Protein AF-A0A8A7K6I1-F1 (afdb_monomer_lite)

Sequence (1123 aa):
MEEKQKKLLEKAFEIDFQKTPLEIIEELAGEIDAESKVTVEEEIIEDSKKIVNYHIDDNLNRVMILSIAAGLPTKEFLKAENIYKDREKKTEEKGDSADKTEYKYYLEGSLLCGSLAQYAAIIAEGFVEHCQAETYNSIGLKKFLRFQGNEFLGLKIGLLYYLNDLYYEQRSMMKEILYSCEDCGLIKYGNISEEYRTYRGDKLNEGKIKKVLADIFKNCLEIEEKEAADLVEEQFDPGIVERKMRFIDRYELYEKKNREKNDKIVNYIFSENIPAQLFKQIGASYLVDEGLKKYNGDLRRKSLNQLEEIEEDKLKNFKEHDFEVFEPYVLLKEDANGSEAKNRLREKPKLNQLTDKMSYDYLSSLIKDIVMEINNKDHSLIKGLFQKSYSSRKDELIYLVKDRLVYSMYHKGLLKESAIEYSSDFLRNNPDLFQNTNKIYPLDRAVIKQFEKMRTVEITALWEWKLSADGIFLILGSQIDSEEVIKYHSSTGVFNNQREEIKLELDQPSQNKIYGSHGKPANYQKIYDHDYHYKEEGAYNFSSQQGAGFIILSTHKNPEQGIKIDGRDISGQYEEKDREEANIGGRTKTLRDTYFGENIILRDKKTTYGQLSGDLVYIYGPQKEDELIIEGFQNGDYGITLREKVRQPEDDKQPVTYTAYHKVRFDCVEFVDLKEMVIEKSIYEHSRVKIAGVIKDENAEKYRDYLEKEADPRIIITYDDDDSKILFKGIINDYNIDYKYFNYYLELWAVSYTILLDRERHTRVYQNQGTSYNQVCQKLSTANEKFNINFARSSAGEVPLVSEQYPLVLQHKETDWEFINRIASYLDQVLIVDDTKDDNETINIQLGFHSAQAVELNNDNWAKCKDTGPKNIIYQYYKVYQHEHFRSDHVFEVGKKVELLIDHKNNTTVEMGIIKNKIYLQKGILYSELTLAREENIKILNKQRKFLMEGRSYRAEVREVNQKHQAQVSFIDIEDDYQTDKAHWFPIDKPYTAAYSSPDIGDIVDIYFRNKNEKYATLKSSTTDEAREIEQNPADKTIRTPGGYIIKLNNGSIYIASPEEEAVLEITAEEIKMTSSDNQVVIKKGEIELKNEKGYGKLSKTGSEIGFGKKKVEINNGKVKFI

Foldseek 3Di:
DDPLVQVLVCLQQVFRSVDALVVRLVVCVVLVPDDKDKDWDWDDPDPAEIEIFIDIDPSNRNLLSLCLLLLFDDCNLVVLQVVVVVVVVVVVVVPPPPDPRQHAYEYEYEACSLVSSQSNQLLCQPVHPHYFYEYELYFARVSLQAQQQLLLQARSVSSSLLSCVLPDVDDRLSNQNVVLCVVVQCDDPRAGDPVQADPVRQFGVLVVVLVSQLVSCCVSVVDDSVVSSVSSVVGGDRVRNSSSRSSNVSVVSQVVVCVVHAKRYEYEREPPSSNSQQHHHDIAYEYHHCVLVDLDDDDDPPPVVSVVPQDPVNVVSSVVSPGNPDDADDDDDDPPCPVQDATSPGDDDDPRGYDQADDLLVLLLLLVVQVVLLCVLPVCVVVVLVVVCVVPCVCLSVLSSLLLLVVLCVLVVSDDPVPRDRPHPVCVVVVVSNVPSPDHDSCSVSSNVNVVVDDPVRVCVQWDWDDDPVAIKIKGADDDPDPDFDFDDDPPDGGGRDIDIDGDDDPDDDDDDDDDDDDDDDDDPDDDDDDDDDDDDDDDDDDDDDDDPPDPDDPDDDDALFDADPNDTPQDEWEWDDQVPEAQAPDDGDPQWTGTHHFWTFGNWDADPNWTWHWIWGFDDPRSPDIDTDGTDTACHSNYHYHYDDDDDDDDDDDDDDLPQAQKDKDLFDAVFWDKWKWKFFWLDWIKIKTKGFHAPVCLVVSVCQLPVDPFRKIWMAGDPDPLRTPFIFTWPDKDWDCDPNTIMIITMTTHLVVVLQPFFAKAKDQFEQCFQLNVQVVVCVVPVLEEEEELDPVLRSDRLCHPQANMDIRHRHGSSRRCSQSLLVSQWTKGFDRNPDHDSHGYIYTHAHPDDAAEQPAPDKDWDWDQDPPRDIAIKMKGWFRFCVVDPDDDGQRGWHWDQPDPVVSDTDIWGFRMWMWIDDPSTIGIITITDHSVRRRRDRDADPDAQAFHWFKWFFADADPVQWTFTHTDPHHYPDDPVGGDTAHEDAPDPPHRDHDDGGFIWIFHDNDSRNVNTHTYDTDPPDPPPPPDDPQWDWDADPQQWIFIDHPAWTWTAHHPRQWIWIDGPAWTWTDHHQWIWIDGDQWIWTGGPFWIWMGGPQWTKIDGHPWIWIAGPNDIDTD

Secondary structure (DSSP, 8-state):
--HHHHHHHHHHHSS-TTS-HHHHHHHHHHHHTPPP-EEEEEEEEETTEEEEEEEE-GGGHHHHHHHHHTT---HHHHHHHHHHHHHHHHHHTT--TT-----EEEEEEEHHHHHHHHHHHHHTBTTBSSEEEEEESPPP-GGGGS--SGGGGHHHHHHHHHHHHHHS-S--HHHHHHHHHHHTTSEETTEE-GGGB-TTSSSB-HHHHHHHHHHHHHHHHT--HHHHHHHHHHH--HHHHHHHHHHHHHHHHHHHHHTTSS-SEEEEEETT-HHHHHS--SSEEEEE-GGGT--S----THHHHHHHTS-TTHHHHHHHTT----------SSS---TT---TT-PPP-SS---S---HHHHHHHHHHHHHHHHHH-THHHHHHHHHHTTT-TTHHHHHHHHHHHHHHHHTTSS-GGG---SSHHHHH-GGGG--TT---TTHHHHHHHHHHS-HHHHTTSEEEEEETTEEEEEES-----S-----EETTEE-----EEEEE--S--------------S--------------SS-----S----S---------S----EETTEE--EEEEEE-TTT---TTS---SS-EEETTTEEEEEEEEETTEEEEEEEEEESTTS-EEEEEEEEETTGGGEEEE---------------BTTB-EEESS---SEEEEEEEEEETTS--EEEEEEEE-HHHHHHHHHHHHH-SS-EEEEEETTEEEEEEEEEEEEEEEEEEETTEEEEEEEEEEGGGGGGS-EEEEEE-STT-BHHHHHHHHHHH-TTEEEEESSHHHHTSBSSSSSSS-EEEEEEEHHHHHHHHHHHTT--EEE--SS-SSS-EEEEESS--SPPEEE--SSEEEEEEEEGGGEEEEEEEEEEEEGGG-SS---TT-EEEEEEETTTTEEEEEEEEEEEEEEETTEEEEEEEEE-GGG-----PPPSS--TT-EEEEEEEEE-TTSEEEEEESSSEE---TTT--EEEBPPSBTTB--PPPTT-EEEEEE-SSSGGGEEEEEE---S-----S-TTSEEEE-TTS-EEEE-SSEEEEE-GGGSEEEEEESSEEEEEETTEEEEEETTEEEEE-SSEEEEEETTEEEEEETTEEEEEETTEEEE-

Structure (mmCIF, N/CA/C/O backbone):
data_AF-A0A8A7K6I1-F1
#
_entry.id   AF-A0A8A7K6I1-F1
#
loop_
_atom_site.group_PDB
_atom_site.id
_atom_site.type_symbol
_atom_site.label_atom_id
_atom_site.label_alt_id
_atom_site.label_comp_id
_atom_site.label_asym_id
_atom_site.label_entity_id
_atom_site.label_seq_id
_atom_site.pdbx_PDB_ins_code
_atom_site.Cartn_x
_atom_site.Cartn_y
_atom_site.Cartn_z
_atom_site.occupancy
_atom_site.B_iso_or_equiv
_atom_site.auth_seq_id
_atom_site.auth_comp_id
_atom_site.auth_asym_id
_atom_site.auth_atom_id
_atom_site.pdbx_PDB_model_num
ATOM 1 N N . MET A 1 1 ? -14.492 -24.616 24.974 1.00 69.94 1 MET A N 1
ATOM 2 C CA . MET A 1 1 ? -13.695 -25.031 23.795 1.00 69.94 1 MET A CA 1
ATOM 3 C C . MET A 1 1 ? -14.477 -25.984 22.888 1.00 69.94 1 MET A C 1
ATOM 5 O O . MET A 1 1 ? -15.049 -26.950 23.389 1.00 69.94 1 MET A O 1
ATOM 9 N N . GLU A 1 2 ? -14.505 -25.732 21.576 1.00 72.38 2 GLU A N 1
ATOM 10 C CA . GLU A 1 2 ? -15.186 -26.588 20.587 1.00 72.38 2 GLU A CA 1
ATOM 11 C C . GLU A 1 2 ? -14.364 -27.823 20.167 1.00 72.38 2 GLU A C 1
ATOM 13 O O . GLU A 1 2 ? -13.135 -27.813 20.176 1.00 72.38 2 GLU A O 1
ATOM 18 N N . GLU A 1 3 ? -15.039 -28.868 19.681 1.00 73.56 3 GLU A N 1
ATOM 19 C CA . GLU A 1 3 ? -14.441 -30.148 19.259 1.00 73.56 3 GLU A CA 1
ATOM 20 C C . GLU A 1 3 ? -13.342 -30.016 18.184 1.00 73.56 3 GLU A C 1
ATOM 22 O O . GLU A 1 3 ? -12.345 -30.739 18.200 1.00 73.56 3 GLU A O 1
ATOM 27 N N . LYS A 1 4 ? -13.491 -29.077 17.239 1.00 68.44 4 LYS A N 1
ATOM 28 C CA . LYS A 1 4 ? -12.470 -28.813 16.207 1.00 68.44 4 LYS A CA 1
ATOM 29 C C . LYS A 1 4 ? -11.214 -28.161 16.796 1.00 68.44 4 LYS A C 1
ATOM 31 O O . LYS A 1 4 ? -10.110 -28.474 16.355 1.00 68.44 4 LYS A O 1
ATOM 36 N N . GLN A 1 5 ? -11.376 -27.292 17.797 1.00 71.25 5 GLN A N 1
ATOM 37 C CA . GLN A 1 5 ? -10.260 -26.622 18.468 1.00 71.25 5 GLN A CA 1
ATOM 38 C C . GLN A 1 5 ? -9.459 -27.614 19.313 1.00 71.25 5 GLN A C 1
ATOM 40 O O . GLN A 1 5 ? -8.234 -27.648 19.217 1.00 71.25 5 GLN A O 1
ATOM 45 N N . LYS A 1 6 ? -10.160 -28.487 20.048 1.00 77.56 6 LYS A N 1
ATOM 46 C CA . LYS A 1 6 ? -9.557 -29.582 20.817 1.00 77.56 6 LYS A CA 1
ATOM 47 C C . LYS A 1 6 ? -8.660 -30.462 19.951 1.00 77.56 6 LYS A C 1
ATOM 49 O O . LYS A 1 6 ? -7.495 -30.633 20.272 1.00 77.56 6 LYS A O 1
ATOM 54 N N . LYS A 1 7 ? -9.139 -30.896 18.779 1.00 74.69 7 LYS A N 1
ATOM 55 C CA . LYS A 1 7 ? -8.351 -31.709 17.828 1.00 74.69 7 LYS A CA 1
ATOM 56 C C . LYS A 1 7 ? -7.100 -31.016 17.289 1.00 74.69 7 LYS A C 1
ATOM 58 O O . LYS A 1 7 ? -6.130 -31.686 16.938 1.00 74.69 7 LYS A O 1
ATOM 63 N N . LEU A 1 8 ? -7.122 -29.690 17.155 1.00 71.62 8 LEU A N 1
ATOM 64 C CA . LEU A 1 8 ? -5.949 -28.927 16.726 1.00 71.62 8 LEU A CA 1
ATOM 65 C C . LEU A 1 8 ? -4.913 -28.842 17.852 1.00 71.62 8 LEU A C 1
ATOM 67 O O . LEU A 1 8 ? -3.730 -29.071 17.610 1.00 71.62 8 LEU A O 1
ATOM 71 N N . LEU A 1 9 ? -5.367 -28.560 19.073 1.00 78.50 9 LEU A N 1
ATOM 72 C CA . LEU A 1 9 ? -4.523 -28.487 20.265 1.00 78.50 9 LEU A CA 1
ATOM 73 C C . LEU A 1 9 ? -3.958 -29.864 20.643 1.00 78.50 9 LEU A C 1
ATOM 75 O O . LEU A 1 9 ? -2.784 -29.959 20.987 1.00 78.50 9 LEU A O 1
ATOM 79 N N . GLU A 1 10 ? -4.728 -30.937 20.455 1.00 82.44 10 GLU A N 1
ATOM 80 C CA . GLU A 1 10 ? -4.269 -32.326 20.583 1.00 82.44 10 GLU A CA 1
ATOM 81 C C . GLU A 1 10 ? -3.070 -32.612 19.679 1.00 82.44 10 GLU A C 1
ATOM 83 O O . GLU A 1 10 ? -2.086 -33.197 20.119 1.00 82.44 10 GLU A O 1
ATOM 88 N N . LYS A 1 11 ? -3.106 -32.145 18.424 1.00 74.31 11 LYS A N 1
ATOM 89 C CA . LYS A 1 11 ? -1.967 -32.274 17.501 1.00 74.31 11 LYS A CA 1
ATOM 90 C C . LYS A 1 11 ? -0.793 -31.369 17.872 1.00 74.31 11 LYS A C 1
ATOM 92 O O . LYS A 1 11 ? 0.338 -31.713 17.558 1.00 74.31 11 LYS A O 1
ATOM 97 N N . ALA A 1 12 ? -1.059 -30.205 18.462 1.00 76.56 12 ALA A N 1
ATOM 98 C CA . ALA A 1 12 ? -0.034 -29.223 18.806 1.00 76.56 12 ALA A CA 1
ATOM 99 C C . ALA A 1 12 ? 0.773 -29.625 20.043 1.00 76.56 12 ALA A C 1
ATOM 101 O O . ALA A 1 12 ? 1.984 -29.438 20.067 1.00 76.56 12 ALA A O 1
ATOM 102 N N . PHE A 1 13 ? 0.092 -30.160 21.055 1.00 82.19 13 PHE A N 1
ATOM 103 C CA . PHE A 1 13 ? 0.673 -30.469 22.358 1.00 82.19 13 PHE A CA 1
ATOM 104 C C . PHE A 1 13 ? 0.859 -31.963 22.618 1.00 82.19 13 PHE A C 1
ATOM 106 O O . PHE A 1 13 ? 1.492 -32.317 23.608 1.00 82.19 13 PHE A O 1
ATOM 113 N N . GLU A 1 14 ? 0.289 -32.828 21.773 1.00 84.75 14 GLU A N 1
ATOM 114 C CA . GLU A 1 14 ? 0.230 -34.282 21.989 1.00 84.75 14 GLU A CA 1
ATOM 115 C C . GLU A 1 14 ? -0.486 -34.656 23.308 1.00 84.75 14 GLU A C 1
ATOM 117 O O . GLU A 1 14 ? -0.177 -35.651 23.964 1.00 84.75 14 GLU A O 1
ATOM 122 N N . ILE A 1 15 ? -1.467 -33.838 23.703 1.00 87.75 15 ILE A N 1
ATOM 123 C CA . ILE A 1 15 ? -2.285 -33.980 24.918 1.00 87.75 15 ILE A CA 1
ATOM 124 C C . ILE A 1 15 ? -3.739 -34.205 24.511 1.00 87.75 15 ILE A C 1
ATOM 126 O O . ILE A 1 15 ? -4.209 -33.560 23.586 1.00 87.75 15 ILE A O 1
ATOM 130 N N . ASP A 1 16 ? -4.472 -35.064 25.216 1.00 87.88 16 ASP A N 1
ATOM 131 C CA . ASP A 1 16 ? -5.909 -35.262 25.000 1.00 87.88 16 ASP A CA 1
ATOM 132 C C . ASP A 1 16 ? -6.730 -34.077 25.547 1.00 87.88 16 ASP A C 1
ATOM 134 O O . ASP A 1 16 ? -6.910 -33.950 26.761 1.00 87.88 16 ASP A O 1
ATOM 138 N N . PHE A 1 17 ? -7.252 -33.217 24.660 1.00 87.25 17 PHE A N 1
ATOM 139 C CA . PHE A 1 17 ? -8.074 -32.059 25.041 1.00 87.25 17 PHE A CA 1
ATOM 140 C C . PHE A 1 17 ? -9.563 -32.404 25.263 1.00 87.25 17 PHE A C 1
ATOM 142 O O . PHE A 1 17 ? -10.418 -31.521 25.425 1.00 87.25 17 PHE A O 1
ATOM 149 N N . GLN A 1 18 ? -9.920 -33.691 25.288 1.00 86.75 18 GLN A N 1
ATOM 150 C CA . GLN A 1 18 ? -11.231 -34.124 25.774 1.00 86.75 18 GLN A CA 1
ATOM 151 C C . GLN A 1 18 ? -11.311 -34.176 27.296 1.00 86.75 18 GLN A C 1
ATOM 153 O O . GLN A 1 18 ? -12.407 -34.047 27.845 1.00 86.75 18 GLN A O 1
ATOM 158 N N . LYS A 1 19 ? -10.164 -34.299 27.962 1.00 89.56 19 LYS A N 1
ATOM 159 C CA . LYS A 1 19 ? -10.037 -34.246 29.417 1.00 89.56 19 LYS A CA 1
ATOM 160 C C . LYS A 1 19 ? -10.191 -32.820 29.937 1.00 89.56 19 LYS A C 1
ATOM 162 O O . LYS A 1 19 ? -9.955 -31.843 29.229 1.00 89.56 19 LYS A O 1
ATOM 167 N N . THR A 1 20 ? -10.590 -32.686 31.193 1.00 92.06 20 THR A N 1
ATOM 168 C CA . THR A 1 20 ? -10.573 -31.396 31.886 1.00 92.06 20 THR A CA 1
ATOM 169 C C . THR A 1 20 ? -9.129 -30.928 32.119 1.00 92.06 20 THR A C 1
ATOM 171 O O . THR A 1 20 ? -8.220 -31.757 32.212 1.00 92.06 20 THR A O 1
ATOM 174 N N . PRO A 1 21 ? -8.882 -29.613 32.276 1.00 92.88 21 PRO A N 1
ATOM 175 C CA . PRO A 1 21 ? -7.555 -29.094 32.613 1.00 92.88 21 PRO A CA 1
ATOM 176 C C . PRO A 1 21 ? -6.887 -29.792 33.805 1.00 92.88 21 PRO A C 1
ATOM 178 O O . PRO A 1 21 ? -5.686 -30.046 33.769 1.00 92.88 21 PRO A O 1
ATOM 181 N N . LEU A 1 22 ? -7.658 -30.147 34.838 1.00 93.12 22 LEU A N 1
ATOM 182 C CA . LEU A 1 22 ? -7.136 -30.847 36.011 1.00 93.12 22 LEU A CA 1
ATOM 183 C C . LEU A 1 22 ? -6.673 -32.269 35.669 1.00 93.12 22 LEU A C 1
ATOM 185 O O . LEU A 1 22 ? -5.550 -32.635 36.003 1.00 93.12 22 LEU A O 1
ATOM 189 N N . GLU A 1 23 ? -7.491 -33.036 34.947 1.00 94.69 23 GLU A N 1
ATOM 190 C CA . GLU A 1 23 ? -7.150 -34.398 34.509 1.00 94.69 23 GLU A CA 1
ATOM 191 C C . GLU A 1 23 ? -5.909 -34.420 33.600 1.00 94.69 23 GLU A C 1
ATOM 193 O O . GLU A 1 23 ? -5.097 -35.340 33.688 1.00 94.69 23 GLU A O 1
ATOM 198 N N . ILE A 1 24 ? -5.723 -33.395 32.758 1.00 94.06 24 ILE A N 1
ATOM 199 C CA . ILE A 1 24 ? -4.515 -33.232 31.931 1.00 94.06 24 ILE A CA 1
ATOM 200 C C . ILE A 1 24 ? -3.275 -33.035 32.810 1.00 94.06 24 ILE A C 1
ATOM 202 O O . ILE A 1 24 ? -2.245 -33.668 32.588 1.00 94.06 24 ILE A O 1
ATOM 206 N N . ILE A 1 25 ? -3.354 -32.166 33.818 1.00 94.81 25 ILE A N 1
ATOM 207 C CA . ILE A 1 25 ? -2.226 -31.901 34.721 1.00 94.81 25 ILE A CA 1
ATOM 208 C C . ILE A 1 25 ? -1.910 -33.116 35.598 1.00 94.81 25 ILE A C 1
ATOM 210 O O . ILE A 1 25 ? -0.741 -33.372 35.886 1.00 94.81 25 ILE A O 1
ATOM 214 N N . GLU A 1 26 ? -2.920 -33.880 36.008 1.00 93.25 26 GLU A N 1
ATOM 215 C CA . GLU A 1 26 ? -2.729 -35.140 36.730 1.00 93.25 26 GLU A CA 1
ATOM 216 C C . GLU A 1 26 ? -2.056 -36.206 35.859 1.00 93.25 26 GLU A C 1
ATOM 218 O O . GLU A 1 26 ? -1.145 -36.884 36.333 1.00 93.25 26 GLU A O 1
ATOM 223 N N . GLU A 1 27 ? -2.432 -36.311 34.580 1.00 93.12 27 GLU A N 1
ATOM 224 C CA . GLU A 1 27 ? -1.759 -37.195 33.621 1.00 93.12 27 GLU A CA 1
ATOM 225 C C . GLU A 1 27 ? -0.284 -36.815 33.439 1.00 93.12 27 GLU A C 1
ATOM 227 O O . GLU A 1 27 ? 0.588 -37.685 33.431 1.00 93.12 27 GLU A O 1
ATOM 232 N N . LEU A 1 28 ? 0.003 -35.518 33.316 1.00 90.69 28 LEU A N 1
ATOM 233 C CA . LEU A 1 28 ? 1.353 -35.010 33.076 1.00 90.69 28 LEU A CA 1
ATOM 234 C C . LEU A 1 28 ? 2.204 -34.895 34.344 1.00 90.69 28 LEU A C 1
ATOM 236 O O . LEU A 1 28 ? 3.383 -34.572 34.239 1.00 90.69 28 LEU A O 1
ATOM 240 N N . ALA A 1 29 ? 1.664 -35.166 35.536 1.00 88.56 29 ALA A N 1
ATOM 241 C CA . ALA A 1 29 ? 2.378 -34.964 36.799 1.00 88.56 29 ALA A CA 1
ATOM 242 C C . ALA A 1 29 ? 3.731 -35.699 36.841 1.00 88.56 29 ALA A C 1
ATOM 244 O O . ALA A 1 29 ? 4.734 -35.119 37.246 1.00 88.56 29 ALA A O 1
ATOM 245 N N . GLY A 1 30 ? 3.780 -36.941 36.344 1.00 84.81 30 GLY A N 1
ATOM 246 C CA . GLY A 1 30 ? 5.023 -37.716 36.273 1.00 84.81 30 GLY A CA 1
ATOM 247 C C . GLY A 1 30 ? 6.065 -37.145 35.303 1.00 84.81 30 GLY A C 1
ATOM 248 O O . GLY A 1 30 ? 7.258 -37.293 35.546 1.00 84.81 30 GLY A O 1
ATOM 249 N N . GLU A 1 31 ? 5.632 -36.475 34.231 1.00 87.25 31 GLU A N 1
ATOM 250 C CA . GLU A 1 31 ? 6.522 -35.783 33.287 1.00 87.25 31 GLU A CA 1
ATOM 251 C C . GLU A 1 31 ? 6.973 -34.424 33.835 1.00 87.25 31 GLU A C 1
ATOM 253 O O . GLU A 1 31 ? 8.128 -34.052 33.680 1.00 87.25 31 GLU A O 1
ATOM 258 N N . ILE A 1 32 ? 6.095 -33.692 34.526 1.00 86.50 32 ILE A N 1
ATOM 259 C CA . ILE A 1 32 ? 6.427 -32.406 35.162 1.00 86.50 32 ILE A CA 1
ATOM 260 C C . ILE A 1 32 ? 7.569 -32.573 36.174 1.00 86.50 32 ILE A C 1
ATOM 262 O O . ILE A 1 32 ? 8.448 -31.713 36.260 1.00 86.50 32 ILE A O 1
ATOM 266 N N . ASP A 1 33 ? 7.570 -33.688 36.904 1.00 81.19 33 ASP A N 1
ATOM 267 C CA . ASP A 1 33 ? 8.567 -33.988 37.932 1.00 81.19 33 ASP A CA 1
ATOM 268 C C . ASP A 1 33 ? 9.817 -34.713 37.385 1.00 81.19 33 ASP A C 1
ATOM 270 O O . ASP A 1 33 ? 10.789 -34.913 38.120 1.00 81.19 33 ASP A O 1
ATOM 274 N N . ALA A 1 34 ? 9.826 -35.113 36.107 1.00 80.25 34 ALA A N 1
ATOM 275 C CA . ALA A 1 34 ? 10.929 -35.860 35.510 1.00 80.25 34 ALA A CA 1
ATOM 276 C C . ALA A 1 34 ? 12.085 -34.950 35.052 1.00 80.25 34 ALA A C 1
ATOM 278 O O . ALA A 1 34 ? 11.901 -33.848 34.538 1.00 80.25 34 ALA A O 1
ATOM 279 N N . GLU A 1 35 ? 13.323 -35.428 35.213 1.00 69.88 35 GLU A N 1
ATOM 280 C CA . GLU A 1 35 ? 14.511 -34.701 34.760 1.00 69.88 35 GLU A CA 1
ATOM 281 C C . GLU A 1 35 ? 14.896 -35.066 33.322 1.00 69.88 35 GLU A C 1
ATOM 283 O O . GLU A 1 35 ? 15.209 -36.215 33.016 1.00 69.88 35 GLU A O 1
ATOM 288 N N . SER A 1 36 ? 14.981 -34.059 32.449 1.00 72.19 36 SER A N 1
ATOM 289 C CA . SER A 1 36 ? 15.537 -34.217 31.100 1.00 72.19 36 SER A CA 1
ATOM 290 C C . SER A 1 36 ? 17.063 -34.340 31.095 1.00 72.19 36 SER A C 1
ATOM 292 O O . SER A 1 36 ? 17.774 -33.737 31.915 1.00 72.19 36 SER A O 1
ATOM 294 N N . LYS A 1 37 ? 17.598 -34.989 30.059 1.00 78.00 37 LYS A N 1
ATOM 295 C CA . LYS A 1 37 ? 19.007 -34.858 29.683 1.00 78.00 37 LYS A CA 1
ATOM 296 C C . LYS A 1 37 ? 19.127 -34.012 28.414 1.00 78.00 37 LYS A C 1
ATOM 298 O O . LYS A 1 37 ? 18.778 -34.467 27.332 1.00 78.00 37 LYS A O 1
ATOM 303 N N . VAL A 1 38 ? 19.646 -32.790 28.554 1.00 83.00 38 VAL A N 1
ATOM 304 C CA . VAL A 1 38 ? 20.030 -31.939 27.415 1.00 83.00 38 VAL A CA 1
ATOM 305 C C . VAL A 1 38 ? 21.501 -32.197 27.102 1.00 83.00 38 VAL A C 1
ATOM 307 O O . VAL A 1 38 ? 22.357 -32.089 27.982 1.00 83.00 38 VAL A O 1
ATOM 310 N N . THR A 1 39 ? 21.793 -32.563 25.861 1.00 82.75 39 THR A N 1
ATOM 311 C CA . THR A 1 39 ? 23.146 -32.816 25.348 1.00 82.75 39 THR A CA 1
ATOM 312 C C . THR A 1 39 ? 23.363 -32.064 24.039 1.00 82.75 39 THR A C 1
ATOM 314 O O . THR A 1 39 ? 22.451 -31.417 23.528 1.00 82.75 39 THR A O 1
ATOM 317 N N . VAL A 1 40 ? 24.591 -32.087 23.531 1.00 81.00 40 VAL A N 1
ATOM 318 C CA . VAL A 1 40 ? 24.998 -31.318 22.354 1.00 81.00 40 VAL A CA 1
ATOM 319 C C . VAL A 1 40 ? 26.081 -32.056 21.579 1.00 81.00 40 VAL A C 1
ATOM 321 O O . VAL A 1 40 ? 27.038 -32.543 22.182 1.00 81.00 40 VAL A O 1
ATOM 324 N N . GLU A 1 41 ? 25.974 -32.056 20.257 1.00 78.94 41 GLU A N 1
ATOM 325 C CA . GLU A 1 41 ? 27.018 -32.511 19.335 1.00 78.94 41 GLU A CA 1
ATOM 326 C C . GLU A 1 41 ? 27.734 -31.289 18.738 1.00 78.94 41 GLU A C 1
ATOM 328 O O . GLU A 1 41 ? 27.111 -30.251 18.510 1.00 78.94 41 GLU A O 1
ATOM 333 N N . GLU A 1 42 ? 29.057 -31.364 18.569 1.00 71.56 42 GLU A N 1
ATOM 334 C CA . GLU A 1 42 ? 29.866 -30.263 18.027 1.00 71.56 42 GLU A CA 1
ATOM 335 C C . GLU A 1 42 ? 30.602 -30.726 16.774 1.00 71.56 42 GLU A C 1
ATOM 337 O O . GLU A 1 42 ? 31.304 -31.737 16.802 1.00 71.56 42 GLU A O 1
ATOM 342 N N . GLU A 1 43 ? 30.468 -29.952 15.701 1.00 70.62 43 GLU A N 1
ATOM 343 C CA . GLU A 1 43 ? 31.203 -30.151 14.457 1.00 70.62 43 GLU A CA 1
ATOM 344 C C . GLU A 1 43 ? 32.071 -28.918 14.179 1.00 70.62 43 GLU A C 1
ATOM 346 O O . GLU A 1 43 ? 31.591 -27.779 14.169 1.00 70.62 43 GLU A O 1
ATOM 351 N N . ILE A 1 44 ? 33.374 -29.139 13.986 1.00 64.06 44 ILE A N 1
ATOM 352 C CA . ILE A 1 44 ? 34.331 -28.093 13.610 1.00 64.06 44 ILE A CA 1
ATOM 353 C C . ILE A 1 44 ? 34.499 -28.170 12.097 1.00 64.06 44 ILE A C 1
ATOM 355 O O . ILE A 1 44 ? 35.032 -29.154 11.589 1.00 64.06 44 ILE A O 1
ATOM 359 N N . ILE A 1 45 ? 34.032 -27.142 11.389 1.00 58.75 45 ILE A N 1
ATOM 360 C CA . ILE A 1 45 ? 34.044 -27.119 9.918 1.00 58.75 45 ILE A CA 1
ATOM 361 C C . ILE A 1 45 ? 35.296 -26.404 9.389 1.00 58.75 45 ILE A C 1
ATOM 363 O O . ILE A 1 45 ? 35.866 -26.823 8.386 1.00 58.75 45 ILE A O 1
ATOM 367 N N . GLU A 1 46 ? 35.748 -25.350 10.076 1.00 56.75 46 GLU A N 1
ATOM 368 C CA . GLU A 1 46 ? 36.922 -24.532 9.728 1.00 56.75 46 GLU A CA 1
ATOM 369 C C . GLU A 1 46 ? 37.608 -24.031 11.012 1.00 56.75 46 GLU A C 1
ATOM 371 O O . GLU A 1 46 ? 36.974 -24.005 12.070 1.00 56.75 46 GLU A O 1
ATOM 376 N N . ASP A 1 47 ? 38.853 -23.540 10.920 1.00 52.66 47 ASP A N 1
ATOM 377 C CA . ASP A 1 47 ? 39.656 -23.045 12.062 1.00 52.66 47 ASP A CA 1
ATOM 378 C C . ASP A 1 47 ? 38.970 -21.927 12.889 1.00 52.66 47 ASP A C 1
ATOM 380 O O . ASP A 1 47 ? 39.414 -21.610 13.988 1.00 52.66 47 ASP A O 1
ATOM 384 N N . SER A 1 48 ? 37.860 -21.347 12.405 1.00 56.97 48 SER A N 1
ATOM 385 C CA . SER A 1 48 ? 37.090 -20.287 13.079 1.00 56.97 48 SER A CA 1
ATOM 386 C C . SER A 1 48 ? 35.565 -20.514 13.158 1.00 56.97 48 SER A C 1
ATOM 388 O O . SER A 1 48 ? 34.849 -19.617 13.611 1.00 56.97 48 SER A O 1
ATOM 390 N N . LYS A 1 49 ? 35.028 -21.688 12.770 1.00 65.75 49 LYS A N 1
ATOM 391 C CA . LYS A 1 49 ? 33.571 -21.968 12.776 1.00 65.75 49 LYS A CA 1
ATOM 392 C C . LYS A 1 49 ? 33.224 -23.271 13.503 1.00 65.75 49 LYS A C 1
ATOM 394 O O . LYS A 1 49 ? 33.702 -24.342 13.130 1.00 65.75 49 LYS A O 1
ATOM 399 N N . LYS A 1 50 ? 32.329 -23.176 14.495 1.00 68.19 50 LYS A N 1
ATOM 400 C CA . LYS A 1 50 ? 31.837 -24.310 15.297 1.00 68.19 50 LYS A CA 1
ATOM 401 C C . LYS A 1 50 ? 30.320 -24.418 15.219 1.00 68.19 50 LYS A C 1
ATOM 403 O O . LYS A 1 50 ? 29.632 -23.460 15.578 1.00 68.19 50 LYS A O 1
ATOM 408 N N . ILE A 1 51 ? 29.811 -25.572 14.796 1.00 73.38 51 ILE A N 1
ATOM 409 C CA . ILE A 1 51 ? 28.381 -25.889 14.857 1.00 73.38 51 ILE A CA 1
ATOM 410 C C . ILE A 1 51 ? 28.087 -26.620 16.162 1.00 73.38 51 ILE A C 1
ATOM 412 O O . ILE A 1 51 ? 28.798 -27.551 16.530 1.00 73.38 51 ILE A O 1
ATOM 416 N N . VAL A 1 52 ? 27.039 -26.193 16.860 1.00 77.94 52 VAL A N 1
ATOM 417 C CA . VAL A 1 52 ? 26.524 -26.810 18.081 1.00 77.94 52 VAL A CA 1
ATOM 418 C C . VAL A 1 52 ? 25.093 -27.268 17.836 1.00 77.94 52 VAL A C 1
ATOM 420 O O . VAL A 1 52 ? 24.183 -26.443 17.775 1.00 77.94 52 VAL A O 1
ATOM 423 N N . ASN A 1 53 ? 24.897 -28.580 17.767 1.00 78.62 53 ASN A N 1
ATOM 424 C CA . ASN A 1 53 ? 23.592 -29.213 17.606 1.00 78.62 53 ASN A CA 1
ATOM 425 C C . ASN A 1 53 ? 23.034 -29.625 18.968 1.00 78.62 53 ASN A C 1
ATOM 427 O O . ASN A 1 53 ? 23.667 -30.413 19.668 1.00 78.62 53 ASN A O 1
ATOM 431 N N . TYR A 1 54 ? 21.878 -29.094 19.370 1.00 80.75 54 TYR A N 1
ATOM 432 C CA . TYR A 1 54 ? 21.227 -29.474 20.633 1.00 80.75 54 TYR A CA 1
ATOM 433 C C . TYR A 1 54 ? 20.414 -30.765 20.491 1.00 80.75 54 TYR A C 1
ATOM 435 O O . TYR A 1 54 ? 19.719 -30.959 19.499 1.00 80.75 54 TYR A O 1
ATOM 443 N N . HIS A 1 55 ? 20.430 -31.594 21.536 1.00 81.50 55 HIS A N 1
ATOM 444 C CA . HIS A 1 55 ? 19.637 -32.819 21.654 1.00 81.50 55 HIS A CA 1
ATOM 445 C C . HIS A 1 55 ? 18.980 -32.904 23.036 1.00 81.50 55 HIS A C 1
ATOM 447 O O . HIS A 1 55 ? 19.623 -32.626 24.053 1.00 81.50 55 HIS A O 1
ATOM 453 N N . ILE A 1 56 ? 17.711 -33.306 23.086 1.00 80.06 56 ILE A N 1
ATOM 454 C CA . ILE A 1 56 ? 16.952 -33.540 24.322 1.00 80.06 56 ILE A CA 1
ATOM 455 C C . ILE A 1 56 ? 16.317 -34.934 24.274 1.00 80.06 56 ILE A C 1
ATOM 457 O O . ILE A 1 56 ? 15.979 -35.411 23.196 1.00 80.06 56 ILE A O 1
ATOM 461 N N . ASP A 1 57 ? 16.215 -35.596 25.426 1.00 69.94 57 ASP A N 1
ATOM 462 C CA . ASP A 1 57 ? 15.519 -36.883 25.561 1.00 69.94 57 ASP A CA 1
ATOM 463 C C . ASP A 1 57 ? 13.997 -36.716 25.352 1.00 69.94 57 ASP A C 1
ATOM 465 O O . ASP A 1 57 ? 13.399 -35.789 25.903 1.00 69.94 57 ASP A O 1
ATOM 469 N N . ASP A 1 58 ? 13.382 -37.615 24.576 1.00 62.84 58 ASP A N 1
ATOM 470 C CA . ASP A 1 58 ? 12.012 -37.506 24.035 1.00 62.84 58 ASP A CA 1
ATOM 471 C C . ASP A 1 58 ? 10.899 -37.601 25.099 1.00 62.84 58 ASP A C 1
ATOM 473 O O . ASP A 1 58 ? 9.748 -37.244 24.844 1.00 62.84 58 ASP A O 1
ATOM 477 N N . ASN A 1 59 ? 11.218 -38.056 26.315 1.00 64.25 59 ASN A N 1
ATOM 478 C CA . ASN A 1 59 ? 10.233 -38.356 27.366 1.00 64.25 59 ASN A CA 1
ATOM 479 C C . ASN A 1 59 ? 9.495 -37.129 27.946 1.00 64.25 59 ASN A C 1
ATOM 481 O O . ASN A 1 59 ? 8.606 -37.299 28.774 1.00 64.25 59 ASN A O 1
ATOM 485 N N . LEU A 1 60 ? 9.866 -35.904 27.558 1.00 66.31 60 LEU A N 1
ATOM 486 C CA . LEU A 1 60 ? 9.355 -34.649 28.136 1.00 66.31 60 LEU A CA 1
ATOM 487 C C . LEU A 1 60 ? 8.740 -33.700 27.101 1.00 66.31 60 LEU A C 1
ATOM 489 O O . LEU A 1 60 ? 8.505 -32.521 27.387 1.00 66.31 60 LEU A O 1
ATOM 493 N N . ASN A 1 61 ? 8.482 -34.199 25.892 1.00 78.50 61 ASN A N 1
ATOM 494 C CA . ASN A 1 61 ? 8.055 -33.371 24.769 1.00 78.50 61 ASN A CA 1
ATOM 495 C C . ASN A 1 61 ? 6.730 -32.636 25.056 1.00 78.50 61 ASN A C 1
ATOM 497 O O . ASN A 1 61 ? 6.644 -31.429 24.824 1.00 78.50 61 ASN A O 1
ATOM 501 N N . ARG A 1 62 ? 5.738 -33.308 25.660 1.00 88.06 62 ARG A N 1
ATOM 502 C CA . ARG A 1 62 ? 4.407 -32.735 25.946 1.00 88.06 62 ARG A CA 1
ATOM 503 C C . ARG A 1 62 ? 4.478 -31.569 26.930 1.00 88.06 62 ARG A C 1
ATOM 505 O O . ARG A 1 62 ? 3.991 -30.473 26.645 1.00 88.06 62 ARG A O 1
ATOM 512 N N . VAL A 1 63 ? 5.152 -31.780 28.064 1.00 89.12 63 VAL A N 1
ATOM 513 C CA . VAL A 1 63 ? 5.335 -30.751 29.100 1.00 89.12 63 VAL A CA 1
ATOM 514 C C . VAL A 1 63 ? 6.155 -29.576 28.576 1.00 89.12 63 VAL A C 1
ATOM 516 O O . VAL A 1 63 ? 5.794 -28.429 28.835 1.00 89.12 63 VAL A O 1
ATOM 519 N N . MET A 1 64 ? 7.217 -29.822 27.804 1.00 88.31 64 MET A N 1
ATOM 520 C CA . MET A 1 64 ? 8.046 -28.758 27.230 1.00 88.31 64 MET A CA 1
ATOM 521 C C . MET A 1 64 ? 7.271 -27.875 26.248 1.00 88.31 64 MET A C 1
ATOM 523 O O . MET A 1 64 ? 7.324 -26.650 26.368 1.00 88.31 64 MET A O 1
ATOM 527 N N . ILE A 1 65 ? 6.522 -28.466 25.309 1.00 88.81 65 ILE A N 1
ATOM 528 C CA . ILE A 1 65 ? 5.715 -27.702 24.344 1.00 88.81 65 ILE A CA 1
ATOM 529 C C . ILE A 1 65 ? 4.655 -26.874 25.082 1.00 88.81 65 ILE A C 1
ATOM 531 O O . ILE A 1 65 ? 4.519 -25.674 24.825 1.00 88.81 65 ILE A O 1
ATOM 535 N N . LEU A 1 66 ? 3.948 -27.482 26.044 1.00 90.62 66 LEU A N 1
ATOM 536 C CA . LEU A 1 66 ? 2.932 -26.789 26.839 1.00 90.62 66 LEU A CA 1
ATOM 537 C C . LEU A 1 66 ? 3.534 -25.653 27.680 1.00 90.62 66 LEU A C 1
ATOM 539 O O . LEU A 1 66 ? 2.968 -24.564 27.747 1.00 90.62 66 LEU A O 1
ATOM 543 N N . SER A 1 67 ? 4.719 -25.865 28.251 1.00 92.00 67 SER A N 1
ATOM 544 C CA . SER A 1 67 ? 5.440 -24.849 29.024 1.00 92.00 67 SER A CA 1
ATOM 545 C C . SER A 1 67 ? 5.884 -23.676 28.152 1.00 92.00 67 SER A C 1
ATOM 547 O O . SER A 1 67 ? 5.707 -22.524 28.545 1.00 92.00 67 SER A O 1
ATOM 549 N N . ILE A 1 68 ? 6.392 -23.930 26.940 1.00 91.69 68 ILE A N 1
ATOM 550 C CA . ILE A 1 68 ? 6.739 -22.866 25.984 1.00 91.69 68 ILE A CA 1
ATOM 551 C C . ILE A 1 68 ? 5.497 -22.035 25.633 1.00 91.69 68 ILE A C 1
ATOM 553 O O . ILE A 1 68 ? 5.549 -20.803 25.676 1.00 91.69 68 ILE A O 1
ATOM 557 N N . ALA A 1 69 ? 4.368 -22.693 25.357 1.00 89.25 69 ALA A N 1
ATOM 558 C CA . ALA A 1 69 ? 3.102 -22.037 25.035 1.00 89.25 69 ALA A CA 1
ATOM 559 C C . ALA A 1 69 ? 2.567 -21.165 26.180 1.00 89.25 69 ALA A C 1
ATOM 561 O O . ALA A 1 69 ? 2.167 -20.017 25.959 1.00 89.25 69 ALA A O 1
ATOM 562 N N . ALA A 1 70 ? 2.642 -21.686 27.407 1.00 91.00 70 ALA A N 1
ATOM 563 C CA . ALA A 1 70 ? 2.296 -20.984 28.638 1.00 91.00 70 ALA A CA 1
ATOM 564 C C . ALA A 1 70 ? 3.314 -19.893 29.021 1.00 91.00 70 ALA A C 1
ATOM 566 O O . ALA A 1 70 ? 3.091 -19.139 29.965 1.00 91.00 70 ALA A O 1
ATOM 567 N N . GLY A 1 71 ? 4.439 -19.789 28.303 1.00 92.31 71 GLY A N 1
ATOM 568 C CA . GLY A 1 71 ? 5.497 -18.824 28.577 1.00 92.31 71 GLY A CA 1
ATOM 569 C C . GLY A 1 71 ? 6.329 -19.143 29.824 1.00 92.31 71 GLY A C 1
ATOM 570 O O . GLY A 1 71 ? 6.889 -18.217 30.411 1.00 92.31 71 GLY A O 1
ATOM 571 N N . LEU A 1 72 ? 6.405 -20.413 30.224 1.00 94.00 72 LEU A N 1
ATOM 572 C CA . LEU A 1 72 ? 7.098 -20.918 31.409 1.00 94.00 72 LEU A CA 1
ATOM 573 C C . LEU A 1 72 ? 8.441 -21.562 31.010 1.00 94.00 72 LEU A C 1
ATOM 575 O O . LEU A 1 72 ? 8.471 -22.725 30.608 1.00 94.00 72 LEU A O 1
ATOM 579 N N . PRO A 1 73 ? 9.581 -20.852 31.103 1.00 92.88 73 PRO A N 1
ATOM 580 C CA . PRO A 1 73 ? 10.882 -21.458 30.835 1.00 92.88 73 PRO A CA 1
ATOM 581 C C . PRO A 1 73 ? 11.231 -22.477 31.926 1.00 92.88 73 PRO A C 1
ATOM 583 O O . PRO A 1 73 ? 11.459 -22.120 33.086 1.00 92.88 73 PRO A O 1
ATOM 586 N N . THR A 1 74 ? 11.320 -23.749 31.560 1.00 90.44 74 THR A N 1
ATOM 587 C CA . THR A 1 74 ? 11.698 -24.857 32.447 1.00 90.44 74 THR A CA 1
ATOM 588 C C . THR A 1 74 ? 13.220 -24.919 32.687 1.00 90.44 74 THR A C 1
ATOM 590 O O . THR A 1 74 ? 13.988 -24.077 32.205 1.00 90.44 74 THR A O 1
ATOM 593 N N . LYS A 1 75 ? 13.695 -25.903 33.463 1.00 89.06 75 LYS A N 1
ATOM 594 C CA . LYS A 1 75 ? 15.123 -26.056 33.811 1.00 89.06 75 LYS A CA 1
ATOM 595 C C . LYS A 1 75 ? 15.990 -26.444 32.600 1.00 89.06 75 LYS A C 1
ATOM 597 O O . LYS A 1 75 ? 17.193 -26.188 32.601 1.00 89.06 75 LYS A O 1
ATOM 602 N N . GLU A 1 76 ? 15.390 -27.002 31.556 1.00 88.62 76 GLU A N 1
ATOM 603 C CA . GLU A 1 76 ? 16.000 -27.396 30.279 1.00 88.62 76 GLU A CA 1
ATOM 604 C C . GLU A 1 76 ? 16.681 -26.215 29.585 1.00 88.62 76 GLU A C 1
ATOM 606 O O . GLU A 1 76 ? 17.817 -26.327 29.124 1.00 88.62 76 GLU A O 1
ATOM 611 N N . PHE A 1 77 ? 16.026 -25.053 29.577 1.00 90.69 77 PHE A N 1
ATOM 612 C CA . PHE A 1 77 ? 16.566 -23.831 28.981 1.00 90.69 77 PHE A CA 1
ATOM 613 C C . PHE A 1 77 ? 17.816 -23.330 29.714 1.00 90.69 77 PHE A C 1
ATOM 615 O O . PHE A 1 77 ? 18.765 -22.870 29.080 1.00 90.69 77 PHE A O 1
ATOM 622 N N . LEU A 1 78 ? 17.868 -23.492 31.042 1.00 87.94 78 LEU A N 1
ATOM 623 C CA . LEU A 1 78 ? 19.073 -23.199 31.825 1.00 87.94 78 LEU A CA 1
ATOM 624 C C . LEU A 1 78 ? 20.204 -24.191 31.522 1.00 87.94 78 LEU A C 1
ATOM 626 O O . LEU A 1 78 ? 21.366 -23.795 31.463 1.00 87.94 78 LEU A O 1
ATOM 630 N N . LYS A 1 79 ? 19.887 -25.475 31.309 1.00 87.25 79 LYS A N 1
ATOM 631 C CA . LYS A 1 79 ? 20.883 -26.471 30.884 1.00 87.25 79 LYS A CA 1
ATOM 632 C C . LYS A 1 79 ? 21.470 -26.097 29.516 1.00 87.25 79 LYS A C 1
ATOM 634 O O . LYS A 1 79 ? 22.689 -26.110 29.376 1.00 87.25 79 LYS A O 1
ATOM 639 N N . ALA A 1 80 ? 20.636 -25.698 28.552 1.00 85.88 80 ALA A N 1
ATOM 640 C CA . ALA A 1 80 ? 21.089 -25.231 27.239 1.00 85.88 80 ALA A CA 1
ATOM 641 C C . ALA A 1 80 ? 21.983 -23.978 27.336 1.00 85.88 80 ALA A C 1
ATOM 643 O O . ALA A 1 80 ? 23.056 -23.940 26.736 1.00 85.88 80 ALA A O 1
ATOM 644 N N . GLU A 1 81 ? 21.596 -23.000 28.162 1.00 86.00 81 GLU A N 1
ATOM 645 C CA . GLU A 1 81 ? 22.412 -21.819 28.482 1.00 86.00 81 GLU A CA 1
ATOM 646 C C . GLU A 1 81 ? 23.795 -22.201 29.046 1.00 86.00 81 GLU A C 1
ATOM 648 O O . GLU A 1 81 ? 24.822 -21.703 28.579 1.00 86.00 81 GLU A O 1
ATOM 653 N N . ASN A 1 82 ? 23.841 -23.093 30.039 1.00 84.31 82 ASN A N 1
ATOM 654 C CA . ASN A 1 82 ? 25.087 -23.480 30.706 1.00 84.31 82 ASN A CA 1
ATOM 655 C C . ASN A 1 82 ? 26.031 -24.262 29.789 1.00 84.31 82 ASN A C 1
ATOM 657 O O . ASN A 1 82 ? 27.238 -24.040 29.825 1.00 84.31 82 ASN A O 1
ATOM 661 N N . ILE A 1 83 ? 25.486 -25.132 28.937 1.00 78.56 83 ILE A N 1
ATOM 662 C CA . ILE A 1 83 ? 26.262 -25.908 27.965 1.00 78.56 83 ILE A CA 1
ATOM 663 C C . ILE A 1 83 ? 27.105 -24.993 27.073 1.00 78.56 83 ILE A C 1
ATOM 665 O O . ILE A 1 83 ? 28.281 -25.269 26.834 1.00 78.56 83 ILE A O 1
ATOM 669 N N . TYR A 1 84 ? 26.520 -23.899 26.591 1.00 72.31 84 TYR A N 1
ATOM 670 C CA . TYR A 1 84 ? 27.236 -22.919 25.788 1.00 72.31 84 TYR A CA 1
ATOM 671 C C . TYR A 1 84 ? 28.280 -22.143 26.610 1.00 72.31 84 TYR A C 1
ATOM 673 O O . TYR A 1 84 ? 29.440 -22.054 26.206 1.00 72.31 84 TYR A O 1
ATOM 681 N N . LYS A 1 85 ? 27.910 -21.657 27.803 1.00 75.81 85 LYS A N 1
ATOM 682 C CA . LYS A 1 85 ? 28.812 -20.897 28.692 1.00 75.81 85 LYS A CA 1
ATOM 683 C C . LYS A 1 85 ? 30.039 -21.695 29.142 1.00 75.81 85 LYS A C 1
ATOM 685 O O . LYS A 1 85 ? 31.144 -21.160 29.203 1.00 75.81 85 LYS A O 1
ATOM 690 N N . ASP A 1 86 ? 29.877 -22.981 29.442 1.00 72.81 86 ASP A N 1
ATOM 691 C CA . ASP A 1 86 ? 30.990 -23.845 29.849 1.00 72.81 86 ASP A CA 1
ATOM 692 C C . ASP A 1 86 ? 31.986 -24.089 28.702 1.00 72.81 86 ASP A C 1
ATOM 694 O O . ASP A 1 86 ? 33.163 -24.365 28.941 1.00 72.81 86 ASP A O 1
ATOM 698 N N . ARG A 1 87 ? 31.543 -23.972 27.445 1.00 66.94 87 ARG A N 1
ATOM 699 C CA . ARG A 1 87 ? 32.399 -24.113 26.256 1.00 66.94 87 ARG A CA 1
ATOM 700 C C . ARG A 1 87 ? 33.217 -22.859 25.976 1.00 66.94 87 ARG A C 1
ATOM 702 O O . ARG A 1 87 ? 34.389 -22.975 25.619 1.00 66.94 87 ARG A O 1
ATOM 709 N N . GLU A 1 88 ? 32.638 -21.687 26.206 1.00 65.12 88 GLU A N 1
ATOM 710 C CA . GLU A 1 88 ? 33.362 -20.415 26.172 1.00 65.12 88 GLU A CA 1
ATOM 711 C C . GLU A 1 88 ? 34.511 -20.423 27.194 1.00 65.12 88 GLU A C 1
ATOM 713 O O . GLU A 1 88 ? 35.673 -20.268 26.819 1.00 65.12 88 GLU A O 1
ATOM 718 N N . LYS A 1 89 ? 34.218 -20.774 28.454 1.00 65.25 89 LYS A N 1
ATOM 719 C CA . LYS A 1 89 ? 35.230 -20.867 29.524 1.00 65.25 89 LYS A CA 1
ATOM 720 C C . LYS A 1 89 ? 36.360 -21.850 29.215 1.00 65.25 89 LYS A C 1
ATOM 722 O O . LYS A 1 89 ? 37.526 -21.535 29.426 1.00 65.25 89 LYS A O 1
ATOM 727 N N . LYS A 1 90 ? 36.048 -23.027 28.656 1.00 61.06 90 LYS A N 1
ATOM 728 C CA . LYS A 1 90 ? 37.071 -24.007 28.231 1.00 61.06 90 LYS A CA 1
ATOM 729 C C . LYS A 1 90 ? 37.972 -23.496 27.102 1.00 61.06 90 LYS A C 1
ATOM 731 O O . LYS A 1 90 ? 39.077 -24.010 26.936 1.00 61.06 90 LYS A O 1
ATOM 736 N N . THR A 1 91 ? 37.502 -22.532 26.312 1.00 56.06 91 THR A N 1
ATOM 737 C CA . THR A 1 91 ? 38.294 -21.880 25.260 1.00 56.06 91 THR A CA 1
ATOM 738 C C . THR A 1 91 ? 39.235 -20.838 25.878 1.00 56.06 91 THR A C 1
ATOM 740 O O . THR A 1 91 ? 40.395 -20.767 25.484 1.00 56.06 91 THR A O 1
ATOM 743 N N . GLU A 1 92 ? 38.789 -20.112 26.909 1.00 54.81 92 GLU A N 1
ATOM 744 C CA . GLU A 1 92 ? 39.623 -19.167 27.672 1.00 54.81 92 GLU A CA 1
ATOM 745 C C . GLU A 1 92 ? 40.715 -19.857 28.516 1.00 54.81 92 GLU A C 1
ATOM 747 O O . GLU A 1 92 ? 41.842 -19.370 28.601 1.00 54.81 92 GLU A O 1
ATOM 752 N N . GLU A 1 93 ? 40.422 -21.020 29.110 1.00 52.34 93 GLU A N 1
ATOM 753 C CA . GLU A 1 93 ? 41.354 -21.758 29.981 1.00 52.34 93 GLU A CA 1
ATOM 754 C C . GLU A 1 93 ? 42.529 -22.425 29.235 1.00 52.34 93 GLU A C 1
ATOM 756 O O . GLU A 1 93 ? 43.524 -22.790 29.864 1.00 52.34 93 GLU A O 1
ATOM 761 N N . LYS A 1 94 ? 42.467 -22.568 27.900 1.00 50.81 94 LYS A N 1
ATOM 762 C CA . LYS A 1 94 ? 43.539 -23.191 27.094 1.00 50.81 94 LYS A CA 1
ATOM 763 C C . LYS A 1 94 ? 44.774 -22.311 26.854 1.00 50.81 94 LYS A C 1
ATOM 765 O O . LYS A 1 94 ? 45.737 -22.801 26.280 1.00 50.81 94 LYS A O 1
ATOM 770 N N . GLY A 1 95 ? 44.802 -21.073 27.346 1.00 44.19 95 GLY A N 1
ATOM 771 C CA . GLY A 1 95 ? 46.051 -20.358 27.640 1.00 44.19 95 GLY A CA 1
ATOM 772 C C . GLY A 1 95 ? 46.961 -19.944 26.472 1.00 44.19 95 GLY A C 1
ATOM 773 O O . GLY A 1 95 ? 48.024 -19.390 26.748 1.00 44.19 95 GLY A O 1
ATOM 774 N N . ASP A 1 96 ? 46.588 -20.128 25.203 1.00 43.47 96 ASP A N 1
ATOM 775 C CA . ASP A 1 96 ? 47.381 -19.612 24.079 1.00 43.47 96 ASP A CA 1
ATOM 776 C C . ASP A 1 96 ? 47.045 -18.139 23.817 1.00 43.47 96 ASP A C 1
ATOM 778 O O . ASP A 1 96 ? 46.195 -17.771 23.009 1.00 43.47 96 ASP A O 1
ATOM 782 N N . SER A 1 97 ? 47.757 -17.261 24.523 1.00 43.62 97 SER A N 1
ATOM 783 C CA . SER A 1 97 ? 47.664 -15.800 24.413 1.00 43.62 97 SER A CA 1
ATOM 784 C C . SER A 1 97 ? 48.152 -15.221 23.072 1.00 43.62 97 SER A C 1
ATOM 786 O O . SER A 1 97 ? 48.231 -13.999 22.938 1.00 43.62 97 SER A O 1
ATOM 788 N N . ALA A 1 98 ? 48.458 -16.070 22.084 1.00 40.75 98 ALA A N 1
ATOM 789 C CA . ALA A 1 98 ? 48.931 -15.686 20.755 1.00 40.75 98 ALA A CA 1
ATOM 790 C C . ALA A 1 98 ? 47.909 -15.917 19.622 1.00 40.75 98 ALA A C 1
ATOM 792 O O . ALA A 1 98 ? 48.060 -15.294 18.579 1.00 40.75 98 ALA A O 1
ATOM 793 N N . ASP A 1 99 ? 46.851 -16.709 19.841 1.00 42.78 99 ASP A N 1
ATOM 794 C CA . ASP A 1 99 ? 45.779 -16.954 18.862 1.00 42.78 99 ASP A CA 1
ATOM 795 C C . ASP A 1 99 ? 44.408 -16.842 19.547 1.00 42.78 99 ASP A C 1
ATOM 797 O O . ASP A 1 99 ? 43.716 -17.827 19.819 1.00 42.78 99 ASP A O 1
ATOM 801 N N . LYS A 1 100 ? 43.971 -15.604 19.817 1.00 43.75 100 LYS A N 1
ATOM 802 C CA . LYS A 1 100 ? 42.546 -15.315 20.050 1.00 43.75 100 LYS A CA 1
ATOM 803 C C . LYS A 1 100 ? 41.797 -15.474 18.726 1.00 43.75 100 LYS A C 1
ATOM 805 O O . LYS A 1 100 ? 41.401 -14.495 18.100 1.00 43.75 100 LYS A O 1
ATOM 810 N N . THR A 1 101 ? 41.633 -16.710 18.277 1.00 45.34 101 THR A N 1
ATOM 811 C CA . THR A 1 101 ? 40.757 -17.005 17.147 1.00 45.34 101 THR A CA 1
ATOM 812 C C . THR A 1 101 ? 39.329 -16.902 17.675 1.00 45.34 101 THR A C 1
ATOM 814 O O . THR A 1 101 ? 38.846 -17.794 18.370 1.00 45.34 101 THR A O 1
ATOM 817 N N . GLU A 1 102 ? 38.677 -15.763 17.446 1.00 51.47 102 GLU A N 1
ATOM 818 C CA . GLU A 1 102 ? 37.258 -15.574 17.755 1.00 51.47 102 GLU A CA 1
ATOM 819 C C . GLU A 1 102 ? 36.429 -16.551 16.914 1.00 51.47 102 GLU A C 1
ATOM 821 O O . GLU A 1 102 ? 36.225 -16.358 15.715 1.00 51.47 102 GLU A O 1
ATOM 826 N N . TYR A 1 103 ? 35.968 -17.637 17.535 1.00 52.84 103 TYR A N 1
ATOM 827 C CA . TYR A 1 103 ? 35.099 -18.599 16.867 1.00 52.84 103 TYR A CA 1
ATOM 828 C C . TYR A 1 103 ? 33.710 -17.997 16.637 1.00 52.84 103 TYR A C 1
ATOM 830 O O . TYR A 1 103 ? 33.095 -17.443 17.550 1.00 52.84 103 TYR A O 1
ATOM 838 N N . LYS A 1 104 ? 33.172 -18.186 15.430 1.00 63.84 104 LYS A N 1
ATOM 839 C CA . LYS A 1 104 ? 31.752 -17.979 15.139 1.00 63.84 104 LYS A CA 1
ATOM 840 C C . LYS A 1 104 ? 30.983 -19.235 15.546 1.00 63.84 104 LYS A C 1
ATOM 842 O O . LYS A 1 104 ? 31.164 -20.295 14.940 1.00 63.84 104 LYS A O 1
ATOM 847 N N . TYR A 1 105 ? 30.142 -19.118 16.571 1.00 68.56 105 TYR A N 1
ATOM 848 C CA . TYR A 1 105 ? 29.268 -20.203 17.020 1.00 68.56 105 TYR A CA 1
ATOM 849 C C . TYR A 1 105 ? 27.973 -20.212 16.207 1.00 68.56 105 TYR A C 1
ATOM 851 O O . TYR A 1 105 ? 27.281 -19.198 16.135 1.00 68.56 105 TYR A O 1
ATOM 859 N N . TYR A 1 106 ? 27.647 -21.367 15.631 1.00 74.94 106 TYR A N 1
ATOM 860 C CA . TYR A 1 106 ? 26.403 -21.626 14.912 1.00 74.94 106 TYR A CA 1
ATOM 861 C C . TYR A 1 106 ? 25.588 -22.642 15.709 1.00 74.94 106 TYR A C 1
ATOM 863 O O . TYR A 1 106 ? 25.990 -23.793 15.851 1.00 74.94 106 TYR A O 1
ATOM 871 N N . LEU A 1 107 ? 24.486 -22.196 16.305 1.00 81.12 107 LEU A N 1
ATOM 872 C CA . LEU A 1 107 ? 23.593 -23.031 17.098 1.00 81.12 107 LEU A CA 1
ATOM 873 C C . LEU A 1 107 ? 22.498 -23.589 16.191 1.00 81.12 107 LEU A C 1
ATOM 875 O O . LEU A 1 107 ? 21.709 -22.827 15.635 1.00 81.12 107 LEU A O 1
ATOM 879 N N . GLU A 1 108 ? 22.431 -24.906 16.072 1.00 77.94 108 GLU A N 1
ATOM 880 C CA . GLU A 1 108 ? 21.478 -25.586 15.203 1.00 77.94 108 GLU A CA 1
ATOM 881 C C . GLU A 1 108 ? 20.561 -26.516 16.003 1.00 77.94 108 GLU A C 1
ATOM 883 O O . GLU A 1 108 ? 20.928 -27.092 17.035 1.00 77.94 108 GLU A O 1
ATOM 888 N N . GLY A 1 109 ? 19.309 -26.626 15.560 1.00 70.94 109 GLY A N 1
ATOM 889 C CA . GLY A 1 109 ? 18.336 -27.487 16.220 1.00 70.94 109 GLY A CA 1
ATOM 890 C C . GLY A 1 109 ? 16.994 -27.547 15.506 1.00 70.94 109 GLY A C 1
ATOM 891 O O . GLY A 1 109 ? 16.556 -26.581 14.881 1.00 70.94 109 GLY A O 1
ATOM 892 N N . SER A 1 110 ? 16.313 -28.688 15.626 1.00 75.62 110 SER A N 1
ATOM 893 C CA . SER A 1 110 ? 14.950 -28.862 15.116 1.00 75.62 110 SER A CA 1
ATOM 894 C C . SER A 1 110 ? 13.932 -29.080 16.234 1.00 75.62 110 SER A C 1
ATOM 896 O O . SER A 1 110 ? 14.309 -29.534 17.313 1.00 75.62 110 SER A O 1
ATOM 898 N N . LEU A 1 111 ? 12.658 -28.737 16.011 1.00 82.00 111 LEU A N 1
ATOM 899 C CA . LEU A 1 111 ? 11.589 -28.878 17.012 1.00 82.00 111 LEU A CA 1
ATOM 900 C C . LEU A 1 111 ? 11.989 -28.220 18.350 1.00 82.00 111 LEU A C 1
ATOM 902 O O . LEU A 1 111 ? 12.441 -27.073 18.372 1.00 82.00 111 LEU A O 1
ATOM 906 N N . LEU A 1 112 ? 11.876 -28.938 19.468 1.00 85.56 112 LEU A N 1
ATOM 907 C CA . LEU A 1 112 ? 12.264 -28.445 20.792 1.00 85.56 112 LEU A CA 1
ATOM 908 C C . LEU A 1 112 ? 13.754 -28.093 20.891 1.00 85.56 112 LEU A C 1
ATOM 910 O O . LEU A 1 112 ? 14.110 -27.130 21.568 1.00 85.56 112 LEU A O 1
ATOM 914 N N . CYS A 1 113 ? 14.632 -28.798 20.176 1.00 85.25 113 CYS A N 1
ATOM 915 C CA . CYS A 1 113 ? 16.054 -28.458 20.122 1.00 85.25 113 CYS A CA 1
ATOM 916 C C . CYS A 1 113 ? 16.287 -27.115 19.417 1.00 85.25 113 CYS A C 1
ATOM 918 O O . CYS A 1 113 ? 17.181 -26.365 19.804 1.00 85.25 113 CYS A O 1
ATOM 920 N N . GLY A 1 114 ? 15.445 -26.774 18.436 1.00 86.56 114 GLY A N 1
ATOM 921 C CA . GLY A 1 114 ? 15.423 -25.446 17.826 1.00 86.56 114 GLY A CA 1
ATOM 922 C C . GLY A 1 114 ? 15.031 -24.363 18.833 1.00 86.56 114 GLY A C 1
ATOM 923 O O . GLY A 1 114 ? 15.673 -23.319 18.898 1.00 86.56 114 GLY A O 1
ATOM 924 N N . SER A 1 115 ? 14.051 -24.631 19.699 1.00 91.25 115 SER A N 1
ATOM 925 C CA . SER A 1 115 ? 13.697 -23.725 20.800 1.00 91.25 115 SER A CA 1
ATOM 926 C C . SER A 1 115 ? 14.867 -23.529 21.775 1.00 91.25 115 SER A C 1
ATOM 928 O O . SER A 1 115 ? 15.170 -22.400 22.154 1.00 91.25 115 SER A O 1
ATOM 930 N N . LEU A 1 116 ? 15.589 -24.594 22.144 1.00 91.50 116 LEU A N 1
ATOM 931 C CA . LEU A 1 116 ? 16.791 -24.484 22.985 1.00 91.50 116 LEU A CA 1
ATOM 932 C C . LEU A 1 116 ? 17.893 -23.645 22.313 1.00 91.50 116 LEU A C 1
ATOM 934 O O . LEU A 1 116 ? 18.505 -22.805 22.975 1.00 91.50 116 LEU A O 1
ATOM 938 N N . ALA A 1 117 ? 18.105 -23.823 21.004 1.00 88.31 117 ALA A N 1
ATOM 939 C CA . ALA A 1 117 ? 19.069 -23.051 20.220 1.00 88.31 117 ALA A CA 1
ATOM 940 C C . ALA A 1 117 ? 18.703 -21.557 20.151 1.00 88.31 117 ALA A C 1
ATOM 942 O O . ALA A 1 117 ? 19.567 -20.711 20.390 1.00 88.31 117 ALA A O 1
ATOM 943 N N . GLN A 1 118 ? 17.424 -21.221 19.915 1.00 90.75 118 GLN A N 1
ATOM 944 C CA . GLN A 1 118 ? 16.935 -19.833 19.973 1.00 90.75 118 GLN A CA 1
ATOM 945 C C . GLN A 1 118 ? 17.194 -19.209 21.346 1.00 90.75 118 GLN A C 1
ATOM 947 O O . GLN A 1 118 ? 17.697 -18.087 21.436 1.00 90.75 118 GLN A O 1
ATOM 952 N N . TYR A 1 119 ? 16.869 -19.937 22.421 1.00 92.81 119 TYR A N 1
ATOM 953 C CA . TYR A 1 119 ? 17.057 -19.443 23.781 1.00 92.81 119 TYR A CA 1
ATOM 954 C C . TYR A 1 119 ? 18.531 -19.155 24.076 1.00 92.81 119 TYR A C 1
ATOM 956 O O . TYR A 1 119 ? 18.874 -18.063 24.526 1.00 92.81 119 TYR A O 1
ATOM 964 N N . ALA A 1 120 ? 19.410 -20.113 23.775 1.00 89.75 120 ALA A N 1
ATOM 965 C CA . ALA A 1 120 ? 20.843 -19.971 23.991 1.00 89.75 120 ALA A CA 1
ATOM 966 C C . ALA A 1 120 ? 21.445 -18.811 23.177 1.00 89.75 120 ALA A C 1
ATOM 968 O O . ALA A 1 120 ? 22.261 -18.064 23.716 1.00 89.75 120 ALA A O 1
ATOM 969 N N . ALA A 1 121 ? 21.008 -18.607 21.928 1.00 87.25 121 ALA A N 1
ATOM 970 C CA . ALA A 1 121 ? 21.472 -17.498 21.091 1.00 87.25 121 ALA A CA 1
ATOM 971 C C . ALA A 1 121 ? 21.098 -16.125 21.664 1.00 87.25 121 ALA A C 1
ATOM 973 O O . ALA A 1 121 ? 21.947 -15.237 21.715 1.00 87.25 121 ALA A O 1
ATOM 974 N N . ILE A 1 122 ? 19.859 -15.954 22.143 1.00 89.69 122 ILE A N 1
ATOM 975 C CA . ILE A 1 122 ? 19.440 -14.706 22.798 1.00 89.69 122 ILE A CA 1
ATOM 976 C C . ILE A 1 122 ? 20.230 -14.481 24.084 1.00 89.69 122 ILE A C 1
ATOM 978 O O . ILE A 1 122 ? 20.747 -13.389 24.301 1.00 89.69 122 ILE A O 1
ATOM 982 N N . ILE A 1 123 ? 20.370 -15.501 24.934 1.00 89.06 123 ILE A N 1
ATOM 983 C CA . ILE A 1 123 ? 21.096 -15.352 26.201 1.00 89.06 123 ILE A CA 1
ATOM 984 C C . ILE A 1 123 ? 22.584 -15.047 25.984 1.00 89.06 123 ILE A C 1
ATOM 986 O O . ILE A 1 123 ? 23.165 -14.316 26.786 1.00 89.06 123 ILE A O 1
ATOM 990 N N . ALA A 1 124 ? 23.191 -15.547 24.904 1.00 82.56 124 ALA A N 1
ATOM 991 C CA . ALA A 1 124 ? 24.570 -15.238 24.528 1.00 82.56 124 ALA A CA 1
ATOM 992 C C . ALA A 1 124 ? 24.789 -13.755 24.166 1.00 82.56 124 ALA A C 1
ATOM 994 O O . ALA A 1 124 ? 25.933 -13.288 24.136 1.00 82.56 124 ALA A O 1
ATOM 995 N N . GLU A 1 125 ? 23.721 -12.990 23.917 1.00 80.94 125 GLU A N 1
ATOM 996 C CA . GLU A 1 125 ? 23.832 -11.599 23.501 1.00 80.94 125 GLU A CA 1
ATOM 997 C C . GLU A 1 125 ? 24.469 -10.729 24.600 1.00 80.94 125 GLU A C 1
ATOM 999 O O . GLU A 1 125 ? 23.973 -10.587 25.724 1.00 80.94 125 GLU A O 1
ATOM 1004 N N . GLY A 1 126 ? 25.616 -10.135 24.259 1.00 66.38 126 GLY A N 1
ATOM 1005 C CA . GLY A 1 126 ? 26.432 -9.352 25.189 1.00 66.38 126 GLY A CA 1
ATOM 1006 C C . GLY A 1 126 ? 27.441 -10.162 26.009 1.00 66.38 126 GLY A C 1
ATOM 1007 O O . GLY A 1 126 ? 28.142 -9.556 26.812 1.00 66.38 126 GLY A O 1
ATOM 1008 N N . PHE A 1 127 ? 27.534 -11.478 25.801 1.00 68.75 127 PHE A N 1
ATOM 1009 C CA . PHE A 1 127 ? 28.639 -12.308 26.295 1.00 68.75 127 PHE A CA 1
ATOM 1010 C C . PHE A 1 127 ? 29.580 -12.716 25.161 1.00 68.75 127 PHE A C 1
ATOM 1012 O O . PHE A 1 127 ? 30.788 -12.625 25.328 1.00 68.75 127 PHE A O 1
ATOM 1019 N N . VAL A 1 128 ? 29.035 -13.048 23.984 1.00 66.50 128 VAL A N 1
ATOM 1020 C CA . VAL A 1 128 ? 29.833 -13.477 22.826 1.00 66.50 128 VAL A CA 1
ATOM 1021 C C . VAL A 1 128 ? 29.572 -12.597 21.608 1.00 66.50 128 VAL A C 1
ATOM 1023 O O . VAL A 1 128 ? 28.428 -12.282 21.274 1.00 66.50 128 VAL A O 1
ATOM 1026 N N . GLU A 1 129 ? 30.647 -12.184 20.931 1.00 61.75 129 GLU A N 1
ATOM 1027 C CA . GLU A 1 129 ? 30.569 -11.254 19.796 1.00 61.75 129 GLU A CA 1
ATOM 1028 C C . GLU A 1 129 ? 29.960 -11.891 18.534 1.00 61.75 129 GLU A C 1
ATOM 1030 O O . GLU A 1 129 ? 29.289 -11.206 17.750 1.00 61.75 129 GLU A O 1
ATOM 1035 N N . HIS A 1 130 ? 30.141 -13.204 18.344 1.00 67.06 130 HIS A N 1
ATOM 1036 C CA . HIS A 1 130 ? 29.765 -13.930 17.128 1.00 67.06 130 HIS A CA 1
ATOM 1037 C C . HIS A 1 130 ? 29.006 -15.238 17.423 1.00 67.06 130 HIS A C 1
ATOM 1039 O O . HIS A 1 130 ? 29.575 -16.330 17.412 1.00 67.06 130 HIS A O 1
ATOM 1045 N N . CYS A 1 131 ? 27.698 -15.122 17.662 1.00 73.12 131 CYS A N 1
ATOM 1046 C CA . CYS A 1 131 ? 26.773 -16.246 17.827 1.00 73.12 131 CYS A CA 1
ATOM 1047 C C . CYS A 1 131 ? 25.581 -16.082 16.867 1.00 73.12 131 CYS A C 1
ATOM 1049 O O . CYS A 1 131 ? 24.978 -15.007 16.829 1.00 73.12 131 CYS A O 1
ATOM 1051 N N . GLN A 1 132 ? 25.270 -17.121 16.090 1.00 77.06 132 GLN A N 1
ATOM 1052 C CA . GLN A 1 132 ? 24.112 -17.202 15.194 1.00 77.06 132 GLN A CA 1
ATOM 1053 C C . GLN A 1 132 ? 23.323 -18.479 15.511 1.00 77.06 132 GLN A C 1
ATOM 1055 O O . GLN A 1 132 ? 23.928 -19.490 15.860 1.00 77.06 132 GLN A O 1
ATOM 1060 N N . ALA A 1 133 ? 21.996 -18.456 15.377 1.00 78.00 133 ALA A N 1
ATOM 1061 C CA . ALA A 1 133 ? 21.168 -19.659 15.425 1.00 78.00 133 ALA A CA 1
ATOM 1062 C C . ALA A 1 133 ? 20.424 -19.893 14.109 1.00 78.00 133 ALA A C 1
ATOM 1064 O O . ALA A 1 133 ? 19.848 -18.960 13.548 1.00 78.00 133 ALA A O 1
ATOM 1065 N N . GLU A 1 134 ? 20.399 -21.148 13.666 1.00 74.38 134 GLU A N 1
ATOM 1066 C CA . GLU A 1 134 ? 19.595 -21.630 12.543 1.00 74.38 134 GLU A CA 1
ATOM 1067 C C . GLU A 1 134 ? 18.725 -22.798 13.016 1.00 74.38 134 GLU A C 1
ATOM 1069 O O . GLU A 1 134 ? 19.227 -23.813 13.496 1.00 74.38 134 GLU A O 1
ATOM 1074 N N . THR A 1 135 ? 17.402 -22.661 12.942 1.00 74.25 135 THR A N 1
ATOM 1075 C CA . THR A 1 135 ? 16.482 -23.643 13.536 1.00 74.25 135 THR A CA 1
ATOM 1076 C C . THR A 1 135 ? 15.459 -24.166 12.545 1.00 74.25 135 THR A C 1
ATOM 1078 O O . THR A 1 135 ? 15.162 -23.507 11.556 1.00 74.25 135 THR A O 1
ATOM 1081 N N . TYR A 1 136 ? 14.916 -25.359 12.795 1.00 68.94 136 TYR A N 1
ATOM 1082 C CA . TYR A 1 136 ? 14.004 -26.043 11.872 1.00 68.94 136 TYR A CA 1
ATOM 1083 C C . TYR A 1 136 ? 12.749 -26.557 12.593 1.00 68.94 136 TYR A C 1
ATOM 1085 O O . TYR A 1 136 ? 12.857 -27.362 13.510 1.00 68.94 136 TYR A O 1
ATOM 1093 N N . ASN A 1 137 ? 11.539 -26.169 12.181 1.00 69.31 137 ASN A N 1
ATOM 1094 C CA . ASN A 1 137 ? 10.284 -26.521 12.870 1.00 69.31 137 ASN A CA 1
ATOM 1095 C C . ASN A 1 137 ? 10.297 -26.218 14.376 1.00 69.31 137 ASN A C 1
ATOM 1097 O O . ASN A 1 137 ? 9.692 -26.941 15.160 1.00 69.31 137 ASN A O 1
ATOM 1101 N N . SER A 1 138 ? 11.024 -25.196 14.809 1.00 83.44 138 SER A N 1
ATOM 1102 C CA . SER A 1 138 ? 11.124 -24.860 16.225 1.00 83.44 138 SER A CA 1
ATOM 1103 C C . SER A 1 138 ? 9.776 -24.464 16.823 1.00 83.44 138 SER A C 1
ATOM 1105 O O . SER A 1 138 ? 8.945 -23.850 16.155 1.00 83.44 138 SER A O 1
ATOM 1107 N N . ILE A 1 139 ? 9.576 -24.737 18.113 1.00 86.50 139 ILE A N 1
ATOM 1108 C CA . ILE A 1 139 ? 8.462 -24.154 18.870 1.00 86.50 139 ILE A CA 1
ATOM 1109 C C . ILE A 1 139 ? 8.867 -22.732 19.279 1.00 86.50 139 ILE A C 1
ATOM 1111 O O . ILE A 1 139 ? 9.883 -22.537 19.951 1.00 86.50 139 ILE A O 1
ATOM 1115 N N . GLY A 1 140 ? 8.112 -21.730 18.833 1.00 85.81 140 GLY A N 1
ATOM 1116 C CA . GLY A 1 140 ? 8.485 -20.323 18.966 1.00 85.81 140 GLY A CA 1
ATOM 1117 C C . GLY A 1 140 ? 8.476 -19.786 20.399 1.00 85.81 140 GLY A C 1
ATOM 1118 O O . GLY A 1 140 ? 7.552 -20.032 21.172 1.00 85.81 140 GLY A O 1
ATOM 1119 N N . LEU A 1 141 ? 9.504 -19.002 20.744 1.00 91.50 141 LEU A N 1
ATOM 1120 C CA . LEU A 1 141 ? 9.752 -18.524 22.110 1.00 91.50 141 LEU A CA 1
ATOM 1121 C C . LEU A 1 141 ? 9.204 -17.127 22.435 1.00 91.50 141 LEU A C 1
ATOM 1123 O O . LEU A 1 141 ? 9.464 -16.601 23.517 1.00 91.50 141 LEU A O 1
ATOM 1127 N N . LYS A 1 142 ? 8.426 -16.488 21.553 1.00 87.31 142 LYS A N 1
ATOM 1128 C CA . LYS A 1 142 ? 7.968 -15.098 21.764 1.00 87.31 142 LYS A CA 1
ATOM 1129 C C . LYS A 1 142 ? 7.190 -14.899 23.074 1.00 87.31 142 LYS A C 1
ATOM 1131 O O . LYS A 1 142 ? 7.251 -13.823 23.665 1.00 87.31 142 LYS A O 1
ATOM 1136 N N . LYS A 1 143 ? 6.4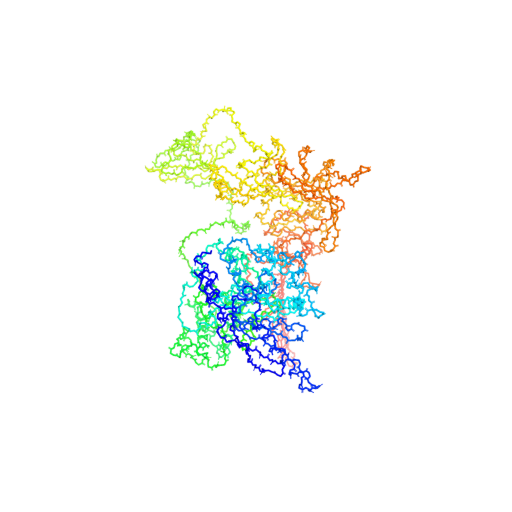94 -15.930 23.566 1.00 88.62 143 LYS A N 1
ATOM 1137 C CA . LYS A 1 143 ? 5.774 -15.912 24.855 1.00 88.62 143 LYS A CA 1
ATOM 1138 C C . LYS A 1 143 ? 6.694 -15.695 26.068 1.00 88.62 143 LYS A C 1
ATOM 1140 O O . LYS A 1 143 ? 6.210 -15.293 27.126 1.00 88.62 143 LYS A O 1
ATOM 1145 N N . PHE A 1 144 ? 8.006 -15.896 25.926 1.00 93.62 144 PHE A N 1
ATOM 1146 C CA . PHE A 1 144 ? 8.985 -15.598 26.975 1.00 93.62 144 PHE A CA 1
ATOM 1147 C C . PHE A 1 144 ? 9.259 -14.092 27.124 1.00 93.62 144 PHE A C 1
ATOM 1149 O O . PHE A 1 144 ? 9.791 -13.684 28.148 1.00 93.62 144 PHE A O 1
ATOM 1156 N N . LEU A 1 145 ? 8.850 -13.253 26.164 1.00 92.38 145 LEU A N 1
ATOM 1157 C CA . LEU A 1 145 ? 9.131 -11.810 26.169 1.00 92.38 145 LEU A CA 1
ATOM 1158 C C . LEU A 1 145 ? 8.168 -10.964 27.020 1.00 92.38 145 LEU A C 1
ATOM 1160 O O . LEU A 1 145 ? 8.305 -9.746 27.062 1.00 92.38 145 LEU A O 1
ATOM 1164 N N . ARG A 1 146 ? 7.171 -11.578 27.665 1.00 91.00 146 ARG A N 1
ATOM 1165 C CA . ARG A 1 146 ? 6.211 -10.878 28.533 1.00 91.00 146 ARG A CA 1
ATOM 1166 C C . ARG A 1 146 ? 5.684 -11.781 29.635 1.00 91.00 146 ARG A C 1
ATOM 1168 O O . ARG A 1 146 ? 5.410 -12.953 29.372 1.00 91.00 146 ARG A O 1
ATOM 1175 N N . PHE A 1 147 ? 5.507 -11.230 30.828 1.00 94.25 147 PHE A N 1
ATOM 1176 C CA . PHE A 1 147 ? 4.827 -11.911 31.930 1.00 94.25 147 PHE A CA 1
ATOM 1177 C C . PHE A 1 147 ? 3.317 -12.011 31.678 1.00 94.25 147 PHE A C 1
ATOM 1179 O O . PHE A 1 147 ? 2.734 -11.129 31.050 1.00 94.25 147 PHE A O 1
ATOM 1186 N N . GLN A 1 148 ? 2.705 -13.104 32.133 1.00 90.12 148 GLN A N 1
ATOM 1187 C CA . GLN A 1 148 ? 1.276 -13.400 31.977 1.00 90.12 148 GLN A CA 1
ATOM 1188 C C . GLN A 1 148 ? 0.567 -13.651 33.315 1.00 90.12 148 GLN A C 1
ATOM 1190 O O . GLN A 1 148 ? -0.652 -13.750 33.329 1.00 90.12 148 GLN A O 1
ATOM 1195 N N . GLY A 1 149 ? 1.301 -13.728 34.427 1.00 91.56 149 GLY A N 1
ATOM 1196 C CA . GLY A 1 149 ? 0.779 -13.920 35.782 1.00 91.56 149 GLY A CA 1
ATOM 1197 C C . GLY A 1 149 ? 0.860 -15.370 36.264 1.00 91.56 149 GLY A C 1
ATOM 1198 O O . GLY A 1 149 ? 1.056 -15.613 37.453 1.00 91.56 149 GLY A O 1
ATOM 1199 N N . ASN A 1 150 ? 0.807 -16.348 35.356 1.00 93.44 150 ASN A N 1
ATOM 1200 C CA . ASN A 1 150 ? 0.959 -17.770 35.685 1.00 93.44 150 ASN A CA 1
ATOM 1201 C C . ASN A 1 150 ? 2.376 -18.155 36.125 1.00 93.44 150 ASN A C 1
ATOM 1203 O O . ASN A 1 150 ? 2.545 -19.157 36.814 1.00 93.44 150 ASN A O 1
ATOM 1207 N N . GLU A 1 151 ? 3.396 -17.374 35.768 1.00 94.44 151 GLU A N 1
ATOM 1208 C CA . GLU A 1 151 ? 4.784 -17.656 36.146 1.00 94.44 151 GLU A CA 1
ATOM 1209 C C . GLU A 1 151 ? 4.999 -17.609 37.664 1.00 94.44 151 GLU A C 1
ATOM 1211 O O . GLU A 1 151 ? 5.898 -18.266 38.185 1.00 94.44 151 GLU A O 1
ATOM 1216 N N . PHE A 1 152 ? 4.154 -16.857 38.375 1.00 94.56 152 PHE A N 1
ATOM 1217 C CA . PHE A 1 152 ? 4.210 -16.699 39.827 1.00 94.56 152 PHE A CA 1
ATOM 1218 C C . PHE A 1 152 ? 3.544 -17.852 40.594 1.00 94.56 152 PHE A C 1
ATOM 1220 O O . PHE A 1 152 ? 3.710 -17.945 41.806 1.00 94.56 152 PHE A O 1
ATOM 1227 N N . LEU A 1 153 ? 2.827 -18.742 39.902 1.00 91.88 153 LEU A N 1
ATOM 1228 C CA . LEU A 1 153 ? 2.148 -19.905 40.484 1.00 91.88 153 LEU A CA 1
ATOM 1229 C C . LEU A 1 153 ? 2.993 -21.192 40.411 1.00 91.88 153 LEU A C 1
ATOM 1231 O O . LEU A 1 153 ? 2.532 -22.253 40.821 1.00 91.88 153 LEU A O 1
ATOM 1235 N N . GLY A 1 154 ? 4.209 -21.124 39.862 1.00 91.06 154 GLY A N 1
ATOM 1236 C CA . GLY A 1 154 ? 5.030 -22.308 39.594 1.00 91.06 154 GLY A CA 1
ATOM 1237 C C . GLY A 1 154 ? 4.579 -23.097 38.368 1.00 91.06 154 GLY A C 1
ATOM 1238 O O . GLY A 1 154 ? 3.606 -22.753 37.700 1.00 91.06 154 GLY A O 1
ATOM 1239 N N . LEU A 1 155 ? 5.303 -24.173 38.045 1.00 91.81 155 LEU A N 1
ATOM 1240 C CA . LEU A 1 155 ? 5.091 -24.903 36.792 1.00 91.81 155 LEU A CA 1
ATOM 1241 C C . LEU A 1 155 ? 3.726 -25.605 36.748 1.00 91.81 155 LEU A C 1
ATOM 1243 O O . LEU A 1 155 ? 2.941 -25.367 35.837 1.00 91.81 155 LEU A O 1
ATOM 1247 N N . LYS A 1 156 ? 3.422 -26.447 37.743 1.00 92.62 156 LYS A N 1
ATOM 1248 C CA . LYS A 1 156 ? 2.213 -27.286 37.742 1.00 92.62 156 LYS A CA 1
ATOM 1249 C C . LYS A 1 156 ? 0.929 -26.455 37.781 1.00 92.62 156 LYS A C 1
ATOM 1251 O O . LYS A 1 156 ? 0.050 -26.639 36.941 1.00 92.62 156 LYS A O 1
ATOM 1256 N N . ILE A 1 157 ? 0.827 -25.525 38.732 1.00 91.81 157 ILE A N 1
ATOM 1257 C CA . ILE A 1 157 ? -0.354 -24.665 38.866 1.00 91.81 157 ILE A CA 1
ATOM 1258 C C . ILE A 1 157 ? -0.392 -23.624 37.743 1.00 91.81 157 ILE A C 1
ATOM 1260 O O . ILE A 1 157 ? -1.456 -23.382 37.182 1.00 91.81 157 ILE A O 1
ATOM 1264 N N . GLY A 1 158 ? 0.749 -23.067 37.333 1.00 93.06 158 GLY A N 1
ATOM 1265 C CA . GLY A 1 158 ? 0.805 -22.142 36.201 1.00 93.06 158 GLY A CA 1
ATOM 1266 C C . GLY A 1 158 ? 0.299 -22.761 34.892 1.00 93.06 158 GLY A C 1
ATOM 1267 O O . GLY A 1 158 ? -0.426 -22.102 34.146 1.00 93.06 158 GLY A O 1
ATOM 1268 N N . LEU A 1 159 ? 0.614 -24.036 34.632 1.00 94.12 159 LEU A N 1
ATOM 1269 C CA . LEU A 1 159 ? 0.066 -24.791 33.501 1.00 94.12 159 LEU A CA 1
ATOM 1270 C C . LEU A 1 159 ? -1.435 -25.066 33.650 1.00 94.12 159 LEU A C 1
ATOM 1272 O O . LEU A 1 159 ? -2.170 -24.943 32.671 1.00 94.12 159 LEU A O 1
ATOM 1276 N N . LEU A 1 160 ? -1.908 -25.386 34.859 1.00 93.06 160 LEU A N 1
ATOM 1277 C CA . LEU A 1 160 ? -3.336 -25.575 35.131 1.00 93.06 160 LEU A CA 1
ATOM 1278 C C . LEU A 1 160 ? -4.140 -24.305 34.828 1.00 93.06 160 LEU A C 1
ATOM 1280 O O . LEU A 1 160 ? -5.164 -24.370 34.154 1.00 93.06 160 LEU A O 1
ATOM 1284 N N . TYR A 1 161 ? -3.671 -23.148 35.298 1.00 90.56 161 TYR A N 1
ATOM 1285 C CA . TYR A 1 161 ? -4.330 -21.869 35.041 1.00 90.56 161 TYR A CA 1
ATOM 1286 C C . TYR A 1 161 ? -4.284 -21.486 33.563 1.00 90.56 161 TYR A C 1
ATOM 1288 O O . TYR A 1 161 ? -5.288 -21.016 33.038 1.00 90.56 161 TYR A O 1
ATOM 1296 N N . TYR A 1 162 ? -3.172 -21.767 32.880 1.00 91.00 162 TYR A N 1
ATOM 1297 C CA . TYR A 1 162 ? -3.072 -21.584 31.434 1.00 91.00 162 TYR A CA 1
ATOM 1298 C C . TYR A 1 162 ? -4.086 -22.445 30.666 1.00 91.00 162 TYR A C 1
ATOM 1300 O O . TYR A 1 162 ? -4.773 -21.948 29.776 1.00 91.00 162 TYR A O 1
ATOM 1308 N N . LEU A 1 163 ? -4.229 -23.722 31.033 1.00 90.62 163 LEU A N 1
ATOM 1309 C CA . LEU A 1 163 ? -5.236 -24.604 30.444 1.00 90.62 163 LEU A CA 1
ATOM 1310 C C . LEU A 1 163 ? -6.659 -24.148 30.793 1.00 90.62 163 LEU A C 1
ATOM 1312 O O . LEU A 1 163 ? -7.527 -24.185 29.932 1.00 90.62 163 LEU A O 1
ATOM 1316 N N . ASN A 1 164 ? -6.920 -23.687 32.016 1.00 89.25 164 ASN A N 1
ATOM 1317 C CA . ASN A 1 164 ? -8.236 -23.156 32.377 1.00 89.25 164 ASN A CA 1
ATOM 1318 C C . ASN A 1 164 ? -8.613 -21.936 31.530 1.00 89.25 164 ASN A C 1
ATOM 1320 O O . ASN A 1 164 ? -9.736 -21.896 31.031 1.00 89.25 164 ASN A O 1
ATOM 1324 N N . ASP A 1 165 ? -7.678 -21.004 31.324 1.00 85.88 165 ASP A N 1
ATOM 1325 C CA . ASP A 1 165 ? -7.872 -19.839 30.451 1.00 85.88 165 ASP A CA 1
ATOM 1326 C C . ASP A 1 165 ? -8.220 -20.297 29.025 1.00 85.88 165 ASP A C 1
ATOM 1328 O O . ASP A 1 165 ? -9.223 -19.876 28.460 1.00 85.88 165 ASP A O 1
ATOM 1332 N N . LEU A 1 166 ? -7.469 -21.278 28.506 1.00 83.94 166 LEU A N 1
ATOM 1333 C CA . LEU A 1 166 ? -7.685 -21.871 27.184 1.00 83.94 166 LEU A CA 1
ATOM 1334 C C . LEU A 1 166 ? -9.063 -22.541 27.020 1.00 83.94 166 LEU A C 1
ATOM 1336 O O . LEU A 1 166 ? -9.648 -22.521 25.936 1.00 83.94 166 LEU A O 1
ATOM 1340 N N . TYR A 1 167 ? -9.566 -23.209 28.062 1.00 83.12 167 TYR A N 1
ATOM 1341 C CA . TYR A 1 167 ? -10.809 -23.988 28.005 1.00 83.12 167 TYR A CA 1
ATOM 1342 C C . TYR A 1 167 ? -12.066 -23.150 28.195 1.00 83.12 167 TYR A C 1
ATOM 1344 O O . TYR A 1 167 ? -13.090 -23.416 27.542 1.00 83.12 167 TYR A O 1
ATOM 1352 N N . TYR A 1 168 ? -11.989 -22.201 29.122 1.00 80.56 168 TYR A N 1
ATOM 1353 C CA . TYR A 1 168 ? -13.115 -21.478 29.677 1.00 80.56 168 TYR A CA 1
ATOM 1354 C C . TYR A 1 168 ? -12.876 -19.987 29.429 1.00 80.56 168 TYR A C 1
ATOM 1356 O O . TYR A 1 168 ? -12.123 -19.361 30.163 1.00 80.56 168 TYR A O 1
ATOM 1364 N N . GLU A 1 169 ? -13.523 -19.428 28.399 1.00 61.22 169 GLU A N 1
ATOM 1365 C CA . GLU A 1 169 ? -13.507 -18.000 28.016 1.00 61.22 169 GLU A CA 1
ATOM 1366 C C . GLU A 1 169 ? -14.126 -17.107 29.115 1.00 61.22 169 GLU A C 1
ATOM 1368 O O . GLU A 1 169 ? -15.188 -16.507 28.958 1.00 61.22 169 GLU A O 1
ATOM 1373 N N . GLN A 1 170 ? -13.506 -17.080 30.290 1.00 58.66 170 GLN A N 1
ATOM 1374 C CA . GLN A 1 170 ? -13.969 -16.400 31.492 1.00 58.66 170 GLN A CA 1
ATOM 1375 C C . GLN A 1 170 ? -12.907 -15.417 31.994 1.00 58.66 170 GLN A C 1
ATOM 1377 O O . GLN A 1 170 ? -11.856 -15.214 31.389 1.00 58.66 170 GLN A O 1
ATOM 1382 N N . ARG A 1 171 ? -13.213 -14.739 33.103 1.00 60.97 171 ARG A N 1
ATOM 1383 C CA . ARG A 1 171 ? -12.327 -13.767 33.744 1.00 60.97 171 ARG A CA 1
ATOM 1384 C C . ARG A 1 171 ? -10.994 -14.440 34.112 1.00 60.97 171 ARG A C 1
ATOM 1386 O O . ARG A 1 171 ? -10.931 -15.245 35.034 1.00 60.97 171 ARG A O 1
ATOM 1393 N N . SER A 1 172 ? -9.950 -14.120 33.351 1.00 76.31 172 SER A N 1
ATOM 1394 C CA . SER A 1 172 ? -8.630 -14.746 33.449 1.00 76.31 172 SER A CA 1
ATOM 1395 C C . SER A 1 172 ? -7.932 -14.391 34.762 1.00 76.31 172 SER A C 1
ATOM 1397 O O . SER A 1 172 ? -7.438 -13.273 34.921 1.00 76.31 172 SER A O 1
ATOM 1399 N N . MET A 1 173 ? -7.839 -15.345 35.690 1.00 84.00 173 MET A N 1
ATOM 1400 C CA . MET A 1 173 ? -7.112 -15.151 36.953 1.00 84.00 173 MET A CA 1
ATOM 1401 C C . MET A 1 173 ? -5.640 -14.792 36.729 1.00 84.00 173 MET A C 1
ATOM 1403 O O . MET A 1 173 ? -5.066 -13.994 37.465 1.00 84.00 173 MET A O 1
ATOM 1407 N N . MET A 1 174 ? -5.037 -15.336 35.670 1.00 89.00 174 MET A N 1
ATOM 1408 C CA . MET A 1 174 ? -3.674 -15.003 35.264 1.00 89.00 174 MET A CA 1
ATOM 1409 C C . MET A 1 174 ? -3.515 -13.495 35.029 1.00 89.00 174 MET A C 1
ATOM 1411 O O . MET A 1 174 ? -2.582 -12.885 35.550 1.00 89.00 174 MET A O 1
ATOM 1415 N N . LYS A 1 175 ? -4.473 -12.869 34.329 1.00 89.00 175 LYS A N 1
ATOM 1416 C CA . LYS A 1 175 ? -4.474 -11.417 34.096 1.00 89.00 175 LYS A CA 1
ATOM 1417 C C . LYS A 1 175 ? -4.660 -10.621 35.384 1.00 89.00 175 LYS A C 1
ATOM 1419 O O . LYS A 1 175 ? -4.032 -9.582 35.527 1.00 89.00 175 LYS A O 1
ATOM 1424 N N . GLU A 1 176 ? -5.471 -11.093 36.328 1.00 89.94 176 GLU A N 1
ATOM 1425 C CA . GLU A 1 176 ? -5.655 -10.396 37.611 1.00 89.94 176 GLU A CA 1
ATOM 1426 C C . GLU A 1 176 ? -4.392 -10.410 38.470 1.00 89.94 176 GLU A C 1
ATOM 1428 O O . GLU A 1 176 ? -4.022 -9.385 39.048 1.00 89.94 176 GLU A O 1
ATOM 1433 N N . ILE A 1 177 ? -3.690 -11.547 38.493 1.00 92.06 177 ILE A N 1
ATOM 1434 C CA . ILE A 1 177 ? -2.381 -11.662 39.138 1.00 92.06 177 ILE A CA 1
ATOM 1435 C C . ILE A 1 177 ? -1.386 -10.724 38.447 1.00 92.06 177 ILE A C 1
ATOM 1437 O O . ILE A 1 177 ? -0.680 -9.981 39.125 1.00 92.06 177 ILE A O 1
ATOM 1441 N N . LEU A 1 178 ? -1.355 -10.703 37.109 1.00 94.12 178 LEU A N 1
ATOM 1442 C CA . LEU A 1 178 ? -0.485 -9.809 36.343 1.00 94.12 178 LEU A CA 1
ATOM 1443 C C . LEU A 1 178 ? -0.754 -8.329 36.655 1.00 94.12 178 LEU A C 1
ATOM 1445 O O . LEU A 1 178 ? 0.191 -7.609 36.969 1.00 94.12 178 LEU A O 1
ATOM 1449 N N . TYR A 1 179 ? -2.013 -7.885 36.615 1.00 93.88 179 TYR A N 1
ATOM 1450 C CA . TYR A 1 179 ? -2.381 -6.501 36.933 1.00 93.88 179 TYR A CA 1
ATOM 1451 C C . TYR A 1 179 ? -2.007 -6.135 38.364 1.00 93.88 179 TYR A C 1
ATOM 1453 O O . TYR A 1 179 ? -1.437 -5.076 38.597 1.00 93.88 179 TYR A O 1
ATOM 1461 N N . SER A 1 180 ? -2.214 -7.044 39.314 1.00 94.44 180 SER A N 1
ATOM 1462 C CA . SER A 1 180 ? -1.801 -6.818 40.699 1.00 94.44 180 SER A CA 1
ATOM 1463 C C . SER A 1 180 ? -0.276 -6.706 40.837 1.00 94.44 180 SER A C 1
ATOM 1465 O O . SER A 1 180 ? 0.213 -5.888 41.618 1.00 94.44 180 SER A O 1
ATO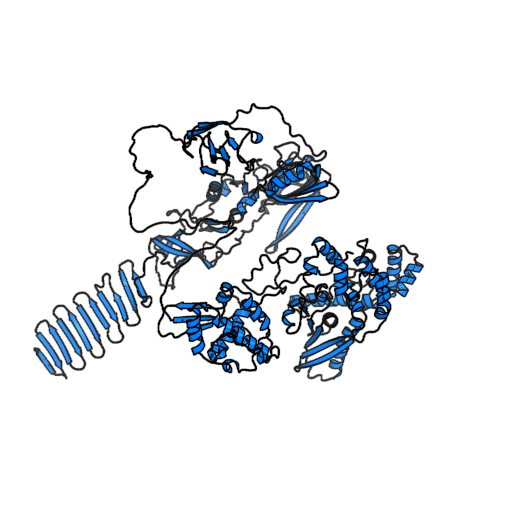M 1467 N N . CYS A 1 181 ? 0.492 -7.476 40.055 1.00 95.06 181 CYS A N 1
ATOM 1468 C CA . CYS A 1 181 ? 1.950 -7.355 39.970 1.00 95.06 181 CYS A CA 1
ATOM 1469 C C . CYS A 1 181 ? 2.401 -6.019 39.345 1.00 95.06 181 CYS A C 1
ATOM 1471 O O . CYS A 1 181 ? 3.440 -5.480 39.735 1.00 95.06 181 CYS A O 1
ATOM 1473 N N . GLU A 1 182 ? 1.663 -5.482 38.373 1.00 95.25 182 GLU A N 1
ATOM 1474 C CA . GLU A 1 182 ? 1.927 -4.165 37.776 1.00 95.25 182 GLU A CA 1
ATOM 1475 C C . GLU A 1 182 ? 1.580 -3.030 38.752 1.00 95.25 182 GLU A C 1
ATOM 1477 O O . GLU A 1 182 ? 2.400 -2.135 38.978 1.00 95.25 182 GLU A O 1
ATOM 1482 N N . ASP A 1 183 ? 0.420 -3.111 39.406 1.00 93.50 183 ASP A N 1
ATOM 1483 C CA . ASP A 1 183 ? -0.087 -2.113 40.353 1.00 93.50 183 ASP A CA 1
ATOM 1484 C C . ASP A 1 183 ? 0.808 -1.976 41.589 1.00 93.50 183 ASP A C 1
ATOM 1486 O O . ASP A 1 183 ? 1.089 -0.866 42.052 1.00 93.50 183 ASP A O 1
ATOM 1490 N N . CYS A 1 184 ? 1.323 -3.092 42.113 1.00 91.06 184 CYS A N 1
ATOM 1491 C CA . CYS A 1 184 ? 2.269 -3.074 43.230 1.00 91.06 184 CYS A CA 1
ATOM 1492 C C . CYS A 1 184 ? 3.711 -2.740 42.798 1.00 91.06 184 CYS A C 1
ATOM 1494 O O . CYS A 1 184 ? 4.614 -2.622 43.633 1.00 91.06 184 CYS A O 1
ATOM 1496 N N . GLY A 1 185 ? 3.949 -2.578 41.492 1.00 92.31 185 GLY A N 1
ATOM 1497 C CA . GLY A 1 185 ? 5.246 -2.236 40.921 1.00 92.31 185 GLY A CA 1
ATOM 1498 C C . GLY A 1 185 ? 6.270 -3.374 40.918 1.00 92.31 185 GLY A C 1
ATOM 1499 O O . GLY A 1 185 ? 7.457 -3.100 40.696 1.00 92.31 185 GLY A O 1
ATOM 1500 N N . LEU A 1 186 ? 5.845 -4.623 41.152 1.00 94.62 186 LEU A N 1
ATOM 1501 C CA . LEU A 1 186 ? 6.674 -5.816 40.952 1.00 94.62 186 LEU A CA 1
ATOM 1502 C C . LEU A 1 186 ? 7.110 -5.924 39.488 1.00 94.62 186 LEU A C 1
ATOM 1504 O O . LEU A 1 186 ? 8.289 -6.154 39.216 1.00 94.62 186 LEU A O 1
ATOM 1508 N N . ILE A 1 187 ? 6.192 -5.664 38.556 1.00 95.88 187 ILE A N 1
ATOM 1509 C CA . ILE A 1 187 ? 6.484 -5.511 37.128 1.00 95.88 187 ILE A CA 1
ATOM 1510 C C . ILE A 1 187 ? 6.469 -4.021 36.770 1.00 95.88 187 ILE A C 1
ATOM 1512 O O . ILE A 1 187 ? 5.511 -3.309 37.057 1.00 95.88 187 ILE A O 1
ATOM 1516 N N . LYS A 1 188 ? 7.535 -3.533 36.126 1.00 92.25 188 LYS A N 1
ATOM 1517 C CA . LYS A 1 188 ? 7.611 -2.182 35.544 1.00 92.25 188 LYS A CA 1
ATOM 1518 C C . LYS A 1 188 ? 8.210 -2.265 34.151 1.00 92.25 188 LYS A C 1
ATOM 1520 O O . LYS A 1 188 ? 9.196 -2.963 33.942 1.00 92.25 188 LYS A O 1
ATOM 1525 N N . TYR A 1 189 ? 7.620 -1.538 33.203 1.00 89.12 189 TYR A N 1
ATOM 1526 C CA . TYR A 1 189 ? 8.041 -1.550 31.795 1.00 89.12 189 TYR A CA 1
ATOM 1527 C C . TYR A 1 189 ? 8.082 -2.964 31.179 1.00 89.12 189 TYR A C 1
ATOM 1529 O O . TYR A 1 189 ? 8.903 -3.244 30.315 1.00 89.12 189 TYR A O 1
ATOM 1537 N N . GLY A 1 190 ? 7.200 -3.864 31.630 1.00 89.94 190 GLY A N 1
ATOM 1538 C CA . GLY A 1 190 ? 7.076 -5.224 31.095 1.00 89.94 190 GLY A CA 1
ATOM 1539 C C . GLY A 1 190 ? 8.070 -6.257 31.642 1.00 89.94 190 GLY A C 1
ATOM 1540 O O . GLY A 1 190 ? 7.994 -7.416 31.237 1.00 89.94 190 GLY A O 1
ATOM 1541 N N . ASN A 1 191 ? 8.958 -5.890 32.575 1.00 95.81 191 ASN A N 1
ATOM 1542 C CA . ASN A 1 191 ? 9.870 -6.825 33.245 1.00 95.81 191 ASN A CA 1
ATOM 1543 C C . ASN A 1 191 ? 9.860 -6.630 34.778 1.00 95.81 191 ASN A C 1
ATOM 1545 O O . ASN A 1 191 ? 9.292 -5.662 35.286 1.00 95.81 191 ASN A O 1
ATOM 1549 N N . ILE A 1 192 ? 10.485 -7.541 35.533 1.00 96.06 192 ILE A N 1
ATOM 1550 C CA . ILE A 1 192 ? 10.626 -7.425 36.995 1.00 96.06 192 ILE A CA 1
ATOM 1551 C C . ILE A 1 192 ? 11.398 -6.150 37.332 1.00 96.06 192 ILE A C 1
ATOM 1553 O O . ILE A 1 192 ? 12.469 -5.911 36.771 1.00 96.06 192 ILE A O 1
ATOM 1557 N N . SER A 1 193 ? 10.884 -5.328 38.242 1.00 93.75 193 SER A N 1
ATOM 1558 C CA . SER A 1 193 ? 11.534 -4.065 38.587 1.00 93.75 193 SER A CA 1
ATOM 1559 C C . SER A 1 193 ? 12.791 -4.272 39.441 1.00 93.75 193 SER A C 1
ATOM 1561 O O . SER A 1 193 ? 12.888 -5.220 40.222 1.00 93.75 193 SER A O 1
ATOM 1563 N N . GLU A 1 194 ? 13.766 -3.369 39.300 1.00 91.38 194 GLU A N 1
ATOM 1564 C CA . GLU A 1 194 ? 15.082 -3.446 39.962 1.00 91.38 194 GLU A CA 1
ATOM 1565 C C . GLU A 1 194 ? 15.003 -3.646 41.486 1.00 91.38 194 GLU A C 1
ATOM 1567 O O . GLU A 1 194 ? 15.856 -4.297 42.082 1.00 91.38 194 GLU A O 1
ATOM 1572 N N . GLU A 1 195 ? 13.951 -3.139 42.135 1.00 90.94 195 GLU A N 1
ATOM 1573 C CA . GLU A 1 195 ? 13.741 -3.272 43.582 1.00 90.94 195 GLU A CA 1
ATOM 1574 C C . GLU A 1 195 ? 13.589 -4.729 44.060 1.00 90.94 195 GLU A C 1
ATOM 1576 O O . GLU A 1 195 ? 13.928 -5.054 45.212 1.00 90.94 195 GLU A O 1
ATOM 1581 N N . TYR A 1 196 ? 13.080 -5.590 43.178 1.00 93.50 196 TYR A N 1
ATOM 1582 C CA . TYR A 1 196 ? 12.835 -7.011 43.421 1.00 93.50 196 TYR A CA 1
ATOM 1583 C C . TYR A 1 196 ? 13.938 -7.899 42.843 1.00 93.50 196 TYR A C 1
ATOM 1585 O O . TYR A 1 196 ? 13.835 -9.124 42.890 1.00 93.50 196 TYR A O 1
ATOM 1593 N N . ARG A 1 197 ? 15.019 -7.296 42.341 1.00 94.56 197 ARG A N 1
ATOM 1594 C CA . ARG A 1 197 ? 16.224 -7.988 41.887 1.00 94.56 197 ARG A CA 1
ATOM 1595 C C . ARG A 1 197 ? 17.329 -7.883 42.940 1.00 94.56 197 ARG A C 1
ATOM 1597 O O . ARG A 1 197 ? 17.304 -7.058 43.854 1.00 94.56 197 ARG A O 1
ATOM 1604 N N . THR A 1 198 ? 18.311 -8.769 42.849 1.00 89.56 198 THR A N 1
ATOM 1605 C CA . THR A 1 198 ? 19.558 -8.674 43.623 1.00 89.56 198 THR A CA 1
ATOM 1606 C C . THR A 1 198 ? 20.472 -7.590 43.042 1.00 89.56 198 THR A C 1
ATOM 1608 O O . THR A 1 198 ? 20.293 -7.167 41.907 1.00 89.56 198 THR A O 1
ATOM 1611 N N . TYR A 1 199 ? 21.509 -7.177 43.781 1.00 71.06 199 TYR A N 1
ATOM 1612 C CA . TYR A 1 199 ? 22.427 -6.087 43.397 1.00 71.06 199 TYR A CA 1
ATOM 1613 C C . TYR A 1 199 ? 23.065 -6.213 41.995 1.00 71.06 199 TYR A C 1
ATOM 1615 O O . TYR A 1 199 ? 23.494 -5.213 41.430 1.00 71.06 199 TYR A O 1
ATOM 1623 N N . ARG A 1 200 ? 23.149 -7.425 41.427 1.00 68.19 200 ARG A N 1
ATOM 1624 C CA . ARG A 1 200 ? 23.695 -7.667 40.078 1.00 68.19 200 ARG A CA 1
ATOM 1625 C C . ARG A 1 200 ? 22.635 -7.724 38.968 1.00 68.19 200 ARG A C 1
ATOM 1627 O O . ARG A 1 200 ? 23.009 -7.918 37.822 1.00 68.19 200 ARG A O 1
ATOM 1634 N N . GLY A 1 201 ? 21.345 -7.619 39.286 1.00 76.12 201 GLY A N 1
ATOM 1635 C CA . GLY A 1 201 ? 20.242 -7.641 38.314 1.00 76.12 201 GLY A CA 1
ATOM 1636 C C . GLY A 1 201 ? 19.866 -9.023 37.751 1.00 76.12 201 GLY A C 1
ATOM 1637 O O . GLY A 1 201 ? 18.743 -9.192 37.292 1.00 76.12 201 GLY A O 1
ATOM 1638 N N . ASP A 1 202 ? 20.745 -10.031 37.837 1.00 77.38 202 ASP A N 1
ATOM 1639 C CA . ASP A 1 202 ? 20.552 -11.352 37.197 1.00 77.38 202 ASP A CA 1
ATOM 1640 C C . ASP A 1 202 ? 19.723 -12.377 38.005 1.00 77.38 202 ASP A C 1
ATOM 1642 O O . ASP A 1 202 ? 19.389 -13.452 37.490 1.00 77.38 202 ASP A O 1
ATOM 1646 N N . LYS A 1 203 ? 19.431 -12.077 39.278 1.00 89.50 203 LYS A N 1
ATOM 1647 C CA . LYS A 1 203 ? 18.691 -12.942 40.220 1.00 89.50 203 LYS A CA 1
ATOM 1648 C C . LYS A 1 203 ? 17.608 -12.178 40.967 1.00 89.50 203 LYS A C 1
ATOM 1650 O O . LYS A 1 203 ? 17.769 -10.974 41.188 1.00 89.50 203 LYS A O 1
ATOM 1655 N N . LEU A 1 204 ? 16.580 -12.882 41.432 1.00 92.25 204 LEU A N 1
ATOM 1656 C CA . LEU A 1 204 ? 15.462 -12.306 42.181 1.00 92.25 204 LEU A CA 1
ATOM 1657 C C . LEU A 1 204 ? 15.759 -12.161 43.675 1.00 92.25 204 LEU A C 1
ATOM 1659 O O . LEU A 1 204 ? 16.515 -12.922 44.277 1.00 92.25 204 LEU A O 1
ATOM 1663 N N . ASN A 1 205 ? 15.103 -11.188 44.298 1.00 92.38 205 ASN A N 1
ATOM 1664 C CA . ASN A 1 205 ? 14.980 -11.104 45.744 1.00 92.38 205 ASN A CA 1
ATOM 1665 C C . ASN A 1 205 ? 13.761 -11.923 46.196 1.00 92.38 205 ASN A C 1
ATOM 1667 O O . ASN A 1 205 ? 12.671 -11.381 46.385 1.00 92.38 205 ASN A O 1
ATOM 1671 N N . GLU A 1 206 ? 13.957 -13.234 46.351 1.00 91.38 206 GLU A N 1
ATOM 1672 C CA . GLU A 1 206 ? 12.883 -14.196 46.635 1.00 91.38 206 GLU A CA 1
ATOM 1673 C C . GLU A 1 206 ? 12.021 -13.795 47.836 1.00 91.38 206 GLU A C 1
ATOM 1675 O O . GLU A 1 206 ? 10.799 -13.794 47.736 1.00 91.38 206 GLU A O 1
ATOM 1680 N N . GLY A 1 207 ? 12.634 -13.382 48.950 1.00 90.38 207 GLY A N 1
ATOM 1681 C CA . GLY A 1 207 ? 11.895 -13.020 50.163 1.00 90.38 207 GLY A CA 1
ATOM 1682 C C . GLY A 1 207 ? 10.969 -11.814 49.975 1.00 90.38 207 GLY A C 1
ATOM 1683 O O . GLY A 1 207 ? 9.854 -11.805 50.494 1.00 90.38 207 GLY A O 1
ATOM 1684 N N . LYS A 1 208 ? 11.396 -10.805 49.201 1.00 91.88 208 LYS A N 1
ATOM 1685 C CA . LYS A 1 208 ? 10.531 -9.663 48.864 1.00 91.88 208 LYS A CA 1
ATOM 1686 C C . LYS A 1 208 ? 9.380 -10.082 47.956 1.00 91.88 208 LYS A C 1
ATOM 1688 O O . LYS A 1 208 ? 8.251 -9.662 48.188 1.00 91.88 208 LYS A O 1
ATOM 1693 N N . ILE A 1 209 ? 9.670 -10.892 46.939 1.00 94.31 209 ILE A N 1
ATOM 1694 C CA . ILE A 1 209 ? 8.666 -11.325 45.965 1.00 94.31 209 ILE A CA 1
ATOM 1695 C C . ILE A 1 209 ? 7.625 -12.216 46.631 1.00 94.31 209 ILE A C 1
ATOM 1697 O O . ILE A 1 209 ? 6.442 -11.943 46.484 1.00 94.31 209 ILE A O 1
ATOM 1701 N N . LYS A 1 210 ? 8.037 -13.208 47.429 1.00 94.88 210 LYS A N 1
ATOM 1702 C CA . LYS A 1 210 ? 7.109 -14.098 48.140 1.00 94.88 210 LYS A CA 1
ATOM 1703 C C . LYS A 1 210 ? 6.126 -13.327 49.018 1.00 94.88 210 LYS A C 1
ATOM 1705 O O . LYS A 1 210 ? 4.934 -13.611 49.001 1.00 94.88 210 LYS A O 1
ATOM 1710 N N . LYS A 1 211 ? 6.604 -12.296 49.722 1.00 92.44 211 LYS A N 1
ATOM 1711 C CA . LYS A 1 211 ? 5.741 -11.435 50.538 1.00 92.44 211 LYS A CA 1
ATOM 1712 C C . LYS A 1 211 ? 4.686 -10.711 49.695 1.00 92.44 211 LYS A C 1
ATOM 1714 O O . LYS A 1 211 ? 3.516 -10.725 50.050 1.00 92.44 211 LYS A O 1
ATOM 1719 N N . VAL A 1 212 ? 5.099 -10.107 48.580 1.00 94.94 212 VAL A N 1
ATOM 1720 C CA . VAL A 1 212 ? 4.180 -9.402 47.674 1.00 94.94 212 VAL A CA 1
ATOM 1721 C C . VAL A 1 212 ? 3.200 -10.370 47.009 1.00 94.94 212 VAL A C 1
ATOM 1723 O O . VAL A 1 212 ? 2.018 -10.063 46.909 1.00 94.94 212 VAL A O 1
ATOM 1726 N N . LEU A 1 213 ? 3.656 -11.555 46.600 1.00 95.12 213 LEU A N 1
ATOM 1727 C CA . LEU A 1 213 ? 2.793 -12.575 46.009 1.00 95.12 213 LEU A CA 1
ATOM 1728 C C . LEU A 1 213 ? 1.756 -13.109 46.999 1.00 95.12 213 LEU A C 1
ATOM 1730 O O . LEU A 1 213 ? 0.630 -13.353 46.585 1.00 95.12 213 LEU A O 1
ATOM 1734 N N . ALA A 1 214 ? 2.089 -13.245 48.288 1.00 94.75 214 ALA A N 1
ATOM 1735 C CA . ALA A 1 214 ? 1.122 -13.674 49.299 1.00 94.75 214 ALA A CA 1
ATOM 1736 C C . ALA A 1 214 ? -0.031 -12.663 49.429 1.00 94.75 214 ALA A C 1
ATOM 1738 O O . ALA A 1 214 ? -1.196 -13.057 49.450 1.00 94.75 214 ALA A O 1
ATOM 1739 N N . ASP A 1 215 ? 0.281 -11.361 49.419 1.00 93.12 215 ASP A N 1
ATOM 1740 C CA . ASP A 1 215 ? -0.729 -10.297 49.414 1.00 93.12 215 ASP A CA 1
ATOM 1741 C C . ASP A 1 215 ? -1.574 -10.321 48.127 1.00 93.12 215 ASP A C 1
ATOM 1743 O O . ASP A 1 215 ? -2.795 -10.162 48.178 1.00 93.12 215 ASP A O 1
ATOM 1747 N N . ILE A 1 216 ? -0.945 -10.553 46.970 1.00 94.44 216 ILE A N 1
ATOM 1748 C CA . ILE A 1 216 ? -1.647 -10.658 45.683 1.00 94.44 216 ILE A CA 1
ATOM 1749 C C . ILE A 1 216 ? -2.580 -11.872 45.673 1.00 94.44 216 ILE A C 1
ATOM 1751 O O . ILE A 1 216 ? -3.753 -11.727 45.351 1.00 94.44 216 ILE A O 1
ATOM 1755 N N . PHE A 1 217 ? -2.102 -13.056 46.056 1.00 93.44 217 PHE A N 1
ATOM 1756 C CA . PHE A 1 217 ? -2.894 -14.289 46.022 1.00 93.44 217 PHE A CA 1
ATOM 1757 C C . PHE A 1 217 ? -4.046 -14.260 47.018 1.00 93.44 217 PHE A C 1
ATOM 1759 O O . PHE A 1 217 ? -5.140 -14.686 46.666 1.00 93.44 217 PHE A O 1
ATOM 1766 N N . LYS A 1 218 ? -3.851 -13.679 48.207 1.00 93.12 218 LYS A N 1
ATOM 1767 C CA . LYS A 1 218 ? -4.936 -13.421 49.163 1.00 93.12 218 LYS A CA 1
ATOM 1768 C C . LYS A 1 218 ? -6.082 -12.637 48.515 1.00 93.12 218 LYS A C 1
ATOM 1770 O O . LYS A 1 218 ? -7.244 -12.994 48.679 1.00 93.12 218 LYS A O 1
ATOM 1775 N N . ASN A 1 219 ? -5.752 -11.585 47.765 1.00 89.81 219 ASN A N 1
ATOM 1776 C CA . ASN A 1 219 ? -6.747 -10.711 47.146 1.00 89.81 219 ASN A CA 1
ATOM 1777 C C . ASN A 1 219 ? -7.356 -11.310 45.871 1.00 89.81 219 ASN A C 1
ATOM 1779 O O . ASN A 1 219 ? -8.562 -11.212 45.681 1.00 89.81 219 ASN A O 1
ATOM 1783 N N . CYS A 1 220 ? -6.545 -11.921 45.003 1.00 88.31 220 CYS A N 1
ATOM 1784 C CA . CYS A 1 220 ? -7.009 -12.480 43.732 1.00 88.31 220 CYS A CA 1
ATOM 1785 C C . CYS A 1 220 ? -7.783 -13.792 43.909 1.00 88.31 220 CYS A C 1
ATOM 1787 O O . CYS A 1 220 ? -8.744 -14.024 43.186 1.00 88.31 220 CYS A O 1
ATOM 1789 N N . LEU A 1 221 ? -7.365 -14.653 44.843 1.00 85.38 221 LEU A N 1
ATOM 1790 C CA . LEU A 1 221 ? -7.990 -15.962 45.078 1.00 85.38 221 LEU A CA 1
ATOM 1791 C C . LEU A 1 221 ? -9.057 -15.927 46.180 1.00 85.38 221 LEU A C 1
ATOM 1793 O O . LEU A 1 221 ? -9.708 -16.941 46.410 1.00 85.38 221 LEU A O 1
ATOM 1797 N N . GLU A 1 222 ? -9.220 -14.791 46.866 1.00 87.81 222 GLU A N 1
ATOM 1798 C CA . GLU A 1 222 ? -10.144 -14.618 47.997 1.00 87.81 222 GLU A CA 1
ATOM 1799 C C . GLU A 1 222 ? -9.942 -15.663 49.120 1.00 87.81 222 GLU A C 1
ATOM 1801 O O . GLU A 1 222 ? -10.896 -16.127 49.744 1.00 87.81 222 GLU A O 1
ATOM 1806 N N . ILE A 1 223 ? -8.683 -16.028 49.390 1.00 91.56 223 ILE A N 1
ATOM 1807 C CA . ILE A 1 223 ? -8.285 -17.000 50.427 1.00 91.56 223 ILE A CA 1
ATOM 1808 C C . ILE A 1 223 ? -7.693 -16.316 51.664 1.00 91.56 223 ILE A C 1
ATOM 1810 O O . ILE A 1 223 ? -7.296 -15.149 51.634 1.00 91.56 223 ILE A O 1
ATOM 1814 N N . GLU A 1 224 ? -7.602 -17.053 52.771 1.00 92.31 224 GLU A N 1
ATOM 1815 C CA . GLU A 1 224 ? -7.013 -16.544 54.010 1.00 92.31 224 GLU A CA 1
ATOM 1816 C C . GLU A 1 224 ? -5.515 -16.241 53.849 1.00 92.31 224 GLU A C 1
ATOM 1818 O O . GLU A 1 224 ? -4.789 -16.915 53.123 1.00 92.31 224 GLU A O 1
ATOM 1823 N N . GLU A 1 225 ? -5.008 -15.252 54.587 1.00 89.81 225 GLU A N 1
ATOM 1824 C CA . GLU A 1 225 ? -3.614 -14.785 54.463 1.00 89.81 225 GLU A CA 1
ATOM 1825 C C . GLU A 1 225 ? -2.583 -15.895 54.695 1.00 89.81 225 GLU A C 1
ATOM 1827 O O . GLU A 1 225 ? -1.567 -15.971 54.007 1.00 89.81 225 GLU A O 1
ATOM 1832 N N . LYS A 1 226 ? -2.871 -16.785 55.649 1.00 90.56 226 LYS A N 1
ATOM 1833 C CA . LYS A 1 226 ? -2.027 -17.947 55.917 1.00 90.56 226 LYS A CA 1
ATOM 1834 C C . LYS A 1 226 ? -2.040 -18.933 54.746 1.00 90.56 226 LYS A C 1
ATOM 1836 O O . LYS A 1 226 ? -0.990 -19.434 54.377 1.00 90.56 226 LYS A O 1
ATOM 1841 N N . GLU A 1 227 ? -3.206 -19.169 54.154 1.00 91.94 227 GLU A N 1
ATOM 1842 C CA . GLU A 1 227 ? -3.371 -20.072 53.012 1.00 91.94 227 GLU A CA 1
ATOM 1843 C C . GLU A 1 227 ? -2.670 -19.523 51.761 1.00 91.94 227 GLU A C 1
ATOM 1845 O O . GLU A 1 227 ? -1.992 -20.266 51.060 1.00 91.94 227 GLU A O 1
ATOM 1850 N N . ALA A 1 228 ? -2.733 -18.207 51.531 1.00 91.38 228 ALA A N 1
ATOM 1851 C CA . ALA A 1 228 ? -1.985 -17.545 50.464 1.00 91.38 228 ALA A CA 1
ATOM 1852 C C . ALA A 1 228 ? -0.465 -17.636 50.665 1.00 91.38 228 ALA A C 1
ATOM 1854 O O . ALA A 1 228 ? 0.268 -17.901 49.712 1.00 91.38 228 ALA A O 1
ATOM 1855 N N . ALA A 1 229 ? 0.017 -17.434 51.894 1.00 91.81 229 ALA A N 1
ATOM 1856 C CA . ALA A 1 229 ? 1.436 -17.561 52.214 1.00 91.81 229 ALA A CA 1
ATOM 1857 C C . ALA A 1 229 ? 1.936 -19.005 52.041 1.00 91.81 229 ALA A C 1
ATOM 1859 O O . ALA A 1 229 ? 2.985 -19.210 51.429 1.00 91.81 229 ALA A O 1
ATOM 1860 N N . ASP A 1 230 ? 1.171 -19.990 52.522 1.00 92.94 230 ASP A N 1
ATOM 1861 C CA . ASP A 1 230 ? 1.481 -21.414 52.365 1.00 92.94 230 ASP A CA 1
ATOM 1862 C C . ASP A 1 230 ? 1.504 -21.794 50.867 1.00 92.94 230 ASP A C 1
ATOM 1864 O O . ASP A 1 230 ? 2.458 -22.415 50.401 1.00 92.94 230 ASP A O 1
ATOM 1868 N N . LEU A 1 231 ? 0.535 -21.314 50.073 1.00 90.94 231 LEU A N 1
ATOM 1869 C CA . LEU A 1 231 ? 0.487 -21.531 48.622 1.00 90.94 231 LEU A CA 1
ATOM 1870 C C . LEU A 1 231 ? 1.717 -20.958 47.899 1.00 90.94 231 LEU A C 1
ATOM 1872 O O . LEU A 1 231 ? 2.288 -21.617 47.030 1.00 90.94 231 LEU A O 1
ATOM 1876 N N . VAL A 1 232 ? 2.141 -19.738 48.245 1.00 93.81 232 VAL A N 1
ATOM 1877 C CA . VAL A 1 232 ? 3.347 -19.125 47.666 1.00 93.81 232 VAL A CA 1
ATOM 1878 C C . VAL A 1 232 ? 4.594 -19.917 48.040 1.00 93.81 232 VAL A C 1
ATOM 1880 O O . VAL A 1 232 ? 5.435 -20.156 47.178 1.00 93.81 232 VAL A O 1
ATOM 1883 N N . GLU A 1 233 ? 4.735 -20.331 49.298 1.00 93.38 233 GLU A N 1
ATOM 1884 C CA . GLU A 1 233 ? 5.902 -21.099 49.737 1.00 93.38 233 GLU A CA 1
ATOM 1885 C C . GLU A 1 233 ? 5.995 -22.470 49.061 1.00 93.38 233 GLU A C 1
ATOM 1887 O O . GLU A 1 233 ? 7.095 -22.906 48.717 1.00 93.38 233 GLU A O 1
ATOM 1892 N N . GLU A 1 234 ? 4.861 -23.130 48.834 1.00 91.00 234 GLU A N 1
ATOM 1893 C CA . GLU A 1 234 ? 4.820 -24.452 48.211 1.00 91.00 234 GLU A CA 1
ATOM 1894 C C . GLU A 1 234 ? 5.004 -24.418 46.691 1.00 91.00 234 GLU A C 1
ATOM 1896 O O . GLU A 1 234 ? 5.597 -25.340 46.129 1.00 91.00 234 GLU A O 1
ATOM 1901 N N . GLN A 1 235 ? 4.481 -23.392 46.013 1.00 91.12 235 GLN A N 1
ATOM 1902 C CA . GLN A 1 235 ? 4.292 -23.440 44.558 1.00 91.12 235 GLN A CA 1
ATOM 1903 C C . GLN A 1 235 ? 5.195 -22.477 43.785 1.00 91.12 235 GLN A C 1
ATOM 1905 O O . GLN A 1 235 ? 5.553 -22.767 42.645 1.00 91.12 235 GLN A O 1
ATOM 1910 N N . PHE A 1 236 ? 5.601 -21.345 44.364 1.00 93.56 236 PHE A N 1
ATOM 1911 C CA . PHE A 1 236 ? 6.404 -20.354 43.646 1.00 93.56 236 PHE A CA 1
ATOM 1912 C C . PHE A 1 236 ? 7.804 -20.891 43.292 1.00 93.56 236 PHE A C 1
ATOM 1914 O O . PHE A 1 236 ? 8.633 -21.126 44.172 1.00 93.56 236 PHE A O 1
ATOM 1921 N N . ASP A 1 237 ? 8.102 -21.013 41.991 1.00 92.56 237 ASP A N 1
ATOM 1922 C CA . ASP A 1 237 ? 9.445 -21.334 41.483 1.00 92.56 237 ASP A CA 1
ATOM 1923 C C . ASP A 1 237 ? 10.156 -20.051 41.000 1.00 92.56 237 ASP A C 1
ATOM 1925 O O . ASP A 1 237 ? 9.897 -19.580 39.882 1.00 92.56 237 ASP A O 1
ATOM 1929 N N . PRO A 1 238 ? 11.100 -19.489 41.785 1.00 92.44 238 PRO A N 1
ATOM 1930 C CA . PRO A 1 238 ? 11.824 -18.283 41.391 1.00 92.44 238 PRO A CA 1
ATOM 1931 C C . PRO A 1 238 ? 12.655 -18.486 40.120 1.00 92.44 238 PRO A C 1
ATOM 1933 O O . PRO A 1 238 ? 12.890 -17.533 39.377 1.00 92.44 238 PRO A O 1
ATOM 1936 N N . GLY A 1 239 ? 13.066 -19.719 39.813 1.00 92.56 239 GLY A N 1
ATOM 1937 C CA . GLY A 1 239 ? 13.853 -20.028 38.629 1.00 92.56 239 GLY A CA 1
ATOM 1938 C C . GLY A 1 239 ? 13.104 -19.753 37.325 1.00 92.56 239 GLY A C 1
ATOM 1939 O O . GLY A 1 239 ? 13.732 -19.332 36.351 1.00 92.56 239 GLY A O 1
ATOM 1940 N N . ILE A 1 240 ? 11.783 -19.966 37.288 1.00 94.25 240 ILE A N 1
ATOM 1941 C CA . ILE A 1 240 ? 10.951 -19.674 36.105 1.00 94.25 240 ILE A CA 1
ATOM 1942 C C . ILE A 1 240 ? 10.964 -18.169 35.832 1.00 94.25 240 ILE A C 1
ATOM 1944 O O . ILE A 1 240 ? 11.260 -17.735 34.715 1.00 94.25 240 ILE A O 1
ATOM 1948 N N . VAL A 1 241 ? 10.713 -17.374 36.873 1.00 95.25 241 VAL A N 1
ATOM 1949 C CA . VAL A 1 241 ? 10.678 -15.911 36.784 1.00 95.25 241 VAL A CA 1
ATOM 1950 C C . VAL A 1 241 ? 12.064 -15.347 36.450 1.00 95.25 241 VAL A C 1
ATOM 1952 O O . VAL A 1 241 ? 12.172 -14.485 35.580 1.00 95.25 241 VAL A O 1
ATOM 1955 N N . GLU A 1 242 ? 13.139 -15.874 37.047 1.00 94.19 242 GLU A N 1
ATOM 1956 C CA . GLU A 1 242 ? 14.521 -15.466 36.751 1.00 94.19 242 GLU A CA 1
ATOM 1957 C C . GLU A 1 242 ? 14.909 -15.688 35.289 1.00 94.19 242 GLU A C 1
ATOM 1959 O O . GLU A 1 242 ? 15.462 -14.791 34.649 1.00 94.19 242 GLU A O 1
ATOM 1964 N N . ARG A 1 243 ? 14.639 -16.884 34.747 1.00 94.06 243 ARG A N 1
ATOM 1965 C CA . ARG A 1 243 ? 14.960 -17.208 33.348 1.00 94.06 243 ARG A CA 1
ATOM 1966 C C . ARG A 1 243 ? 14.239 -16.265 32.395 1.00 94.06 243 ARG A C 1
ATOM 1968 O O . ARG A 1 243 ? 14.856 -15.733 31.476 1.00 94.06 243 ARG A O 1
ATOM 1975 N N . LYS A 1 244 ? 12.955 -16.013 32.650 1.00 94.44 244 LYS A N 1
ATOM 1976 C CA . LYS A 1 244 ? 12.130 -15.125 31.831 1.00 94.44 244 LYS A CA 1
ATOM 1977 C C . LYS A 1 244 ? 12.594 -13.669 31.899 1.00 94.44 244 LYS A C 1
ATOM 1979 O O . LYS A 1 244 ? 12.777 -13.035 30.865 1.00 94.44 244 LYS A O 1
ATOM 1984 N N . MET A 1 245 ? 12.876 -13.181 33.106 1.00 94.81 245 MET A N 1
ATOM 1985 C CA . MET A 1 245 ? 13.419 -11.845 33.351 1.00 94.81 245 MET A CA 1
ATOM 1986 C C . MET A 1 245 ? 14.718 -11.607 32.568 1.00 94.81 245 MET A C 1
ATOM 1988 O O . MET A 1 245 ? 14.816 -10.621 31.838 1.00 94.81 245 MET A O 1
ATOM 1992 N N . ARG A 1 246 ? 15.685 -12.536 32.663 1.00 92.31 246 ARG A N 1
ATOM 1993 C CA . ARG A 1 246 ? 16.959 -12.443 31.927 1.00 92.31 246 ARG A CA 1
ATOM 1994 C C . ARG A 1 246 ? 16.759 -12.511 30.417 1.00 92.31 246 ARG A C 1
ATOM 1996 O O . ARG A 1 246 ? 17.455 -11.822 29.677 1.00 92.31 246 ARG A O 1
ATOM 2003 N N . PHE A 1 247 ? 15.833 -13.346 29.957 1.00 93.81 247 PHE A N 1
ATOM 2004 C CA . PHE A 1 247 ? 15.534 -13.485 28.538 1.00 93.81 247 PHE A CA 1
ATOM 2005 C C . PHE A 1 247 ? 15.022 -12.172 27.928 1.00 93.81 247 PHE A C 1
ATOM 2007 O O . PHE A 1 247 ? 15.494 -11.776 26.863 1.00 93.81 247 PHE A O 1
ATOM 2014 N N . ILE A 1 248 ? 14.131 -11.461 28.631 1.00 94.75 248 ILE A N 1
ATOM 2015 C CA . ILE A 1 248 ? 13.629 -10.138 28.224 1.00 94.75 248 ILE A CA 1
ATOM 2016 C C . ILE A 1 248 ? 14.779 -9.124 28.121 1.00 94.75 248 ILE A C 1
ATOM 2018 O O . ILE A 1 248 ? 14.939 -8.493 27.076 1.00 94.75 248 ILE A O 1
ATOM 2022 N N . ASP A 1 249 ? 15.630 -9.024 29.149 1.00 91.81 249 ASP A N 1
ATOM 2023 C CA . ASP A 1 249 ? 16.754 -8.072 29.159 1.00 91.81 249 ASP A CA 1
ATOM 2024 C C . ASP A 1 249 ? 17.729 -8.315 27.991 1.00 91.81 249 ASP A C 1
ATOM 2026 O O . ASP A 1 249 ? 18.210 -7.381 27.344 1.00 91.81 249 ASP A O 1
ATOM 2030 N N . ARG A 1 250 ? 18.020 -9.587 27.692 1.00 90.56 250 ARG A N 1
ATOM 2031 C CA . ARG A 1 250 ? 18.937 -9.971 26.606 1.00 90.56 250 ARG A CA 1
ATOM 2032 C C . ARG A 1 250 ? 18.330 -9.739 25.229 1.00 90.56 250 ARG A C 1
ATOM 2034 O O . ARG A 1 250 ? 19.031 -9.296 24.319 1.00 90.56 250 ARG A O 1
ATOM 2041 N N . TYR A 1 251 ? 17.028 -9.966 25.085 1.00 91.69 251 TYR A N 1
ATOM 2042 C CA . TYR A 1 251 ? 16.318 -9.687 23.845 1.00 91.69 251 TYR A CA 1
ATOM 2043 C C . TYR A 1 251 ? 16.330 -8.191 23.487 1.00 91.69 251 TYR A C 1
ATOM 2045 O O . TYR A 1 251 ? 16.513 -7.841 22.322 1.00 91.69 251 TYR A O 1
ATOM 2053 N N . GLU A 1 252 ? 16.236 -7.284 24.466 1.00 89.44 252 GLU A N 1
ATOM 2054 C CA . GLU A 1 252 ? 16.368 -5.844 24.196 1.00 89.44 252 GLU A CA 1
ATOM 2055 C C . GLU A 1 252 ? 17.746 -5.460 23.632 1.00 89.44 252 GLU A C 1
ATOM 2057 O O . GLU A 1 252 ? 17.853 -4.563 22.789 1.00 89.44 252 GLU A O 1
ATOM 2062 N N . LEU A 1 253 ? 18.815 -6.123 24.086 1.00 86.06 253 LEU A N 1
ATOM 2063 C CA . LEU A 1 253 ? 20.167 -5.922 23.555 1.00 86.06 253 LEU A CA 1
ATOM 2064 C C . LEU A 1 253 ? 20.292 -6.453 22.123 1.00 86.06 253 LEU A C 1
ATOM 2066 O O . LEU A 1 253 ? 20.906 -5.795 21.279 1.00 86.06 253 LEU A O 1
ATOM 2070 N N . TYR A 1 254 ? 19.688 -7.611 21.856 1.00 85.19 254 TYR A N 1
ATOM 2071 C CA . TYR A 1 254 ? 19.606 -8.214 20.527 1.00 85.19 254 TYR A CA 1
ATOM 2072 C C . TYR A 1 254 ? 18.917 -7.268 19.530 1.00 85.19 254 TYR A C 1
ATOM 2074 O O . TYR A 1 254 ? 19.495 -6.930 18.495 1.00 85.19 254 TYR A O 1
ATOM 2082 N N . GLU A 1 255 ? 17.740 -6.741 19.882 1.00 84.12 255 GLU A N 1
ATOM 2083 C CA . GLU A 1 255 ? 16.972 -5.810 19.041 1.00 84.12 255 GLU A CA 1
ATOM 2084 C C . GLU A 1 255 ? 17.735 -4.512 18.740 1.00 84.12 255 GLU A C 1
ATOM 2086 O O . GLU A 1 255 ? 17.684 -3.996 17.622 1.00 84.12 255 GLU A O 1
ATOM 2091 N N . LYS A 1 256 ? 18.476 -3.971 19.718 1.00 81.12 256 LYS A N 1
ATOM 2092 C CA . LYS A 1 256 ? 19.278 -2.751 19.519 1.00 81.12 256 LYS A CA 1
ATOM 2093 C C . LYS A 1 256 ? 20.416 -2.961 18.516 1.00 81.12 256 LYS A C 1
ATOM 2095 O O . LYS A 1 256 ? 20.679 -2.057 17.730 1.00 81.12 256 LYS A O 1
ATOM 2100 N N . LYS A 1 257 ? 21.073 -4.127 18.523 1.00 69.12 257 LYS A N 1
ATOM 2101 C CA . LYS A 1 257 ? 22.222 -4.427 17.649 1.00 69.12 257 LYS A CA 1
ATOM 2102 C C . LYS A 1 257 ? 21.830 -4.874 16.234 1.00 69.12 257 LYS A C 1
ATOM 2104 O O . LYS A 1 257 ? 22.556 -4.561 15.294 1.00 69.12 257 LYS A O 1
ATOM 2109 N N . ASN A 1 258 ? 20.706 -5.574 16.055 1.00 62.91 258 ASN A N 1
ATOM 2110 C CA . ASN A 1 258 ? 20.272 -6.043 14.727 1.00 62.91 258 ASN A CA 1
ATOM 2111 C C . ASN A 1 258 ? 19.732 -4.933 13.813 1.00 62.91 258 ASN A C 1
ATOM 2113 O O . ASN A 1 258 ? 19.685 -5.127 12.605 1.00 62.91 258 ASN A O 1
ATOM 2117 N N . ARG A 1 259 ? 19.392 -3.741 14.324 1.00 52.91 259 ARG A N 1
ATOM 2118 C CA . ARG A 1 259 ? 18.991 -2.599 13.472 1.00 52.91 259 ARG A CA 1
ATOM 2119 C C . ARG A 1 259 ? 20.084 -2.131 12.494 1.00 52.91 259 ARG A C 1
ATOM 2121 O O . ARG A 1 259 ? 19.789 -1.331 11.613 1.00 52.91 259 ARG A O 1
ATOM 2128 N N . GLU A 1 260 ? 21.315 -2.632 12.632 1.00 41.12 260 GLU A N 1
ATOM 2129 C CA . GLU A 1 260 ? 22.485 -2.251 11.830 1.00 41.12 260 GLU A CA 1
ATOM 2130 C C . GLU A 1 260 ? 23.111 -3.419 11.014 1.00 41.12 260 GLU A C 1
ATOM 2132 O O . GLU A 1 260 ? 24.082 -3.182 10.294 1.00 41.12 260 GLU A O 1
ATOM 2137 N N . LYS A 1 261 ? 22.607 -4.672 11.094 1.00 48.94 261 LYS A N 1
ATOM 2138 C CA . LYS A 1 261 ? 23.175 -5.882 10.429 1.00 48.94 261 LYS A CA 1
ATOM 2139 C C . LYS A 1 261 ? 22.105 -6.947 10.079 1.00 48.94 261 LYS A C 1
ATOM 2141 O O . LYS A 1 261 ? 20.963 -6.830 10.494 1.00 48.94 261 LYS A O 1
ATOM 2146 N N . ASN A 1 262 ? 22.490 -8.000 9.340 1.00 54.06 262 ASN A N 1
ATOM 2147 C CA . ASN A 1 262 ? 21.655 -9.185 9.049 1.00 54.06 262 ASN A CA 1
ATOM 2148 C C . ASN A 1 262 ? 21.233 -9.936 10.333 1.00 54.06 262 ASN A C 1
ATOM 2150 O O . ASN A 1 262 ? 22.015 -10.001 11.284 1.00 54.06 262 ASN A O 1
ATOM 2154 N N . ASP A 1 263 ? 20.039 -10.544 10.338 1.00 58.78 263 ASP A N 1
ATOM 2155 C CA . ASP A 1 263 ? 19.482 -11.251 11.502 1.00 58.78 263 ASP A CA 1
ATOM 2156 C C . ASP A 1 263 ? 20.350 -12.431 11.982 1.00 58.78 263 ASP A C 1
ATOM 2158 O O . ASP A 1 263 ? 20.666 -13.342 11.218 1.00 58.78 263 ASP A O 1
ATOM 2162 N N . LYS A 1 264 ? 20.694 -12.444 13.280 1.00 70.88 264 LYS A N 1
ATOM 2163 C CA . LYS A 1 264 ? 21.471 -13.526 13.926 1.00 70.88 264 LYS A CA 1
ATOM 2164 C C . LYS A 1 264 ? 20.665 -14.789 14.257 1.00 70.88 264 LYS A C 1
ATOM 2166 O O . LYS A 1 264 ? 21.259 -15.803 14.608 1.00 70.88 264 LYS A O 1
ATOM 2171 N N . ILE A 1 265 ? 19.338 -14.739 14.227 1.00 77.31 265 ILE A N 1
ATOM 2172 C CA . ILE A 1 265 ? 18.485 -15.904 14.494 1.00 77.31 265 ILE A CA 1
ATOM 2173 C C . ILE A 1 265 ? 17.596 -16.112 13.279 1.00 77.31 265 ILE A C 1
ATOM 2175 O O . ILE A 1 265 ? 16.851 -15.210 12.900 1.00 77.31 265 ILE A O 1
ATOM 2179 N N . VAL A 1 266 ? 17.698 -17.295 12.683 1.00 66.69 266 VAL A N 1
ATOM 2180 C CA . VAL A 1 266 ? 16.992 -17.705 11.472 1.00 66.69 266 VAL A CA 1
ATOM 2181 C C . VAL A 1 266 ? 16.227 -18.997 11.760 1.00 66.69 266 VAL A C 1
ATOM 2183 O O . VAL A 1 266 ? 16.800 -19.974 12.227 1.00 66.69 266 VAL A O 1
ATOM 2186 N N . ASN A 1 267 ? 14.927 -19.021 11.481 1.00 66.88 267 ASN A N 1
ATOM 2187 C CA . ASN A 1 267 ? 14.051 -20.162 11.738 1.00 66.88 267 ASN A CA 1
ATOM 2188 C C . ASN A 1 267 ? 13.408 -20.628 10.432 1.00 66.88 267 ASN A C 1
ATOM 2190 O O . ASN A 1 267 ? 12.821 -19.825 9.720 1.00 66.88 267 ASN A O 1
ATOM 2194 N N . TYR A 1 268 ? 13.461 -21.918 10.138 1.00 61.25 268 TYR A N 1
ATOM 2195 C CA . TYR A 1 268 ? 12.853 -22.554 8.975 1.00 61.25 268 TYR A CA 1
ATOM 2196 C C . TYR A 1 268 ? 11.676 -23.419 9.429 1.00 61.25 268 TYR A C 1
ATOM 2198 O O . TYR A 1 268 ? 11.861 -24.474 10.028 1.00 61.25 268 TYR A O 1
ATOM 2206 N N . ILE A 1 269 ? 10.449 -22.995 9.167 1.00 62.12 269 ILE A N 1
ATOM 2207 C CA . ILE A 1 269 ? 9.229 -23.666 9.613 1.00 62.12 269 ILE A CA 1
ATOM 2208 C C . ILE A 1 269 ? 8.615 -24.401 8.427 1.00 62.12 269 ILE A C 1
ATOM 2210 O O . ILE A 1 269 ? 8.285 -23.786 7.429 1.00 62.12 269 ILE A O 1
ATOM 2214 N N . PHE A 1 270 ? 8.442 -25.712 8.499 1.00 58.41 270 PHE A N 1
ATOM 2215 C CA . PHE A 1 270 ? 7.904 -26.489 7.391 1.00 58.41 270 PHE A CA 1
ATOM 2216 C C . PHE A 1 270 ? 6.371 -26.420 7.329 1.00 58.41 270 PHE A C 1
ATOM 2218 O O . PHE A 1 270 ? 5.712 -26.513 8.364 1.00 58.41 270 PHE A O 1
ATOM 2225 N N . SER A 1 271 ? 5.806 -26.318 6.120 1.00 53.69 271 SER A N 1
ATOM 2226 C CA . SER A 1 271 ? 4.377 -26.044 5.870 1.00 53.69 271 SER A CA 1
ATOM 2227 C C . SER A 1 271 ? 3.407 -27.058 6.478 1.00 53.69 271 SER A C 1
ATOM 2229 O O . SER A 1 271 ? 2.276 -26.718 6.818 1.00 53.69 271 SER A O 1
ATOM 2231 N N . GLU A 1 272 ? 3.829 -28.301 6.691 1.00 53.91 272 GLU A N 1
ATOM 2232 C CA . GLU A 1 272 ? 2.986 -29.297 7.355 1.00 53.91 272 GLU A CA 1
ATOM 2233 C C . GLU A 1 272 ? 3.188 -29.408 8.868 1.00 53.91 272 GLU A C 1
ATOM 2235 O O . GLU A 1 272 ? 2.424 -30.110 9.534 1.00 53.91 272 GLU A O 1
ATOM 2240 N N . ASN A 1 273 ? 4.210 -28.755 9.431 1.00 60.50 273 ASN A N 1
ATOM 2241 C CA . ASN A 1 273 ? 4.476 -28.819 10.860 1.00 60.50 273 ASN A CA 1
ATOM 2242 C C . ASN A 1 273 ? 3.547 -27.846 11.584 1.00 60.50 273 ASN A C 1
ATOM 2244 O O . ASN A 1 273 ? 3.931 -26.743 11.969 1.00 60.50 273 ASN A O 1
ATOM 2248 N N . ILE A 1 274 ? 2.268 -28.216 11.649 1.00 63.41 274 ILE A N 1
ATOM 2249 C CA . ILE A 1 274 ? 1.201 -27.412 12.255 1.00 63.41 274 ILE A CA 1
ATOM 2250 C C . ILE A 1 274 ? 1.612 -26.907 13.652 1.00 63.41 274 ILE A C 1
ATOM 2252 O O . ILE A 1 274 ? 1.424 -25.718 13.895 1.00 63.41 274 ILE A O 1
ATOM 2256 N N . PRO A 1 275 ? 2.233 -27.722 14.536 1.00 68.75 275 PRO A N 1
ATOM 2257 C CA . PRO A 1 275 ? 2.685 -27.248 15.842 1.00 68.75 275 PRO A CA 1
ATOM 2258 C C . PRO A 1 275 ? 3.668 -26.073 15.755 1.00 68.75 275 PRO A C 1
ATOM 2260 O O . PRO A 1 275 ? 3.380 -25.018 16.304 1.00 68.75 275 PRO A O 1
ATOM 2263 N N . ALA A 1 276 ? 4.780 -26.190 15.020 1.00 70.38 276 ALA A N 1
ATOM 2264 C CA . ALA A 1 276 ? 5.805 -25.139 14.919 1.00 70.38 276 ALA A CA 1
ATOM 2265 C C . ALA A 1 276 ? 5.267 -23.806 14.387 1.00 70.38 276 ALA A C 1
ATOM 2267 O O . ALA A 1 276 ? 5.784 -22.733 14.693 1.00 70.38 276 ALA A O 1
ATOM 2268 N N . GLN A 1 277 ? 4.213 -23.890 13.589 1.00 69.94 277 GLN A N 1
ATOM 2269 C CA . GLN A 1 277 ? 3.578 -22.743 12.988 1.00 69.94 277 GLN A CA 1
ATOM 2270 C C . GLN A 1 277 ? 2.503 -22.088 13.885 1.00 69.94 277 GLN A C 1
ATOM 2272 O O . GLN A 1 277 ? 2.152 -20.935 13.653 1.00 69.94 277 GLN A O 1
ATOM 2277 N N . LEU A 1 278 ? 2.003 -22.788 14.915 1.00 71.12 278 LEU A N 1
ATOM 2278 C CA . LEU A 1 278 ? 1.083 -22.233 15.920 1.00 71.12 278 LEU A CA 1
ATOM 2279 C C . LEU A 1 278 ? 1.780 -21.304 16.929 1.00 71.12 278 LEU A C 1
ATOM 2281 O O . LEU A 1 278 ? 1.114 -20.547 17.644 1.00 71.12 278 LEU A O 1
ATOM 2285 N N . PHE A 1 279 ? 3.112 -21.362 17.008 1.00 75.69 279 PHE A N 1
ATOM 2286 C CA . PHE A 1 279 ? 3.908 -20.664 18.014 1.00 75.69 279 PHE A CA 1
ATOM 2287 C C . PHE A 1 279 ? 4.797 -19.591 17.399 1.00 75.69 279 PHE A C 1
ATOM 2289 O O . PHE A 1 279 ? 5.630 -19.847 16.530 1.00 75.69 279 PHE A O 1
ATOM 2296 N N . LYS A 1 280 ? 4.676 -18.379 17.937 1.00 78.31 280 LYS A N 1
ATOM 2297 C CA . LYS A 1 280 ? 5.373 -17.209 17.418 1.00 78.31 280 LYS A CA 1
ATOM 2298 C C . LYS A 1 280 ? 6.872 -17.242 17.725 1.00 78.31 280 LYS A C 1
ATOM 2300 O O . LYS A 1 280 ? 7.280 -17.334 18.885 1.00 78.31 280 LYS A O 1
ATOM 2305 N N . GLN A 1 281 ? 7.688 -17.129 16.681 1.00 79.56 281 GLN A N 1
ATOM 2306 C CA . GLN A 1 281 ? 9.149 -17.234 16.752 1.00 79.56 281 GLN A CA 1
ATOM 2307 C C . GLN A 1 281 ? 9.838 -15.920 17.169 1.00 79.56 281 GLN A C 1
ATOM 2309 O O . GLN A 1 281 ? 9.228 -14.844 17.190 1.00 79.56 281 GLN A O 1
ATOM 2314 N N . ILE A 1 282 ? 11.134 -16.021 17.479 1.00 78.75 282 ILE A N 1
ATOM 2315 C CA . ILE A 1 282 ? 12.057 -14.897 17.686 1.00 78.75 282 ILE A CA 1
ATOM 2316 C C . ILE A 1 282 ? 13.119 -14.932 16.578 1.00 78.75 282 ILE A C 1
ATOM 2318 O O . ILE A 1 282 ? 13.618 -16.004 16.253 1.00 78.75 282 ILE A O 1
ATOM 2322 N N . GLY A 1 283 ? 13.465 -13.778 16.001 1.00 72.25 283 GLY A N 1
ATOM 2323 C CA . GLY A 1 283 ? 14.350 -13.694 14.830 1.00 72.25 283 GLY A CA 1
ATOM 2324 C C . GLY A 1 283 ? 13.626 -13.861 13.487 1.00 72.25 283 GLY A C 1
ATOM 2325 O O . GLY A 1 283 ? 12.394 -13.934 13.432 1.00 72.25 283 GLY A O 1
ATOM 2326 N N . ALA A 1 284 ? 14.394 -13.908 12.398 1.00 62.72 284 ALA A N 1
ATOM 2327 C CA . ALA A 1 284 ? 13.876 -14.096 11.046 1.00 62.72 284 ALA A CA 1
ATOM 2328 C C . ALA A 1 284 ? 13.260 -15.490 10.908 1.00 62.72 284 ALA A C 1
ATOM 2330 O O . ALA A 1 284 ? 13.868 -16.480 11.300 1.00 62.72 284 ALA A O 1
ATOM 2331 N N . SER A 1 285 ? 12.052 -15.585 10.356 1.00 59.94 285 SER A N 1
ATOM 2332 C CA . SER A 1 285 ? 11.346 -16.860 10.205 1.00 59.94 285 SER A CA 1
ATOM 2333 C C . SER A 1 285 ? 10.900 -17.059 8.763 1.00 59.94 285 SER A C 1
ATOM 2335 O O . SER A 1 285 ? 10.275 -16.186 8.169 1.00 59.94 285 SER A O 1
ATOM 2337 N N . TYR A 1 286 ? 11.223 -18.219 8.215 1.00 53.22 286 TYR A N 1
ATOM 2338 C CA . TYR A 1 286 ? 11.007 -18.619 6.837 1.00 53.22 286 TYR A CA 1
ATOM 2339 C C . TYR A 1 286 ? 10.113 -19.847 6.842 1.00 53.22 286 TYR A C 1
ATOM 2341 O O . TYR A 1 286 ? 10.462 -20.856 7.446 1.00 53.22 286 TYR A O 1
ATOM 2349 N N . LEU A 1 287 ? 8.964 -19.779 6.178 1.00 49.66 287 LEU A N 1
ATOM 2350 C CA . LEU A 1 287 ? 8.124 -20.953 5.980 1.00 49.66 287 LEU A CA 1
ATOM 2351 C C . LEU A 1 287 ? 8.612 -21.732 4.742 1.00 49.66 287 LEU A C 1
ATOM 2353 O O . LEU A 1 287 ? 8.978 -21.146 3.727 1.00 49.66 287 LEU A O 1
ATOM 2357 N N . VAL A 1 288 ? 8.703 -23.053 4.856 1.00 47.09 288 VAL A N 1
ATOM 2358 C CA . VAL A 1 288 ? 9.363 -23.956 3.909 1.00 47.09 288 VAL A CA 1
ATOM 2359 C C . VAL A 1 288 ? 8.380 -25.051 3.513 1.00 47.09 288 VAL A C 1
ATOM 2361 O O . VAL A 1 288 ? 7.937 -25.824 4.354 1.00 47.09 288 VAL A O 1
ATOM 2364 N N . ASP A 1 289 ? 8.014 -25.162 2.238 1.00 42.47 289 ASP A N 1
ATOM 2365 C CA . ASP A 1 289 ? 7.090 -26.220 1.820 1.00 42.47 289 ASP A CA 1
ATOM 2366 C C . ASP A 1 289 ? 7.693 -27.619 2.051 1.00 42.47 289 ASP A C 1
ATOM 2368 O O . ASP A 1 289 ? 8.802 -27.916 1.611 1.00 42.47 289 ASP A O 1
ATOM 2372 N N . GLU A 1 290 ? 6.983 -28.505 2.747 1.00 39.25 290 GLU A N 1
ATOM 2373 C CA . GLU A 1 290 ? 7.509 -29.826 3.114 1.00 39.25 290 GLU A CA 1
ATOM 2374 C C . GLU A 1 290 ? 7.575 -30.826 1.937 1.00 39.25 290 GLU A C 1
ATOM 2376 O O . GLU A 1 290 ? 8.255 -31.854 2.006 1.00 39.25 290 GLU A O 1
ATOM 2381 N N . GLY A 1 291 ? 7.035 -30.459 0.769 1.00 38.94 291 GLY A N 1
ATOM 2382 C CA . GLY A 1 291 ? 7.365 -31.056 -0.526 1.00 38.94 291 GLY A CA 1
ATOM 2383 C C . GLY A 1 291 ? 8.851 -30.950 -0.899 1.00 38.94 291 GLY A C 1
ATOM 2384 O O . GLY A 1 291 ? 9.304 -31.680 -1.785 1.00 38.94 291 GLY A O 1
ATOM 2385 N N . LEU A 1 292 ? 9.616 -30.114 -0.185 1.00 36.59 292 LEU A N 1
ATOM 2386 C CA . LEU A 1 292 ? 11.081 -30.058 -0.198 1.00 36.59 292 LEU A CA 1
ATOM 2387 C C . LEU A 1 292 ? 11.748 -31.173 0.632 1.00 36.59 292 LEU A C 1
ATOM 2389 O O . LEU A 1 292 ? 12.942 -31.409 0.470 1.00 36.59 292 LEU A O 1
ATOM 2393 N N . LYS A 1 293 ? 10.991 -31.896 1.473 1.00 35.53 293 LYS A N 1
ATOM 2394 C CA . LYS A 1 293 ? 11.450 -33.035 2.292 1.00 35.53 293 LYS A CA 1
ATOM 2395 C C . LYS A 1 293 ? 10.858 -34.393 1.859 1.00 35.53 293 LYS A C 1
ATOM 2397 O O . LYS A 1 293 ? 11.521 -35.415 2.013 1.00 35.53 293 LYS A O 1
ATOM 2402 N N . LYS A 1 294 ? 9.671 -34.449 1.233 1.00 34.62 294 LYS A N 1
ATOM 2403 C CA . LYS A 1 294 ? 8.983 -35.706 0.833 1.00 34.62 294 LYS A CA 1
ATOM 2404 C C . LYS A 1 294 ? 9.203 -36.179 -0.616 1.00 34.62 294 LYS A C 1
ATOM 2406 O O . LYS A 1 294 ? 8.270 -36.340 -1.408 1.00 34.62 294 LYS A O 1
ATOM 2411 N N . TYR A 1 295 ? 10.441 -36.530 -0.957 1.00 30.27 295 TYR A N 1
ATOM 2412 C CA . TYR A 1 295 ? 10.707 -37.816 -1.630 1.00 30.27 295 TYR A CA 1
ATOM 2413 C C . TYR A 1 295 ? 11.003 -38.827 -0.506 1.00 30.27 295 TYR A C 1
ATOM 2415 O O . TYR A 1 295 ? 12.148 -39.033 -0.136 1.00 30.27 295 TYR A O 1
ATOM 2423 N N . ASN A 1 296 ? 9.993 -39.330 0.205 1.00 28.44 296 ASN A N 1
ATOM 2424 C CA . ASN A 1 296 ? 9.491 -40.687 -0.022 1.00 28.44 296 ASN A CA 1
ATOM 2425 C C . ASN A 1 296 ? 8.220 -40.946 0.816 1.00 28.44 296 ASN A C 1
ATOM 2427 O O . ASN A 1 296 ? 8.246 -40.752 2.023 1.00 28.44 296 ASN A O 1
ATOM 2431 N N . GLY A 1 297 ? 7.169 -41.485 0.182 1.00 29.94 297 GLY A N 1
ATOM 2432 C CA . GLY A 1 297 ? 6.243 -42.431 0.828 1.00 29.94 297 GLY A CA 1
ATOM 2433 C C . GLY A 1 297 ? 4.957 -41.922 1.499 1.00 29.94 297 GLY A C 1
ATOM 2434 O O . GLY A 1 297 ? 4.907 -41.791 2.709 1.00 29.94 297 GLY A O 1
ATOM 2435 N N . ASP A 1 298 ? 3.902 -41.831 0.685 1.00 29.94 298 ASP A N 1
ATOM 2436 C CA . ASP A 1 298 ? 2.478 -42.105 0.972 1.00 29.94 298 ASP A CA 1
ATOM 2437 C C . ASP A 1 298 ? 1.602 -41.185 1.865 1.00 29.94 298 ASP A C 1
ATOM 2439 O O . ASP A 1 298 ? 1.712 -41.135 3.081 1.00 29.94 298 ASP A O 1
ATOM 2443 N N . LEU A 1 299 ? 0.642 -40.537 1.175 1.00 31.00 299 LEU A N 1
ATOM 2444 C CA . LEU A 1 299 ? -0.699 -40.032 1.549 1.00 31.00 299 LEU A CA 1
ATOM 2445 C C . LEU A 1 299 ? -0.957 -39.628 3.027 1.00 31.00 299 LEU A C 1
ATOM 2447 O O . LEU A 1 299 ? -0.873 -40.427 3.948 1.00 31.00 299 LEU A O 1
ATOM 2451 N N . ARG A 1 300 ? -1.562 -38.462 3.301 1.00 32.50 300 ARG A N 1
ATOM 2452 C CA . ARG A 1 300 ? -3.005 -38.234 3.067 1.00 32.50 300 ARG A CA 1
ATOM 2453 C C . ARG A 1 300 ? -3.381 -36.747 3.115 1.00 32.50 300 ARG A C 1
ATOM 2455 O O . ARG A 1 300 ? -3.202 -36.073 4.122 1.00 32.50 300 ARG A O 1
ATOM 2462 N N . ARG A 1 301 ? -4.116 -36.336 2.080 1.00 34.09 301 ARG A N 1
ATOM 2463 C CA . ARG A 1 301 ? -4.948 -35.124 1.900 1.00 34.09 301 ARG A CA 1
ATOM 2464 C C . ARG A 1 301 ? -5.946 -34.776 3.034 1.00 34.09 301 ARG A C 1
ATOM 2466 O O . ARG A 1 301 ? -6.783 -33.910 2.842 1.00 34.09 301 ARG A O 1
ATOM 2473 N N . LYS A 1 302 ? -5.926 -35.451 4.191 1.00 32.31 302 LYS A N 1
ATOM 2474 C CA . LYS A 1 302 ? -6.958 -35.315 5.241 1.00 32.31 302 LYS A CA 1
ATOM 2475 C C . LYS A 1 302 ? -6.673 -34.234 6.292 1.00 32.31 302 LYS A C 1
ATOM 2477 O O . LYS A 1 302 ? -7.612 -33.816 6.958 1.00 32.31 302 LYS A O 1
ATOM 2482 N N . SER A 1 303 ? -5.428 -33.783 6.450 1.00 34.38 303 SER A N 1
ATOM 2483 C CA . SER A 1 303 ? -5.063 -32.815 7.502 1.00 34.38 303 SER A CA 1
ATOM 2484 C C . SER A 1 303 ? -5.314 -31.354 7.108 1.00 34.38 303 SER A C 1
ATOM 2486 O O . SER A 1 303 ? -5.612 -30.549 7.982 1.00 34.38 303 SER A O 1
ATOM 2488 N N . LEU A 1 304 ? -5.244 -31.031 5.809 1.00 36.31 304 LEU A N 1
ATOM 2489 C CA . LEU A 1 304 ? -5.503 -29.689 5.264 1.00 36.31 304 LEU A CA 1
ATOM 2490 C C . LEU A 1 304 ? -7.005 -29.365 5.209 1.00 36.31 304 LEU A C 1
ATOM 2492 O O . LEU A 1 304 ? -7.408 -28.295 5.653 1.00 36.31 304 LEU A O 1
ATOM 2496 N N . ASN A 1 305 ? -7.842 -30.331 4.813 1.00 37.00 305 ASN A N 1
ATOM 2497 C CA . ASN A 1 305 ? -9.299 -30.153 4.782 1.00 37.00 305 ASN A CA 1
ATOM 2498 C C . ASN A 1 305 ? -9.895 -29.833 6.169 1.00 37.00 305 ASN A C 1
ATOM 2500 O O . ASN A 1 305 ? -10.912 -29.164 6.260 1.00 37.00 305 ASN A O 1
ATOM 2504 N N . GLN A 1 306 ? -9.261 -30.263 7.269 1.00 38.00 306 GLN A N 1
ATOM 2505 C CA . GLN A 1 306 ? -9.753 -29.966 8.623 1.00 38.00 306 GLN A CA 1
ATOM 2506 C C . GLN A 1 306 ? -9.530 -28.506 9.049 1.00 38.00 306 GLN A C 1
ATOM 2508 O O . GLN A 1 306 ? -10.251 -28.037 9.924 1.00 38.00 306 GLN A O 1
ATOM 2513 N N . LEU A 1 307 ? -8.552 -27.807 8.455 1.00 38.78 307 LEU A N 1
ATOM 2514 C CA . LEU A 1 307 ? -8.273 -26.385 8.699 1.00 38.78 307 LEU A CA 1
ATOM 2515 C C . LEU A 1 307 ? -9.083 -25.478 7.761 1.00 38.78 307 LEU A C 1
ATOM 2517 O O . LEU A 1 307 ? -9.515 -24.414 8.193 1.00 38.78 307 LEU A O 1
ATOM 2521 N N . GLU A 1 308 ? -9.352 -25.924 6.527 1.00 42.47 308 GLU A N 1
ATOM 2522 C CA . GLU A 1 308 ? -10.301 -25.274 5.601 1.00 42.47 308 GLU A CA 1
ATOM 2523 C C . GLU A 1 308 ? -11.742 -25.262 6.149 1.00 42.47 308 GLU A C 1
ATOM 2525 O O . GLU A 1 308 ? -12.548 -24.416 5.777 1.00 42.47 308 GLU A O 1
ATOM 2530 N N . GLU A 1 309 ? -12.057 -26.181 7.065 1.00 41.81 309 GLU A N 1
ATOM 2531 C CA . GLU A 1 309 ? -13.363 -26.318 7.713 1.00 41.81 309 GLU A CA 1
ATOM 2532 C C . GLU A 1 309 ? -13.505 -25.539 9.042 1.00 41.81 309 GLU A C 1
ATOM 2534 O O . GLU A 1 309 ? -14.549 -25.663 9.694 1.00 41.81 309 GLU A O 1
ATOM 2539 N N . ILE A 1 310 ? -12.488 -24.799 9.513 1.00 45.84 310 ILE A N 1
ATOM 2540 C CA . ILE A 1 310 ? -12.610 -23.973 10.731 1.00 45.84 310 ILE A CA 1
ATOM 2541 C C . ILE A 1 310 ? -13.092 -22.574 10.333 1.00 45.84 310 ILE A C 1
ATOM 2543 O O . ILE A 1 310 ? -12.362 -21.815 9.703 1.00 45.84 310 ILE A O 1
ATOM 2547 N N . GLU A 1 311 ? -14.333 -22.258 10.702 1.00 50.47 311 GLU A N 1
ATOM 2548 C CA . GLU A 1 311 ? -14.995 -20.980 10.418 1.00 50.47 311 GLU A CA 1
ATOM 2549 C C . GLU A 1 311 ? -14.229 -19.781 11.030 1.00 50.47 311 GLU A C 1
ATOM 2551 O O . GLU A 1 311 ? -13.507 -19.905 12.024 1.00 50.47 311 GLU A O 1
ATOM 2556 N N . GLU A 1 312 ? -14.343 -18.611 10.394 1.00 48.78 312 GLU A N 1
ATOM 2557 C CA . GLU A 1 312 ? -13.565 -17.389 10.677 1.00 48.78 312 GLU A CA 1
ATOM 2558 C C . GLU A 1 312 ? -13.733 -16.852 12.115 1.00 48.78 312 GLU A C 1
ATOM 2560 O O . GLU A 1 312 ? -12.820 -16.254 12.688 1.00 48.78 312 GLU A O 1
ATOM 2565 N N . ASP A 1 313 ? -14.880 -17.116 12.729 1.00 51.28 313 ASP A N 1
ATOM 2566 C CA . ASP A 1 313 ? -15.216 -16.817 14.121 1.00 51.28 313 ASP A CA 1
ATOM 2567 C C . ASP A 1 313 ? -14.431 -17.689 15.118 1.00 51.28 313 ASP A C 1
ATOM 2569 O O . ASP A 1 313 ? -13.878 -17.174 16.088 1.00 51.28 313 ASP A O 1
ATOM 2573 N N . LYS A 1 314 ? -14.255 -18.980 14.827 1.00 54.19 314 LYS A N 1
ATOM 2574 C CA . LYS A 1 314 ? -13.557 -19.961 15.690 1.00 54.19 314 LYS A CA 1
ATOM 2575 C C . LYS A 1 314 ? -12.046 -19.767 15.742 1.00 54.19 314 LYS A C 1
ATOM 2577 O O . LYS A 1 314 ? -11.357 -20.324 16.601 1.00 54.19 314 LYS A O 1
ATOM 2582 N N . LEU A 1 315 ? -11.532 -18.977 14.806 1.00 55.47 315 LEU A N 1
ATOM 2583 C CA . LEU A 1 315 ? -10.133 -18.605 14.652 1.00 55.47 315 LEU A CA 1
ATOM 2584 C C . LEU A 1 315 ? -9.728 -17.398 15.513 1.00 55.47 315 LEU A C 1
ATOM 2586 O O . LEU A 1 315 ? -8.529 -17.211 15.750 1.00 55.47 315 LEU A O 1
ATOM 2590 N N . LYS A 1 316 ? -10.695 -16.596 15.981 1.00 58.94 316 LYS A N 1
ATOM 2591 C CA . LYS A 1 316 ? -10.461 -15.467 16.895 1.00 58.94 316 LYS A CA 1
ATOM 2592 C C . LYS A 1 316 ? -10.064 -15.950 18.289 1.00 58.94 316 LYS A C 1
ATOM 2594 O O . LYS A 1 316 ? -9.080 -15.446 18.820 1.00 58.94 316 LYS A O 1
ATOM 2599 N N . ASN A 1 317 ? -10.699 -17.004 18.799 1.00 59.56 317 ASN A N 1
ATOM 2600 C CA . ASN A 1 317 ? -10.421 -17.538 20.138 1.00 59.56 317 ASN A CA 1
ATOM 2601 C C . ASN A 1 317 ? -8.957 -17.987 20.271 1.00 59.56 317 ASN A C 1
ATOM 2603 O O . ASN A 1 317 ? -8.305 -17.738 21.276 1.00 59.56 317 ASN A O 1
ATOM 2607 N N . PHE A 1 318 ? -8.366 -18.581 19.231 1.00 64.19 318 PHE A N 1
ATOM 2608 C CA . PHE A 1 318 ? -6.942 -18.917 19.270 1.00 64.19 318 PHE A CA 1
ATOM 2609 C C . PHE A 1 318 ? -6.019 -17.685 19.292 1.00 64.19 318 PHE A C 1
ATOM 2611 O O . PHE A 1 318 ? -4.986 -17.709 19.963 1.00 64.19 318 PHE A O 1
ATOM 2618 N N . LYS A 1 319 ? -6.383 -16.603 18.587 1.00 65.00 319 LYS A N 1
ATOM 2619 C CA . LYS A 1 319 ? -5.645 -15.330 18.636 1.00 65.00 319 LYS A CA 1
ATOM 2620 C C . LYS A 1 319 ? -5.749 -14.663 20.009 1.00 65.00 319 LYS A C 1
ATOM 2622 O O . LYS A 1 319 ? -4.778 -14.049 20.437 1.00 65.00 319 LYS A O 1
ATOM 2627 N N . GLU A 1 320 ? -6.883 -14.791 20.697 1.00 65.12 320 GLU A N 1
ATOM 2628 C CA . GLU A 1 320 ? -7.074 -14.278 22.065 1.00 65.12 320 GLU A CA 1
ATOM 2629 C C . GLU A 1 320 ? -6.116 -14.929 23.071 1.00 65.12 320 GLU A C 1
ATOM 2631 O O . GLU A 1 320 ? -5.641 -14.263 23.987 1.00 65.12 320 GLU A O 1
ATOM 2636 N N . HIS A 1 321 ? -5.744 -16.189 22.837 1.00 64.12 321 HIS A N 1
ATOM 2637 C CA . HIS A 1 321 ? -4.736 -16.920 23.614 1.00 64.12 321 HIS A CA 1
ATOM 2638 C C . HIS A 1 321 ? -3.300 -16.730 23.071 1.00 64.12 321 HIS A C 1
ATOM 2640 O O . HIS A 1 321 ? -2.358 -17.423 23.466 1.00 64.12 321 HIS A O 1
ATOM 2646 N N . ASP A 1 322 ? -3.118 -15.773 22.153 1.00 61.22 322 ASP A N 1
ATOM 2647 C CA . ASP A 1 322 ? -1.927 -15.483 21.346 1.00 61.22 322 ASP A CA 1
ATOM 2648 C C . ASP A 1 322 ? -1.248 -16.696 20.689 1.00 61.22 322 ASP A C 1
ATOM 2650 O O . ASP A 1 322 ? -0.022 -16.707 20.514 1.00 61.22 322 ASP A O 1
ATOM 2654 N N . PHE A 1 323 ? -2.025 -17.706 20.300 1.00 64.38 323 PHE A N 1
ATOM 2655 C CA . PHE A 1 323 ? -1.545 -18.648 19.300 1.00 64.38 323 PHE A CA 1
ATOM 2656 C C . PHE A 1 323 ? -1.491 -17.939 17.959 1.00 64.38 323 PHE A C 1
ATOM 2658 O O . PHE A 1 323 ? -2.426 -17.250 17.536 1.00 64.38 323 PHE A O 1
ATOM 2665 N N . GLU A 1 324 ? -0.384 -18.135 17.262 1.00 57.78 324 GLU A N 1
ATOM 2666 C CA . GLU A 1 324 ? -0.277 -17.743 15.877 1.00 57.78 324 GLU A CA 1
ATOM 2667 C C . GLU A 1 324 ? -1.046 -18.763 15.056 1.00 57.78 324 GLU A C 1
ATOM 2669 O O . GLU A 1 324 ? -0.502 -19.721 14.530 1.00 57.78 324 GLU A O 1
ATOM 2674 N N . VAL A 1 325 ? -2.356 -18.580 14.926 1.00 53.66 325 VAL A N 1
ATOM 2675 C CA . VAL A 1 325 ? -3.062 -19.300 13.873 1.00 53.66 325 VAL A CA 1
ATOM 2676 C C . VAL A 1 325 ? -2.682 -18.574 12.585 1.00 53.66 325 VAL A C 1
ATOM 2678 O O . VAL A 1 325 ? -3.222 -17.538 12.231 1.00 53.66 325 VAL A O 1
ATOM 2681 N N . PHE A 1 326 ? -1.579 -19.015 12.012 1.00 49.31 326 PHE A N 1
ATOM 2682 C CA . PHE A 1 326 ? -1.033 -18.757 10.691 1.00 49.31 326 PHE A CA 1
ATOM 2683 C C . PHE A 1 326 ? -1.150 -17.408 9.983 1.00 49.31 326 PHE A C 1
ATOM 2685 O O . PHE A 1 326 ? -2.206 -17.091 9.428 1.00 49.31 326 PHE A O 1
ATOM 2692 N N . GLU A 1 327 ? 0.033 -16.793 9.804 1.00 42.78 327 GLU A N 1
ATOM 2693 C CA . GLU A 1 327 ? 0.501 -16.150 8.563 1.00 42.78 327 GLU A CA 1
ATOM 2694 C C . GLU A 1 327 ? 2.006 -16.364 8.301 1.00 42.78 327 GLU A C 1
ATOM 2696 O O . GLU A 1 327 ? 2.851 -15.705 8.911 1.00 42.78 327 GLU A O 1
ATOM 2701 N N . PRO A 1 328 ? 2.361 -17.237 7.341 1.00 38.16 328 PRO A N 1
ATOM 2702 C CA . PRO A 1 328 ? 3.388 -16.851 6.357 1.00 38.16 328 PRO A CA 1
ATOM 2703 C C . PRO A 1 328 ? 2.977 -17.122 4.880 1.00 38.16 328 PRO A C 1
ATOM 2705 O O . PRO A 1 328 ? 2.647 -18.251 4.529 1.00 38.16 328 PRO A O 1
ATOM 2708 N N . TYR A 1 329 ? 3.016 -16.091 4.009 1.00 37.44 329 TYR A N 1
ATOM 2709 C CA . TYR A 1 329 ? 2.999 -16.155 2.500 1.00 37.44 329 TYR A CA 1
ATOM 2710 C C . TYR A 1 329 ? 4.311 -16.638 1.895 1.00 37.44 329 TYR A C 1
ATOM 2712 O O . TYR A 1 329 ? 4.982 -17.026 2.787 1.00 37.44 329 TYR A O 1
ATOM 2720 N N . VAL A 1 330 ? 4.641 -16.654 0.554 1.00 34.25 330 VAL A N 1
ATOM 2721 C CA . VAL A 1 330 ? 5.946 -16.588 -0.271 1.00 34.25 330 VAL A CA 1
ATOM 2722 C C . VAL A 1 330 ? 5.536 -15.587 -1.289 1.00 34.25 330 VAL A C 1
ATOM 2724 O O . VAL A 1 330 ? 4.578 -15.845 -2.015 1.00 34.25 330 VAL A O 1
ATOM 2727 N N . LEU A 1 331 ? 6.324 -14.526 -1.403 1.00 33.09 331 LEU A N 1
ATOM 2728 C CA . LEU A 1 331 ? 6.594 -13.941 -2.698 1.00 33.09 331 LEU A CA 1
ATOM 2729 C C . LEU A 1 331 ? 8.064 -14.166 -3.053 1.00 33.09 331 LEU A C 1
ATOM 2731 O O . LEU A 1 331 ? 8.951 -13.872 -2.253 1.00 33.09 331 LEU A O 1
ATOM 2735 N N . LEU A 1 332 ? 8.311 -14.659 -4.260 1.00 28.89 332 LEU A N 1
ATOM 2736 C CA . LEU A 1 332 ? 9.598 -14.508 -4.919 1.00 28.89 332 LEU A CA 1
ATOM 2737 C C . LEU A 1 332 ? 9.438 -13.397 -5.979 1.00 28.89 332 LEU A C 1
ATOM 2739 O O . LEU A 1 332 ? 8.378 -13.314 -6.601 1.00 28.89 332 LEU A O 1
ATOM 2743 N N . LYS A 1 333 ? 10.441 -12.518 -6.118 1.00 25.83 333 LYS A N 1
ATOM 2744 C CA . LYS A 1 333 ? 10.459 -11.307 -6.979 1.00 25.83 333 LYS A CA 1
ATOM 2745 C C . LYS A 1 333 ? 10.200 -11.603 -8.469 1.00 25.83 333 LYS A C 1
ATOM 2747 O O . LYS A 1 333 ? 10.342 -12.747 -8.885 1.00 25.83 333 LYS A O 1
ATOM 2752 N N . GLU A 1 334 ? 9.874 -10.648 -9.340 1.00 26.84 334 GLU A N 1
ATOM 2753 C CA . GLU A 1 334 ? 9.288 -9.294 -9.277 1.00 26.84 334 GLU A CA 1
ATOM 2754 C C . GLU A 1 334 ? 8.320 -9.354 -10.470 1.00 26.84 334 GLU A C 1
ATOM 2756 O O . GLU A 1 334 ? 8.797 -9.214 -11.577 1.00 26.84 334 GLU A O 1
ATOM 2761 N N . ASP A 1 335 ? 7.084 -9.845 -10.257 1.00 30.72 335 ASP A N 1
ATOM 2762 C CA . ASP A 1 335 ? 5.965 -9.995 -11.236 1.00 30.72 335 ASP A CA 1
ATOM 2763 C C . ASP A 1 335 ? 4.932 -11.048 -10.781 1.00 30.72 335 ASP A C 1
ATOM 2765 O O . ASP A 1 335 ? 3.816 -11.129 -11.301 1.00 30.72 335 ASP A O 1
ATOM 2769 N N . ALA A 1 336 ? 5.254 -11.862 -9.771 1.00 28.92 336 ALA A N 1
ATOM 2770 C CA . ALA A 1 336 ? 4.258 -12.678 -9.090 1.00 28.92 336 ALA A CA 1
ATOM 2771 C C . ALA A 1 336 ? 3.340 -11.772 -8.252 1.00 28.92 336 ALA A C 1
ATOM 2773 O O . ALA A 1 336 ? 3.482 -11.670 -7.036 1.00 28.92 336 ALA A O 1
ATOM 2774 N N . ASN A 1 337 ? 2.379 -11.098 -8.882 1.00 35.00 337 ASN A N 1
ATOM 2775 C CA . ASN A 1 337 ? 1.379 -10.332 -8.153 1.00 35.00 337 ASN A CA 1
ATOM 2776 C C . ASN A 1 337 ? 0.352 -11.324 -7.614 1.00 35.00 337 ASN A C 1
ATOM 2778 O O . ASN A 1 337 ? -0.700 -11.541 -8.209 1.00 35.00 337 ASN A O 1
ATOM 2782 N N . GLY A 1 338 ? 0.635 -11.906 -6.450 1.00 39.09 338 GLY A N 1
ATOM 2783 C CA . GLY A 1 338 ? -0.381 -12.436 -5.542 1.00 39.09 338 GLY A CA 1
ATOM 2784 C C . GLY A 1 338 ? -1.338 -11.333 -5.068 1.00 39.09 338 GLY A C 1
ATOM 2785 O O . GLY A 1 338 ? -1.580 -11.196 -3.876 1.00 39.09 338 GLY A O 1
ATOM 2786 N N . SER A 1 339 ? -1.875 -10.517 -5.981 1.00 39.31 339 SER A N 1
ATOM 2787 C CA . SER A 1 339 ? -2.710 -9.345 -5.714 1.00 39.31 339 SER A CA 1
ATOM 2788 C C . SER A 1 339 ? -4.056 -9.700 -5.090 1.00 39.31 339 SER A C 1
ATOM 2790 O O . SER A 1 339 ? -4.718 -8.820 -4.537 1.00 39.31 339 SER A O 1
ATOM 2792 N N . GLU A 1 340 ? -4.425 -10.980 -5.143 1.00 33.88 340 GLU A N 1
ATOM 2793 C CA . GLU A 1 340 ? -5.609 -11.556 -4.504 1.00 33.88 340 GLU A CA 1
ATOM 2794 C C . GLU A 1 340 ? -5.271 -12.572 -3.409 1.00 33.88 340 GLU A C 1
ATOM 2796 O O . GLU A 1 340 ? -6.177 -13.088 -2.756 1.00 33.88 340 GLU A O 1
ATOM 2801 N N . ALA A 1 341 ? -3.983 -12.852 -3.176 1.00 35.62 341 ALA A N 1
ATOM 2802 C CA . ALA A 1 341 ? -3.577 -13.743 -2.104 1.00 35.62 341 ALA A CA 1
ATOM 2803 C C . ALA A 1 341 ? -3.878 -13.051 -0.778 1.00 35.62 341 ALA A C 1
ATOM 2805 O O . ALA A 1 341 ? -3.319 -12.014 -0.429 1.00 35.62 341 ALA A O 1
ATOM 2806 N N . LYS A 1 342 ? -4.845 -13.639 -0.102 1.00 40.06 342 LYS A N 1
ATOM 2807 C CA . LYS A 1 342 ? -5.438 -13.224 1.145 1.00 40.06 342 LYS A CA 1
ATOM 2808 C C . LYS A 1 342 ? -5.103 -14.341 2.113 1.00 40.06 342 LYS A C 1
ATOM 2810 O O . LYS A 1 342 ? -5.346 -15.507 1.809 1.00 40.06 342 LYS A O 1
ATOM 2815 N N . ASN A 1 343 ? -4.525 -14.015 3.254 1.00 41.25 343 ASN A N 1
ATOM 2816 C CA . ASN A 1 343 ? -4.343 -14.978 4.330 1.00 41.25 343 ASN A CA 1
ATOM 2817 C C . ASN A 1 343 ? -5.751 -15.405 4.746 1.00 41.25 343 ASN A C 1
ATOM 2819 O O . ASN A 1 343 ? -6.763 -14.860 4.292 1.00 41.25 343 ASN A O 1
ATOM 2823 N N . ARG A 1 344 ? -5.856 -16.350 5.667 1.00 36.53 344 ARG A N 1
ATOM 2824 C CA . ARG A 1 344 ? -7.163 -16.746 6.206 1.00 36.53 344 ARG A CA 1
ATOM 2825 C C . ARG A 1 344 ? -7.972 -15.584 6.840 1.00 36.53 344 ARG A C 1
ATOM 2827 O O . ARG A 1 344 ? -9.108 -15.808 7.223 1.00 36.53 344 ARG A O 1
ATOM 2834 N N . LEU A 1 345 ? -7.399 -14.376 6.956 1.00 39.41 345 LEU A N 1
ATOM 2835 C CA . LEU A 1 345 ? -8.004 -13.130 7.455 1.00 39.41 345 LEU A CA 1
ATOM 2836 C C . LEU A 1 345 ? -8.191 -12.060 6.364 1.00 39.41 345 LEU A C 1
ATOM 2838 O O . LEU A 1 345 ? -8.546 -10.923 6.656 1.00 39.41 345 LEU A O 1
ATOM 2842 N N . ARG A 1 346 ? -7.943 -12.398 5.097 1.00 42.62 346 ARG A N 1
ATOM 2843 C CA . ARG A 1 346 ? -8.135 -11.521 3.937 1.00 42.62 346 ARG A CA 1
ATOM 2844 C C . ARG A 1 346 ? -7.243 -10.277 3.854 1.00 42.62 346 ARG A C 1
ATOM 2846 O O . ARG A 1 346 ? -7.537 -9.388 3.048 1.00 42.62 346 ARG A O 1
ATOM 2853 N N . GLU A 1 347 ? -6.127 -10.245 4.579 1.00 44.66 347 GLU A N 1
ATOM 2854 C CA . GLU A 1 347 ? -5.125 -9.173 4.475 1.00 44.66 347 GLU A CA 1
ATOM 2855 C C . GLU A 1 347 ? -4.097 -9.466 3.368 1.00 44.66 347 GLU A C 1
ATOM 2857 O O . GLU A 1 347 ? -3.926 -10.614 2.965 1.00 44.66 347 GLU A O 1
ATOM 2862 N N . LYS A 1 348 ? -3.423 -8.432 2.842 1.00 45.81 348 LYS A N 1
ATOM 2863 C CA . LYS A 1 348 ? -2.420 -8.579 1.771 1.00 45.81 348 LYS A CA 1
ATOM 2864 C C . LYS A 1 348 ? -1.024 -8.898 2.345 1.00 45.81 348 LYS A C 1
ATOM 2866 O O . LYS A 1 348 ? -0.636 -8.256 3.324 1.00 45.81 348 LYS A O 1
ATOM 2871 N N . PRO A 1 349 ? -0.246 -9.803 1.718 1.00 40.97 349 PRO A N 1
ATOM 2872 C CA . PRO A 1 349 ? 1.113 -10.146 2.133 1.00 40.97 349 PRO A CA 1
ATOM 2873 C C . PRO A 1 349 ? 2.035 -8.926 2.222 1.00 40.97 349 PRO A C 1
ATOM 2875 O O . PRO A 1 349 ? 1.935 -8.005 1.407 1.00 40.97 349 PRO A O 1
ATOM 2878 N N . LYS A 1 350 ? 2.997 -8.956 3.151 1.00 40.41 350 LYS A N 1
ATOM 2879 C CA . LYS A 1 350 ? 4.122 -8.006 3.210 1.00 40.41 350 LYS A CA 1
ATOM 2880 C C . LYS A 1 350 ? 5.426 -8.726 2.847 1.00 40.41 350 LYS A C 1
ATOM 2882 O O . LYS A 1 350 ? 5.526 -9.942 2.982 1.00 40.41 350 LYS A O 1
ATOM 2887 N N . LEU A 1 351 ? 6.415 -7.978 2.357 1.00 32.09 351 LEU A N 1
ATOM 2888 C CA . LEU A 1 351 ? 7.741 -8.499 2.000 1.00 32.09 351 LEU A CA 1
ATOM 2889 C C . LEU A 1 351 ? 8.339 -9.283 3.200 1.00 32.09 351 LEU A C 1
ATOM 2891 O O . LEU A 1 351 ? 8.339 -8.741 4.304 1.00 32.09 351 LEU A O 1
ATOM 2895 N N . ASN A 1 352 ? 8.834 -10.515 2.972 1.00 33.75 352 ASN A N 1
ATOM 2896 C CA . ASN A 1 352 ? 9.471 -11.457 3.936 1.00 33.75 352 ASN A CA 1
ATOM 2897 C C . ASN A 1 352 ? 8.603 -12.547 4.614 1.00 33.75 352 ASN A C 1
ATOM 2899 O O . ASN A 1 352 ? 8.846 -12.909 5.763 1.00 33.75 352 ASN A O 1
ATOM 2903 N N . GLN A 1 353 ? 7.641 -13.143 3.913 1.00 37.56 353 GLN A N 1
ATOM 2904 C CA . GLN A 1 353 ? 6.937 -14.363 4.354 1.00 37.56 353 GLN A CA 1
ATOM 2905 C C . GLN A 1 353 ? 7.003 -15.385 3.169 1.00 37.56 353 GLN A C 1
ATOM 2907 O O . GLN A 1 353 ? 6.702 -14.894 2.080 1.00 37.56 353 GLN A O 1
ATOM 2912 N N . LEU A 1 354 ? 7.390 -16.708 3.316 1.00 39.00 354 LEU A N 1
ATOM 2913 C CA . LEU A 1 354 ? 7.448 -17.840 2.258 1.00 39.00 354 LEU A CA 1
ATOM 2914 C C . LEU A 1 354 ? 6.326 -19.075 2.058 1.00 39.00 354 LEU A C 1
ATOM 2916 O O . LEU A 1 354 ? 6.244 -19.928 2.915 1.00 39.00 354 LEU A O 1
ATOM 2920 N N . THR A 1 355 ? 5.493 -19.215 0.939 1.00 36.94 355 THR A N 1
ATOM 2921 C CA . THR A 1 355 ? 4.590 -20.237 0.198 1.00 36.94 355 THR A CA 1
ATOM 2922 C C . THR A 1 355 ? 5.165 -21.068 -1.038 1.00 36.94 355 THR A C 1
ATOM 2924 O O . THR A 1 355 ? 6.354 -21.077 -1.308 1.00 36.94 355 THR A O 1
ATOM 2927 N N . ASP A 1 356 ? 4.349 -21.798 -1.836 1.00 36.09 356 ASP A N 1
ATOM 2928 C CA . ASP A 1 356 ? 4.655 -23.015 -2.645 1.00 36.09 356 ASP A CA 1
ATOM 2929 C C . ASP A 1 356 ? 4.954 -22.892 -4.177 1.00 36.09 356 ASP A C 1
ATOM 2931 O O . ASP A 1 356 ? 4.967 -23.908 -4.884 1.00 36.09 356 ASP A O 1
ATOM 2935 N N . LYS A 1 357 ? 5.228 -21.703 -4.740 1.00 39.66 357 LYS A N 1
ATOM 2936 C CA . LYS A 1 357 ? 5.659 -21.534 -6.156 1.00 39.66 357 LYS A CA 1
ATOM 2937 C C . LYS A 1 357 ? 7.140 -21.166 -6.252 1.00 39.66 357 LYS A C 1
ATOM 2939 O O . LYS A 1 357 ? 7.572 -20.238 -5.579 1.00 39.66 357 LYS A O 1
ATOM 2944 N N . MET A 1 358 ? 7.902 -21.830 -7.129 1.00 49.91 358 MET A N 1
ATOM 2945 C CA . MET A 1 358 ? 9.287 -21.444 -7.431 1.00 49.91 358 MET A CA 1
ATOM 2946 C C . MET A 1 358 ? 9.311 -20.131 -8.207 1.00 49.91 358 MET A C 1
ATOM 2948 O O . MET A 1 358 ? 8.433 -19.880 -9.039 1.00 49.91 358 MET A O 1
ATOM 2952 N N . SER A 1 359 ? 10.338 -19.319 -7.964 1.00 51.53 359 SER A N 1
ATOM 2953 C CA . SER A 1 359 ? 10.465 -18.009 -8.589 1.00 51.53 359 SER A CA 1
ATOM 2954 C C . SER A 1 359 ? 10.723 -18.152 -10.072 1.00 51.53 359 SER A C 1
ATOM 2956 O O . SER A 1 359 ? 11.427 -19.063 -10.514 1.00 51.53 359 SER A O 1
ATOM 2958 N N . TYR A 1 360 ? 10.165 -17.228 -10.840 1.00 56.31 360 TYR A N 1
ATOM 2959 C CA . TYR A 1 360 ? 10.442 -17.142 -12.262 1.00 56.31 360 TYR A CA 1
ATOM 2960 C C . TYR A 1 360 ? 11.939 -16.934 -12.524 1.00 56.31 360 TYR A C 1
ATOM 2962 O O . TYR A 1 360 ? 12.509 -17.562 -13.412 1.00 56.31 360 TYR A O 1
ATOM 2970 N N . ASP A 1 361 ? 12.583 -16.145 -11.667 1.00 54.25 361 ASP A N 1
ATOM 2971 C CA . ASP A 1 361 ? 14.030 -15.954 -11.606 1.00 54.25 361 ASP A CA 1
ATOM 2972 C C . ASP A 1 361 ? 14.798 -17.269 -11.439 1.00 54.25 361 ASP A C 1
ATOM 2974 O O . ASP A 1 361 ? 15.733 -17.548 -12.184 1.00 54.25 361 ASP A O 1
ATOM 2978 N N . TYR A 1 362 ? 14.394 -18.110 -10.485 1.00 63.72 362 TYR A N 1
ATOM 2979 C CA . TYR A 1 362 ? 15.026 -19.401 -10.232 1.00 63.72 362 TYR A CA 1
ATOM 2980 C C . TYR A 1 362 ? 14.822 -20.344 -11.415 1.00 63.72 362 TYR A C 1
ATOM 2982 O O . TYR A 1 362 ? 15.768 -21.001 -11.841 1.00 63.72 362 TYR A O 1
ATOM 2990 N N . LEU A 1 363 ? 13.606 -20.400 -11.967 1.00 67.62 363 LEU A N 1
ATOM 2991 C CA . LEU A 1 363 ? 13.305 -21.223 -13.138 1.00 67.62 363 LEU A CA 1
ATOM 2992 C C . LEU A 1 363 ? 14.105 -20.775 -14.365 1.00 67.62 363 LEU A C 1
ATOM 2994 O O . LEU A 1 363 ? 14.688 -21.617 -15.043 1.00 67.62 363 LEU A O 1
ATOM 2998 N N . SER A 1 364 ? 14.183 -19.470 -14.615 1.00 69.69 364 SER A N 1
ATOM 2999 C CA . SER A 1 364 ? 14.928 -18.885 -15.735 1.00 69.69 364 SER A CA 1
ATOM 3000 C C . SER A 1 364 ? 16.429 -19.129 -15.597 1.00 69.69 364 SER A C 1
ATOM 3002 O O . SER A 1 364 ? 17.078 -19.564 -16.547 1.00 69.69 364 SER A O 1
ATOM 3004 N N . SER A 1 365 ? 16.977 -18.938 -14.396 1.00 68.25 365 SER A N 1
ATOM 3005 C CA . SER A 1 365 ? 18.393 -19.178 -14.105 1.00 68.25 365 SER A CA 1
ATOM 3006 C C . SER A 1 365 ? 18.764 -20.659 -14.140 1.00 68.25 365 SER A C 1
ATOM 3008 O O . SER A 1 365 ? 19.846 -21.011 -14.606 1.00 68.25 365 SER A O 1
ATOM 3010 N N . LEU A 1 366 ? 17.862 -21.545 -13.715 1.00 72.69 366 LEU A N 1
ATOM 3011 C CA . LEU A 1 366 ? 18.031 -22.993 -13.830 1.00 72.69 366 LEU A CA 1
ATOM 3012 C C . LEU A 1 366 ? 17.990 -23.461 -15.291 1.00 72.69 366 LEU A C 1
ATOM 3014 O O . LEU A 1 366 ? 18.842 -24.250 -15.699 1.00 72.69 366 LEU A O 1
ATOM 3018 N N . ILE A 1 367 ? 17.025 -22.976 -16.082 1.00 79.06 367 ILE A N 1
ATOM 3019 C CA . ILE A 1 367 ? 16.939 -23.278 -17.518 1.00 79.06 367 ILE A CA 1
ATOM 3020 C C . ILE A 1 367 ? 18.200 -22.782 -18.219 1.00 79.06 367 ILE A C 1
ATOM 3022 O O . ILE A 1 367 ? 18.815 -23.552 -18.950 1.00 79.06 367 ILE A O 1
ATOM 3026 N N . LYS A 1 368 ? 18.628 -21.542 -17.952 1.00 79.94 368 LYS A N 1
ATOM 3027 C CA . LYS A 1 368 ? 19.884 -20.987 -18.469 1.00 79.94 368 LYS A CA 1
ATOM 3028 C C . LYS A 1 368 ? 21.060 -21.916 -18.168 1.00 79.94 368 LYS A C 1
ATOM 3030 O O . LYS A 1 368 ? 21.780 -22.298 -19.085 1.00 79.94 368 LYS A O 1
ATOM 3035 N N . ASP A 1 369 ? 21.244 -22.303 -16.908 1.00 77.19 369 ASP A N 1
ATOM 3036 C CA . ASP A 1 369 ? 22.370 -23.138 -16.486 1.00 77.19 369 ASP A CA 1
ATOM 3037 C C . ASP A 1 369 ? 22.373 -24.524 -17.162 1.00 77.19 369 ASP A C 1
ATOM 3039 O O . ASP A 1 369 ? 23.414 -24.971 -17.645 1.00 77.19 369 ASP A O 1
ATOM 3043 N N . ILE A 1 370 ? 21.209 -25.175 -17.272 1.00 80.75 370 ILE A N 1
ATOM 3044 C CA . ILE A 1 370 ? 21.072 -26.477 -17.944 1.00 80.75 370 ILE A CA 1
ATOM 3045 C C . ILE A 1 370 ? 21.286 -26.348 -19.458 1.00 80.75 370 ILE A C 1
ATOM 3047 O O . ILE A 1 370 ? 21.994 -27.160 -20.052 1.00 80.75 370 ILE A O 1
ATOM 3051 N N . VAL A 1 371 ? 20.710 -25.330 -20.101 1.00 81.50 371 VAL A N 1
ATOM 3052 C CA . VAL A 1 371 ? 20.839 -25.123 -21.552 1.00 81.50 371 VAL A CA 1
ATOM 3053 C C . VAL A 1 371 ? 22.270 -24.754 -21.927 1.00 81.50 371 VAL A C 1
ATOM 3055 O O . VAL A 1 371 ? 22.778 -25.279 -22.913 1.00 81.50 371 VAL A O 1
ATOM 3058 N N . MET A 1 372 ? 22.955 -23.932 -21.130 1.00 79.12 372 MET A N 1
ATOM 3059 C CA . MET A 1 372 ? 24.371 -23.620 -21.340 1.00 79.12 372 MET A CA 1
ATOM 3060 C C . MET A 1 372 ? 25.266 -24.842 -21.111 1.00 79.12 372 MET A C 1
ATOM 3062 O O . MET A 1 372 ? 26.204 -25.054 -21.876 1.00 79.12 372 MET A O 1
ATOM 3066 N N . GLU A 1 373 ? 24.964 -25.687 -20.115 1.00 79.94 373 GLU A N 1
ATOM 3067 C CA . GLU A 1 373 ? 25.667 -26.963 -19.920 1.00 79.94 373 GLU A CA 1
ATOM 3068 C C . GLU A 1 373 ? 25.550 -27.855 -21.162 1.00 79.94 373 GLU A C 1
ATOM 3070 O O . GLU A 1 373 ? 26.547 -28.397 -21.640 1.00 79.94 373 GLU A O 1
ATOM 3075 N N . ILE A 1 374 ? 24.333 -27.998 -21.685 1.00 78.31 374 ILE A N 1
ATOM 3076 C CA . ILE A 1 374 ? 24.048 -28.842 -22.843 1.00 78.31 374 ILE A CA 1
ATOM 3077 C C . ILE A 1 374 ? 24.675 -28.254 -24.111 1.00 78.31 374 ILE A C 1
ATOM 3079 O O . ILE A 1 374 ? 25.342 -28.978 -24.846 1.00 78.31 374 ILE A O 1
ATOM 3083 N N . ASN A 1 375 ? 24.529 -26.946 -24.331 1.00 79.25 375 ASN A N 1
ATOM 3084 C CA . ASN A 1 375 ? 25.115 -26.248 -25.470 1.00 79.25 375 ASN A CA 1
ATOM 3085 C C . ASN A 1 375 ? 26.641 -26.407 -25.488 1.00 79.25 375 ASN A C 1
ATOM 3087 O O . ASN A 1 375 ? 27.196 -26.722 -26.529 1.00 79.25 375 ASN A O 1
ATOM 3091 N N . ASN A 1 376 ? 27.318 -26.276 -24.343 1.00 78.12 376 ASN A N 1
ATOM 3092 C CA . ASN A 1 376 ? 28.771 -26.459 -24.257 1.00 78.12 376 ASN A CA 1
ATOM 3093 C C . ASN A 1 376 ? 29.238 -27.887 -24.589 1.00 78.12 376 ASN A C 1
ATOM 3095 O O . ASN A 1 376 ? 30.407 -28.081 -24.917 1.00 78.12 376 ASN A O 1
ATOM 3099 N N . LYS A 1 377 ? 28.357 -28.887 -24.478 1.00 78.19 377 LYS A N 1
ATOM 3100 C CA . LYS A 1 377 ? 28.659 -30.285 -24.814 1.00 78.19 377 LYS A CA 1
ATOM 3101 C C . LYS A 1 377 ? 28.338 -30.613 -26.270 1.00 78.19 377 LYS A C 1
ATOM 3103 O O . LYS A 1 377 ? 29.107 -31.329 -26.902 1.00 78.19 377 LYS A O 1
ATOM 3108 N N . ASP A 1 378 ? 27.226 -30.098 -26.793 1.00 77.81 378 ASP A N 1
ATOM 3109 C CA . ASP A 1 378 ? 26.808 -30.292 -28.181 1.00 77.81 378 ASP A CA 1
ATOM 3110 C C . ASP A 1 378 ? 26.052 -29.064 -28.719 1.00 77.81 378 ASP A C 1
ATOM 3112 O O . ASP A 1 378 ? 24.849 -28.890 -28.508 1.00 77.81 378 ASP A O 1
ATOM 3116 N N . HIS A 1 379 ? 26.762 -28.224 -29.477 1.00 72.75 379 HIS A N 1
ATOM 3117 C CA . HIS A 1 379 ? 26.200 -27.023 -30.103 1.00 72.75 379 HIS A CA 1
ATOM 3118 C C . HIS A 1 379 ? 25.117 -27.324 -31.154 1.00 72.75 379 HIS A C 1
ATOM 3120 O O . HIS A 1 379 ? 24.261 -26.478 -31.424 1.00 72.75 379 HIS A O 1
ATOM 3126 N N . SER A 1 380 ? 25.113 -28.520 -31.756 1.00 70.75 380 SER A N 1
ATOM 3127 C CA . SER A 1 380 ? 24.158 -28.881 -32.815 1.00 70.75 380 SER A CA 1
ATOM 3128 C C . SER A 1 380 ? 22.736 -29.125 -32.285 1.00 70.75 380 SER A C 1
ATOM 3130 O O . SER A 1 380 ? 21.751 -29.044 -33.024 1.00 70.75 380 SER A O 1
ATOM 3132 N N . LEU A 1 381 ? 22.613 -29.336 -30.976 1.00 73.31 381 LEU A N 1
ATOM 3133 C CA . LEU A 1 381 ? 21.375 -29.650 -30.270 1.00 73.31 381 LEU A CA 1
ATOM 3134 C C . LEU A 1 381 ? 20.401 -28.465 -30.243 1.00 73.31 381 LEU A C 1
ATOM 3136 O O . LEU A 1 381 ? 19.196 -28.633 -30.443 1.00 73.31 381 LEU A O 1
ATOM 3140 N N . ILE A 1 382 ? 20.927 -27.245 -30.102 1.00 75.44 382 ILE A N 1
ATOM 3141 C CA . ILE A 1 382 ? 20.133 -26.009 -30.143 1.00 75.44 382 ILE A CA 1
ATOM 3142 C C . ILE A 1 382 ? 19.494 -25.810 -31.532 1.00 75.44 382 ILE A C 1
ATOM 3144 O O . ILE A 1 382 ? 18.336 -25.393 -31.627 1.00 75.44 382 ILE A O 1
ATOM 3148 N N . LYS A 1 383 ? 20.186 -26.210 -32.614 1.00 73.06 383 LYS A N 1
ATOM 3149 C CA . LYS A 1 383 ? 19.653 -26.200 -33.993 1.00 73.06 383 LYS A CA 1
ATOM 3150 C C . LYS A 1 383 ? 18.469 -27.164 -34.150 1.00 73.06 383 LYS A C 1
ATOM 3152 O O . LYS A 1 383 ? 17.455 -26.795 -34.743 1.00 73.06 383 LYS A O 1
ATOM 3157 N N . GLY A 1 384 ? 18.558 -28.365 -33.574 1.00 70.81 384 GLY A N 1
ATOM 3158 C CA . GLY A 1 384 ? 17.459 -29.341 -33.564 1.00 70.81 384 GLY A CA 1
ATOM 3159 C C . GLY A 1 384 ? 16.242 -28.889 -32.744 1.00 70.81 384 GLY A C 1
ATOM 3160 O O . GLY A 1 384 ? 15.101 -29.100 -33.160 1.00 70.81 384 GLY A O 1
ATOM 3161 N N . LEU A 1 385 ? 16.470 -28.208 -31.615 1.00 72.81 385 LEU A N 1
ATOM 3162 C CA . LEU A 1 385 ? 15.408 -27.635 -30.777 1.00 72.81 385 LEU A CA 1
ATOM 3163 C C . LEU A 1 385 ? 14.620 -26.536 -31.500 1.00 72.81 385 LEU A C 1
ATOM 3165 O O . LEU A 1 385 ? 13.391 -26.517 -31.418 1.00 72.81 385 LEU A O 1
ATOM 3169 N N . PHE A 1 386 ? 15.304 -25.664 -32.248 1.00 73.50 386 PHE A N 1
ATOM 3170 C CA . PHE A 1 386 ? 14.648 -24.639 -33.063 1.00 73.50 386 PHE A CA 1
ATOM 3171 C C . PHE A 1 386 ? 13.742 -25.246 -34.147 1.00 73.50 386 PHE A C 1
ATOM 3173 O O . PHE A 1 386 ? 12.604 -24.820 -34.324 1.00 73.50 386 PHE A O 1
ATOM 3180 N N . GLN A 1 387 ? 14.207 -26.285 -34.848 1.00 68.50 387 GLN A N 1
ATOM 3181 C CA . GLN A 1 387 ? 13.401 -26.953 -35.878 1.00 68.50 387 GLN A CA 1
ATOM 3182 C C . GLN A 1 387 ? 12.148 -27.619 -35.287 1.00 68.50 387 GLN A C 1
ATOM 3184 O O . GLN A 1 387 ? 11.066 -27.554 -35.874 1.00 68.50 387 GLN A O 1
ATOM 3189 N N . LYS A 1 388 ? 12.268 -28.231 -34.101 1.00 66.62 388 LYS A N 1
ATOM 3190 C CA . LYS A 1 388 ? 11.141 -28.892 -33.430 1.00 66.62 388 LYS A CA 1
ATOM 3191 C C . LYS A 1 388 ? 10.125 -27.908 -32.843 1.00 66.62 388 LYS A C 1
ATOM 3193 O O . LYS A 1 388 ? 8.926 -28.191 -32.925 1.00 66.62 388 LYS A O 1
ATOM 3198 N N . SER A 1 389 ? 10.557 -26.750 -32.335 1.00 64.50 389 SER A N 1
ATOM 3199 C CA . SER A 1 389 ? 9.658 -25.746 -31.739 1.00 64.50 389 SER A CA 1
ATOM 3200 C C . SER A 1 389 ? 8.641 -25.171 -32.742 1.00 64.50 389 SER A C 1
ATOM 3202 O O . SER A 1 389 ? 7.520 -24.836 -32.353 1.00 64.50 389 SER A O 1
ATOM 3204 N N . TYR A 1 390 ? 8.979 -25.155 -34.039 1.00 57.66 390 TYR A N 1
ATOM 3205 C CA . TYR A 1 390 ? 8.089 -24.762 -35.143 1.00 57.66 390 TYR A CA 1
ATOM 3206 C C . TYR A 1 390 ? 7.152 -25.879 -35.641 1.00 57.66 390 TYR A C 1
ATOM 3208 O O . TYR A 1 390 ? 6.170 -25.604 -36.326 1.00 57.66 390 TYR A O 1
ATOM 3216 N N . SER A 1 391 ? 7.396 -27.139 -35.270 1.00 51.69 391 SER A N 1
ATOM 3217 C CA . SER A 1 391 ? 6.646 -28.317 -35.745 1.00 51.69 391 SER A CA 1
ATOM 3218 C C . SER A 1 391 ? 5.480 -28.743 -34.836 1.00 51.69 391 SER A C 1
ATOM 3220 O O . SER A 1 391 ? 5.082 -29.903 -34.830 1.00 51.69 391 SER A O 1
ATOM 3222 N N . SER A 1 392 ? 4.881 -27.804 -34.091 1.00 51.66 392 SER A N 1
ATOM 3223 C CA . SER A 1 392 ? 3.807 -28.031 -33.089 1.00 51.66 392 SER A CA 1
ATOM 3224 C C . SER A 1 392 ? 4.250 -28.628 -31.742 1.00 51.66 392 SER A C 1
ATOM 3226 O O . SER A 1 392 ? 3.412 -28.818 -30.867 1.00 51.66 392 SER A O 1
ATOM 3228 N N . ARG A 1 393 ? 5.549 -28.890 -31.533 1.00 54.41 393 ARG A N 1
ATOM 3229 C CA . ARG A 1 393 ? 6.107 -29.399 -30.264 1.00 54.41 393 ARG A CA 1
ATOM 3230 C C . ARG A 1 393 ? 6.989 -28.348 -29.584 1.00 54.41 393 ARG A C 1
ATOM 3232 O O . ARG A 1 393 ? 8.212 -28.467 -29.556 1.00 54.41 393 ARG A O 1
ATOM 3239 N N . LYS A 1 394 ? 6.362 -27.300 -29.039 1.00 58.44 394 LYS A N 1
ATOM 3240 C CA . LYS A 1 394 ? 7.059 -26.215 -28.315 1.00 58.44 394 LYS A CA 1
ATOM 3241 C C . LYS A 1 394 ? 7.723 -26.675 -27.006 1.00 58.44 394 LYS A C 1
ATOM 3243 O O . LYS A 1 394 ? 8.597 -25.980 -26.499 1.00 58.44 394 LYS A O 1
ATOM 3248 N N . ASP A 1 395 ? 7.366 -27.860 -26.515 1.00 67.12 395 ASP A N 1
ATOM 3249 C CA . ASP A 1 395 ? 7.768 -28.367 -25.199 1.00 67.12 395 ASP A CA 1
ATOM 3250 C C . ASP A 1 395 ? 9.100 -29.145 -25.201 1.00 67.12 395 ASP A C 1
ATOM 3252 O O . ASP A 1 395 ? 9.549 -29.584 -24.146 1.00 67.12 395 ASP A O 1
ATOM 3256 N N . GLU A 1 396 ? 9.769 -29.314 -26.351 1.00 75.38 396 GLU A N 1
ATOM 3257 C CA . GLU A 1 396 ? 10.996 -30.132 -26.454 1.00 75.38 396 GLU A CA 1
ATOM 3258 C C . GLU A 1 396 ? 12.125 -29.640 -25.529 1.00 75.38 396 GLU A C 1
ATOM 3260 O O . GLU A 1 396 ? 12.795 -30.452 -24.890 1.00 75.38 396 GLU A O 1
ATOM 3265 N N . LEU A 1 397 ? 12.303 -28.320 -25.397 1.00 78.81 397 LEU A N 1
ATOM 3266 C CA . LEU A 1 397 ? 13.282 -27.737 -24.471 1.00 78.81 397 LEU A CA 1
ATOM 3267 C C . LEU A 1 397 ? 12.943 -28.070 -23.010 1.00 78.81 397 LEU A C 1
ATOM 3269 O O . LEU A 1 397 ? 13.829 -28.333 -22.203 1.00 78.81 397 LEU A O 1
ATOM 3273 N N . ILE A 1 398 ? 11.654 -28.114 -22.674 1.00 78.38 398 ILE A N 1
ATOM 3274 C CA . ILE A 1 398 ? 11.191 -28.478 -21.335 1.00 78.38 398 ILE A CA 1
ATOM 3275 C C . ILE A 1 398 ? 11.367 -29.960 -21.077 1.00 78.38 398 ILE A C 1
ATOM 3277 O O . ILE A 1 398 ? 11.770 -30.316 -19.976 1.00 78.38 398 ILE A O 1
ATOM 3281 N N . TYR A 1 399 ? 11.118 -30.826 -22.059 1.00 82.38 399 TYR A N 1
ATOM 3282 C CA . TYR A 1 399 ? 11.427 -32.247 -21.915 1.00 82.38 399 TYR A CA 1
ATOM 3283 C C . TYR A 1 399 ? 12.918 -32.461 -21.664 1.00 82.38 399 TYR A C 1
ATOM 3285 O O . TYR A 1 399 ? 13.269 -33.199 -20.752 1.00 82.38 399 TYR A O 1
ATOM 3293 N N . LEU A 1 400 ? 13.786 -31.737 -22.373 1.00 81.31 400 LEU A N 1
ATOM 3294 C CA . LEU A 1 400 ? 15.232 -31.774 -22.157 1.00 81.31 400 LEU A CA 1
ATOM 3295 C C . LEU A 1 400 ? 15.626 -31.350 -20.727 1.00 81.31 400 LEU A C 1
ATOM 3297 O O . LEU A 1 400 ? 16.414 -32.027 -20.065 1.00 81.31 400 LEU A O 1
ATOM 3301 N N . VAL A 1 401 ? 15.049 -30.252 -20.228 1.00 82.75 401 VAL A N 1
ATOM 3302 C CA . VAL A 1 401 ? 15.281 -29.760 -18.860 1.00 82.75 401 VAL A CA 1
ATOM 3303 C C . VAL A 1 401 ? 14.717 -30.735 -17.819 1.00 82.75 401 VAL A C 1
ATOM 3305 O O . VAL A 1 401 ? 15.412 -31.075 -16.863 1.00 82.75 401 VAL A O 1
ATOM 3308 N N . LYS A 1 402 ? 13.488 -31.237 -18.004 1.00 83.25 402 LYS A N 1
ATOM 3309 C CA . LYS A 1 402 ? 12.856 -32.232 -17.121 1.00 83.25 402 LYS A CA 1
ATOM 3310 C C . LYS A 1 402 ? 13.687 -33.506 -17.048 1.00 83.25 402 LYS A C 1
ATOM 3312 O O . LYS A 1 402 ? 13.964 -33.971 -15.949 1.00 83.25 402 LYS A O 1
ATOM 3317 N N . ASP A 1 403 ? 14.146 -34.019 -18.181 1.00 84.12 403 ASP A N 1
ATOM 3318 C CA . ASP A 1 403 ? 14.981 -35.214 -18.255 1.00 84.12 403 ASP A CA 1
ATOM 3319 C C . ASP A 1 403 ? 16.330 -35.020 -17.534 1.00 84.12 403 ASP A C 1
ATOM 3321 O O . ASP A 1 403 ? 16.774 -35.908 -16.801 1.00 84.12 403 ASP A O 1
ATOM 3325 N N . ARG A 1 404 ? 16.961 -33.837 -17.643 1.00 83.75 404 ARG A N 1
ATOM 3326 C CA . ARG A 1 404 ? 18.175 -33.504 -16.868 1.00 83.75 404 ARG A CA 1
ATOM 3327 C C . ARG A 1 404 ? 17.913 -33.490 -15.361 1.00 83.75 404 ARG A C 1
ATOM 3329 O O . ARG A 1 404 ? 18.763 -33.948 -14.589 1.00 83.75 404 ARG A O 1
ATOM 3336 N N . LEU A 1 405 ? 16.767 -32.953 -14.940 1.00 80.12 405 LEU A N 1
ATOM 3337 C CA . LEU A 1 405 ? 16.338 -32.909 -13.539 1.00 80.12 405 LEU A CA 1
ATOM 3338 C C . LEU A 1 405 ? 15.973 -34.310 -13.016 1.00 80.12 405 LEU A C 1
ATOM 3340 O O . LEU A 1 405 ? 16.340 -34.649 -11.894 1.00 80.12 405 LEU A O 1
ATOM 3344 N N . VAL A 1 406 ? 15.354 -35.165 -13.837 1.00 80.31 406 VAL A N 1
ATOM 3345 C CA . VAL A 1 406 ? 15.144 -36.599 -13.550 1.00 80.31 406 VAL A CA 1
ATOM 3346 C C . VAL A 1 406 ? 16.473 -37.307 -13.325 1.00 80.31 406 VAL A C 1
ATOM 3348 O O . VAL A 1 406 ? 16.630 -38.034 -12.344 1.00 80.31 406 VAL A O 1
ATOM 3351 N N . TYR A 1 407 ? 17.465 -37.019 -14.161 1.00 80.75 407 TYR A N 1
ATOM 3352 C CA . TYR A 1 407 ? 18.807 -37.556 -13.991 1.00 80.75 407 TYR A CA 1
ATOM 3353 C C . TYR A 1 407 ? 19.511 -37.025 -12.719 1.00 80.75 407 TYR A C 1
ATOM 3355 O O . TYR A 1 407 ? 20.177 -37.791 -12.026 1.00 80.75 407 TYR A O 1
ATOM 3363 N N . SER A 1 408 ? 19.309 -35.752 -12.338 1.00 76.88 408 SER A N 1
ATOM 3364 C CA . SER A 1 408 ? 19.744 -35.202 -11.032 1.00 76.88 408 SER A CA 1
ATOM 3365 C C . SER A 1 408 ? 19.129 -35.975 -9.857 1.00 76.88 408 SER A C 1
ATOM 3367 O O . SER A 1 408 ? 19.839 -36.338 -8.921 1.00 76.88 408 SER A O 1
ATOM 3369 N N . MET A 1 409 ? 17.833 -36.300 -9.926 1.00 72.38 409 MET A N 1
ATOM 3370 C CA . MET A 1 409 ? 17.142 -37.090 -8.899 1.00 72.38 409 MET A CA 1
ATOM 3371 C C . MET A 1 409 ? 17.667 -38.531 -8.807 1.00 72.38 409 MET A C 1
ATOM 3373 O O . MET A 1 409 ? 17.783 -39.058 -7.701 1.00 72.38 409 MET A O 1
ATOM 3377 N N . TYR A 1 410 ? 18.021 -39.160 -9.933 1.00 78.62 410 TYR A N 1
ATOM 3378 C CA . TYR A 1 410 ? 18.686 -40.469 -9.945 1.00 78.62 410 TYR A CA 1
ATOM 3379 C C . TYR A 1 410 ? 20.047 -40.428 -9.233 1.00 78.62 410 TYR A C 1
ATOM 3381 O O . TYR A 1 410 ? 20.283 -41.238 -8.340 1.00 78.62 410 TYR A O 1
ATOM 3389 N N . HIS A 1 411 ? 20.901 -39.442 -9.538 1.00 73.25 411 HIS A N 1
ATOM 3390 C CA . HIS A 1 411 ? 22.212 -39.284 -8.878 1.00 73.25 411 HIS A CA 1
ATOM 3391 C C . HIS A 1 411 ? 22.111 -38.990 -7.376 1.00 73.25 411 HIS A C 1
ATOM 3393 O O . HIS A 1 411 ? 22.970 -39.414 -6.609 1.00 73.25 411 HIS A O 1
ATOM 3399 N N . LYS A 1 412 ? 21.034 -38.334 -6.927 1.00 68.75 412 LYS A N 1
ATOM 3400 C CA . LYS A 1 412 ? 20.715 -38.162 -5.497 1.00 68.75 412 LYS A CA 1
ATOM 3401 C C . LYS A 1 412 ? 20.185 -39.433 -4.812 1.00 68.75 412 LYS A C 1
ATOM 3403 O O . LYS A 1 412 ? 19.902 -39.400 -3.618 1.00 68.75 412 LYS A O 1
ATOM 3408 N N . GLY A 1 413 ? 19.967 -40.523 -5.550 1.00 73.12 413 GLY A N 1
ATOM 3409 C CA . GLY A 1 413 ? 19.354 -41.752 -5.037 1.00 73.12 413 GLY A CA 1
ATOM 3410 C C . GLY A 1 413 ? 17.837 -41.668 -4.814 1.00 73.12 413 GLY A C 1
ATOM 3411 O O . GLY A 1 413 ? 17.271 -42.531 -4.145 1.00 73.12 413 GLY A O 1
ATOM 3412 N N . LEU A 1 414 ? 17.160 -40.650 -5.362 1.00 62.75 414 LEU A N 1
ATOM 3413 C CA . LEU A 1 414 ? 15.708 -40.447 -5.214 1.00 62.75 414 LEU A CA 1
ATOM 3414 C C . LEU A 1 414 ? 14.879 -41.260 -6.225 1.00 62.75 414 LEU A C 1
ATOM 3416 O O . LEU A 1 414 ? 13.671 -41.416 -6.047 1.00 62.75 414 LEU A O 1
ATOM 3420 N N . LEU A 1 415 ? 15.510 -41.777 -7.285 1.00 71.12 415 LEU A N 1
ATOM 3421 C CA . LEU A 1 415 ? 14.899 -42.617 -8.321 1.00 71.12 415 LEU A CA 1
ATOM 3422 C C . LEU A 1 415 ? 15.781 -43.840 -8.610 1.00 71.12 415 LEU A C 1
ATOM 3424 O O . LEU A 1 415 ? 17.000 -43.775 -8.484 1.00 71.12 415 LEU A O 1
ATOM 3428 N N . LYS A 1 416 ? 15.167 -44.958 -9.019 1.00 74.38 416 LYS A N 1
ATOM 3429 C CA . LYS A 1 416 ? 15.885 -46.151 -9.507 1.00 74.38 416 LYS A CA 1
ATOM 3430 C C . LYS A 1 416 ? 16.197 -46.001 -10.998 1.00 74.38 416 LYS A C 1
ATOM 3432 O O . LYS A 1 416 ? 15.423 -45.377 -11.713 1.00 74.38 416 LYS A O 1
ATOM 3437 N N . GLU A 1 417 ? 17.265 -46.634 -11.478 1.00 70.62 417 GLU A N 1
ATOM 3438 C CA . GLU A 1 417 ? 17.690 -46.563 -12.890 1.00 70.62 417 GLU A CA 1
ATOM 3439 C C . GLU A 1 417 ? 16.589 -47.006 -13.864 1.00 70.62 417 GLU A C 1
ATOM 3441 O O . GLU A 1 417 ? 16.347 -46.366 -14.880 1.00 70.62 417 GLU A O 1
ATOM 3446 N N . SER A 1 418 ? 15.820 -48.032 -13.489 1.00 67.19 418 SER A N 1
ATOM 3447 C CA . SER A 1 418 ? 14.674 -48.525 -14.262 1.00 67.19 418 SER A CA 1
ATOM 3448 C C . SER A 1 418 ? 13.498 -47.540 -14.366 1.00 67.19 418 SER A C 1
ATOM 3450 O O . SER A 1 418 ? 12.538 -47.836 -15.067 1.00 67.19 418 SER A O 1
ATOM 3452 N N . ALA A 1 419 ? 13.520 -46.430 -13.619 1.00 61.59 419 ALA A N 1
ATOM 3453 C CA . ALA A 1 419 ? 12.498 -45.381 -13.632 1.00 61.59 419 ALA A CA 1
ATOM 3454 C C . ALA A 1 419 ? 12.915 -44.150 -14.462 1.00 61.59 419 ALA A C 1
ATOM 3456 O O . ALA A 1 419 ? 12.171 -43.171 -14.510 1.00 61.59 419 ALA A O 1
ATOM 3457 N N . ILE A 1 420 ? 14.094 -44.180 -15.094 1.00 70.19 420 ILE A N 1
ATOM 3458 C CA . ILE A 1 420 ? 14.545 -43.133 -16.012 1.00 70.19 420 ILE A CA 1
ATOM 3459 C C . ILE A 1 420 ? 13.944 -43.425 -17.386 1.00 70.19 420 ILE A C 1
ATOM 3461 O O . ILE A 1 420 ? 14.466 -44.230 -18.155 1.00 70.19 420 ILE A O 1
ATOM 3465 N N . GLU A 1 421 ? 12.836 -42.763 -17.694 1.00 70.44 421 GLU A N 1
ATOM 3466 C CA . GLU A 1 421 ? 12.252 -42.769 -19.031 1.00 70.44 421 GLU A CA 1
ATOM 3467 C C . GLU A 1 421 ? 12.381 -41.360 -19.617 1.00 70.44 421 GLU A C 1
ATOM 3469 O O . GLU A 1 421 ? 11.680 -40.435 -19.208 1.00 70.44 421 GLU A O 1
ATOM 3474 N N . TYR A 1 422 ? 13.338 -41.175 -20.531 1.00 76.00 422 TYR A N 1
ATOM 3475 C CA . TYR A 1 422 ? 13.580 -39.871 -21.147 1.00 76.00 422 TYR A CA 1
ATOM 3476 C C . TYR A 1 422 ? 12.415 -39.492 -22.062 1.00 76.00 422 TYR A C 1
ATOM 3478 O O . TYR A 1 422 ? 12.073 -40.219 -23.003 1.00 76.00 422 TYR A O 1
ATOM 3486 N N . SER A 1 423 ? 11.812 -38.341 -21.781 1.00 73.69 423 SER A N 1
ATOM 3487 C CA . SER A 1 423 ? 10.701 -37.795 -22.560 1.00 73.69 423 SER A CA 1
ATOM 3488 C C . SER A 1 423 ? 11.185 -37.139 -23.853 1.00 73.69 423 SER A C 1
ATOM 3490 O O . SER A 1 423 ? 10.471 -37.145 -24.855 1.00 73.69 423 SER A O 1
ATOM 3492 N N . SER A 1 424 ? 12.408 -36.606 -23.862 1.00 72.69 424 SER A N 1
ATOM 3493 C CA . SER A 1 424 ? 13.050 -36.082 -25.060 1.00 72.69 424 SER A CA 1
ATOM 3494 C C . SER A 1 424 ? 13.565 -37.222 -25.936 1.00 72.69 424 SER A C 1
ATOM 3496 O O . SER A 1 424 ? 14.418 -38.020 -25.540 1.00 72.69 424 SER A O 1
ATOM 3498 N N . ASP A 1 425 ? 13.111 -37.246 -27.191 1.00 69.75 425 ASP A N 1
ATOM 3499 C CA . ASP A 1 425 ? 13.644 -38.150 -28.217 1.00 69.75 425 ASP A CA 1
ATOM 3500 C C . ASP A 1 425 ? 15.157 -37.972 -28.397 1.00 69.75 425 ASP A C 1
ATOM 3502 O O . ASP A 1 425 ? 15.866 -38.916 -28.736 1.00 69.75 425 ASP A O 1
ATOM 3506 N N . PHE A 1 426 ? 15.662 -36.759 -28.165 1.00 68.75 426 PHE A N 1
ATOM 3507 C CA . PHE A 1 426 ? 17.076 -36.454 -28.311 1.00 68.75 426 PHE A CA 1
ATOM 3508 C C . PHE A 1 426 ? 17.926 -37.155 -27.243 1.00 68.75 426 PHE A C 1
ATOM 3510 O O . PHE A 1 426 ? 18.945 -37.763 -27.571 1.00 68.75 426 PHE A O 1
ATOM 3517 N N . LEU A 1 427 ? 17.488 -37.119 -25.981 1.00 67.69 427 LEU A N 1
ATOM 3518 C CA . LEU A 1 427 ? 18.208 -37.739 -24.865 1.00 67.69 427 LEU A CA 1
ATOM 3519 C C . LEU A 1 427 ? 18.086 -39.258 -24.857 1.00 67.69 427 LEU A C 1
ATOM 3521 O O . LEU A 1 427 ? 19.049 -39.931 -24.507 1.00 67.69 427 LEU A O 1
ATOM 3525 N N . ARG A 1 428 ? 16.965 -39.809 -25.342 1.00 73.25 428 ARG A N 1
ATOM 3526 C CA . ARG A 1 428 ? 16.853 -41.254 -25.607 1.00 73.25 428 ARG A CA 1
ATOM 3527 C C . ARG A 1 428 ? 17.940 -41.763 -26.553 1.00 73.25 428 ARG A C 1
ATOM 3529 O O . ARG A 1 428 ? 18.434 -42.868 -26.367 1.00 73.25 428 ARG A O 1
ATOM 3536 N N . ASN A 1 429 ? 18.311 -40.956 -27.546 1.00 71.88 429 ASN A N 1
ATOM 3537 C CA . ASN A 1 429 ? 19.326 -41.309 -28.538 1.00 71.88 429 ASN A CA 1
ATOM 3538 C C . ASN A 1 429 ? 20.757 -40.948 -28.104 1.00 71.88 429 ASN A C 1
ATOM 3540 O O . ASN A 1 429 ? 21.705 -41.449 -28.700 1.00 71.88 429 ASN A O 1
ATOM 3544 N N . ASN A 1 430 ? 20.918 -40.101 -27.080 1.00 71.62 430 ASN A N 1
ATOM 3545 C CA . ASN A 1 430 ? 22.213 -39.628 -26.582 1.00 71.62 430 ASN A CA 1
ATOM 3546 C C . ASN A 1 430 ? 22.246 -39.596 -25.035 1.00 71.62 430 ASN A C 1
ATOM 3548 O O . ASN A 1 430 ? 22.425 -38.524 -24.448 1.00 71.62 430 ASN A O 1
ATOM 3552 N N . PRO A 1 431 ? 22.068 -40.741 -24.348 1.00 68.19 431 PRO A N 1
ATOM 3553 C CA . PRO A 1 431 ? 21.971 -40.788 -22.882 1.00 68.19 431 PRO A CA 1
ATOM 3554 C C . PRO A 1 431 ? 23.257 -40.317 -22.180 1.00 68.19 431 PRO A C 1
ATOM 3556 O O . PRO A 1 431 ? 23.224 -39.826 -21.051 1.00 68.19 431 PRO A O 1
ATOM 3559 N N . ASP A 1 432 ? 24.390 -40.390 -22.881 1.00 71.00 432 ASP A N 1
ATOM 3560 C CA . ASP A 1 432 ? 25.712 -40.039 -22.368 1.00 71.00 432 ASP A CA 1
ATOM 3561 C C . ASP A 1 432 ? 25.932 -38.525 -22.176 1.00 71.00 432 ASP A C 1
ATOM 3563 O O . ASP A 1 432 ? 26.870 -38.118 -21.485 1.00 71.00 432 ASP A O 1
ATOM 3567 N N . LEU A 1 433 ? 25.048 -37.664 -22.705 1.00 70.69 433 LEU A N 1
ATOM 3568 C CA . LEU A 1 433 ? 25.164 -36.203 -22.563 1.00 70.69 433 LEU A CA 1
ATOM 3569 C C . LEU A 1 433 ? 25.159 -35.734 -21.093 1.00 70.69 433 LEU A C 1
ATOM 3571 O O . LEU A 1 433 ? 25.690 -34.664 -20.772 1.00 70.69 433 LEU A O 1
ATOM 3575 N N . PHE A 1 434 ? 24.589 -36.526 -20.180 1.00 67.81 434 PHE A N 1
ATOM 3576 C CA . PHE A 1 434 ? 24.460 -36.186 -18.760 1.00 67.81 434 PHE A CA 1
ATOM 3577 C C . PHE A 1 434 ? 25.503 -36.826 -17.836 1.00 67.81 434 PHE A C 1
ATOM 3579 O O . PHE A 1 434 ? 25.401 -36.670 -16.625 1.00 67.81 434 PHE A O 1
ATOM 3586 N N . GLN A 1 435 ? 26.561 -37.458 -18.350 1.00 60.62 435 GLN A N 1
ATOM 3587 C CA . GLN A 1 435 ? 27.557 -38.187 -17.539 1.00 60.62 435 GLN A CA 1
ATOM 3588 C C . GLN A 1 435 ? 28.376 -37.355 -16.519 1.00 60.62 435 GLN A C 1
ATOM 3590 O O . GLN A 1 435 ? 29.229 -37.907 -15.829 1.00 60.62 435 GLN A O 1
ATOM 3595 N N . ASN A 1 436 ? 28.133 -36.049 -16.362 1.00 55.91 436 ASN A N 1
ATOM 3596 C CA . ASN A 1 436 ? 28.819 -35.248 -15.347 1.00 55.91 436 ASN A CA 1
ATOM 3597 C C . ASN A 1 436 ? 28.144 -35.430 -13.971 1.00 55.91 436 ASN A C 1
ATOM 3599 O O . ASN A 1 436 ? 27.269 -34.655 -13.581 1.00 55.91 436 ASN A O 1
ATOM 3603 N N . THR A 1 437 ? 28.546 -36.481 -13.254 1.00 54.44 437 THR A N 1
ATOM 3604 C CA . THR A 1 437 ? 27.950 -36.995 -12.002 1.00 54.44 437 THR A CA 1
ATOM 3605 C C . THR A 1 437 ? 27.903 -36.004 -10.833 1.00 54.44 437 THR A C 1
ATOM 3607 O O . THR A 1 437 ? 27.245 -36.269 -9.834 1.00 54.44 437 THR A O 1
ATOM 3610 N N . ASN A 1 438 ? 28.580 -34.856 -10.933 1.00 55.69 438 ASN A N 1
ATOM 3611 C CA . ASN A 1 438 ? 28.820 -33.970 -9.790 1.00 55.69 438 ASN A CA 1
ATOM 3612 C C . ASN A 1 438 ? 27.868 -32.765 -9.701 1.00 55.69 438 ASN A C 1
ATOM 3614 O O . ASN A 1 438 ? 27.924 -32.032 -8.715 1.00 55.69 438 ASN A O 1
ATOM 3618 N N . LYS A 1 439 ? 27.006 -32.521 -10.702 1.00 64.19 439 LYS A N 1
ATOM 3619 C CA . LYS A 1 439 ? 26.110 -31.349 -10.706 1.00 64.19 439 LYS A CA 1
ATOM 3620 C C . LYS A 1 439 ? 24.682 -31.742 -10.326 1.00 64.19 439 LYS A C 1
ATOM 3622 O O . LYS A 1 439 ? 23.970 -32.376 -11.113 1.00 64.19 439 LYS A O 1
ATOM 3627 N N . ILE A 1 440 ? 24.298 -31.356 -9.110 1.00 65.62 440 ILE A N 1
ATOM 3628 C CA . ILE A 1 440 ? 23.056 -31.733 -8.431 1.00 65.62 440 ILE A CA 1
ATOM 3629 C C . ILE A 1 440 ? 22.174 -30.491 -8.244 1.00 65.62 440 ILE A C 1
ATOM 3631 O O . ILE A 1 440 ? 22.635 -29.475 -7.731 1.00 65.62 440 ILE A O 1
ATOM 3635 N N . TYR A 1 441 ? 20.892 -30.580 -8.608 1.00 65.38 441 TYR A N 1
ATOM 3636 C CA . TYR A 1 441 ? 19.951 -29.459 -8.502 1.00 65.38 441 TYR A CA 1
ATOM 3637 C C . TYR A 1 441 ? 18.994 -29.642 -7.322 1.00 65.38 441 TYR A C 1
ATOM 3639 O O . TYR A 1 441 ? 18.137 -30.519 -7.388 1.00 65.38 441 TYR A O 1
ATOM 3647 N N . PRO A 1 442 ? 19.079 -28.852 -6.238 1.00 50.72 442 PRO A N 1
ATOM 3648 C CA . PRO A 1 442 ? 18.374 -29.137 -4.983 1.00 50.72 442 PRO A CA 1
ATOM 3649 C C . PRO A 1 442 ? 16.837 -29.145 -5.081 1.00 50.72 442 PRO A C 1
ATOM 3651 O O . PRO A 1 442 ? 16.212 -29.878 -4.324 1.00 50.72 442 PRO A O 1
ATOM 3654 N N . LEU A 1 443 ? 16.235 -28.427 -6.038 1.00 50.62 443 LEU A N 1
ATOM 3655 C CA . LEU A 1 443 ? 14.776 -28.244 -6.157 1.00 50.62 443 LEU A CA 1
ATOM 3656 C C . LEU A 1 443 ? 14.161 -28.941 -7.392 1.00 50.62 443 LEU A C 1
ATOM 3658 O O . LEU A 1 443 ? 13.065 -28.602 -7.838 1.00 50.62 443 LEU A O 1
ATOM 3662 N N . ASP A 1 444 ? 14.860 -29.933 -7.943 1.00 58.47 444 ASP A N 1
ATOM 3663 C CA . ASP A 1 444 ? 14.508 -30.686 -9.156 1.00 58.47 444 ASP A CA 1
ATOM 3664 C C . ASP A 1 444 ? 13.060 -31.210 -9.206 1.00 58.47 444 ASP A C 1
ATOM 3666 O O . ASP A 1 444 ? 12.372 -31.006 -10.210 1.00 58.47 444 ASP A O 1
ATOM 3670 N N . ARG A 1 445 ? 12.539 -31.811 -8.125 1.00 57.50 445 ARG A N 1
ATOM 3671 C CA . ARG A 1 445 ? 11.136 -32.282 -8.099 1.00 57.50 445 ARG A CA 1
ATOM 3672 C C . ARG A 1 445 ? 10.117 -31.153 -8.198 1.00 57.50 445 ARG A C 1
ATOM 3674 O O . ARG A 1 445 ? 9.089 -31.306 -8.858 1.00 57.50 445 ARG A O 1
ATOM 3681 N N . ALA A 1 446 ? 10.366 -30.066 -7.471 1.00 49.81 446 ALA A N 1
ATOM 3682 C CA . ALA A 1 446 ? 9.454 -28.934 -7.390 1.00 49.81 446 ALA A CA 1
ATOM 3683 C C . ALA A 1 446 ? 9.352 -28.243 -8.754 1.00 49.81 446 ALA A C 1
ATOM 3685 O O . ALA A 1 446 ? 8.252 -27.941 -9.208 1.00 49.81 446 ALA A O 1
ATOM 3686 N N . VAL A 1 447 ? 10.482 -28.120 -9.454 1.00 57.91 447 VAL A N 1
ATOM 3687 C CA . VAL A 1 447 ? 10.559 -27.563 -10.809 1.00 57.91 447 VAL A CA 1
ATOM 3688 C C . VAL A 1 447 ? 9.794 -28.415 -11.823 1.00 57.91 447 VAL A C 1
ATOM 3690 O O . VAL A 1 447 ? 8.989 -27.874 -12.577 1.00 57.91 447 VAL A O 1
ATOM 3693 N N . ILE A 1 448 ? 9.971 -29.745 -11.826 1.00 65.19 448 ILE A N 1
ATOM 3694 C CA . ILE A 1 448 ? 9.232 -30.629 -12.750 1.00 65.19 448 ILE A CA 1
ATOM 3695 C C . ILE A 1 448 ? 7.720 -30.525 -12.504 1.00 65.19 448 ILE A C 1
ATOM 3697 O O . ILE A 1 448 ? 6.961 -30.330 -13.455 1.00 65.19 448 ILE A O 1
ATOM 3701 N N . LYS A 1 449 ? 7.289 -30.575 -11.235 1.00 55.41 449 LYS A N 1
ATOM 3702 C CA . LYS A 1 449 ? 5.875 -30.420 -10.853 1.00 55.41 449 LYS A CA 1
ATOM 3703 C C . LYS A 1 449 ? 5.321 -29.040 -11.204 1.00 55.41 449 LYS A C 1
ATOM 3705 O O . LYS A 1 449 ? 4.139 -28.927 -11.517 1.00 55.41 449 LYS A O 1
ATOM 3710 N N . GLN A 1 450 ? 6.142 -27.993 -11.150 1.00 58.22 450 GLN A N 1
ATOM 3711 C CA . GLN A 1 450 ? 5.747 -26.659 -11.590 1.00 58.22 450 GLN A CA 1
ATOM 3712 C C . GLN A 1 450 ? 5.581 -26.617 -13.110 1.00 58.22 450 GLN A C 1
ATOM 3714 O O . GLN A 1 450 ? 4.522 -26.203 -13.566 1.00 58.22 450 GLN A O 1
ATOM 3719 N N . PHE A 1 451 ? 6.518 -27.157 -13.896 1.00 64.69 451 PHE A N 1
ATOM 3720 C CA . PHE A 1 451 ? 6.362 -27.268 -15.354 1.00 64.69 451 PHE A CA 1
ATOM 3721 C C . PHE A 1 451 ? 5.169 -28.130 -15.792 1.00 64.69 451 PHE A C 1
ATOM 3723 O O . PHE A 1 451 ? 4.671 -27.953 -16.894 1.00 64.69 451 PHE A O 1
ATOM 3730 N N . GLU A 1 452 ? 4.711 -29.088 -14.983 1.00 65.06 452 GLU A N 1
ATOM 3731 C CA . GLU A 1 452 ? 3.484 -29.863 -15.254 1.00 65.06 452 GLU A CA 1
ATOM 3732 C C . GLU A 1 452 ? 2.195 -29.086 -14.965 1.00 65.06 452 GLU A C 1
ATOM 3734 O O . GLU A 1 452 ? 1.157 -29.374 -15.557 1.00 65.06 452 GLU A O 1
ATOM 3739 N N . LYS A 1 453 ? 2.253 -28.114 -14.049 1.00 53.16 453 LYS A N 1
ATOM 3740 C CA . LYS A 1 453 ? 1.120 -27.262 -13.662 1.00 53.16 453 LYS A CA 1
ATOM 3741 C C . LYS A 1 453 ? 1.065 -25.946 -14.443 1.00 53.16 453 LYS A C 1
ATOM 3743 O O . LYS A 1 453 ? 0.029 -25.287 -14.426 1.00 53.16 453 LYS A O 1
ATOM 3748 N N . MET A 1 454 ? 2.169 -25.549 -15.075 1.00 56.47 454 MET A N 1
ATOM 3749 C CA . MET A 1 454 ? 2.258 -24.327 -15.871 1.00 56.47 454 MET A CA 1
ATOM 3750 C C . MET A 1 454 ? 1.554 -24.496 -17.216 1.00 56.47 454 MET A C 1
ATOM 3752 O O . MET A 1 454 ? 1.677 -25.517 -17.892 1.00 56.47 454 MET A O 1
ATOM 3756 N N . ARG A 1 455 ? 0.832 -23.455 -17.629 1.00 56.38 455 ARG A N 1
ATOM 3757 C CA . ARG A 1 455 ? 0.228 -23.368 -18.963 1.00 56.38 455 ARG A CA 1
ATOM 3758 C C . ARG A 1 455 ? 1.319 -23.115 -20.000 1.00 56.38 455 ARG A C 1
ATOM 3760 O O . ARG A 1 455 ? 2.322 -22.473 -19.702 1.00 56.38 455 ARG A O 1
ATOM 3767 N N . THR A 1 456 ? 1.087 -23.514 -21.251 1.00 58.81 456 THR A N 1
ATOM 3768 C CA . THR A 1 456 ? 2.039 -23.299 -22.358 1.00 58.81 456 THR A CA 1
ATOM 3769 C C . THR A 1 456 ? 2.509 -21.844 -22.461 1.00 58.81 456 THR A C 1
ATOM 3771 O O . THR A 1 456 ? 3.686 -21.621 -22.691 1.00 58.81 456 THR A O 1
ATOM 3774 N N . VAL A 1 457 ? 1.629 -20.864 -22.216 1.00 56.31 457 VAL A N 1
ATOM 3775 C CA . VAL A 1 457 ? 1.967 -19.424 -22.231 1.00 56.31 457 VAL A CA 1
ATOM 3776 C C . VAL A 1 457 ? 2.995 -19.053 -21.152 1.00 56.31 457 VAL A C 1
ATOM 3778 O O . VAL A 1 457 ? 3.912 -18.281 -21.411 1.00 56.31 457 VAL A O 1
ATOM 3781 N N . GLU A 1 458 ? 2.869 -19.630 -19.956 1.00 57.38 458 GLU A N 1
ATOM 3782 C CA . GLU A 1 458 ? 3.766 -19.388 -18.815 1.00 57.38 458 GLU A CA 1
ATOM 3783 C C . GLU A 1 458 ? 5.122 -20.066 -19.033 1.00 57.38 458 GLU A C 1
ATOM 3785 O O . GLU A 1 458 ? 6.161 -19.539 -18.650 1.00 57.38 458 GLU A O 1
ATOM 3790 N N . ILE A 1 459 ? 5.109 -21.230 -19.683 1.00 66.44 459 ILE A N 1
ATOM 3791 C CA . ILE A 1 459 ? 6.307 -21.960 -20.089 1.00 66.44 459 ILE A CA 1
ATOM 3792 C C . ILE A 1 459 ? 7.059 -21.191 -21.184 1.00 66.44 459 ILE A C 1
ATOM 3794 O O . ILE A 1 459 ? 8.262 -20.995 -21.064 1.00 66.44 459 ILE A O 1
ATOM 3798 N N . THR A 1 460 ? 6.360 -20.699 -22.214 1.00 64.44 460 THR A N 1
ATOM 3799 C CA . THR A 1 460 ? 6.968 -19.925 -23.313 1.00 64.44 460 THR A CA 1
ATOM 3800 C C . THR A 1 460 ? 7.496 -18.561 -22.893 1.00 64.44 460 THR A C 1
ATOM 3802 O O . THR A 1 460 ? 8.176 -17.926 -23.684 1.00 64.44 460 THR A O 1
ATOM 3805 N N . ALA A 1 461 ? 7.178 -18.089 -21.687 1.00 68.12 461 ALA A N 1
ATOM 3806 C CA . ALA A 1 461 ? 7.779 -16.873 -21.167 1.00 68.12 461 ALA A CA 1
ATOM 3807 C C . ALA A 1 461 ? 9.244 -17.119 -20.747 1.00 68.12 461 ALA A C 1
ATOM 3809 O O . ALA A 1 461 ? 10.083 -16.235 -20.910 1.00 68.12 461 ALA A O 1
ATOM 3810 N N . LEU A 1 462 ? 9.569 -18.319 -20.234 1.00 69.94 462 LEU A N 1
ATOM 3811 C CA . LEU A 1 462 ? 10.862 -18.634 -19.597 1.00 69.94 462 LEU A CA 1
ATOM 3812 C C . LEU A 1 462 ? 12.068 -18.579 -20.554 1.00 69.94 462 LEU A C 1
ATOM 3814 O O . LEU A 1 462 ? 13.213 -18.542 -20.103 1.00 69.94 462 LEU A O 1
ATOM 3818 N N . TRP A 1 463 ? 11.819 -18.605 -21.862 1.00 77.06 463 TRP A N 1
ATOM 3819 C CA . TRP A 1 463 ? 12.807 -18.397 -22.917 1.00 77.06 463 TRP A CA 1
ATOM 3820 C C . TRP A 1 463 ? 12.111 -17.850 -24.162 1.00 77.06 463 TRP A C 1
ATOM 3822 O O . TRP A 1 463 ? 10.947 -18.157 -24.412 1.00 77.06 463 TRP A O 1
ATOM 3832 N N . GLU A 1 464 ? 12.837 -17.118 -25.001 1.00 77.88 464 GLU A N 1
ATOM 3833 C CA . GLU A 1 464 ? 12.274 -16.555 -26.230 1.00 77.88 464 GLU A CA 1
ATOM 3834 C C . GLU A 1 464 ? 13.123 -16.918 -27.451 1.00 77.88 464 GLU A C 1
ATOM 3836 O O . GLU A 1 464 ? 14.351 -16.819 -27.430 1.00 77.88 464 GLU A O 1
ATOM 3841 N N . TRP A 1 465 ? 12.457 -17.319 -28.538 1.00 74.50 465 TRP A N 1
ATOM 3842 C CA . TRP A 1 465 ? 13.073 -17.397 -29.861 1.00 74.50 465 TRP A CA 1
ATOM 3843 C C . TRP A 1 465 ? 12.889 -16.065 -30.579 1.00 74.50 465 TRP A C 1
ATOM 3845 O O . TRP A 1 465 ? 11.786 -15.752 -31.024 1.00 74.50 465 TRP A O 1
ATOM 3855 N N . LYS A 1 466 ? 13.974 -15.311 -30.748 1.00 74.12 466 LYS A N 1
ATOM 3856 C CA . LYS A 1 466 ? 13.961 -14.064 -31.509 1.00 74.12 466 LYS A CA 1
ATOM 3857 C C . LYS A 1 466 ? 14.460 -14.306 -32.927 1.00 74.12 466 LYS A C 1
ATOM 3859 O O . LYS A 1 466 ? 15.587 -14.750 -33.142 1.00 74.12 466 LYS A O 1
ATOM 3864 N N . LEU A 1 467 ? 13.607 -13.983 -33.893 1.00 63.12 467 LEU A N 1
ATOM 3865 C CA . LEU A 1 467 ? 13.952 -13.917 -35.308 1.00 63.12 467 LEU A CA 1
ATOM 3866 C C . LEU A 1 467 ? 14.264 -12.463 -35.655 1.00 63.12 467 LEU A C 1
ATOM 3868 O O . LEU A 1 467 ? 13.412 -11.593 -35.485 1.00 63.12 467 LEU A O 1
ATOM 3872 N N . SER A 1 468 ? 15.472 -12.192 -36.135 1.00 58.81 468 SER A N 1
ATOM 3873 C CA . SER A 1 468 ? 15.829 -10.886 -36.689 1.00 58.81 468 SER A CA 1
ATOM 3874 C C . SER A 1 468 ? 16.511 -11.048 -38.045 1.00 58.81 468 SER A C 1
ATOM 3876 O O . SER A 1 468 ? 16.837 -12.158 -38.469 1.00 58.81 468 SER A O 1
ATOM 3878 N N . ALA A 1 469 ? 16.743 -9.928 -38.731 1.00 48.47 469 ALA A N 1
ATOM 3879 C CA . ALA A 1 469 ? 17.509 -9.915 -39.975 1.00 48.47 469 ALA A CA 1
ATOM 3880 C C . ALA A 1 469 ? 18.944 -10.465 -39.801 1.00 48.47 469 ALA A C 1
ATOM 3882 O O . ALA A 1 469 ? 19.514 -10.990 -40.754 1.00 48.47 469 ALA A O 1
ATOM 3883 N N . ASP A 1 470 ? 19.499 -10.402 -38.584 1.00 52.72 470 ASP A N 1
ATOM 3884 C CA . ASP A 1 470 ? 20.885 -10.782 -38.264 1.00 52.72 470 ASP A CA 1
ATOM 3885 C C . ASP A 1 470 ? 21.059 -12.258 -37.855 1.00 52.72 470 ASP A C 1
ATOM 3887 O O . ASP A 1 470 ? 22.183 -12.714 -37.590 1.00 52.72 470 ASP A O 1
ATOM 3891 N N . GLY A 1 471 ? 19.957 -13.010 -37.782 1.00 64.69 471 GLY A N 1
ATOM 3892 C CA . GLY A 1 471 ? 19.942 -14.431 -37.459 1.00 64.69 471 GLY A CA 1
ATOM 3893 C C . GLY A 1 471 ? 18.833 -14.823 -36.488 1.00 64.69 471 GLY A C 1
ATOM 3894 O O . GLY A 1 471 ? 17.867 -14.096 -36.255 1.00 64.69 471 GLY A O 1
ATOM 3895 N N . ILE A 1 472 ? 18.978 -16.018 -35.928 1.00 71.94 472 ILE A N 1
ATOM 3896 C CA . ILE A 1 472 ? 18.011 -16.609 -35.006 1.00 71.94 472 ILE A CA 1
ATOM 3897 C C . ILE A 1 472 ? 18.664 -16.708 -33.638 1.00 71.94 472 ILE A C 1
ATOM 3899 O O . ILE A 1 472 ? 19.787 -17.192 -33.537 1.00 71.94 472 ILE A O 1
ATOM 3903 N N . PHE A 1 473 ? 17.976 -16.261 -32.594 1.00 77.75 473 PHE A N 1
ATOM 3904 C CA . PHE A 1 473 ? 18.526 -16.195 -31.245 1.00 77.75 473 PHE A CA 1
ATOM 3905 C C . PHE A 1 473 ? 17.620 -16.926 -30.259 1.00 77.75 473 PHE A C 1
ATOM 3907 O O . PHE A 1 473 ? 16.403 -16.736 -30.280 1.00 77.75 473 PHE A O 1
ATOM 3914 N N . LEU A 1 474 ? 18.218 -17.737 -29.385 1.00 79.56 474 LEU A N 1
ATOM 3915 C CA . LEU A 1 474 ? 17.577 -18.215 -28.163 1.00 79.56 474 LEU A CA 1
ATOM 3916 C C . LEU A 1 474 ? 17.990 -17.293 -27.016 1.00 79.56 474 LEU A C 1
ATOM 3918 O O . LEU A 1 474 ? 19.170 -17.236 -26.666 1.00 79.56 474 LEU A O 1
ATOM 3922 N N . ILE A 1 475 ? 17.027 -16.577 -26.449 1.00 80.56 475 ILE A N 1
ATOM 3923 C CA . ILE A 1 475 ? 17.237 -15.663 -25.327 1.00 80.56 475 ILE A CA 1
ATOM 3924 C C . ILE A 1 475 ? 16.884 -16.404 -24.036 1.00 80.56 475 ILE A C 1
ATOM 3926 O O . ILE A 1 475 ? 15.771 -16.918 -23.894 1.00 80.56 475 ILE A O 1
ATOM 3930 N N . LEU A 1 476 ? 17.844 -16.473 -23.111 1.00 75.19 476 LEU A N 1
ATOM 3931 C CA . LEU A 1 476 ? 17.719 -17.142 -21.816 1.00 75.19 476 LEU A CA 1
ATOM 3932 C C . LEU A 1 476 ? 17.772 -16.098 -20.689 1.00 75.19 476 LEU A C 1
ATOM 3934 O O . LEU A 1 476 ? 18.743 -15.344 -20.586 1.00 75.19 476 LEU A O 1
ATOM 3938 N N . GLY A 1 477 ? 16.752 -16.086 -19.825 1.00 64.50 477 GLY A N 1
ATOM 3939 C CA . GLY A 1 477 ? 16.595 -15.096 -18.750 1.00 64.50 477 GLY A CA 1
ATOM 3940 C C . GLY A 1 477 ? 15.930 -13.782 -19.193 1.00 64.50 477 GLY A C 1
ATOM 3941 O O . GLY A 1 477 ? 15.807 -13.506 -20.384 1.00 64.50 477 GLY A O 1
ATOM 3942 N N . SER A 1 478 ? 15.488 -12.967 -18.228 1.00 54.88 478 SER A N 1
ATOM 3943 C CA . SER A 1 478 ? 14.906 -11.632 -18.444 1.00 54.88 478 SER A CA 1
ATOM 3944 C C . SER A 1 478 ? 15.945 -10.517 -18.235 1.00 54.88 478 SER A C 1
ATOM 3946 O O . SER A 1 478 ? 16.948 -10.694 -17.546 1.00 54.88 478 SER A O 1
ATOM 3948 N N . GLN A 1 479 ? 15.738 -9.350 -18.854 1.00 48.19 479 GLN A N 1
ATOM 3949 C CA . GLN A 1 479 ? 16.579 -8.168 -18.635 1.00 48.19 479 GLN A CA 1
ATOM 3950 C C . GLN A 1 479 ? 16.093 -7.441 -17.372 1.00 48.19 479 GLN A C 1
ATOM 3952 O O . GLN A 1 479 ? 15.027 -6.835 -17.392 1.00 48.19 479 GLN A O 1
ATOM 3957 N N . ILE A 1 480 ? 16.843 -7.544 -16.272 1.00 46.12 480 ILE A N 1
ATOM 3958 C CA . ILE A 1 480 ? 16.496 -6.936 -14.976 1.00 46.12 480 ILE A CA 1
ATOM 3959 C C . ILE A 1 480 ? 17.336 -5.661 -14.779 1.00 46.12 480 ILE A C 1
ATOM 3961 O O . ILE A 1 480 ? 18.558 -5.748 -14.681 1.00 46.12 480 ILE A O 1
ATOM 3965 N N . ASP A 1 481 ? 16.689 -4.493 -14.694 1.00 40.50 481 ASP A N 1
ATOM 3966 C CA . ASP A 1 481 ? 17.304 -3.178 -14.408 1.00 40.50 481 ASP A CA 1
ATOM 3967 C C . ASP A 1 481 ? 17.315 -2.866 -12.889 1.00 40.50 481 ASP A C 1
ATOM 3969 O O . ASP A 1 481 ? 16.828 -1.827 -12.439 1.00 40.50 481 ASP A O 1
ATOM 3973 N N . SER A 1 482 ? 17.852 -3.762 -12.048 1.00 38.84 482 SER A N 1
ATOM 3974 C CA . SER A 1 482 ? 17.997 -3.484 -10.607 1.00 38.84 482 SER A CA 1
ATOM 3975 C C . SER A 1 482 ? 19.286 -4.046 -9.991 1.00 38.84 482 SER A C 1
ATOM 3977 O O . SER A 1 482 ? 19.724 -5.153 -10.300 1.00 38.84 482 SER A O 1
ATOM 3979 N N . GLU A 1 483 ? 19.910 -3.268 -9.095 1.00 38.38 483 GLU A N 1
ATOM 3980 C CA . GLU A 1 483 ? 21.151 -3.611 -8.372 1.00 38.38 483 GLU A CA 1
ATOM 3981 C C . GLU A 1 483 ? 20.962 -4.653 -7.242 1.00 38.38 483 GLU A C 1
ATOM 3983 O O . GLU A 1 483 ? 21.904 -4.945 -6.505 1.00 38.38 483 GLU A O 1
ATOM 3988 N N . GLU A 1 484 ? 19.789 -5.275 -7.091 1.00 37.59 484 GLU A N 1
ATOM 3989 C CA . GLU A 1 484 ? 19.568 -6.303 -6.063 1.00 37.59 484 GLU A CA 1
ATOM 3990 C C . GLU A 1 484 ? 19.673 -7.721 -6.632 1.00 37.59 484 GLU A C 1
ATOM 3992 O O . GLU A 1 484 ? 18.683 -8.376 -6.963 1.00 37.59 484 GLU A O 1
ATOM 3997 N N . VAL A 1 485 ? 20.903 -8.237 -6.670 1.00 36.91 485 VAL A N 1
ATOM 3998 C CA . VAL A 1 485 ? 21.169 -9.662 -6.903 1.00 36.91 485 VAL A CA 1
ATOM 3999 C C . VAL A 1 485 ? 20.653 -10.472 -5.709 1.00 36.91 485 VAL A C 1
ATOM 4001 O O . VAL A 1 485 ? 21.312 -10.552 -4.670 1.00 36.91 485 VAL A O 1
ATOM 4004 N N . ILE A 1 486 ? 19.495 -11.124 -5.851 1.00 39.53 486 ILE A N 1
ATOM 4005 C CA . ILE A 1 486 ? 19.054 -12.144 -4.892 1.00 39.53 486 ILE A CA 1
ATOM 4006 C C . ILE A 1 486 ? 19.930 -13.384 -5.079 1.00 39.53 486 ILE A C 1
ATOM 4008 O O . ILE A 1 486 ? 19.829 -14.100 -6.076 1.00 39.53 486 ILE A O 1
ATOM 4012 N N . LYS A 1 487 ? 20.800 -13.652 -4.102 1.00 40.09 487 LYS A N 1
ATOM 4013 C CA . LYS A 1 487 ? 21.572 -14.895 -4.036 1.00 40.09 487 LYS A CA 1
ATOM 4014 C C . LYS A 1 487 ? 20.689 -16.003 -3.475 1.00 40.09 487 LYS A C 1
ATOM 4016 O O . LYS A 1 487 ? 20.519 -16.124 -2.266 1.00 40.09 487 LYS A O 1
ATOM 4021 N N . TYR A 1 488 ? 20.158 -16.838 -4.357 1.00 39.91 488 TYR A N 1
ATOM 4022 C CA . TYR A 1 488 ? 19.582 -18.115 -3.955 1.00 39.91 488 TYR A CA 1
ATOM 4023 C C . TYR A 1 488 ? 20.734 -19.070 -3.624 1.00 39.91 488 TYR A C 1
ATOM 4025 O O . TYR A 1 488 ? 21.478 -19.492 -4.511 1.00 39.91 488 TYR A O 1
ATOM 4033 N N . HIS A 1 489 ? 20.931 -19.368 -2.339 1.00 35.88 489 HIS A N 1
ATOM 4034 C CA . HIS A 1 489 ? 21.929 -20.342 -1.908 1.00 35.88 489 HIS A CA 1
ATOM 4035 C C . HIS A 1 489 ? 21.531 -21.730 -2.420 1.00 35.88 489 HIS A C 1
ATOM 4037 O O . HIS A 1 489 ? 20.578 -22.338 -1.941 1.00 35.88 489 HIS A O 1
ATOM 4043 N N . SER A 1 490 ? 22.267 -22.234 -3.408 1.00 38.41 490 SER A N 1
ATOM 4044 C CA . SER A 1 490 ? 22.313 -23.664 -3.693 1.00 38.41 490 SER A CA 1
ATOM 4045 C C . SER A 1 490 ? 23.528 -24.262 -3.001 1.00 38.41 490 SER A C 1
ATOM 4047 O O . SER A 1 490 ? 24.556 -23.596 -2.859 1.00 38.41 490 SER A O 1
ATOM 4049 N N . SER A 1 491 ? 23.438 -25.531 -2.624 1.00 39.78 491 SER A N 1
ATOM 4050 C CA . SER A 1 491 ? 24.514 -26.281 -1.979 1.00 39.78 491 SER A CA 1
ATOM 4051 C C . SER A 1 491 ? 25.783 -26.462 -2.835 1.00 39.78 491 SER A C 1
ATOM 4053 O O . SER A 1 491 ? 26.717 -27.104 -2.365 1.00 39.78 491 SER A O 1
ATOM 4055 N N . THR A 1 492 ? 25.868 -25.904 -4.056 1.00 40.66 492 THR A N 1
ATOM 4056 C CA . THR A 1 492 ? 27.052 -26.049 -4.928 1.00 40.66 492 THR A CA 1
ATOM 4057 C C . THR A 1 492 ? 27.445 -24.826 -5.783 1.00 40.66 492 THR A C 1
ATOM 4059 O O . THR A 1 492 ? 28.356 -24.959 -6.597 1.00 40.66 492 THR A O 1
ATOM 4062 N N . GLY A 1 493 ? 26.838 -23.633 -5.660 1.00 46.06 493 GLY A N 1
ATOM 4063 C CA . GLY A 1 493 ? 27.315 -22.457 -6.422 1.00 46.06 493 GLY A CA 1
ATOM 4064 C C . GLY A 1 493 ? 26.359 -21.267 -6.581 1.00 46.06 493 GLY A C 1
ATOM 4065 O O . GLY A 1 493 ? 25.186 -21.334 -6.206 1.00 46.06 493 GLY A O 1
ATOM 4066 N N . VAL A 1 494 ? 26.901 -20.172 -7.143 1.00 47.00 494 VAL A N 1
ATOM 4067 C CA . VAL A 1 494 ? 26.246 -18.865 -7.359 1.00 47.00 494 VAL A CA 1
ATOM 4068 C C . VAL A 1 494 ? 25.362 -18.901 -8.609 1.00 47.00 494 VAL A C 1
ATOM 4070 O O . VAL A 1 494 ? 25.869 -18.951 -9.727 1.00 47.00 494 VAL A O 1
ATOM 4073 N N . PHE A 1 495 ? 24.045 -18.826 -8.422 1.00 50.84 495 PHE A N 1
ATOM 4074 C CA . PHE A 1 495 ? 23.087 -18.578 -9.501 1.00 50.84 495 PHE A CA 1
ATOM 4075 C C . PHE A 1 495 ? 23.037 -17.077 -9.821 1.00 50.84 495 PHE A C 1
ATOM 4077 O O . PHE A 1 495 ? 23.018 -16.256 -8.902 1.00 50.84 495 PHE A O 1
ATOM 4084 N N . ASN A 1 496 ? 23.015 -16.711 -11.107 1.00 53.91 496 ASN A N 1
ATOM 4085 C CA . ASN A 1 496 ? 22.776 -15.333 -11.537 1.00 53.91 496 ASN A CA 1
ATOM 4086 C C . ASN A 1 496 ? 21.678 -15.269 -12.602 1.00 53.91 496 ASN A C 1
ATOM 4088 O O . ASN A 1 496 ? 21.556 -16.167 -13.430 1.00 53.91 496 ASN A O 1
ATOM 4092 N N . ASN A 1 497 ? 20.917 -14.177 -12.580 1.00 53.56 497 ASN A N 1
ATOM 4093 C CA . ASN A 1 497 ? 19.792 -13.941 -13.485 1.00 53.56 497 ASN A CA 1
ATOM 4094 C C . ASN A 1 497 ? 20.202 -13.089 -14.703 1.00 53.56 497 ASN A C 1
ATOM 4096 O O . ASN A 1 497 ? 19.375 -12.385 -15.269 1.00 53.56 497 ASN A O 1
ATOM 4100 N N . GLN A 1 498 ? 21.485 -13.078 -15.086 1.00 60.53 498 GLN A N 1
ATOM 4101 C CA . GLN A 1 498 ? 21.930 -12.272 -16.228 1.00 60.53 498 GLN A CA 1
ATOM 4102 C C . GLN A 1 498 ? 21.408 -12.867 -17.540 1.00 60.53 498 GLN A C 1
ATOM 4104 O O . GLN A 1 498 ? 21.550 -14.071 -17.768 1.00 60.53 498 GLN A O 1
ATOM 4109 N N . ARG A 1 499 ? 20.848 -12.021 -18.405 1.00 67.50 499 ARG A N 1
ATOM 4110 C CA . ARG A 1 499 ? 20.399 -12.395 -19.749 1.00 67.50 499 ARG A CA 1
ATOM 4111 C C . ARG A 1 499 ? 21.574 -12.898 -20.593 1.00 67.50 499 ARG A C 1
ATOM 4113 O O . ARG A 1 499 ? 22.601 -12.232 -20.666 1.00 67.50 499 ARG A O 1
ATOM 4120 N N . GLU A 1 500 ? 21.395 -14.043 -21.246 1.00 74.31 500 GLU A N 1
ATOM 4121 C CA . GLU A 1 500 ? 22.332 -14.597 -22.235 1.00 74.31 500 GLU A CA 1
ATOM 4122 C C . GLU A 1 500 ? 21.620 -14.818 -23.570 1.00 74.31 500 GLU A C 1
ATOM 4124 O O . GLU A 1 500 ? 20.452 -15.215 -23.607 1.00 74.31 500 GLU A O 1
ATOM 4129 N N . GLU A 1 501 ? 22.335 -14.598 -24.673 1.00 77.81 501 GLU A N 1
ATOM 4130 C CA . GLU A 1 501 ? 21.812 -14.782 -26.028 1.00 77.81 501 GLU A CA 1
ATOM 4131 C C . GLU A 1 501 ? 22.652 -15.809 -26.792 1.00 77.81 501 GLU A C 1
ATOM 4133 O O . GLU A 1 501 ? 23.851 -15.623 -27.000 1.00 77.81 501 GLU A O 1
ATOM 4138 N N . ILE A 1 502 ? 22.017 -16.894 -27.246 1.00 80.19 502 ILE A N 1
ATOM 4139 C CA . ILE A 1 502 ? 22.661 -17.922 -28.072 1.00 80.19 502 ILE A CA 1
ATOM 4140 C C . ILE A 1 502 ? 22.238 -17.711 -29.526 1.00 80.19 502 ILE A C 1
ATOM 4142 O O . ILE A 1 502 ? 21.070 -17.895 -29.871 1.00 80.19 502 ILE A O 1
ATOM 4146 N N . LYS A 1 503 ? 23.189 -17.344 -30.390 1.00 79.38 503 LYS A N 1
ATOM 4147 C CA . LYS A 1 503 ? 22.966 -17.201 -31.836 1.00 79.38 503 LYS A CA 1
ATOM 4148 C C . LYS A 1 503 ? 22.982 -18.567 -32.531 1.00 79.38 503 LYS A C 1
ATOM 4150 O O . LYS A 1 503 ? 23.892 -19.361 -32.314 1.00 79.38 503 LYS A O 1
ATOM 4155 N N . LEU A 1 504 ? 22.005 -18.817 -33.400 1.00 70.31 504 LEU A N 1
ATOM 4156 C CA . LEU A 1 504 ? 21.913 -20.005 -34.244 1.00 70.31 504 LEU A CA 1
ATOM 4157 C C . LEU A 1 504 ? 22.290 -19.667 -35.684 1.00 70.31 504 LEU A C 1
ATOM 4159 O O . LEU A 1 504 ? 21.706 -18.780 -36.310 1.00 70.31 504 LEU A O 1
ATOM 4163 N N . GLU A 1 505 ? 23.211 -20.452 -36.232 1.00 63.38 505 GLU A N 1
ATOM 4164 C CA . GLU A 1 505 ? 23.554 -20.426 -37.651 1.00 63.38 505 GLU A CA 1
ATOM 4165 C C . GLU A 1 505 ? 22.668 -21.431 -38.404 1.00 63.38 505 GLU A C 1
ATOM 4167 O O . GLU A 1 505 ? 22.889 -22.649 -38.389 1.00 63.38 505 GLU A O 1
ATOM 4172 N N . LEU A 1 506 ? 21.596 -20.917 -39.017 1.00 57.44 506 LEU A N 1
ATOM 4173 C CA . LEU A 1 506 ? 20.750 -21.683 -39.928 1.00 57.44 506 LEU A CA 1
ATOM 4174 C C . LEU A 1 506 ? 21.045 -21.327 -41.372 1.00 57.44 506 LEU A C 1
ATOM 4176 O O . LEU A 1 506 ? 21.309 -20.176 -41.703 1.00 57.44 506 LEU A O 1
ATOM 4180 N N . ASP A 1 507 ? 20.907 -22.328 -42.232 1.00 49.03 507 ASP A N 1
ATOM 4181 C CA . ASP A 1 507 ? 21.312 -22.193 -43.617 1.00 49.03 507 ASP A CA 1
ATOM 4182 C C . ASP A 1 507 ? 20.327 -21.339 -44.460 1.00 49.03 507 ASP A C 1
ATOM 4184 O O . ASP A 1 507 ? 20.800 -20.817 -45.461 1.00 49.03 507 ASP A O 1
ATOM 4188 N N . GLN A 1 508 ? 19.039 -21.118 -44.069 1.00 44.47 508 GLN A N 1
ATOM 4189 C CA . GLN A 1 508 ? 18.048 -20.147 -44.651 1.00 44.47 508 GLN A CA 1
ATOM 4190 C C . GLN A 1 508 ? 16.796 -19.875 -43.735 1.00 44.47 508 GLN A C 1
ATOM 4192 O O . GLN A 1 508 ? 16.414 -20.788 -43.000 1.00 44.47 508 GLN A O 1
ATOM 4197 N N . PRO A 1 509 ? 16.096 -18.703 -43.778 1.00 35.97 509 PRO A N 1
ATOM 4198 C CA . PRO A 1 509 ? 14.889 -18.405 -42.963 1.00 35.97 509 PRO A CA 1
ATOM 4199 C C . PRO A 1 509 ? 13.528 -18.667 -43.676 1.00 35.97 509 PRO A C 1
ATOM 4201 O O . PRO A 1 509 ? 13.373 -18.343 -44.851 1.00 35.97 509 PRO A O 1
ATOM 4204 N N . SER A 1 510 ? 12.516 -19.232 -42.979 1.00 35.25 510 SER A N 1
ATOM 4205 C CA . SER A 1 510 ? 11.240 -19.731 -43.562 1.00 35.25 510 SER A CA 1
ATOM 4206 C C . SER A 1 510 ? 9.975 -18.883 -43.300 1.00 35.25 510 SER A C 1
ATOM 4208 O O . SER A 1 510 ? 9.735 -18.437 -42.181 1.00 35.25 510 SER A O 1
ATOM 4210 N N . GLN A 1 511 ? 9.121 -18.783 -44.328 1.00 36.16 511 GLN A N 1
ATOM 4211 C CA . GLN A 1 511 ? 7.775 -18.173 -44.414 1.00 36.16 511 GLN A CA 1
ATOM 4212 C C . GLN A 1 511 ? 6.646 -19.025 -43.758 1.00 36.16 511 GLN A C 1
ATOM 4214 O O . GLN A 1 511 ? 6.750 -20.248 -43.836 1.00 36.16 511 GLN A O 1
ATOM 4219 N N . ASN A 1 512 ? 5.554 -18.424 -43.204 1.00 29.59 512 ASN A N 1
ATOM 4220 C CA . ASN A 1 512 ? 4.106 -18.767 -43.433 1.00 29.59 512 ASN A CA 1
ATOM 4221 C C . ASN A 1 512 ? 3.050 -18.222 -42.407 1.00 29.59 512 ASN A C 1
ATOM 4223 O O . ASN A 1 512 ? 3.389 -17.778 -41.318 1.00 29.59 512 ASN A O 1
ATOM 4227 N N . LYS A 1 513 ? 1.756 -18.254 -42.815 1.00 29.27 513 LYS A N 1
ATOM 4228 C CA . LYS A 1 513 ? 0.545 -17.438 -42.476 1.00 29.27 513 LYS A CA 1
ATOM 4229 C C . LYS A 1 513 ? -0.693 -18.282 -41.980 1.00 29.27 513 LYS A C 1
ATOM 4231 O O . LYS A 1 513 ? -0.849 -19.389 -42.474 1.00 29.27 513 LYS A O 1
ATOM 4236 N N . ILE A 1 514 ? -1.609 -17.679 -41.171 1.00 29.12 514 ILE A N 1
ATOM 4237 C CA . ILE A 1 514 ? -3.121 -17.791 -41.006 1.00 29.12 514 ILE A CA 1
ATOM 4238 C C . ILE A 1 514 ? -3.851 -19.081 -40.465 1.00 29.12 514 ILE A C 1
ATOM 4240 O O . ILE A 1 514 ? -3.641 -20.159 -41.004 1.00 29.12 514 ILE A O 1
ATOM 4244 N N . TYR A 1 515 ? -4.805 -18.931 -39.494 1.00 26.56 515 TYR A N 1
ATOM 4245 C CA . TYR A 1 515 ? -6.280 -19.295 -39.466 1.00 26.56 515 TYR A CA 1
ATOM 4246 C C . TYR A 1 515 ? -6.876 -19.521 -38.041 1.00 26.56 515 TYR A C 1
ATOM 4248 O O . TYR A 1 515 ? -6.160 -19.931 -37.135 1.00 26.56 515 TYR A O 1
ATOM 4256 N N . GLY A 1 516 ? -8.186 -19.249 -37.833 1.00 28.19 516 GLY A N 1
ATOM 4257 C CA . GLY A 1 516 ? -8.860 -19.238 -36.512 1.00 28.19 516 GLY A CA 1
ATOM 4258 C C . GLY A 1 516 ? -10.151 -20.070 -36.331 1.00 28.19 516 GLY A C 1
ATOM 4259 O O . GLY A 1 516 ? -10.548 -20.819 -37.219 1.00 28.19 516 GLY A O 1
ATOM 4260 N N . SER A 1 517 ? -10.816 -19.838 -35.179 1.00 28.23 517 SER A N 1
ATOM 4261 C CA . SER A 1 517 ? -12.262 -19.964 -34.850 1.00 28.23 517 SER A CA 1
ATOM 4262 C C . SER A 1 517 ? -12.731 -20.965 -33.747 1.00 28.23 517 SER A C 1
ATOM 4264 O O . SER A 1 517 ? -12.323 -22.120 -33.717 1.00 28.23 517 SER A O 1
ATOM 4266 N N . HIS A 1 518 ? -13.690 -20.464 -32.935 1.00 28.27 518 HIS A N 1
ATOM 4267 C CA . HIS A 1 518 ? -14.733 -21.091 -32.076 1.00 28.27 518 HIS A CA 1
ATOM 4268 C C . HIS A 1 518 ? -14.482 -21.460 -30.590 1.00 28.27 518 HIS A C 1
ATOM 4270 O O . HIS A 1 518 ? -13.803 -22.430 -30.276 1.00 28.27 518 HIS A O 1
ATOM 4276 N N . GLY A 1 519 ? -15.216 -20.769 -29.692 1.00 27.17 519 GLY A N 1
ATOM 4277 C CA . GLY A 1 519 ? -15.650 -21.284 -28.376 1.00 27.17 519 GLY A CA 1
ATOM 4278 C C . GLY A 1 519 ? -15.696 -20.267 -27.215 1.00 27.17 519 GLY A C 1
ATOM 4279 O O . GLY A 1 519 ? -14.718 -20.129 -26.493 1.00 27.17 519 GLY A O 1
ATOM 4280 N N . LYS A 1 520 ? -16.834 -19.584 -26.999 1.00 31.55 520 LYS A N 1
ATOM 4281 C CA . LYS A 1 520 ? -17.204 -18.842 -25.755 1.00 31.55 520 LYS A CA 1
ATOM 4282 C C . LYS A 1 520 ? -17.704 -19.848 -24.675 1.00 31.55 520 LYS A C 1
ATOM 4284 O O . LYS A 1 520 ? -18.143 -20.913 -25.115 1.00 31.55 520 LYS A O 1
ATOM 4289 N N . PRO A 1 521 ? -17.731 -19.573 -23.334 1.00 37.69 521 PRO A N 1
ATOM 4290 C CA . PRO A 1 521 ? -18.490 -18.436 -22.767 1.00 37.69 521 PRO A CA 1
ATOM 4291 C C . PRO A 1 521 ? -18.070 -17.814 -21.400 1.00 37.69 521 PRO A C 1
ATOM 4293 O O . PRO A 1 521 ? -17.299 -18.372 -20.631 1.00 37.69 521 PRO A O 1
ATOM 4296 N N . ALA A 1 522 ? -18.756 -16.692 -21.113 1.00 27.38 522 ALA A N 1
ATOM 4297 C CA . ALA A 1 522 ? -19.059 -16.032 -19.829 1.00 27.38 522 ALA A CA 1
ATOM 4298 C C . ALA A 1 522 ? -18.097 -14.955 -19.267 1.00 27.38 522 ALA A C 1
ATOM 4300 O O . ALA A 1 522 ? -16.925 -15.189 -19.010 1.00 27.38 522 ALA A O 1
ATOM 4301 N N . ASN A 1 523 ? -18.704 -13.786 -19.010 1.00 26.95 523 ASN A N 1
ATOM 4302 C CA . ASN A 1 523 ? -18.255 -12.629 -18.225 1.00 26.95 523 ASN A CA 1
ATOM 4303 C C . ASN A 1 523 ? -17.067 -11.815 -18.756 1.00 26.95 523 ASN A C 1
ATOM 4305 O O . ASN A 1 523 ? -15.935 -11.939 -18.300 1.00 26.95 523 ASN A O 1
ATOM 4309 N N . TYR A 1 524 ? -17.384 -10.867 -19.640 1.00 27.17 524 TYR A N 1
ATOM 4310 C CA . TYR A 1 524 ? -16.563 -9.679 -19.858 1.00 27.17 524 TYR A CA 1
ATOM 4311 C C . TYR A 1 524 ? -17.436 -8.429 -19.694 1.00 27.17 524 TYR A C 1
ATOM 4313 O O . TYR A 1 524 ? -18.156 -8.038 -20.609 1.00 27.17 524 TYR A O 1
ATOM 4321 N N . GLN A 1 525 ? -17.386 -7.822 -18.508 1.00 26.91 525 GLN A N 1
ATOM 4322 C CA . GLN A 1 525 ? -17.681 -6.405 -18.319 1.00 26.91 525 GLN A CA 1
ATOM 4323 C C . GLN A 1 525 ? -16.349 -5.651 -18.330 1.00 26.91 525 GLN A C 1
ATOM 4325 O O . GLN A 1 525 ? -15.641 -5.625 -17.327 1.00 26.91 525 GLN A O 1
ATOM 4330 N N . LYS A 1 526 ? -16.012 -5.098 -19.497 1.00 24.61 526 LYS A N 1
ATOM 4331 C CA . LYS A 1 526 ? -15.465 -3.748 -19.735 1.00 24.61 526 LYS A CA 1
ATOM 4332 C C . LYS A 1 526 ? -14.930 -3.693 -21.165 1.00 24.61 526 LYS A C 1
ATOM 4334 O O . LYS A 1 526 ? -13.745 -3.890 -21.395 1.00 24.61 526 LYS A O 1
ATOM 4339 N N . ILE A 1 527 ? -15.805 -3.411 -22.126 1.00 24.25 527 ILE A N 1
ATOM 4340 C CA . ILE A 1 527 ? -15.357 -2.770 -23.364 1.00 24.25 527 ILE A CA 1
ATOM 4341 C C . ILE A 1 527 ? -15.407 -1.273 -23.062 1.00 24.25 527 ILE A C 1
ATOM 4343 O O . ILE A 1 527 ? -16.490 -0.711 -22.941 1.00 24.25 527 ILE A O 1
ATOM 4347 N N . TYR A 1 528 ? -14.239 -0.676 -22.844 1.00 25.19 528 TYR A N 1
ATOM 4348 C CA . TYR A 1 528 ? -14.037 0.748 -23.074 1.00 25.19 528 TYR A CA 1
ATOM 4349 C C . TYR A 1 528 ? -13.198 0.869 -24.341 1.00 25.19 528 TYR A C 1
ATOM 4351 O O . TYR A 1 528 ? -12.274 0.082 -24.549 1.00 25.19 528 TYR A O 1
ATOM 4359 N N . ASP A 1 529 ? -13.632 1.798 -25.183 1.00 24.95 529 ASP A N 1
ATOM 4360 C CA . ASP A 1 529 ? -13.248 2.000 -26.571 1.00 24.95 529 ASP A CA 1
ATOM 4361 C C . ASP A 1 529 ? -11.744 2.131 -26.809 1.00 24.95 529 ASP A C 1
ATOM 4363 O O . ASP A 1 529 ? -11.006 2.755 -26.044 1.00 24.95 529 ASP A O 1
ATOM 4367 N N . HIS A 1 530 ? -11.346 1.574 -27.948 1.00 25.41 530 HIS A N 1
ATOM 4368 C CA . HIS A 1 530 ? -10.147 1.949 -28.672 1.00 25.41 530 HIS A CA 1
ATOM 4369 C C . HIS A 1 530 ? -10.353 3.321 -29.335 1.00 25.41 530 HIS A C 1
ATOM 4371 O O . HIS A 1 530 ? -11.364 3.548 -29.988 1.00 25.41 530 HIS A O 1
ATOM 4377 N N . ASP A 1 531 ? -9.335 4.170 -29.204 1.00 25.78 531 ASP A N 1
ATOM 4378 C CA . ASP A 1 531 ? -8.802 5.076 -30.227 1.00 25.78 531 ASP A CA 1
ATOM 4379 C C . ASP A 1 531 ? -9.727 6.128 -30.886 1.00 25.78 531 ASP A C 1
ATOM 4381 O O . ASP A 1 531 ? -10.560 5.847 -31.748 1.00 25.78 531 ASP A O 1
ATOM 4385 N N . TYR A 1 532 ? -9.428 7.409 -30.623 1.00 22.86 532 TYR A N 1
ATOM 4386 C CA . TYR A 1 532 ? -9.670 8.468 -31.606 1.00 22.86 532 TYR A CA 1
ATOM 4387 C C . TYR A 1 532 ? -8.743 8.248 -32.812 1.00 22.86 532 TYR A C 1
ATOM 4389 O O . TYR A 1 532 ? -7.537 8.469 -32.753 1.00 22.86 532 TYR A O 1
ATOM 4397 N N . HIS A 1 533 ? -9.335 7.826 -33.926 1.00 26.02 533 HIS A N 1
ATOM 4398 C CA . HIS A 1 533 ? -8.745 7.887 -35.261 1.00 26.02 533 HIS A CA 1
ATOM 4399 C C . HIS A 1 533 ? -8.473 9.334 -35.709 1.00 26.02 533 HIS A C 1
ATOM 4401 O O . HIS A 1 533 ? -9.329 10.198 -35.520 1.00 26.02 533 HIS A O 1
ATOM 4407 N N . TYR A 1 534 ? -7.414 9.548 -36.502 1.00 24.06 534 TYR A N 1
ATOM 4408 C CA . TYR A 1 534 ? -7.530 10.385 -37.703 1.00 24.06 534 TYR A CA 1
ATOM 4409 C C . TYR A 1 534 ? -6.938 9.698 -38.949 1.00 24.06 534 TYR A C 1
ATOM 4411 O O . TYR A 1 534 ? -5.819 9.197 -38.962 1.00 24.06 534 TYR A O 1
ATOM 4419 N N . LYS A 1 535 ? -7.819 9.657 -39.952 1.00 27.27 535 LYS A N 1
ATOM 4420 C CA . LYS A 1 535 ? -7.775 9.246 -41.370 1.00 27.27 535 LYS A CA 1
ATOM 4421 C C . LYS A 1 535 ? -6.693 9.986 -42.186 1.00 27.27 535 LYS A C 1
ATOM 4423 O O . LYS A 1 535 ? -6.248 11.029 -41.735 1.00 27.27 535 LYS A O 1
ATOM 4428 N N . GLU A 1 536 ? -6.287 9.653 -43.417 1.00 26.66 536 GLU A N 1
ATOM 4429 C CA . GLU A 1 536 ? -6.698 8.745 -44.512 1.00 26.66 536 GLU A CA 1
ATOM 4430 C C . GLU A 1 536 ? -5.594 8.854 -45.596 1.00 26.66 536 GLU A C 1
ATOM 4432 O O . GLU A 1 536 ? -4.971 9.908 -45.708 1.00 26.66 536 GLU A O 1
ATOM 4437 N N . GLU A 1 537 ? -5.464 7.883 -46.504 1.00 22.41 537 GLU A N 1
ATOM 4438 C CA . GLU A 1 537 ? -5.030 8.182 -47.880 1.00 22.41 537 GLU A CA 1
ATOM 4439 C C . GLU A 1 537 ? -6.075 7.654 -48.880 1.00 22.41 537 GLU A C 1
ATOM 4441 O O . GLU A 1 537 ? -6.340 6.453 -48.932 1.00 22.41 537 GLU A O 1
ATOM 4446 N N . GLY A 1 538 ? -6.650 8.553 -49.700 1.00 24.22 538 GLY A N 1
ATOM 4447 C CA . GLY A 1 538 ? -6.982 8.198 -51.090 1.00 24.22 538 GLY A CA 1
ATOM 4448 C C . GLY A 1 538 ? -8.430 8.188 -51.629 1.00 24.22 538 GLY A C 1
ATOM 4449 O O . GLY A 1 538 ? -8.633 7.460 -52.590 1.00 24.22 538 GLY A O 1
ATOM 4450 N N . ALA A 1 539 ? -9.370 9.007 -51.114 1.00 22.55 539 ALA A N 1
ATOM 4451 C CA . ALA A 1 539 ? -10.588 9.585 -51.771 1.00 22.55 539 ALA A CA 1
ATOM 4452 C C . ALA A 1 539 ? -11.692 8.645 -52.373 1.00 22.55 539 ALA A C 1
ATOM 4454 O O . ALA A 1 539 ? -11.406 7.650 -53.022 1.00 22.55 539 ALA A O 1
ATOM 4455 N N . TYR A 1 540 ? -13.015 8.892 -52.270 1.00 21.83 540 TYR A N 1
ATOM 4456 C CA . TYR A 1 540 ? -13.815 10.133 -52.361 1.00 21.83 540 TYR A CA 1
ATOM 4457 C C . TYR A 1 540 ? -15.136 10.087 -51.538 1.00 21.83 540 TYR A C 1
ATOM 4459 O O . TYR A 1 540 ? -15.828 9.076 -51.564 1.00 21.83 540 TYR A O 1
ATOM 4467 N N . ASN A 1 541 ? -15.472 11.239 -50.924 1.00 23.92 541 ASN A N 1
ATOM 4468 C CA . ASN A 1 541 ? -16.757 11.939 -50.639 1.00 23.92 541 ASN A CA 1
ATOM 4469 C C . ASN A 1 541 ? -18.131 11.194 -50.677 1.00 23.92 541 ASN A C 1
ATOM 4471 O O . ASN A 1 541 ? -18.328 10.272 -51.450 1.00 23.92 541 ASN A O 1
ATOM 4475 N N . PHE A 1 542 ? -19.221 11.585 -49.992 1.00 22.11 542 PHE A N 1
ATOM 4476 C CA . PHE A 1 542 ? -19.753 12.896 -49.569 1.00 22.11 542 PHE A CA 1
ATOM 4477 C C . PHE A 1 542 ? -20.662 12.754 -48.325 1.00 22.11 542 PHE A C 1
ATOM 4479 O O . PHE A 1 542 ? -21.124 11.670 -47.980 1.00 22.11 542 PHE A O 1
ATOM 4486 N N . SER A 1 543 ? -20.951 13.899 -47.702 1.00 29.09 543 SER A N 1
ATOM 4487 C CA . SER A 1 543 ? -21.862 14.104 -46.578 1.00 29.09 543 SER A CA 1
ATOM 4488 C C . SER A 1 543 ? -23.328 13.762 -46.862 1.00 29.09 543 SER A C 1
ATOM 4490 O O . SER A 1 543 ? -23.820 14.012 -47.957 1.00 29.09 543 SER A O 1
ATOM 4492 N N . SER A 1 544 ? -24.024 13.380 -45.786 1.00 31.06 544 SER A N 1
ATOM 4493 C CA . SER A 1 544 ? -25.459 13.556 -45.507 1.00 31.06 544 SER A CA 1
ATOM 4494 C C . SER A 1 544 ? -26.472 13.144 -46.584 1.00 31.06 544 SER A C 1
ATOM 4496 O O . SER A 1 544 ? -26.557 13.758 -47.641 1.00 31.06 544 SER A O 1
ATOM 4498 N N . GLN A 1 545 ? -27.388 12.272 -46.158 1.00 27.00 545 GLN A N 1
ATOM 4499 C CA . GLN A 1 545 ? -28.600 11.777 -46.822 1.00 27.00 545 GLN A CA 1
ATOM 4500 C C . GLN A 1 545 ? -28.466 10.379 -47.431 1.00 27.00 545 GLN A C 1
ATOM 4502 O O . GLN A 1 545 ? -27.491 10.043 -48.086 1.00 27.00 545 GLN A O 1
ATOM 4507 N N . GLN A 1 546 ? -29.565 9.640 -47.266 1.00 27.77 546 GLN A N 1
ATOM 4508 C CA . GLN A 1 546 ? -29.932 8.405 -47.954 1.00 27.77 546 GLN A CA 1
ATOM 4509 C C . GLN A 1 546 ? -29.321 7.130 -47.373 1.00 27.77 546 GLN A C 1
ATOM 4511 O O . GLN A 1 546 ? -28.294 6.621 -47.809 1.00 27.77 546 GLN A O 1
ATOM 4516 N N . GLY A 1 547 ? -30.086 6.523 -46.462 1.00 30.34 547 GLY A N 1
ATOM 4517 C CA . GLY A 1 547 ? -30.214 5.079 -46.537 1.00 30.34 547 GLY A CA 1
ATOM 4518 C C . GLY A 1 547 ? -30.676 4.701 -47.944 1.00 30.34 547 GLY A C 1
ATOM 4519 O O . GLY A 1 547 ? -31.548 5.362 -48.511 1.00 30.34 547 GLY A O 1
ATOM 4520 N N . ALA A 1 548 ? -30.107 3.625 -48.474 1.00 22.78 548 ALA A N 1
ATOM 4521 C CA . ALA A 1 548 ? -30.923 2.724 -49.251 1.00 22.78 548 ALA A CA 1
ATOM 4522 C C . ALA A 1 548 ? -31.483 1.679 -48.256 1.00 22.78 548 ALA A C 1
ATOM 4524 O O . ALA A 1 548 ? -30.770 0.778 -47.837 1.00 22.78 548 ALA A O 1
ATOM 4525 N N . GLY A 1 549 ? -32.700 1.820 -47.726 1.00 26.03 549 GLY A N 1
ATOM 4526 C CA . GLY A 1 549 ? -33.841 1.191 -48.384 1.00 26.03 549 GLY A CA 1
ATOM 4527 C C . GLY A 1 549 ? -33.705 1.190 -49.897 1.00 26.03 549 GLY A C 1
ATOM 4528 O O . GLY A 1 549 ? -33.405 2.214 -50.495 1.00 26.03 549 GLY A O 1
ATOM 4529 N N . PHE A 1 550 ? -33.934 0.048 -50.536 1.00 22.36 550 PHE A N 1
ATOM 4530 C CA . PHE A 1 550 ? -34.289 0.028 -51.952 1.00 22.36 550 PHE A CA 1
ATOM 4531 C C . PHE A 1 550 ? -35.031 1.310 -52.349 1.00 22.36 550 PHE A C 1
ATOM 4533 O O . PHE A 1 550 ? -35.936 1.748 -51.635 1.00 22.36 550 PHE A O 1
ATOM 4540 N N . ILE A 1 551 ? -34.651 1.905 -53.479 1.00 21.61 551 ILE A N 1
ATOM 4541 C CA . ILE A 1 551 ? -35.465 2.935 -54.111 1.00 21.61 551 ILE A CA 1
ATOM 4542 C C . ILE A 1 551 ? -36.862 2.332 -54.315 1.00 21.61 551 ILE A C 1
ATOM 4544 O O . ILE A 1 551 ? -37.088 1.566 -55.247 1.00 21.61 551 ILE A O 1
ATOM 4548 N N . ILE A 1 552 ? -37.812 2.701 -53.460 1.00 23.19 552 ILE A N 1
ATOM 4549 C CA . ILE A 1 552 ? -39.159 3.002 -53.913 1.00 23.19 552 ILE A CA 1
ATOM 4550 C C . ILE A 1 552 ? -39.234 4.519 -53.883 1.00 23.19 552 ILE A C 1
ATOM 4552 O O . ILE A 1 552 ? -39.330 5.152 -52.835 1.00 23.19 552 ILE A O 1
ATOM 4556 N N . LEU A 1 553 ? -39.132 5.096 -55.076 1.00 25.31 553 LEU A N 1
ATOM 4557 C CA . LEU A 1 553 ? -39.577 6.450 -55.351 1.00 25.31 553 LEU A CA 1
ATOM 4558 C C . LEU A 1 553 ? -40.986 6.615 -54.774 1.00 25.31 553 LEU A C 1
ATOM 4560 O O . LEU A 1 553 ? -41.912 5.959 -55.244 1.00 25.31 553 LEU A O 1
ATOM 4564 N N . SER A 1 554 ? -41.178 7.511 -53.813 1.00 28.97 554 SER A N 1
ATOM 4565 C CA . SER A 1 554 ? -42.481 8.152 -53.670 1.00 28.97 554 SER A CA 1
ATOM 4566 C C . SER A 1 554 ? -42.345 9.501 -52.981 1.00 28.97 554 SER A C 1
ATOM 4568 O O . SER A 1 554 ? -42.062 9.618 -51.794 1.00 28.97 554 SER A O 1
ATOM 4570 N N . THR A 1 555 ? -42.542 10.540 -53.778 1.00 27.48 555 THR A N 1
ATOM 4571 C CA . THR A 1 555 ? -42.518 11.969 -53.463 1.00 27.48 555 THR A CA 1
ATOM 4572 C C . THR A 1 555 ? -43.774 12.434 -52.714 1.00 27.48 555 THR A C 1
ATOM 4574 O O . THR A 1 555 ? -44.291 13.527 -52.959 1.00 27.48 555 THR A O 1
ATOM 4577 N N . HIS A 1 556 ? -44.290 11.638 -51.778 1.00 26.92 556 HIS A N 1
ATOM 4578 C CA . HIS A 1 556 ? -45.537 11.952 -51.084 1.00 26.92 556 HIS A CA 1
ATOM 4579 C C . HIS A 1 556 ? -45.367 11.902 -49.562 1.00 26.92 556 HIS A C 1
ATOM 4581 O O . HIS A 1 556 ? -45.060 10.864 -48.986 1.00 26.92 556 HIS A O 1
ATOM 4587 N N . LYS A 1 557 ? -45.593 13.053 -48.909 1.00 33.16 557 LYS A N 1
ATOM 4588 C CA . LYS A 1 557 ? -45.949 13.129 -47.484 1.00 33.16 557 LYS A CA 1
ATOM 4589 C C . LYS A 1 557 ? -47.002 12.056 -47.170 1.00 33.16 557 LYS A C 1
ATOM 4591 O O . LYS A 1 557 ? -48.039 12.098 -47.818 1.00 33.16 557 LYS A O 1
ATOM 4596 N N . ASN A 1 558 ? -46.720 11.225 -46.156 1.00 43.38 558 ASN A N 1
ATOM 4597 C CA . ASN A 1 558 ? -47.591 10.300 -45.401 1.00 43.38 558 ASN A CA 1
ATOM 4598 C C . ASN A 1 558 ? -48.607 9.462 -46.201 1.00 43.38 558 ASN A C 1
ATOM 4600 O O . ASN A 1 558 ? -49.473 10.010 -46.881 1.00 43.38 558 ASN A O 1
ATOM 4604 N N . PRO A 1 559 ? -48.618 8.131 -46.003 1.00 36.59 559 PRO A N 1
ATOM 4605 C CA . PRO A 1 559 ? -49.283 7.612 -44.798 1.00 36.59 559 PRO A CA 1
ATOM 4606 C C . PRO A 1 559 ? -48.661 6.314 -44.220 1.00 36.59 559 PRO A C 1
ATOM 4608 O O . PRO A 1 559 ? -48.015 5.559 -44.933 1.00 36.59 559 PRO A O 1
ATOM 4611 N N . GLU A 1 560 ? -48.908 6.043 -42.933 1.00 44.09 560 GLU A N 1
ATOM 4612 C CA . GLU A 1 560 ? -48.592 4.783 -42.218 1.00 44.09 560 GLU A CA 1
ATOM 4613 C C . GLU A 1 560 ? -47.106 4.516 -41.891 1.00 44.09 560 GLU A C 1
ATOM 4615 O O . GLU A 1 560 ? -46.521 3.525 -42.322 1.00 44.09 560 GLU A O 1
ATOM 4620 N N . GLN A 1 561 ? -46.486 5.353 -41.049 1.00 48.31 561 GLN A N 1
ATOM 4621 C CA . GLN A 1 561 ? -45.354 4.870 -40.247 1.00 48.31 561 GLN A CA 1
ATOM 4622 C C . GLN A 1 561 ? -45.914 4.072 -39.078 1.00 48.31 561 GLN A C 1
ATOM 4624 O O . GLN A 1 561 ? -46.208 4.629 -38.028 1.00 48.31 561 GLN A O 1
ATOM 4629 N N . GLY A 1 562 ? -46.104 2.781 -39.308 1.00 53.88 562 GLY A N 1
ATOM 4630 C CA . GLY A 1 562 ? -46.423 1.821 -38.273 1.00 53.88 562 GLY A CA 1
ATOM 4631 C C . GLY A 1 562 ? -45.552 0.591 -38.419 1.00 53.88 562 GLY A C 1
ATOM 4632 O O . GLY A 1 562 ? -45.328 0.094 -39.526 1.00 53.88 562 GLY A O 1
ATOM 4633 N N . ILE A 1 563 ? -44.987 0.128 -37.307 1.00 60.28 563 ILE A N 1
ATOM 4634 C CA . ILE A 1 563 ? -44.223 -1.117 -37.294 1.00 60.28 563 ILE A CA 1
ATOM 4635 C C . ILE A 1 563 ? -45.231 -2.263 -37.410 1.00 60.28 563 ILE A C 1
ATOM 4637 O O . ILE A 1 563 ? -46.155 -2.374 -36.609 1.00 60.28 563 ILE A O 1
ATOM 4641 N N . LYS A 1 564 ? -45.071 -3.120 -38.422 1.00 62.59 564 LYS A N 1
ATOM 4642 C CA . LYS A 1 564 ? -45.906 -4.314 -38.595 1.00 62.59 564 LYS A CA 1
ATOM 4643 C C . LYS A 1 564 ? -45.147 -5.544 -38.110 1.00 62.59 564 LYS A C 1
ATOM 4645 O O . LYS A 1 564 ? -44.147 -5.917 -38.715 1.00 62.59 564 LYS A O 1
ATOM 4650 N N . ILE A 1 565 ? -45.643 -6.183 -37.054 1.00 61.84 565 ILE A N 1
ATOM 4651 C CA . ILE A 1 565 ? -45.123 -7.451 -36.522 1.00 61.84 565 ILE A CA 1
ATOM 4652 C C . ILE A 1 565 ? -46.188 -8.519 -36.767 1.00 61.84 565 ILE A C 1
ATOM 4654 O O . ILE A 1 565 ? -47.361 -8.310 -36.459 1.00 61.84 565 ILE A O 1
ATOM 4658 N N . ASP A 1 566 ? -45.812 -9.631 -37.401 1.00 58.75 566 ASP A N 1
ATOM 4659 C CA . ASP A 1 566 ? -46.731 -10.706 -37.814 1.00 58.75 566 ASP A CA 1
ATOM 4660 C C . ASP A 1 566 ? -47.950 -10.215 -38.624 1.00 58.75 566 ASP A C 1
ATOM 4662 O O . ASP A 1 566 ? -49.070 -10.714 -38.502 1.00 58.75 566 ASP A O 1
ATOM 4666 N N . GLY A 1 567 ? -47.744 -9.184 -39.450 1.00 55.50 567 GLY A N 1
ATOM 4667 C CA . GLY A 1 567 ? -48.792 -8.568 -40.269 1.00 55.50 567 GLY A CA 1
ATOM 4668 C C . GLY A 1 567 ? -49.751 -7.644 -39.509 1.00 55.50 567 GLY A C 1
ATOM 4669 O O . GLY A 1 567 ? -50.668 -7.103 -40.128 1.00 55.50 567 GLY A O 1
ATOM 4670 N N . ARG A 1 568 ? -49.549 -7.424 -38.201 1.00 63.38 568 ARG A N 1
ATOM 4671 C CA . ARG A 1 568 ? -50.316 -6.469 -37.389 1.00 63.38 568 ARG A CA 1
ATOM 4672 C C . ARG A 1 568 ? -49.534 -5.183 -37.184 1.00 63.38 568 ARG A C 1
ATOM 4674 O O . ARG A 1 568 ? -48.393 -5.224 -36.742 1.00 63.38 568 ARG A O 1
ATOM 4681 N N . ASP A 1 569 ? -50.169 -4.059 -37.487 1.00 74.94 569 ASP A N 1
ATOM 4682 C CA . ASP A 1 569 ? -49.620 -2.728 -37.237 1.00 74.94 569 ASP A CA 1
ATOM 4683 C C . ASP A 1 569 ? -49.711 -2.384 -35.746 1.00 74.94 569 ASP A C 1
ATOM 4685 O O . ASP A 1 569 ? -50.774 -2.543 -35.140 1.00 74.94 569 ASP A O 1
ATOM 4689 N N . ILE A 1 570 ? -48.592 -1.961 -35.162 1.00 73.88 570 ILE A N 1
ATOM 4690 C CA . ILE A 1 570 ? -48.471 -1.595 -33.746 1.00 73.88 570 ILE A CA 1
ATOM 4691 C C . ILE A 1 570 ? -48.372 -0.075 -33.546 1.00 73.88 570 ILE A C 1
ATOM 4693 O O . ILE A 1 570 ? -48.166 0.381 -32.425 1.00 73.88 570 ILE A O 1
ATOM 4697 N N . SER A 1 571 ? -48.507 0.729 -34.605 1.00 78.88 571 SER A N 1
ATOM 4698 C CA . SER A 1 571 ? -48.721 2.170 -34.438 1.00 78.88 571 SER A CA 1
ATOM 4699 C C . SER A 1 571 ? -50.060 2.431 -33.751 1.00 78.88 571 SER A C 1
ATOM 4701 O O . SER A 1 571 ? -51.063 1.756 -33.992 1.00 78.88 571 SER A O 1
ATOM 4703 N N . GLY A 1 572 ? -50.090 3.414 -32.857 1.00 79.38 572 GLY A N 1
ATOM 4704 C CA . GLY A 1 572 ? -51.264 3.681 -32.040 1.00 79.38 572 GLY A CA 1
ATOM 4705 C C . GLY A 1 572 ? -50.947 4.471 -30.782 1.00 79.38 572 GLY A C 1
ATOM 4706 O O . GLY A 1 572 ? -49.790 4.734 -30.452 1.00 79.38 572 GLY A O 1
ATOM 4707 N N . GLN A 1 573 ? -52.002 4.866 -30.073 1.00 85.19 573 GLN A N 1
ATOM 4708 C CA . GLN A 1 573 ? -51.868 5.516 -28.774 1.00 85.19 573 GLN A CA 1
ATOM 4709 C C . GLN A 1 573 ? -52.002 4.484 -27.659 1.00 85.19 573 GLN A C 1
ATOM 4711 O O . GLN A 1 573 ? -52.953 3.703 -27.651 1.00 85.19 573 GLN A O 1
ATOM 4716 N N . TYR A 1 574 ? -51.070 4.504 -26.715 1.00 88.19 574 TYR A N 1
ATOM 4717 C CA . TYR A 1 574 ? -51.029 3.582 -25.590 1.00 88.19 574 TYR A CA 1
ATOM 4718 C C . TYR A 1 574 ? -51.018 4.368 -24.288 1.00 88.19 574 TYR A C 1
ATOM 4720 O O . TYR A 1 574 ? -50.144 5.202 -24.058 1.00 88.19 574 TYR A O 1
ATOM 4728 N N . GLU A 1 575 ? -52.006 4.108 -23.441 1.00 88.88 575 GLU A N 1
ATOM 4729 C CA . GLU A 1 575 ? -52.101 4.742 -22.130 1.00 88.88 575 GLU A CA 1
ATOM 4730 C C . GLU A 1 575 ? -51.300 3.956 -21.094 1.00 88.88 575 GLU A C 1
ATOM 4732 O O . GLU A 1 575 ? -51.234 2.720 -21.137 1.00 88.88 575 GLU A O 1
ATOM 4737 N N . GLU A 1 576 ? -50.675 4.693 -20.182 1.00 88.62 576 GLU A N 1
ATOM 4738 C CA . GLU A 1 576 ? -49.950 4.139 -19.049 1.00 88.62 576 GLU A CA 1
ATOM 4739 C C . GLU A 1 576 ? -50.907 3.341 -18.160 1.00 88.62 576 GLU A C 1
ATOM 4741 O O . GLU A 1 576 ? -51.962 3.833 -17.747 1.00 88.62 576 GLU A O 1
ATOM 4746 N N . LYS A 1 577 ? -50.521 2.103 -17.853 1.00 86.31 577 LYS A N 1
ATOM 4747 C CA . LYS A 1 577 ? -51.211 1.252 -16.887 1.00 86.31 577 LYS A CA 1
ATOM 4748 C C . LYS A 1 577 ? -50.387 1.133 -15.621 1.00 86.31 577 LYS A C 1
ATOM 4750 O O . LYS A 1 577 ? -49.158 1.079 -15.663 1.00 86.31 577 LYS A O 1
ATOM 4755 N N . ASP A 1 578 ? -51.083 1.013 -14.496 1.00 81.81 578 ASP A N 1
ATOM 4756 C CA . ASP A 1 578 ? -50.421 0.679 -13.245 1.00 81.81 578 ASP A CA 1
ATOM 4757 C C . ASP A 1 578 ? -49.738 -0.687 -13.384 1.00 81.81 578 ASP A C 1
ATOM 4759 O O . ASP A 1 578 ? -50.236 -1.597 -14.056 1.00 81.81 578 ASP A O 1
ATOM 4763 N N . ARG A 1 579 ? -48.565 -0.833 -12.758 1.00 77.56 579 ARG A N 1
ATOM 4764 C CA . ARG A 1 579 ? -47.710 -2.022 -12.899 1.00 77.56 579 ARG A CA 1
ATOM 4765 C C . ARG A 1 579 ? -48.481 -3.315 -12.641 1.00 77.56 579 ARG A C 1
ATOM 4767 O O . ARG A 1 579 ? -48.260 -4.297 -13.342 1.00 77.56 579 ARG A O 1
ATOM 4774 N N . GLU A 1 580 ? -49.403 -3.340 -11.684 1.00 79.44 580 GLU A N 1
ATOM 4775 C CA . GLU A 1 580 ? -50.190 -4.542 -11.381 1.00 79.44 580 GLU A CA 1
ATOM 4776 C C . GLU A 1 580 ? -51.188 -4.905 -12.492 1.00 79.44 580 GLU A C 1
ATOM 4778 O O . GLU A 1 580 ? -51.368 -6.085 -12.784 1.00 79.44 580 GLU A O 1
ATOM 4783 N N . GLU A 1 581 ? -51.720 -3.913 -13.207 1.00 77.44 581 GLU A N 1
ATOM 4784 C CA . GLU A 1 581 ? -52.729 -4.071 -14.263 1.00 77.44 581 GLU A CA 1
ATOM 4785 C C . GLU A 1 581 ? -52.135 -4.379 -15.653 1.00 77.44 581 GLU A C 1
ATOM 4787 O O . GLU A 1 581 ? -52.848 -4.813 -16.563 1.00 77.44 581 GLU A O 1
ATOM 4792 N N . ALA A 1 582 ? -50.829 -4.166 -15.849 1.00 77.81 582 ALA A N 1
ATOM 4793 C CA . ALA A 1 582 ? -50.142 -4.436 -17.114 1.00 77.81 582 ALA A CA 1
ATOM 4794 C C . ALA A 1 582 ? -49.994 -5.947 -17.396 1.00 77.81 582 ALA A C 1
ATOM 4796 O O . ALA A 1 582 ? -49.530 -6.702 -16.545 1.00 77.81 582 ALA A O 1
ATOM 4797 N N . ASN A 1 583 ? -50.332 -6.424 -18.597 1.00 75.00 583 ASN A N 1
ATOM 4798 C CA . ASN A 1 583 ? -50.284 -7.856 -18.937 1.00 75.00 583 ASN A CA 1
ATOM 4799 C C . ASN A 1 583 ? -49.096 -8.201 -19.855 1.00 75.00 583 ASN A C 1
ATOM 4801 O O . ASN A 1 583 ? -49.282 -8.359 -21.053 1.00 75.00 583 ASN A O 1
ATOM 4805 N N . ILE A 1 584 ? -47.891 -8.383 -19.311 1.00 74.75 584 ILE A N 1
ATOM 4806 C CA . ILE A 1 584 ? -46.661 -8.637 -20.099 1.00 74.75 584 ILE A CA 1
ATOM 4807 C C . ILE A 1 584 ? -46.302 -10.131 -20.272 1.00 74.75 584 ILE A C 1
ATOM 4809 O O . ILE A 1 584 ? -45.161 -10.469 -20.591 1.00 74.75 584 ILE A O 1
ATOM 4813 N N . GLY A 1 585 ? -47.260 -11.037 -20.045 1.00 73.19 585 GLY A N 1
ATOM 4814 C CA . GLY A 1 585 ? -47.010 -12.485 -20.005 1.00 73.19 585 GLY A CA 1
ATOM 4815 C C . GLY A 1 585 ? -46.302 -12.928 -18.716 1.00 73.19 585 GLY A C 1
ATOM 4816 O O . GLY A 1 585 ? -46.444 -12.283 -17.680 1.00 73.19 585 GLY A O 1
ATOM 4817 N N . GLY A 1 586 ? -45.533 -14.022 -18.770 1.00 68.50 586 GLY A N 1
ATOM 4818 C CA . GLY A 1 586 ? -44.810 -14.586 -17.614 1.00 68.50 586 GLY A CA 1
ATOM 4819 C C . GLY A 1 586 ? -43.562 -13.810 -17.164 1.00 68.50 586 GLY A C 1
ATOM 4820 O O . GLY A 1 586 ? -42.804 -14.309 -16.336 1.00 68.50 586 GLY A O 1
ATOM 4821 N N . ARG A 1 587 ? -43.312 -12.616 -17.718 1.00 69.31 587 ARG A N 1
ATOM 4822 C CA . ARG A 1 587 ? -42.119 -11.813 -17.418 1.00 69.31 587 ARG A CA 1
ATOM 4823 C C . ARG A 1 587 ? -42.217 -11.126 -16.056 1.00 69.31 587 ARG A C 1
ATOM 4825 O O . ARG A 1 587 ? -43.269 -10.622 -15.659 1.00 69.31 587 ARG A O 1
ATOM 4832 N N . THR A 1 588 ? -41.078 -11.032 -15.377 1.00 72.69 588 THR A N 1
ATOM 4833 C CA . THR A 1 588 ? -40.943 -10.282 -14.127 1.00 72.69 588 THR A CA 1
ATOM 4834 C C . THR A 1 588 ? -41.082 -8.790 -14.400 1.00 72.69 588 THR A C 1
ATOM 4836 O O . THR A 1 588 ? -40.247 -8.187 -15.070 1.00 72.69 588 THR A O 1
ATOM 4839 N N . LYS A 1 589 ? -42.130 -8.176 -13.853 1.00 77.75 589 LYS A N 1
ATOM 4840 C CA . LYS A 1 589 ? -42.312 -6.723 -13.898 1.00 77.75 589 LYS A CA 1
ATOM 4841 C C . LYS A 1 589 ? -41.256 -6.060 -13.017 1.00 77.75 589 LYS A C 1
ATOM 4843 O O . LYS A 1 589 ? -41.103 -6.468 -11.869 1.00 77.75 589 LYS A O 1
ATOM 4848 N N . THR A 1 590 ? -40.596 -5.010 -13.484 1.00 70.31 590 THR A N 1
ATOM 4849 C CA . THR A 1 590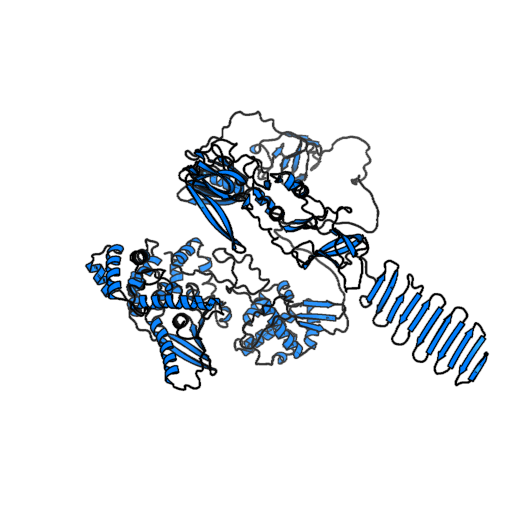 ? -39.635 -4.203 -12.711 1.00 70.31 590 THR A CA 1
ATOM 4850 C C . THR A 1 590 ? -40.232 -2.842 -12.311 1.00 70.31 590 THR A C 1
ATOM 4852 O O . THR A 1 590 ? -41.274 -2.453 -12.842 1.00 70.31 590 THR A O 1
ATOM 4855 N N . LEU A 1 591 ? -39.610 -2.145 -11.346 1.00 64.44 591 LEU A N 1
ATOM 4856 C CA . LEU A 1 591 ? -39.984 -0.774 -10.934 1.00 64.44 591 LEU A CA 1
ATOM 4857 C C . LEU A 1 591 ? -39.459 0.314 -11.890 1.00 64.44 591 LEU A C 1
ATOM 4859 O O . LEU A 1 591 ? -39.954 1.434 -11.856 1.00 64.44 591 LEU A O 1
ATOM 4863 N N . ARG A 1 592 ? -38.460 -0.016 -12.719 1.00 64.31 592 ARG A N 1
ATOM 4864 C CA . ARG A 1 592 ? -37.796 0.892 -13.672 1.00 64.31 592 ARG A CA 1
ATOM 4865 C C . ARG A 1 592 ? -38.550 1.014 -14.999 1.00 64.31 592 ARG A C 1
ATOM 4867 O O . ARG A 1 592 ? -38.435 2.013 -15.702 1.00 64.31 592 ARG A O 1
ATOM 4874 N N . ASP A 1 593 ? -39.324 -0.012 -15.319 1.00 83.81 593 ASP A N 1
ATOM 4875 C CA . ASP A 1 593 ? -40.125 -0.116 -16.526 1.00 83.81 593 ASP A CA 1
ATOM 4876 C C . ASP A 1 593 ? -41.489 0.557 -16.326 1.00 83.81 593 ASP A C 1
ATOM 4878 O O . ASP A 1 593 ? -42.185 0.311 -15.337 1.00 83.81 593 ASP A O 1
ATOM 4882 N N . THR A 1 594 ? -41.897 1.382 -17.288 1.00 88.19 594 THR A N 1
ATOM 4883 C CA . THR A 1 594 ? -43.259 1.926 -17.346 1.00 88.19 594 THR A CA 1
ATOM 4884 C C . THR A 1 594 ? -44.065 1.159 -18.381 1.00 88.19 594 THR A C 1
ATOM 4886 O O . THR A 1 594 ? -43.583 0.887 -19.480 1.00 88.19 594 THR A O 1
ATOM 4889 N N . TYR A 1 595 ? -45.296 0.795 -18.038 1.00 90.12 595 TYR A N 1
ATOM 4890 C CA . TYR A 1 595 ? -46.100 -0.112 -18.847 1.00 90.12 595 TYR A CA 1
ATOM 4891 C C . TYR A 1 595 ? -47.191 0.650 -19.575 1.00 90.12 595 TYR A C 1
ATOM 4893 O O . TYR A 1 595 ? -47.960 1.389 -18.962 1.00 90.12 595 TYR A O 1
ATOM 4901 N N . PHE A 1 596 ? -47.284 0.428 -20.881 1.00 88.38 596 PHE A N 1
ATOM 4902 C CA . PHE A 1 596 ? -48.267 1.078 -21.734 1.00 88.38 596 PHE A CA 1
ATOM 4903 C C . PHE A 1 596 ? -49.083 0.016 -22.477 1.00 88.38 596 PHE A C 1
ATOM 4905 O O . PHE A 1 596 ? -48.546 -0.920 -23.075 1.00 88.38 596 PHE A O 1
ATOM 4912 N N . GLY A 1 597 ? -50.411 0.131 -22.429 1.00 81.50 597 GLY A N 1
ATOM 4913 C CA . GLY A 1 597 ? -51.304 -0.867 -23.026 1.00 81.50 597 GLY A CA 1
ATOM 4914 C C . GLY A 1 597 ? -51.065 -2.297 -22.511 1.00 81.50 597 GLY A C 1
ATOM 4915 O O . GLY A 1 597 ? -50.910 -2.521 -21.312 1.00 81.50 597 GLY A O 1
ATOM 4916 N N . GLU A 1 598 ? -51.095 -3.291 -23.407 1.00 79.25 598 GLU A N 1
ATOM 4917 C CA . GLU A 1 598 ? -50.915 -4.711 -23.045 1.00 79.25 598 GLU A CA 1
ATOM 4918 C C . GLU A 1 598 ? -49.552 -5.295 -23.424 1.00 79.25 598 GLU A C 1
ATOM 4920 O O . GLU A 1 598 ? -49.188 -6.346 -22.908 1.00 79.25 598 GLU A O 1
ATOM 4925 N N . ASN A 1 599 ? -48.815 -4.657 -24.332 1.00 80.31 599 ASN A N 1
ATOM 4926 C CA . ASN A 1 599 ? -47.640 -5.254 -24.973 1.00 80.31 599 ASN A CA 1
ATOM 4927 C C . ASN A 1 599 ? -46.438 -4.303 -25.027 1.00 80.31 599 ASN A C 1
ATOM 4929 O O . ASN A 1 599 ? -45.451 -4.648 -25.664 1.00 80.31 599 ASN A O 1
ATOM 4933 N N . ILE A 1 600 ? -46.509 -3.120 -24.405 1.00 85.69 600 ILE A N 1
ATOM 4934 C CA . ILE A 1 600 ? -45.431 -2.129 -24.465 1.00 85.69 600 ILE A CA 1
ATOM 4935 C C . ILE A 1 600 ? -44.852 -1.885 -23.083 1.00 85.69 600 ILE A C 1
ATOM 4937 O O . ILE A 1 600 ? -45.565 -1.603 -22.116 1.00 85.69 600 ILE A O 1
ATOM 4941 N N . ILE A 1 601 ? -43.530 -1.947 -23.035 1.00 88.81 601 ILE A N 1
ATOM 4942 C CA . ILE A 1 601 ? -42.723 -1.524 -21.908 1.00 88.81 601 ILE A CA 1
ATOM 4943 C C . ILE A 1 601 ? -41.818 -0.399 -22.397 1.00 88.81 601 ILE A C 1
ATOM 4945 O O . ILE A 1 601 ? -41.106 -0.563 -23.383 1.00 88.81 601 ILE A O 1
ATOM 4949 N N . LEU A 1 602 ? -41.844 0.736 -21.709 1.00 87.06 602 LEU A N 1
ATOM 4950 C CA . LEU A 1 602 ? -40.834 1.770 -21.867 1.00 87.06 602 LEU A CA 1
ATOM 4951 C C . LEU A 1 602 ? -39.831 1.614 -20.728 1.00 87.06 602 LEU A C 1
ATOM 4953 O O . LEU A 1 602 ? -40.137 1.918 -19.569 1.00 87.06 602 LEU A O 1
ATOM 4957 N N . ARG A 1 603 ? -38.655 1.098 -21.069 1.00 81.38 603 ARG A N 1
ATOM 4958 C CA . ARG A 1 603 ? -37.535 0.961 -20.147 1.00 81.38 603 ARG A CA 1
ATOM 4959 C C . ARG A 1 603 ? -36.767 2.272 -20.107 1.00 81.38 603 ARG A C 1
ATOM 4961 O O . ARG A 1 603 ? -36.629 2.949 -21.122 1.00 81.38 603 ARG A O 1
ATOM 4968 N N . ASP A 1 604 ? -36.289 2.633 -18.923 1.00 76.94 604 ASP A N 1
ATOM 4969 C CA . ASP A 1 604 ? -35.505 3.855 -18.703 1.00 76.94 604 ASP A CA 1
ATOM 4970 C C . ASP A 1 604 ? -36.257 5.118 -19.108 1.00 76.94 604 ASP A C 1
ATOM 4972 O O . ASP A 1 604 ? -35.677 6.027 -19.703 1.00 76.94 604 ASP A O 1
ATOM 4976 N N . LYS A 1 605 ? -37.556 5.155 -18.784 1.00 82.88 605 LYS A N 1
ATOM 4977 C CA . LYS A 1 605 ? -38.439 6.284 -19.077 1.00 82.88 605 LYS A CA 1
ATOM 4978 C C . LYS A 1 605 ? -37.774 7.597 -18.658 1.00 82.88 605 LYS A C 1
ATOM 4980 O O . LYS A 1 605 ? -37.502 7.835 -17.482 1.00 82.88 605 LYS A O 1
ATOM 4985 N N . LYS A 1 606 ? -37.559 8.458 -19.644 1.00 79.69 606 LYS A N 1
ATOM 4986 C CA . LYS A 1 606 ? -37.073 9.831 -19.521 1.00 79.69 606 LYS A CA 1
ATOM 4987 C C . LYS A 1 606 ? -38.042 10.760 -20.243 1.00 79.69 606 LYS A C 1
ATOM 4989 O O . LYS A 1 606 ? -38.923 10.317 -20.980 1.00 79.69 606 LYS A O 1
ATOM 4994 N N . THR A 1 607 ? -37.858 12.058 -20.040 1.00 73.88 607 THR A N 1
ATOM 4995 C CA . THR A 1 607 ? -38.576 13.089 -20.788 1.00 73.88 607 THR A CA 1
ATOM 4996 C C . THR A 1 607 ? -37.559 13.906 -21.570 1.00 73.88 607 THR A C 1
ATOM 4998 O O . THR A 1 607 ? -36.766 14.641 -20.985 1.00 73.88 607 THR A O 1
ATOM 5001 N N . THR A 1 608 ? -37.571 13.790 -22.895 1.00 56.94 608 THR A N 1
ATOM 5002 C CA . THR A 1 608 ? -36.702 14.551 -23.800 1.00 56.94 608 THR A CA 1
ATOM 5003 C C . THR A 1 608 ? -37.572 15.524 -24.592 1.00 56.94 608 THR A C 1
ATOM 5005 O O . THR A 1 608 ? -38.552 15.126 -25.211 1.00 56.94 608 THR A O 1
ATOM 5008 N N . TYR A 1 609 ? -37.272 16.824 -24.513 1.00 57.94 609 TYR A N 1
ATOM 5009 C CA . TYR A 1 609 ? -38.073 17.901 -25.127 1.00 57.94 609 TYR A CA 1
ATOM 5010 C C . TYR A 1 609 ? -39.580 17.872 -24.785 1.00 57.94 609 TYR A C 1
ATOM 5012 O O . TYR A 1 609 ? -40.423 18.234 -25.602 1.00 57.94 609 TYR A O 1
ATOM 5020 N N . GLY A 1 610 ? -39.933 17.455 -23.564 1.00 64.69 610 GLY A N 1
ATOM 5021 C CA . GLY A 1 610 ? -41.328 17.392 -23.105 1.00 64.69 610 GLY A CA 1
ATOM 5022 C C . GLY A 1 610 ? -42.111 16.169 -23.598 1.00 64.69 610 GLY A C 1
ATOM 5023 O O . GLY A 1 610 ? -43.320 16.100 -23.392 1.00 64.69 610 GLY A O 1
ATOM 5024 N N . GLN A 1 611 ? -41.440 15.207 -24.232 1.00 69.88 611 GLN A N 1
ATOM 5025 C CA . GLN A 1 611 ? -42.009 13.948 -24.697 1.00 69.88 611 GLN A CA 1
ATOM 5026 C C . GLN A 1 611 ? -41.301 12.761 -24.039 1.00 69.88 611 GLN A C 1
ATOM 5028 O O . GLN A 1 611 ? -40.118 12.838 -23.716 1.00 69.88 611 GLN A O 1
ATOM 5033 N N . LEU A 1 612 ? -42.031 11.665 -23.822 1.00 78.69 612 LEU A N 1
ATOM 5034 C CA . LEU A 1 612 ? -41.463 10.440 -23.259 1.00 78.69 612 LEU A CA 1
ATOM 5035 C C . LEU A 1 612 ? -40.379 9.864 -24.178 1.00 78.69 612 LEU A C 1
ATOM 5037 O O . LEU A 1 612 ? -40.524 9.868 -25.394 1.00 78.69 612 LEU A O 1
ATOM 5041 N N . SER A 1 613 ? -39.306 9.347 -23.605 1.00 77.25 613 SER A N 1
ATOM 5042 C CA . SER A 1 613 ? -38.230 8.685 -24.339 1.00 77.25 613 SER A CA 1
ATOM 5043 C C . SER A 1 613 ? -37.638 7.546 -23.512 1.00 77.25 613 SER A C 1
ATOM 5045 O O . SER A 1 613 ? -37.824 7.496 -22.295 1.00 77.25 613 SER A O 1
ATOM 5047 N N . GLY A 1 614 ? -36.964 6.605 -24.165 1.00 80.88 614 GLY A N 1
ATOM 5048 C CA . GLY A 1 614 ? -36.361 5.437 -23.520 1.00 80.88 614 GLY A CA 1
ATOM 5049 C C . GLY A 1 614 ? -36.219 4.276 -24.495 1.00 80.88 614 GLY A C 1
ATOM 5050 O O . GLY A 1 614 ? -36.377 4.457 -25.699 1.00 80.88 614 GLY A O 1
ATOM 5051 N N . ASP A 1 615 ? -35.966 3.079 -23.982 1.00 78.31 615 ASP A N 1
ATOM 5052 C CA . ASP A 1 615 ? -35.929 1.879 -24.816 1.00 78.31 615 ASP A CA 1
ATOM 5053 C C . ASP A 1 615 ? -37.328 1.269 -24.868 1.00 78.31 615 ASP A C 1
ATOM 5055 O O . ASP A 1 615 ? -37.894 0.854 -23.849 1.00 78.31 615 ASP A O 1
ATOM 5059 N N . LEU A 1 616 ? -37.919 1.246 -26.062 1.00 82.38 616 LEU A N 1
ATOM 5060 C CA . LEU A 1 616 ? -39.250 0.690 -26.259 1.00 82.38 616 LEU A CA 1
ATOM 5061 C C . LEU A 1 616 ? -39.135 -0.812 -26.495 1.00 82.38 616 LEU A C 1
ATOM 5063 O O . LEU A 1 616 ? -38.570 -1.251 -27.495 1.00 82.38 616 LEU A O 1
ATOM 5067 N N . VAL A 1 617 ? -39.727 -1.596 -25.603 1.00 84.31 617 VAL A N 1
ATOM 5068 C CA . VAL A 1 617 ? -39.842 -3.044 -25.750 1.00 84.31 617 VAL A CA 1
ATOM 5069 C C . VAL A 1 617 ? -41.285 -3.385 -26.095 1.00 84.31 617 VAL A C 1
ATOM 5071 O O . VAL A 1 617 ? -42.191 -3.219 -25.273 1.00 84.31 617 VAL A O 1
ATOM 5074 N N . TYR A 1 618 ? -41.502 -3.873 -27.315 1.00 83.00 618 TYR A N 1
ATOM 5075 C CA . TYR A 1 618 ? -42.785 -4.419 -27.744 1.00 83.00 618 TYR A CA 1
ATOM 5076 C C . TYR A 1 618 ? -42.766 -5.941 -27.645 1.00 83.00 618 TYR A C 1
ATOM 5078 O O . TYR A 1 618 ? -41.953 -6.605 -28.283 1.00 83.00 618 TYR A O 1
ATOM 5086 N N . ILE A 1 619 ? -43.687 -6.497 -26.869 1.00 80.88 619 ILE A N 1
ATOM 5087 C CA . ILE A 1 619 ? -43.808 -7.933 -26.634 1.00 80.88 619 ILE A CA 1
ATOM 5088 C C . ILE A 1 619 ? -44.813 -8.540 -27.618 1.00 80.88 619 ILE A C 1
ATOM 5090 O O . ILE A 1 619 ? -45.958 -8.085 -27.702 1.00 80.88 619 ILE A O 1
ATOM 5094 N N . TYR A 1 620 ? -44.415 -9.605 -28.317 1.00 70.12 620 TYR A N 1
ATOM 5095 C CA . TYR A 1 620 ? -45.238 -10.277 -29.326 1.00 70.12 620 TYR A CA 1
ATOM 5096 C C . TYR A 1 620 ? -45.127 -11.812 -29.281 1.00 70.12 620 TYR A C 1
ATOM 5098 O O . TYR A 1 620 ? -44.485 -12.389 -28.404 1.00 70.12 620 TYR A O 1
ATOM 5106 N N . GLY A 1 621 ? -45.858 -12.481 -30.176 1.00 69.81 621 GLY A N 1
ATOM 5107 C CA . GLY A 1 621 ? -45.965 -13.940 -30.234 1.00 69.81 621 GLY A CA 1
ATOM 5108 C C . GLY A 1 621 ? -47.118 -14.528 -29.395 1.00 69.81 621 GLY A C 1
ATOM 5109 O O . GLY A 1 621 ? -47.629 -13.888 -28.470 1.00 69.81 621 GLY A O 1
ATOM 5110 N N . PRO A 1 622 ? -47.564 -15.765 -29.695 1.00 62.88 622 PRO A N 1
ATOM 5111 C CA . PRO A 1 622 ? -48.738 -16.391 -29.071 1.00 62.88 622 PRO A CA 1
ATOM 5112 C C . PRO A 1 622 ? -48.576 -16.675 -27.569 1.00 62.88 622 PRO A C 1
ATOM 5114 O O . PRO A 1 622 ? -49.582 -16.787 -26.871 1.00 62.88 622 PRO A O 1
ATOM 5117 N N . GLN A 1 623 ? -47.335 -16.761 -27.072 1.00 69.12 623 GLN A N 1
ATOM 5118 C CA . GLN A 1 623 ? -47.015 -16.903 -25.644 1.00 69.12 623 GLN A CA 1
ATOM 5119 C C . GLN A 1 623 ? -46.408 -15.635 -25.022 1.00 69.12 623 GLN A C 1
ATOM 5121 O O . GLN A 1 623 ? -46.047 -15.652 -23.848 1.00 69.12 623 GLN A O 1
ATOM 5126 N N . LYS A 1 624 ? -46.327 -14.525 -25.776 1.00 68.75 624 LYS A N 1
ATOM 5127 C CA . LYS A 1 624 ? -45.615 -13.307 -25.367 1.00 68.75 624 LYS A CA 1
ATOM 5128 C C . LYS A 1 624 ? -44.160 -13.599 -24.973 1.00 68.75 624 LYS A C 1
ATOM 5130 O O . LYS A 1 624 ? -43.720 -13.116 -23.942 1.00 68.75 624 LYS A O 1
ATOM 5135 N N . GLU A 1 625 ? -43.417 -14.389 -25.742 1.00 63.72 625 GLU A N 1
ATOM 5136 C CA . GLU A 1 625 ? -41.997 -14.696 -25.466 1.00 63.72 625 GLU A CA 1
ATOM 5137 C C . GLU A 1 625 ? -41.043 -13.889 -26.348 1.00 63.72 625 GLU A C 1
ATOM 5139 O O . GLU A 1 625 ? -39.934 -13.570 -25.924 1.00 63.72 625 GLU A O 1
ATOM 5144 N N . ASP A 1 626 ? -41.508 -13.469 -27.521 1.00 64.50 626 ASP A N 1
ATOM 5145 C CA . ASP A 1 626 ? -40.717 -12.682 -28.455 1.00 64.50 626 ASP A CA 1
ATOM 5146 C C . ASP A 1 626 ? -40.800 -11.191 -28.101 1.00 64.50 626 ASP A C 1
ATOM 5148 O O . ASP A 1 626 ? -41.812 -10.704 -27.576 1.00 64.50 626 ASP A O 1
ATOM 5152 N N . GLU A 1 627 ? -39.722 -10.455 -28.366 1.00 73.81 627 GLU A N 1
ATOM 5153 C CA . GLU A 1 627 ? -39.651 -9.020 -28.109 1.00 73.81 627 GLU A CA 1
ATOM 5154 C C . GLU A 1 627 ? -38.918 -8.267 -29.217 1.00 73.81 627 GLU A C 1
ATOM 5156 O O . GLU A 1 627 ? -38.013 -8.783 -29.875 1.00 73.81 627 GLU A O 1
ATOM 5161 N N . LEU A 1 628 ? -39.377 -7.043 -29.465 1.00 68.38 628 LEU A N 1
ATOM 5162 C CA . LEU A 1 628 ? -38.736 -6.083 -30.347 1.00 68.38 628 LEU A CA 1
ATOM 5163 C C . LEU A 1 628 ? -38.257 -4.945 -29.461 1.00 68.38 628 LEU A C 1
ATOM 5165 O O . LEU A 1 628 ? -39.073 -4.312 -28.792 1.00 68.38 628 LEU A O 1
ATOM 5169 N N . ILE A 1 629 ? -36.952 -4.698 -29.477 1.00 72.25 629 ILE A N 1
ATOM 5170 C CA . ILE A 1 629 ? -36.323 -3.618 -28.723 1.00 72.25 629 ILE A CA 1
ATOM 5171 C C . ILE A 1 629 ? -35.972 -2.506 -29.703 1.00 72.25 629 ILE A C 1
ATOM 5173 O O . ILE A 1 629 ? -35.279 -2.737 -30.695 1.00 72.25 629 ILE A O 1
ATOM 5177 N N . ILE A 1 630 ? -36.467 -1.307 -29.419 1.00 65.38 630 ILE A N 1
ATOM 5178 C CA . ILE A 1 630 ? -36.104 -0.082 -30.121 1.00 65.38 630 ILE A CA 1
ATOM 5179 C C . ILE A 1 630 ? -35.326 0.778 -29.135 1.00 65.38 630 ILE A C 1
ATOM 5181 O O . ILE A 1 630 ? -35.909 1.383 -28.234 1.00 65.38 630 ILE A O 1
ATOM 5185 N N . GLU A 1 631 ? -34.009 0.798 -29.307 1.00 62.78 631 GLU A N 1
ATOM 5186 C CA . GLU A 1 631 ? -33.117 1.622 -28.497 1.00 62.78 631 GLU A CA 1
ATOM 5187 C C . GLU A 1 631 ? -33.300 3.104 -28.848 1.00 62.78 631 GLU A C 1
ATOM 5189 O O . GLU A 1 631 ? -33.365 3.475 -30.024 1.00 62.78 631 GLU A O 1
ATOM 5194 N N . GLY A 1 632 ? -33.399 3.956 -27.825 1.00 57.50 632 GLY A N 1
ATOM 5195 C CA . GLY A 1 632 ? -33.498 5.410 -28.004 1.00 57.50 632 GLY A CA 1
ATOM 5196 C C . GLY A 1 632 ? -34.817 5.922 -28.603 1.00 57.50 632 GLY A C 1
ATOM 5197 O O . GLY A 1 632 ? -34.832 6.999 -29.200 1.00 57.50 632 GLY A O 1
ATOM 5198 N N . PHE A 1 633 ? -35.916 5.184 -28.440 1.00 79.44 633 PHE A N 1
ATOM 5199 C CA . PHE A 1 633 ? -37.258 5.583 -28.870 1.00 79.44 633 PHE A CA 1
ATOM 5200 C C . PHE A 1 633 ? -37.694 6.926 -28.254 1.00 79.44 633 PHE A C 1
ATOM 5202 O O . PHE A 1 633 ? -37.575 7.138 -27.043 1.00 79.44 633 PHE A O 1
ATOM 5209 N N . GLN A 1 634 ? -38.261 7.814 -29.075 1.00 79.62 634 GLN A N 1
ATOM 5210 C CA . GLN A 1 634 ? -38.939 9.039 -28.647 1.00 79.62 634 GLN A CA 1
ATOM 5211 C C . GLN A 1 634 ? -40.444 8.962 -28.926 1.00 79.62 634 GLN A C 1
ATOM 5213 O O . GLN A 1 634 ? -40.904 8.371 -29.901 1.00 79.62 634 GLN A O 1
ATOM 5218 N N . ASN A 1 635 ? -41.248 9.566 -28.053 1.00 82.19 635 ASN A N 1
ATOM 5219 C CA . ASN A 1 635 ? -42.700 9.493 -28.139 1.00 82.19 635 ASN A CA 1
ATOM 5220 C C . ASN A 1 635 ? -43.223 10.086 -29.456 1.00 82.19 635 ASN A C 1
ATOM 5222 O O . ASN A 1 635 ? -43.041 11.268 -29.724 1.00 82.19 635 ASN A O 1
ATOM 5226 N N . GLY A 1 636 ? -43.946 9.293 -30.242 1.00 71.56 636 GLY A N 1
ATOM 5227 C CA . GLY A 1 636 ? -44.391 9.657 -31.588 1.00 71.56 636 GLY A CA 1
ATOM 5228 C C . GLY A 1 636 ? -43.590 8.980 -32.701 1.00 71.56 636 GLY A C 1
ATOM 5229 O O . GLY A 1 636 ? -44.075 8.942 -33.836 1.00 71.56 636 GLY A O 1
ATOM 5230 N N . ASP A 1 637 ? -42.432 8.388 -32.389 1.00 71.69 637 ASP A N 1
ATOM 5231 C CA . ASP A 1 637 ? -41.668 7.582 -33.336 1.00 71.69 637 ASP A CA 1
ATOM 5232 C C . ASP A 1 637 ? -42.492 6.379 -33.801 1.00 71.69 637 ASP A C 1
ATOM 5234 O O . ASP A 1 637 ? -43.236 5.755 -33.039 1.00 71.69 637 ASP A O 1
ATOM 5238 N N . TYR A 1 638 ? -42.376 6.056 -35.090 1.00 68.62 638 TYR A N 1
ATOM 5239 C CA . TYR A 1 638 ? -43.067 4.921 -35.712 1.00 68.62 638 TYR A CA 1
ATOM 5240 C C . TYR A 1 638 ? -44.592 4.902 -35.481 1.00 68.62 638 TYR A C 1
ATOM 5242 O O . TYR A 1 638 ? -45.207 3.834 -35.446 1.00 68.62 638 TYR A O 1
ATOM 5250 N N . GLY A 1 639 ? -45.197 6.082 -35.280 1.00 69.75 639 GLY A N 1
ATOM 5251 C CA . GLY A 1 639 ? -46.631 6.235 -35.035 1.00 69.75 639 GLY A CA 1
ATOM 5252 C C . GLY A 1 639 ? -47.096 5.760 -33.653 1.00 69.75 639 GLY A C 1
ATOM 5253 O O . GLY A 1 639 ? -48.303 5.656 -33.427 1.00 69.75 639 GLY A O 1
ATOM 5254 N N . ILE A 1 640 ? -46.179 5.472 -32.725 1.00 80.62 640 ILE A N 1
ATOM 5255 C CA . ILE A 1 640 ? -46.484 5.032 -31.360 1.00 80.62 640 ILE A CA 1
ATOM 5256 C C . ILE A 1 640 ? -46.521 6.256 -30.446 1.00 80.62 640 ILE A C 1
ATOM 5258 O O . ILE A 1 640 ? -45.524 6.949 -30.284 1.00 80.62 640 ILE A O 1
ATOM 5262 N N . THR A 1 641 ? -47.671 6.535 -29.831 1.00 86.06 641 THR A N 1
ATOM 5263 C CA . THR A 1 641 ? -47.826 7.636 -28.866 1.00 86.06 641 THR A CA 1
ATOM 5264 C C . THR A 1 641 ? -48.174 7.104 -27.480 1.00 86.06 641 THR A C 1
ATOM 5266 O O . THR A 1 641 ? -49.281 6.634 -27.238 1.00 86.06 641 THR A O 1
ATOM 5269 N N . LEU A 1 642 ? -47.249 7.225 -26.544 1.00 89.56 642 LEU A N 1
ATOM 5270 C CA . LEU A 1 642 ? -47.401 6.888 -25.138 1.00 89.56 642 LEU A CA 1
ATOM 5271 C C . LEU A 1 642 ? -48.012 8.073 -24.375 1.00 89.56 642 LEU A C 1
ATOM 5273 O O . LEU A 1 642 ? -47.537 9.207 -24.490 1.00 89.56 642 LEU A O 1
ATOM 5277 N N . ARG A 1 643 ? -49.081 7.831 -23.609 1.00 86.94 643 ARG A N 1
ATOM 5278 C CA . ARG A 1 643 ? -49.767 8.842 -22.788 1.00 86.94 643 ARG A CA 1
ATOM 5279 C C . ARG A 1 643 ? -49.746 8.446 -21.322 1.00 86.94 643 ARG A C 1
ATOM 5281 O O . ARG A 1 643 ? -50.232 7.378 -20.966 1.00 86.94 643 ARG A O 1
ATOM 5288 N N . GLU A 1 644 ? -49.207 9.320 -20.481 1.00 83.56 644 GLU A N 1
ATOM 5289 C CA . GLU A 1 644 ? -49.179 9.105 -19.034 1.00 83.56 644 GLU A CA 1
ATOM 5290 C C . GLU A 1 644 ? -50.584 9.206 -18.430 1.00 83.56 644 GLU A C 1
ATOM 5292 O O . GLU A 1 644 ? -51.427 9.990 -18.880 1.00 83.56 644 GLU A O 1
ATOM 5297 N N . LYS A 1 645 ? -50.835 8.418 -17.382 1.00 81.12 645 LYS A N 1
ATOM 5298 C CA . LYS A 1 645 ? -52.084 8.470 -16.617 1.00 81.12 645 LYS A CA 1
ATOM 5299 C C . LYS A 1 645 ? -52.107 9.774 -15.819 1.00 81.12 645 LYS A C 1
ATOM 5301 O O . LYS A 1 645 ? -51.218 10.022 -15.008 1.00 81.12 645 LYS A O 1
ATOM 5306 N N . VAL A 1 646 ? -53.132 10.604 -16.024 1.00 63.41 646 VAL A N 1
ATOM 5307 C CA . VAL A 1 646 ? -53.311 11.852 -15.265 1.00 63.41 646 VAL A CA 1
ATOM 5308 C C . VAL A 1 646 ? -53.607 11.497 -13.807 1.00 63.41 646 VAL A C 1
ATOM 5310 O O . VAL A 1 646 ? -54.720 11.092 -13.471 1.00 63.41 646 VAL A O 1
ATOM 5313 N N . ARG A 1 647 ? -52.601 11.615 -12.938 1.00 52.31 647 ARG A N 1
ATOM 5314 C CA . ARG A 1 647 ? -52.764 11.449 -11.490 1.00 52.31 647 ARG A CA 1
ATOM 5315 C C . ARG A 1 647 ? -53.267 12.770 -10.909 1.00 52.31 647 ARG A C 1
ATOM 5317 O O . ARG A 1 647 ? -52.669 13.815 -11.154 1.00 52.31 647 ARG A O 1
ATOM 5324 N N . GLN A 1 648 ? -54.392 12.736 -10.193 1.00 38.28 648 GLN A N 1
ATOM 5325 C CA . GLN A 1 648 ? -54.846 13.904 -9.436 1.00 38.28 648 GLN A CA 1
ATOM 5326 C C . GLN A 1 648 ? -53.835 14.192 -8.312 1.00 38.28 648 GLN A C 1
ATOM 5328 O O . GLN A 1 648 ? -53.290 13.237 -7.754 1.00 38.28 648 GLN A O 1
ATOM 5333 N N . PRO A 1 649 ? -53.552 15.467 -7.992 1.00 40.19 649 PRO A N 1
ATOM 5334 C CA . PRO A 1 649 ? -52.664 15.797 -6.891 1.00 40.19 649 PRO A CA 1
ATOM 5335 C C . PRO A 1 649 ? -53.372 15.440 -5.582 1.00 40.19 649 PRO A C 1
ATOM 5337 O O . PRO A 1 649 ? -54.345 16.092 -5.211 1.00 40.19 649 PRO A O 1
ATOM 5340 N N . GLU A 1 650 ? -52.922 14.374 -4.923 1.00 34.12 650 GLU A N 1
ATOM 5341 C CA . GLU A 1 650 ? -53.326 14.067 -3.552 1.00 34.12 650 GLU A CA 1
ATOM 5342 C C . GLU A 1 650 ? -52.448 14.857 -2.576 1.00 34.12 650 GLU A C 1
ATOM 5344 O O . GLU A 1 650 ? -51.221 14.735 -2.577 1.00 34.12 650 GLU A O 1
ATOM 5349 N N . ASP A 1 651 ? -53.132 15.679 -1.779 1.00 38.78 651 ASP A N 1
ATOM 5350 C CA . ASP A 1 651 ? -52.661 16.374 -0.584 1.00 38.78 651 ASP A CA 1
ATOM 5351 C C . ASP A 1 651 ? -52.018 15.422 0.443 1.00 38.78 651 ASP A C 1
ATOM 5353 O O . ASP A 1 651 ? -52.430 14.274 0.609 1.00 38.78 651 ASP A O 1
ATOM 5357 N N . ASP A 1 652 ? -51.059 15.979 1.188 1.00 44.75 652 ASP A N 1
ATOM 5358 C CA . ASP A 1 652 ? -50.598 15.561 2.515 1.00 44.75 652 ASP A CA 1
ATOM 5359 C C . ASP A 1 652 ? -50.288 14.069 2.737 1.00 44.75 652 ASP A C 1
ATOM 5361 O O . ASP A 1 652 ? -51.062 13.294 3.304 1.00 44.75 652 ASP A O 1
ATOM 5365 N N . LYS A 1 653 ? -49.023 13.709 2.499 1.00 36.62 653 LYS A N 1
ATOM 5366 C CA . LYS A 1 653 ? -48.334 12.756 3.378 1.00 36.62 653 LYS A CA 1
ATOM 5367 C C . LYS A 1 653 ? -47.122 13.428 3.996 1.00 36.62 653 LYS A C 1
ATOM 5369 O O . LYS A 1 653 ? -46.055 13.480 3.394 1.00 36.62 653 LYS A O 1
ATOM 5374 N N . GLN A 1 654 ? -47.299 13.909 5.224 1.00 40.25 654 GLN A N 1
ATOM 5375 C CA . GLN A 1 654 ? -46.184 14.140 6.134 1.00 40.25 654 GLN A CA 1
ATOM 5376 C C . GLN A 1 654 ? -45.334 12.862 6.233 1.00 40.25 654 GLN A C 1
ATOM 5378 O O . GLN A 1 654 ? -45.883 11.803 6.551 1.00 40.25 654 GLN A O 1
ATOM 5383 N N . PRO A 1 655 ? -44.006 12.935 6.083 1.00 32.16 655 PRO A N 1
ATOM 5384 C CA . PRO A 1 655 ? -43.115 12.037 6.784 1.00 32.16 655 PRO A CA 1
ATOM 5385 C C . PRO A 1 655 ? -42.709 12.714 8.099 1.00 32.16 655 PRO A C 1
ATOM 5387 O O . PRO A 1 655 ? -41.884 13.623 8.118 1.00 32.16 655 PRO A O 1
ATOM 5390 N N . VAL A 1 656 ? -43.304 12.277 9.210 1.00 43.22 656 VAL A N 1
ATOM 5391 C CA . VAL A 1 656 ? -42.759 12.524 10.550 1.00 43.22 656 VAL A CA 1
ATOM 5392 C C . VAL A 1 656 ? -42.043 11.255 10.985 1.00 43.22 656 VAL A C 1
ATOM 5394 O O . VAL A 1 656 ? -42.715 10.242 11.151 1.00 43.22 656 VAL A O 1
ATOM 5397 N N . THR A 1 657 ? -40.745 11.340 11.285 1.00 37.12 657 THR A N 1
ATOM 5398 C CA . THR A 1 657 ? -40.207 10.642 12.462 1.00 37.12 657 THR A CA 1
ATOM 5399 C C . THR A 1 657 ? -38.922 11.284 12.974 1.00 37.12 657 THR A C 1
ATOM 5401 O O . THR A 1 657 ? -37.836 11.149 12.419 1.00 37.12 657 THR A O 1
ATOM 5404 N N . TYR A 1 658 ? -39.078 11.960 14.108 1.00 39.19 658 TYR A N 1
ATOM 5405 C CA . TYR A 1 658 ? -38.029 12.248 15.069 1.00 39.19 658 TYR A CA 1
ATOM 5406 C C . TYR A 1 658 ? -37.515 10.931 15.653 1.00 39.19 658 TYR A C 1
ATOM 5408 O O . TYR A 1 658 ? -38.318 10.127 16.135 1.00 39.19 658 TYR A O 1
ATOM 5416 N N . THR A 1 659 ? -36.198 10.737 15.745 1.00 41.91 659 THR A N 1
ATOM 5417 C CA . THR A 1 659 ? -35.713 9.885 16.838 1.00 41.91 659 THR A CA 1
ATOM 5418 C C . THR A 1 659 ? -35.971 10.671 18.126 1.00 41.91 659 THR A C 1
ATOM 5420 O O . THR A 1 659 ? -35.620 11.846 18.205 1.00 41.91 659 THR A O 1
ATOM 5423 N N . ALA A 1 660 ? -36.625 10.078 19.126 1.00 41.94 660 ALA A N 1
ATOM 5424 C CA . ALA A 1 660 ? -37.186 10.798 20.282 1.00 41.94 660 ALA A CA 1
ATOM 5425 C C . ALA A 1 660 ? -36.175 11.626 21.123 1.00 41.94 660 ALA A C 1
ATOM 5427 O O . ALA A 1 660 ? -36.588 12.350 22.026 1.00 41.94 660 ALA A O 1
ATOM 5428 N N . TYR A 1 661 ? -34.872 11.538 20.823 1.00 48.16 661 TYR A N 1
ATOM 5429 C CA . TYR A 1 661 ? -33.788 12.271 21.484 1.00 48.16 661 TYR A CA 1
ATOM 5430 C C . TYR A 1 661 ? -32.745 12.903 20.538 1.00 48.16 661 TYR A C 1
ATOM 5432 O O . TYR A 1 661 ? -31.922 13.677 21.023 1.00 48.16 661 TYR A O 1
ATOM 5440 N N . HIS A 1 662 ? -32.754 12.636 19.221 1.00 57.34 662 HIS A N 1
ATOM 5441 C CA . HIS A 1 662 ? -31.727 13.150 18.298 1.00 57.34 662 HIS A CA 1
ATOM 5442 C C . HIS A 1 662 ? -32.360 13.987 17.188 1.00 57.34 662 HIS A C 1
ATOM 5444 O O . HIS A 1 662 ? -33.106 13.481 16.353 1.00 57.34 662 HIS A O 1
ATOM 5450 N N . LYS A 1 663 ? -32.000 15.271 17.147 1.00 72.31 663 LYS A N 1
ATOM 5451 C CA . LYS A 1 663 ? -32.380 16.235 16.102 1.00 72.31 663 LYS A CA 1
ATOM 5452 C C . LYS A 1 663 ? -31.642 16.007 14.768 1.00 72.31 663 LYS A C 1
ATOM 5454 O O . LYS A 1 663 ? -31.398 16.965 14.051 1.00 72.31 663 LYS A O 1
ATOM 5459 N N . VAL A 1 664 ? -31.193 14.789 14.462 1.00 81.94 664 VAL A N 1
ATOM 5460 C CA . VAL A 1 664 ? -30.455 14.463 13.228 1.00 81.94 664 VAL A CA 1
ATOM 5461 C C . VAL A 1 664 ? -31.338 13.596 12.339 1.00 81.94 664 VAL A C 1
ATOM 5463 O O . VAL A 1 664 ? -31.926 12.633 12.832 1.00 81.94 664 VAL A O 1
ATOM 5466 N N . ARG A 1 665 ? -31.405 13.911 11.043 1.00 83.44 665 ARG A N 1
ATOM 5467 C CA . ARG A 1 665 ? -32.202 13.177 10.053 1.00 83.44 665 ARG A CA 1
ATOM 5468 C C . ARG A 1 665 ? -31.321 12.657 8.921 1.00 83.44 665 ARG A C 1
ATOM 5470 O O . ARG A 1 665 ? -30.417 13.357 8.472 1.00 83.44 665 ARG A O 1
ATOM 5477 N N . PHE A 1 666 ? -31.634 11.454 8.449 1.00 88.88 666 PHE A N 1
ATOM 5478 C CA . PHE A 1 666 ? -31.041 10.829 7.267 1.00 88.88 666 PHE A CA 1
ATOM 5479 C C . PHE A 1 666 ? -32.146 10.646 6.220 1.00 88.88 666 PHE A C 1
ATOM 5481 O O . PHE A 1 666 ? -33.263 10.275 6.577 1.00 88.88 666 PHE A O 1
ATOM 5488 N N . ASP A 1 667 ? -31.874 10.926 4.946 1.00 86.81 667 ASP A N 1
ATOM 5489 C CA . ASP A 1 667 ? -32.896 10.866 3.887 1.00 86.81 667 ASP A CA 1
ATOM 5490 C C . ASP A 1 667 ? -33.186 9.442 3.378 1.00 86.81 667 ASP A C 1
ATOM 5492 O O . ASP A 1 667 ? -34.309 9.146 2.973 1.00 86.81 667 ASP A O 1
ATOM 5496 N N . CYS A 1 668 ? -32.195 8.550 3.421 1.00 84.44 668 CYS A N 1
ATOM 5497 C CA . CYS A 1 668 ? -32.294 7.203 2.858 1.00 84.44 668 CYS A CA 1
ATOM 5498 C C . CYS A 1 668 ? -32.602 6.094 3.882 1.00 84.44 668 CYS A C 1
ATOM 5500 O O . CYS A 1 668 ? -33.041 5.010 3.493 1.00 84.44 668 CYS A O 1
ATOM 5502 N N . VAL A 1 669 ? -32.379 6.332 5.182 1.00 87.38 669 VAL A N 1
ATOM 5503 C CA . VAL A 1 669 ? -32.515 5.323 6.251 1.00 87.38 669 VAL A CA 1
ATOM 5504 C C . VAL A 1 669 ? -33.133 5.907 7.521 1.00 87.38 669 VAL A C 1
ATOM 5506 O O . VAL A 1 669 ? -32.892 7.055 7.874 1.00 87.38 669 VAL A O 1
ATOM 5509 N N . GLU A 1 670 ? -33.908 5.099 8.243 1.00 86.75 670 GLU A N 1
ATOM 5510 C CA . GLU A 1 670 ? -34.521 5.466 9.523 1.00 86.75 670 GLU A CA 1
ATOM 5511 C C . GLU A 1 670 ? -33.962 4.570 10.635 1.00 86.75 670 GLU A C 1
ATOM 5513 O O . GLU A 1 670 ? -34.100 3.344 10.590 1.00 86.75 670 GLU A O 1
ATOM 5518 N N . PHE A 1 671 ? -33.352 5.186 11.650 1.00 86.12 671 PHE A N 1
ATOM 5519 C CA . PHE A 1 671 ? -32.851 4.486 12.831 1.00 86.12 671 PHE A CA 1
ATOM 5520 C C . PHE A 1 671 ? -33.870 4.556 13.968 1.00 86.12 671 PHE A C 1
ATOM 5522 O O . PHE A 1 671 ? -34.319 5.634 14.350 1.00 86.12 671 PHE A O 1
ATOM 5529 N N . VAL A 1 672 ? -34.188 3.404 14.554 1.00 85.31 672 VAL A N 1
ATOM 5530 C CA . VAL A 1 672 ? -34.940 3.303 15.813 1.00 85.31 672 VAL A CA 1
ATOM 5531 C C . VAL A 1 672 ? -34.098 3.842 16.967 1.00 85.31 672 VAL A C 1
ATOM 5533 O O . VAL A 1 672 ? -34.599 4.570 17.820 1.00 85.31 672 VAL A O 1
ATOM 5536 N N . ASP A 1 673 ? -32.810 3.495 16.975 1.00 83.75 673 ASP A N 1
ATOM 5537 C CA . ASP A 1 673 ? -31.847 3.951 17.972 1.00 83.75 673 ASP A CA 1
ATOM 5538 C C . ASP A 1 673 ? -30.484 4.195 17.317 1.00 83.75 673 ASP A C 1
ATOM 5540 O O . ASP A 1 673 ? -29.831 3.264 16.839 1.00 83.75 673 ASP A O 1
ATOM 5544 N N . LEU A 1 674 ? -30.061 5.457 17.275 1.00 87.94 674 LEU A N 1
ATOM 5545 C CA . LEU A 1 674 ? -28.792 5.870 16.685 1.00 87.94 674 LEU A CA 1
ATOM 5546 C C . LEU A 1 674 ? -27.671 5.698 17.718 1.00 87.94 674 LEU A C 1
ATOM 5548 O O . LEU A 1 674 ? -27.634 6.396 18.729 1.00 87.94 674 LEU A O 1
ATOM 5552 N N . LYS A 1 675 ? -26.749 4.763 17.470 1.00 86.00 675 LYS A N 1
ATOM 5553 C CA . LYS A 1 675 ? -25.659 4.429 18.401 1.00 86.00 675 LYS A CA 1
ATOM 5554 C C . LYS A 1 675 ? -24.414 5.272 18.177 1.00 86.00 675 LYS A C 1
ATOM 5556 O O . LYS A 1 675 ? -23.784 5.701 19.141 1.00 86.00 675 LYS A O 1
ATOM 5561 N N . GLU A 1 676 ? -24.053 5.487 16.920 1.00 89.56 676 GLU A N 1
ATOM 5562 C CA . GLU A 1 676 ? -22.851 6.214 16.534 1.00 89.56 676 GLU A CA 1
ATOM 5563 C C . GLU A 1 676 ? -23.135 7.055 15.289 1.00 89.56 676 GLU A C 1
ATOM 5565 O O . GLU A 1 676 ? -23.767 6.597 14.338 1.00 89.56 676 GLU A O 1
ATOM 5570 N N . MET A 1 677 ? -22.629 8.284 15.290 1.00 92.25 677 MET A N 1
ATOM 5571 C CA . MET A 1 677 ? -22.490 9.099 14.092 1.00 92.25 677 MET A CA 1
ATOM 5572 C C . MET A 1 677 ? -21.206 9.901 14.226 1.00 92.25 677 MET A C 1
ATOM 5574 O O . MET A 1 677 ? -21.037 10.624 15.210 1.00 92.25 677 MET A O 1
ATOM 5578 N N . VAL A 1 678 ? -20.322 9.778 13.241 1.00 95.69 678 VAL A N 1
ATOM 5579 C CA . VAL A 1 678 ? -19.081 10.546 13.145 1.00 95.69 678 VAL A CA 1
ATOM 5580 C C . VAL A 1 678 ? -18.930 11.051 11.715 1.00 95.69 678 VAL A C 1
ATOM 5582 O O . VAL A 1 678 ? -18.893 10.252 10.784 1.00 95.69 678 VAL A O 1
ATOM 5585 N N . ILE A 1 679 ? -18.823 12.368 11.549 1.00 96.62 679 ILE A N 1
ATOM 5586 C CA . ILE A 1 679 ? -18.522 13.042 10.282 1.00 96.62 679 ILE A CA 1
ATOM 5587 C C . ILE A 1 679 ? -17.135 13.662 10.421 1.00 96.62 679 ILE A C 1
ATOM 5589 O O . ILE A 1 679 ? -16.903 14.486 11.306 1.00 96.62 679 ILE A O 1
ATOM 5593 N N . GLU A 1 680 ? -16.206 13.280 9.555 1.00 97.38 680 GLU A N 1
ATOM 5594 C CA . GLU A 1 680 ? -14.856 13.827 9.510 1.00 97.38 680 GLU A CA 1
ATOM 5595 C C . GLU A 1 680 ? -14.672 14.664 8.248 1.00 97.38 680 GLU A C 1
ATOM 5597 O O . GLU A 1 680 ? -14.786 14.163 7.130 1.00 97.38 680 GLU A O 1
ATOM 5602 N N . LYS A 1 681 ? -14.347 15.943 8.440 1.00 97.19 681 LYS A N 1
ATOM 5603 C CA . LYS A 1 681 ? -14.057 16.900 7.372 1.00 97.19 681 LYS A CA 1
ATOM 5604 C C . LYS A 1 681 ? -12.668 17.488 7.575 1.00 97.19 681 LYS A C 1
ATOM 5606 O O . LYS A 1 681 ? -12.312 17.865 8.693 1.00 97.19 681 LYS A O 1
ATOM 5611 N N . SER A 1 682 ? -11.883 17.597 6.511 1.00 95.81 682 SER A N 1
ATOM 5612 C CA . SER A 1 682 ? -10.539 18.182 6.536 1.00 95.81 682 SER A CA 1
ATOM 5613 C C . SER A 1 682 ? -10.244 18.874 5.214 1.00 95.81 682 SER A C 1
ATOM 5615 O O . SER A 1 682 ? -10.732 18.448 4.171 1.00 95.81 682 SER A O 1
ATOM 5617 N N . ILE A 1 683 ? -9.405 19.912 5.242 1.00 94.06 683 ILE A N 1
ATOM 5618 C CA . ILE A 1 683 ? -8.830 20.441 4.002 1.00 94.06 683 ILE A CA 1
ATOM 5619 C C . ILE A 1 683 ? -8.078 19.322 3.269 1.00 94.06 683 ILE A C 1
ATOM 5621 O O . ILE A 1 683 ? -7.486 18.454 3.917 1.00 94.06 683 ILE A O 1
ATOM 5625 N N . TYR A 1 684 ? -8.075 19.372 1.936 1.00 93.88 684 TYR A N 1
ATOM 5626 C CA . TYR A 1 684 ? -7.366 18.432 1.058 1.00 93.88 684 TYR A CA 1
ATOM 5627 C C . TYR A 1 684 ? -7.813 16.955 1.128 1.00 93.88 684 TYR A C 1
ATOM 5629 O O . TYR A 1 684 ? -7.133 16.102 0.560 1.00 93.88 684 TYR A O 1
ATOM 5637 N N . GLU A 1 685 ? -8.943 16.655 1.774 1.00 95.38 685 GLU A N 1
ATOM 5638 C CA . GLU A 1 685 ? -9.498 15.305 1.930 1.00 95.38 685 GLU A CA 1
ATOM 5639 C C . GLU A 1 685 ? -10.989 15.289 1.572 1.00 95.38 685 GLU A C 1
ATOM 5641 O O . GLU A 1 685 ? -11.682 16.297 1.710 1.00 95.38 685 GLU A O 1
ATOM 5646 N N . HIS A 1 686 ? -11.500 14.133 1.149 1.00 96.81 686 HIS A N 1
ATOM 5647 C CA . HIS A 1 686 ? -12.946 13.932 1.046 1.00 96.81 686 HIS A CA 1
ATOM 5648 C C . HIS A 1 686 ? -13.577 13.917 2.442 1.00 96.81 686 HIS A C 1
ATOM 5650 O O . HIS A 1 686 ? -13.039 13.272 3.346 1.00 96.81 686 HIS A O 1
ATOM 5656 N N . SER A 1 687 ? -14.748 14.536 2.610 1.00 96.81 687 SER A N 1
ATOM 5657 C CA . SER A 1 687 ? -15.530 14.354 3.836 1.00 96.81 687 SER A CA 1
ATOM 5658 C C . SER A 1 687 ? -16.004 12.905 3.940 1.00 96.81 687 SER A C 1
ATOM 5660 O O . SER A 1 687 ? -16.454 12.324 2.946 1.00 96.81 687 SER A O 1
ATOM 5662 N N . ARG A 1 688 ? -15.916 12.322 5.137 1.00 98.00 688 ARG A N 1
ATOM 5663 C CA . ARG A 1 688 ? -16.278 10.924 5.411 1.00 98.00 688 ARG A CA 1
ATOM 5664 C C . ARG A 1 688 ? -17.241 10.825 6.575 1.00 98.00 688 ARG A C 1
ATOM 5666 O O . ARG A 1 688 ? -17.153 11.598 7.524 1.00 98.00 688 ARG A O 1
ATOM 5673 N N . VAL A 1 689 ? -18.115 9.832 6.519 1.00 97.19 689 VAL A N 1
ATOM 5674 C CA . VAL A 1 689 ? -19.112 9.555 7.546 1.00 97.19 689 VAL A CA 1
ATOM 5675 C C . VAL A 1 689 ? -19.069 8.091 7.940 1.00 97.19 689 VAL A C 1
ATOM 5677 O O . VAL A 1 689 ? -18.934 7.217 7.086 1.00 97.19 689 VAL A O 1
ATOM 5680 N N . LYS A 1 690 ? -19.234 7.841 9.238 1.00 96.69 690 LYS A N 1
ATOM 5681 C CA . LYS A 1 690 ? -19.577 6.541 9.807 1.00 96.69 690 LYS A CA 1
ATOM 5682 C C . LYS A 1 690 ? -20.851 6.692 10.633 1.00 96.69 690 LYS A C 1
ATOM 5684 O O . LYS A 1 690 ? -20.904 7.549 11.517 1.00 96.69 690 LYS A O 1
ATOM 5689 N N . ILE A 1 691 ? -21.850 5.861 10.360 1.00 94.06 691 ILE A N 1
ATOM 5690 C CA . ILE A 1 691 ? -23.113 5.808 11.103 1.00 94.06 691 ILE A CA 1
ATOM 5691 C C . ILE A 1 691 ? -23.368 4.366 11.540 1.00 94.06 691 ILE A C 1
ATOM 5693 O O . ILE A 1 691 ? -23.133 3.439 10.769 1.00 94.06 691 ILE A O 1
ATOM 5697 N N . ALA A 1 692 ? -23.861 4.180 12.762 1.00 91.94 692 ALA A N 1
ATOM 5698 C CA . ALA A 1 692 ? -24.297 2.884 13.265 1.00 91.94 692 ALA A CA 1
ATOM 5699 C C . ALA A 1 692 ? -25.551 3.026 14.131 1.00 91.94 692 ALA A C 1
ATOM 5701 O O . ALA A 1 692 ? -25.636 3.919 14.980 1.00 91.94 692 ALA A O 1
ATOM 5702 N N . GLY A 1 693 ? -26.511 2.119 13.972 1.00 90.06 693 GLY A N 1
ATOM 5703 C CA . GLY A 1 693 ? -27.728 2.133 14.776 1.00 90.06 693 GLY A CA 1
ATOM 5704 C C . GLY A 1 693 ? -28.652 0.945 14.543 1.00 90.06 693 GLY A C 1
ATOM 5705 O O . GLY A 1 693 ? -28.432 0.114 13.665 1.00 90.06 693 GLY A O 1
ATOM 5706 N N . VAL A 1 694 ? -29.700 0.877 15.357 1.00 88.50 694 VAL A N 1
ATOM 5707 C CA . VAL A 1 694 ? -30.774 -0.115 15.243 1.00 88.50 694 VAL A CA 1
ATOM 5708 C C . VAL A 1 694 ? -31.794 0.361 14.216 1.00 88.50 694 VAL A C 1
ATOM 5710 O O . VAL A 1 694 ? -32.205 1.520 14.259 1.00 88.50 694 VAL A O 1
ATOM 5713 N N . ILE A 1 695 ? -32.239 -0.530 13.335 1.00 91.25 695 ILE A N 1
ATOM 5714 C CA . ILE A 1 695 ? -33.300 -0.287 12.346 1.00 91.25 695 ILE A CA 1
ATOM 5715 C C . ILE A 1 695 ? -34.497 -1.210 12.614 1.00 91.25 695 ILE A C 1
ATOM 5717 O O . ILE A 1 695 ? -34.359 -2.234 13.280 1.00 91.25 695 ILE A O 1
ATOM 5721 N N . LYS A 1 696 ? -35.684 -0.857 12.104 1.00 84.56 696 LYS A N 1
ATOM 5722 C CA . LYS A 1 696 ? -36.871 -1.724 12.213 1.00 84.56 696 LYS A CA 1
ATOM 5723 C C . LYS A 1 696 ? -36.709 -2.964 11.336 1.00 84.56 696 LYS A C 1
ATOM 5725 O O . LYS A 1 696 ? -36.301 -2.842 10.182 1.00 84.56 696 LYS A O 1
ATOM 5730 N N . ASP A 1 697 ? -37.131 -4.119 11.845 1.00 83.88 697 ASP A N 1
ATOM 5731 C CA . ASP A 1 697 ? -37.073 -5.404 11.137 1.00 83.88 697 ASP A CA 1
ATOM 5732 C C . ASP A 1 697 ? -37.725 -5.357 9.746 1.00 83.88 697 ASP A C 1
ATOM 5734 O O . ASP A 1 697 ? -37.170 -5.872 8.779 1.00 83.88 697 ASP A O 1
ATOM 5738 N N . GLU A 1 698 ? -38.864 -4.670 9.618 1.00 84.62 698 GLU A N 1
ATOM 5739 C CA . GLU A 1 698 ? -39.593 -4.506 8.349 1.00 84.62 698 GLU A CA 1
ATOM 5740 C C . GLU A 1 698 ? -38.830 -3.691 7.287 1.00 84.62 698 GLU A C 1
ATOM 5742 O O . GLU A 1 698 ? -39.091 -3.834 6.093 1.00 84.62 698 GLU A O 1
ATOM 5747 N N . ASN A 1 699 ? -37.864 -2.864 7.701 1.00 83.62 699 ASN A N 1
ATOM 5748 C CA . ASN A 1 699 ? -37.082 -2.011 6.807 1.00 83.62 699 ASN A CA 1
ATOM 5749 C C . ASN A 1 699 ? -35.743 -2.640 6.389 1.00 83.62 699 ASN A C 1
ATOM 5751 O O . ASN A 1 699 ? -35.120 -2.139 5.453 1.00 83.62 699 ASN A O 1
ATOM 5755 N N . ALA A 1 700 ? -35.292 -3.717 7.043 1.00 82.94 700 ALA A N 1
ATOM 5756 C CA . ALA A 1 700 ? -33.967 -4.298 6.812 1.00 82.94 700 ALA A CA 1
ATOM 5757 C C . ALA A 1 700 ? -33.757 -4.732 5.353 1.00 82.94 700 ALA A C 1
ATOM 5759 O O . ALA A 1 700 ? -32.761 -4.356 4.737 1.00 82.94 700 ALA A O 1
ATOM 5760 N N . GLU A 1 701 ? -34.723 -5.451 4.776 1.00 83.25 701 GLU A N 1
ATOM 5761 C CA . GLU A 1 701 ? -34.643 -5.902 3.382 1.00 83.25 701 GLU A CA 1
ATOM 5762 C C . GLU A 1 701 ? -34.770 -4.736 2.394 1.00 83.25 701 GLU A C 1
ATOM 5764 O O . GLU A 1 701 ? -34.042 -4.669 1.410 1.00 83.25 701 GLU A O 1
ATOM 5769 N N . LYS A 1 702 ? -35.630 -3.754 2.699 1.00 87.56 702 LYS A N 1
ATOM 5770 C CA . LYS A 1 702 ? -35.783 -2.531 1.895 1.00 87.56 702 LYS A CA 1
ATOM 5771 C C . LYS A 1 702 ? -34.472 -1.744 1.811 1.00 87.56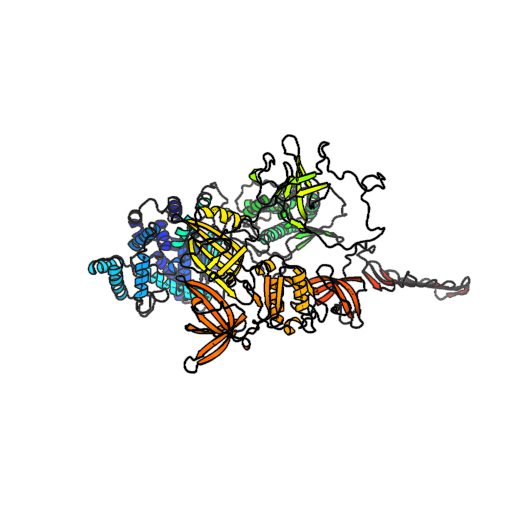 702 LYS A C 1
ATOM 5773 O O . LYS A 1 702 ? -34.121 -1.255 0.740 1.00 87.56 702 LYS A O 1
ATOM 5778 N N . TYR A 1 703 ? -33.768 -1.587 2.932 1.00 87.31 703 TYR A N 1
ATOM 5779 C CA . TYR A 1 703 ? -32.488 -0.882 2.959 1.00 87.31 703 TYR A CA 1
ATOM 5780 C C . TYR A 1 703 ? -31.389 -1.689 2.275 1.00 87.31 703 TYR A C 1
ATOM 5782 O O . TYR A 1 703 ? -30.636 -1.108 1.502 1.00 87.31 703 TYR A O 1
ATOM 5790 N N . ARG A 1 704 ? -31.337 -3.011 2.482 1.00 83.44 704 ARG A N 1
ATOM 5791 C CA . ARG A 1 704 ? -30.418 -3.902 1.759 1.00 83.44 704 ARG A CA 1
ATOM 5792 C C . ARG A 1 704 ? -30.586 -3.757 0.246 1.00 83.44 704 ARG A C 1
ATOM 5794 O O . ARG A 1 704 ? -29.616 -3.511 -0.458 1.00 83.44 704 ARG A O 1
ATOM 5801 N N . ASP A 1 705 ? -31.827 -3.796 -0.228 1.00 83.38 705 ASP A N 1
ATOM 5802 C CA . ASP A 1 705 ? -32.156 -3.626 -1.641 1.00 83.38 705 ASP A CA 1
ATOM 5803 C C . ASP A 1 705 ? -31.676 -2.284 -2.211 1.00 83.38 705 ASP A C 1
ATOM 5805 O O . ASP A 1 705 ? -31.093 -2.259 -3.293 1.00 83.38 705 ASP A O 1
ATOM 5809 N N . TYR A 1 706 ? -31.906 -1.175 -1.498 1.00 82.88 706 TYR A N 1
ATOM 5810 C CA . TYR A 1 706 ? -31.426 0.151 -1.907 1.00 82.88 706 TYR A CA 1
ATOM 5811 C C . TYR A 1 706 ? -29.893 0.213 -1.958 1.00 82.88 706 TYR A C 1
ATOM 5813 O O . TYR A 1 706 ? -29.329 0.714 -2.926 1.00 82.88 706 TYR A O 1
ATOM 5821 N N . LEU A 1 707 ? -29.224 -0.325 -0.936 1.00 84.31 707 LEU A N 1
ATOM 5822 C CA . LEU A 1 707 ? -27.771 -0.253 -0.789 1.00 84.31 707 LEU A CA 1
ATOM 5823 C C . LEU A 1 707 ? -27.011 -1.196 -1.740 1.00 84.31 707 LEU A C 1
ATOM 5825 O O . LEU A 1 707 ? -25.866 -0.907 -2.069 1.00 84.31 707 LEU A O 1
ATOM 5829 N N . GLU A 1 708 ? -27.615 -2.303 -2.191 1.00 80.44 708 GLU A N 1
ATOM 5830 C CA . GLU A 1 708 ? -26.985 -3.255 -3.127 1.00 80.44 708 GLU A CA 1
ATOM 5831 C C . GLU A 1 708 ? -27.267 -2.960 -4.604 1.00 80.44 708 GLU A C 1
ATOM 5833 O O . GLU A 1 708 ? -26.444 -3.288 -5.460 1.00 80.44 708 GLU A O 1
ATOM 5838 N N . LYS A 1 709 ? -28.445 -2.413 -4.930 1.00 73.69 709 LYS A N 1
ATOM 5839 C CA . LYS A 1 709 ? -28.881 -2.244 -6.328 1.00 73.69 709 LYS A CA 1
ATOM 5840 C C . LYS A 1 709 ? -28.490 -0.897 -6.922 1.00 73.69 709 LYS A C 1
ATOM 5842 O O . LYS A 1 709 ? -28.309 -0.816 -8.138 1.00 73.69 709 LYS A O 1
ATOM 5847 N N . GLU A 1 710 ? -28.374 0.141 -6.100 1.00 72.31 710 GLU A N 1
ATOM 5848 C CA . GLU A 1 710 ? -27.907 1.447 -6.554 1.00 72.31 710 GLU A CA 1
ATOM 5849 C C . GLU A 1 710 ? -26.384 1.444 -6.675 1.00 72.31 710 GLU A C 1
ATOM 5851 O O . GLU A 1 710 ? -25.678 1.049 -5.751 1.00 72.31 710 GLU A O 1
ATOM 5856 N N . ALA A 1 711 ? -25.863 1.896 -7.819 1.00 71.94 711 ALA A N 1
ATOM 5857 C CA . ALA A 1 711 ? -24.416 1.965 -8.024 1.00 71.94 711 ALA A CA 1
ATOM 5858 C C . ALA A 1 711 ? -23.755 2.957 -7.051 1.00 71.94 711 ALA A C 1
ATOM 5860 O O . ALA A 1 711 ? -22.664 2.683 -6.558 1.00 71.94 711 ALA A O 1
ATOM 5861 N N . ASP A 1 712 ? -24.450 4.069 -6.769 1.00 86.19 712 ASP A N 1
ATOM 5862 C CA . ASP A 1 712 ? -24.015 5.163 -5.898 1.00 86.19 712 ASP A CA 1
ATOM 5863 C C . ASP A 1 712 ? -25.139 5.571 -4.931 1.00 86.19 712 ASP A C 1
ATOM 5865 O O . ASP A 1 712 ? -25.768 6.614 -5.134 1.00 86.19 712 ASP A O 1
ATOM 5869 N N . PRO A 1 713 ? -25.440 4.772 -3.888 1.00 90.25 713 PRO A N 1
ATOM 5870 C CA . PRO A 1 713 ? -26.537 5.078 -2.979 1.00 90.25 713 PRO A CA 1
ATOM 5871 C C . PRO A 1 713 ? -26.293 6.422 -2.282 1.00 90.25 713 PRO A C 1
ATOM 5873 O O . PRO A 1 713 ? -25.300 6.610 -1.583 1.00 90.25 713 PRO A O 1
ATOM 5876 N N . ARG A 1 714 ? -27.201 7.374 -2.471 1.00 92.94 714 ARG A N 1
ATOM 5877 C CA . ARG A 1 714 ? -27.140 8.723 -1.896 1.00 92.94 714 ARG A CA 1
ATOM 5878 C C . ARG A 1 714 ? -27.430 8.711 -0.391 1.00 92.94 714 ARG A C 1
ATOM 5880 O O . ARG A 1 714 ? -28.269 7.936 0.071 1.00 92.94 714 ARG A O 1
ATOM 5887 N N . ILE A 1 715 ? -26.800 9.636 0.337 1.00 93.19 715 ILE A N 1
ATOM 5888 C CA . ILE A 1 715 ? -27.157 10.000 1.714 1.00 93.19 715 ILE A CA 1
ATOM 5889 C C . ILE A 1 715 ? -27.021 11.509 1.955 1.00 93.19 715 ILE A C 1
ATOM 5891 O O . ILE A 1 715 ? -26.012 12.126 1.596 1.00 93.19 715 ILE A O 1
ATOM 5895 N N . ILE A 1 716 ? -28.023 12.091 2.612 1.00 92.75 716 ILE A N 1
ATOM 5896 C CA . ILE A 1 716 ? -28.026 13.460 3.135 1.00 92.75 716 ILE A CA 1
ATOM 5897 C C . ILE A 1 716 ? -28.331 13.428 4.630 1.00 92.75 716 ILE A C 1
ATOM 5899 O O . ILE A 1 716 ? -29.270 12.765 5.073 1.00 92.75 716 ILE A O 1
ATOM 5903 N N . ILE A 1 717 ? -27.532 14.169 5.399 1.00 91.44 717 ILE A N 1
ATOM 5904 C CA . ILE A 1 717 ? -27.648 14.287 6.853 1.00 91.44 717 ILE A CA 1
ATOM 5905 C C . ILE A 1 717 ? -28.003 15.731 7.200 1.00 91.44 717 ILE A C 1
ATOM 5907 O O . ILE A 1 717 ? -27.226 16.634 6.888 1.00 91.44 717 ILE A O 1
ATOM 5911 N N . THR A 1 718 ? -29.137 15.958 7.865 1.00 87.75 718 THR A N 1
ATOM 5912 C CA . THR A 1 718 ? -29.586 17.292 8.313 1.00 87.75 718 THR A CA 1
ATOM 5913 C C . THR A 1 718 ? -29.767 17.360 9.831 1.00 87.75 718 THR A C 1
ATOM 5915 O O . THR A 1 718 ? -29.855 16.326 10.501 1.00 87.75 718 THR A O 1
ATOM 5918 N N . TYR A 1 719 ? -29.792 18.576 10.387 1.00 83.12 719 TYR A N 1
ATOM 5919 C CA . TYR A 1 719 ? -29.933 18.835 11.824 1.00 83.12 719 TYR A CA 1
ATOM 5920 C C . TYR A 1 719 ? -31.075 19.821 12.146 1.00 83.12 719 TYR A C 1
ATOM 5922 O O . TYR A 1 719 ? -31.254 20.799 11.433 1.00 83.12 719 TYR A O 1
ATOM 5930 N N . ASP A 1 720 ? -31.774 19.619 13.272 1.00 69.31 720 ASP A N 1
ATOM 5931 C CA . ASP A 1 720 ? -32.724 20.567 13.901 1.00 69.31 720 ASP A CA 1
ATOM 5932 C C . ASP A 1 720 ? -34.034 20.825 13.132 1.00 69.31 720 ASP A C 1
ATOM 5934 O O . ASP A 1 720 ? -34.520 21.949 13.117 1.00 69.31 720 ASP A O 1
ATOM 5938 N N . ASP A 1 721 ? -34.592 19.789 12.485 1.00 58.66 721 ASP A N 1
ATOM 5939 C CA . ASP A 1 721 ? -35.787 19.829 11.600 1.00 58.66 721 ASP A CA 1
ATOM 5940 C C . ASP A 1 721 ? -35.722 20.844 10.453 1.00 58.66 721 ASP A C 1
ATOM 5942 O O . ASP A 1 721 ? -36.681 21.031 9.705 1.00 58.66 721 ASP A O 1
ATOM 5946 N N . ASP A 1 722 ? -34.575 21.490 10.315 1.00 62.03 722 ASP A N 1
ATOM 5947 C CA . ASP A 1 722 ? -34.315 22.526 9.354 1.00 62.03 722 ASP A CA 1
ATOM 5948 C C . ASP A 1 722 ? -33.568 21.895 8.186 1.00 62.03 722 ASP A C 1
ATOM 5950 O O . ASP A 1 722 ? -32.372 21.595 8.258 1.00 62.03 722 ASP A O 1
ATOM 5954 N N . ASP A 1 723 ? -34.291 21.695 7.086 1.00 58.12 723 ASP A N 1
ATOM 5955 C CA . ASP A 1 723 ? -33.735 21.194 5.829 1.00 58.12 723 ASP A CA 1
ATOM 5956 C C . ASP A 1 723 ? -32.587 22.082 5.317 1.00 58.12 723 ASP A C 1
ATOM 5958 O O . ASP A 1 723 ? -31.773 21.626 4.517 1.00 58.12 723 ASP A O 1
ATOM 5962 N N . SER A 1 724 ? -32.464 23.321 5.816 1.00 61.72 724 SER A N 1
ATOM 5963 C CA . SER A 1 724 ? -31.361 24.222 5.481 1.00 61.72 724 SER A CA 1
ATOM 5964 C C . SER A 1 724 ? -30.062 23.961 6.259 1.00 61.72 724 SER A C 1
ATOM 5966 O O . SER A 1 724 ? -29.003 24.440 5.848 1.00 61.72 724 SER A O 1
ATOM 5968 N N . LYS A 1 725 ? -30.085 23.168 7.342 1.00 78.50 725 LYS A N 1
ATOM 5969 C CA . LYS A 1 725 ? -28.894 22.805 8.135 1.00 78.50 725 LYS A CA 1
ATOM 5970 C C . LYS A 1 725 ? -28.352 21.432 7.733 1.00 78.50 725 LYS A C 1
ATOM 5972 O O . LYS A 1 725 ? -28.400 20.464 8.499 1.00 78.50 725 LYS A O 1
ATOM 5977 N N . ILE A 1 726 ? -27.811 21.350 6.519 1.00 88.25 726 ILE A N 1
ATOM 5978 C CA . ILE A 1 726 ? -27.118 20.158 6.012 1.00 88.25 726 ILE A CA 1
ATOM 5979 C C . ILE A 1 726 ? -25.786 19.991 6.757 1.00 88.25 726 ILE A C 1
ATOM 5981 O O . ILE A 1 726 ? -24.967 20.905 6.792 1.00 88.25 726 ILE A O 1
ATOM 5985 N N . LEU A 1 727 ? -25.558 18.814 7.343 1.00 90.94 727 LEU A N 1
ATOM 5986 C CA . LEU A 1 727 ? -24.287 18.430 7.965 1.00 90.94 727 LEU A CA 1
ATOM 5987 C C . LEU A 1 727 ? -23.354 17.724 6.977 1.00 90.94 727 LEU A C 1
ATOM 5989 O O . LEU A 1 727 ? -22.135 17.829 7.107 1.00 90.94 727 LEU A O 1
ATOM 5993 N N . PHE A 1 728 ? -23.913 16.970 6.028 1.00 94.06 728 PHE A N 1
ATOM 5994 C CA . PHE A 1 728 ? -23.164 16.195 5.039 1.00 94.06 728 PHE A CA 1
ATOM 5995 C C . PHE A 1 728 ? -24.072 15.737 3.892 1.00 94.06 728 PHE A C 1
ATOM 5997 O O . PHE A 1 728 ? -25.223 15.361 4.129 1.00 94.06 728 PHE A O 1
ATOM 6004 N N . LYS A 1 729 ? -23.515 15.664 2.679 1.00 93.69 729 LYS A N 1
ATOM 6005 C CA . LYS A 1 729 ? -24.108 14.962 1.535 1.00 93.69 729 LYS A CA 1
ATOM 6006 C C . LYS A 1 729 ? -23.061 14.149 0.777 1.00 93.69 729 LYS A C 1
ATOM 6008 O O . LYS A 1 729 ? -21.937 14.610 0.556 1.00 93.69 729 LYS A O 1
ATOM 6013 N N . GLY A 1 730 ? -23.433 12.957 0.328 1.00 95.31 730 GLY A N 1
ATOM 6014 C CA . GLY A 1 730 ? -22.521 12.102 -0.421 1.00 95.31 730 GLY A CA 1
ATOM 6015 C C . GLY A 1 730 ? -23.120 10.771 -0.833 1.00 95.31 730 GLY A C 1
ATOM 6016 O O . GLY A 1 730 ? -24.338 10.617 -0.899 1.00 95.31 730 GLY A O 1
ATOM 6017 N N . ILE A 1 731 ? -22.229 9.818 -1.088 1.00 94.62 731 ILE A N 1
ATOM 6018 C CA . ILE A 1 731 ? -22.560 8.446 -1.465 1.00 94.62 731 ILE A CA 1
ATOM 6019 C C . ILE A 1 731 ? -22.153 7.478 -0.357 1.00 94.62 731 ILE A C 1
ATOM 6021 O O . ILE A 1 731 ? -21.108 7.648 0.276 1.00 94.62 731 ILE A O 1
ATOM 6025 N N . ILE A 1 732 ? -22.964 6.457 -0.132 1.00 94.38 732 ILE A N 1
ATOM 6026 C CA . ILE A 1 732 ? -22.670 5.334 0.752 1.00 94.38 732 ILE A CA 1
ATOM 6027 C C . ILE A 1 732 ? -21.741 4.397 -0.018 1.00 94.38 732 ILE A C 1
ATOM 6029 O O . ILE A 1 732 ? -22.089 3.931 -1.098 1.00 94.38 732 ILE A O 1
ATOM 6033 N N . ASN A 1 733 ? -20.536 4.168 0.500 1.00 88.81 733 ASN A N 1
ATOM 6034 C CA . ASN A 1 733 ? -19.523 3.358 -0.178 1.00 88.81 733 ASN A CA 1
ATOM 6035 C C . ASN A 1 733 ? -19.428 1.932 0.369 1.00 88.81 733 ASN A C 1
ATOM 6037 O O . ASN A 1 733 ? -18.879 1.066 -0.306 1.00 88.81 733 ASN A O 1
ATOM 6041 N N . ASP A 1 734 ? -19.905 1.714 1.592 1.00 92.25 734 ASP A N 1
ATOM 6042 C CA . ASP A 1 734 ? -19.924 0.407 2.235 1.00 92.25 734 ASP A CA 1
ATOM 6043 C C . ASP A 1 734 ? -21.005 0.373 3.321 1.00 92.25 734 ASP A C 1
ATOM 6045 O O . ASP A 1 734 ? -21.353 1.408 3.902 1.00 92.25 734 ASP A O 1
ATOM 6049 N N . TYR A 1 735 ? -21.532 -0.811 3.612 1.00 93.81 735 TYR A N 1
ATOM 6050 C CA . TYR A 1 735 ? -22.532 -0.996 4.654 1.00 93.81 735 TYR A CA 1
ATOM 6051 C C . TYR A 1 735 ? -22.527 -2.430 5.193 1.00 93.81 735 TYR A C 1
ATOM 6053 O O . TYR A 1 735 ? -22.103 -3.374 4.532 1.00 93.81 735 TYR A O 1
ATOM 6061 N N . ASN A 1 736 ? -23.039 -2.601 6.407 1.00 92.50 736 ASN A N 1
ATOM 6062 C CA . ASN A 1 736 ? -23.229 -3.895 7.038 1.00 92.50 736 ASN A CA 1
ATOM 6063 C C . ASN A 1 736 ? -24.587 -3.932 7.749 1.00 92.50 736 ASN A C 1
ATOM 6065 O O . ASN A 1 736 ? -24.900 -3.039 8.535 1.00 92.50 736 ASN A O 1
ATOM 6069 N N . ILE A 1 737 ? -25.384 -4.971 7.487 1.00 89.44 737 ILE A N 1
ATOM 6070 C CA . ILE A 1 737 ? -26.651 -5.224 8.186 1.00 89.44 737 ILE A CA 1
ATOM 6071 C C . ILE A 1 737 ? -26.551 -6.569 8.893 1.00 89.44 737 ILE A C 1
ATOM 6073 O O . ILE A 1 737 ? -26.590 -7.617 8.245 1.00 89.44 737 ILE A O 1
ATOM 6077 N N . ASP A 1 738 ? -26.508 -6.518 10.220 1.00 85.50 738 ASP A N 1
ATOM 6078 C CA . ASP A 1 738 ? -26.406 -7.677 11.099 1.00 85.50 738 ASP A CA 1
ATOM 6079 C C . ASP A 1 738 ? -27.677 -7.857 11.934 1.00 85.50 738 ASP A C 1
ATOM 6081 O O . ASP A 1 738 ? -28.249 -6.890 12.432 1.00 85.50 738 ASP A O 1
ATOM 6085 N N . TYR A 1 739 ? -28.085 -9.104 12.176 1.00 82.62 739 TYR A N 1
ATOM 6086 C CA . TYR A 1 739 ? -29.140 -9.422 13.142 1.00 82.62 739 TYR A CA 1
ATOM 6087 C C . TYR A 1 739 ? -28.521 -9.911 14.455 1.00 82.62 739 TYR A C 1
ATOM 6089 O O . TYR A 1 739 ? -27.913 -10.983 14.499 1.00 82.62 739 TYR A O 1
ATOM 6097 N N . LYS A 1 740 ? -28.636 -9.122 15.530 1.00 79.31 740 LYS A N 1
ATOM 6098 C CA . LYS A 1 740 ? -28.046 -9.419 16.851 1.00 79.31 740 LYS A CA 1
ATOM 6099 C C . LYS A 1 740 ? -28.984 -8.930 17.957 1.00 79.31 740 LYS A C 1
ATOM 6101 O O . LYS A 1 740 ? -29.654 -7.919 17.802 1.00 79.31 740 LYS A O 1
ATOM 6106 N N . TYR A 1 741 ? -29.051 -9.639 19.086 1.00 73.50 741 TYR A N 1
ATOM 6107 C CA . TYR A 1 741 ? -29.903 -9.269 20.235 1.00 73.50 741 TYR A CA 1
ATOM 6108 C C . TYR A 1 741 ? -31.376 -8.991 19.875 1.00 73.50 741 TYR A C 1
ATOM 6110 O O . TYR A 1 741 ? -31.977 -8.047 20.387 1.00 73.50 741 TYR A O 1
ATOM 6118 N N . PHE A 1 742 ? -31.950 -9.811 18.990 1.00 75.75 742 PHE A N 1
ATOM 6119 C CA . PHE A 1 742 ? -33.332 -9.692 18.510 1.00 75.75 742 PHE A CA 1
ATOM 6120 C C . PHE A 1 742 ? -33.663 -8.392 17.752 1.00 75.75 742 PHE A C 1
ATOM 6122 O O . PHE A 1 742 ? -34.834 -8.052 17.643 1.00 75.75 742 PHE A O 1
ATOM 6129 N N . ASN A 1 743 ? -32.661 -7.674 17.233 1.00 79.25 743 ASN A N 1
ATOM 6130 C CA . ASN A 1 743 ? -32.846 -6.467 16.426 1.00 79.25 743 ASN A CA 1
ATOM 6131 C C . ASN A 1 743 ? -31.901 -6.471 15.211 1.00 79.25 743 ASN A C 1
ATOM 6133 O O . ASN A 1 743 ? -30.822 -7.071 15.254 1.00 79.25 743 ASN A O 1
ATOM 6137 N N . TYR A 1 744 ? -32.273 -5.758 14.145 1.00 83.88 744 TYR A N 1
ATOM 6138 C CA . TYR A 1 744 ? -31.357 -5.460 13.042 1.00 83.88 744 TYR A CA 1
ATOM 6139 C C . TYR A 1 744 ? -30.499 -4.229 13.348 1.00 83.88 744 TYR A C 1
ATOM 6141 O O . TYR A 1 744 ? -31.002 -3.171 13.731 1.00 83.88 744 TYR A O 1
ATOM 6149 N N . TYR A 1 745 ? -29.195 -4.366 13.137 1.00 87.19 745 TYR A N 1
ATOM 6150 C CA . TYR A 1 745 ? -28.191 -3.320 13.272 1.00 87.19 745 TYR A CA 1
ATOM 6151 C C . TYR A 1 745 ? -27.642 -2.967 11.894 1.00 87.19 745 TYR A C 1
ATOM 6153 O O . TYR A 1 745 ? -27.160 -3.847 11.185 1.00 87.19 745 TYR A O 1
ATOM 6161 N N . LEU A 1 746 ? -27.703 -1.685 11.538 1.00 91.56 746 LEU A N 1
ATOM 6162 C CA . LEU A 1 746 ? -27.128 -1.138 10.315 1.00 91.56 746 LEU A CA 1
ATOM 6163 C C . LEU A 1 746 ? -25.911 -0.285 10.670 1.00 91.56 746 LEU A C 1
ATOM 6165 O O . LEU A 1 746 ? -26.024 0.689 11.417 1.00 91.56 746 LEU A O 1
ATOM 6169 N N . GLU A 1 747 ? -24.769 -0.641 10.096 1.00 94.50 747 GLU A N 1
ATOM 6170 C CA . GLU A 1 747 ? -23.574 0.195 10.021 1.00 94.50 747 GLU A CA 1
ATOM 6171 C C . GLU A 1 747 ? -23.387 0.636 8.570 1.00 94.50 747 GLU A C 1
ATOM 6173 O O . GLU A 1 747 ? -23.542 -0.169 7.655 1.00 94.50 747 GLU A O 1
ATOM 6178 N N . LEU A 1 748 ? -23.073 1.907 8.336 1.00 94.31 748 LEU A N 1
ATOM 6179 C CA . LEU A 1 748 ? -22.800 2.409 6.993 1.00 94.31 748 LEU A CA 1
ATOM 6180 C C . LEU A 1 748 ? -21.676 3.441 6.996 1.00 94.31 748 LEU A C 1
ATOM 6182 O O . LEU A 1 748 ? -21.519 4.231 7.936 1.00 94.31 748 LEU A O 1
ATOM 6186 N N . TRP A 1 749 ? -20.910 3.428 5.911 1.00 97.44 749 TRP A N 1
ATOM 6187 C CA . TRP A 1 749 ? -19.855 4.382 5.622 1.00 97.44 749 TRP A CA 1
ATOM 6188 C C . TRP A 1 749 ? -20.232 5.171 4.378 1.00 97.44 749 TRP A C 1
ATOM 6190 O O . TRP A 1 749 ? -20.707 4.616 3.388 1.00 97.44 749 TRP A O 1
ATOM 6200 N N . ALA A 1 750 ? -20.034 6.482 4.435 1.00 96.56 750 ALA A N 1
ATOM 6201 C CA . ALA A 1 750 ? -20.305 7.359 3.310 1.00 96.56 750 ALA A CA 1
ATOM 6202 C C . ALA A 1 750 ? -19.164 8.346 3.076 1.00 96.56 750 ALA A C 1
ATOM 6204 O O . ALA A 1 750 ? -18.395 8.678 3.982 1.00 96.56 750 ALA A O 1
ATOM 6205 N N . VAL A 1 751 ? -19.046 8.812 1.837 1.00 97.56 751 VAL A N 1
ATOM 6206 C CA . VAL A 1 751 ? -18.025 9.760 1.388 1.00 97.56 751 VAL A CA 1
ATOM 6207 C C . VAL A 1 751 ? -18.689 10.827 0.522 1.00 97.56 751 VAL A C 1
ATOM 6209 O O . VAL A 1 751 ? -19.590 10.522 -0.254 1.00 97.56 751 VAL A O 1
ATOM 6212 N N . SER A 1 752 ? -18.285 12.091 0.672 1.00 96.56 752 SER A N 1
ATOM 6213 C CA . SER A 1 752 ? -18.852 13.197 -0.120 1.00 96.56 752 SER A CA 1
ATOM 6214 C C . SER A 1 752 ? -18.743 12.937 -1.62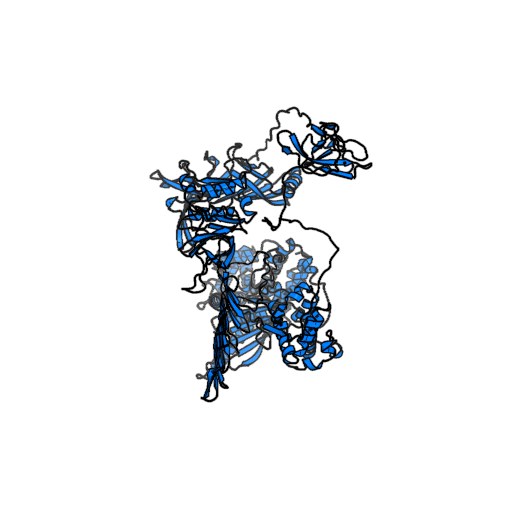7 1.00 96.56 752 SER A C 1
ATOM 6216 O O . SER A 1 752 ? -17.813 12.256 -2.062 1.00 96.56 752 SER A O 1
ATOM 6218 N N . TYR A 1 753 ? -19.615 13.549 -2.438 1.00 95.19 753 TYR A N 1
ATOM 6219 C CA . TYR A 1 753 ? -19.622 13.369 -3.902 1.00 95.19 753 TYR A CA 1
ATOM 6220 C C . TYR A 1 753 ? -18.282 13.672 -4.594 1.00 95.19 753 TYR A C 1
ATOM 6222 O O . TYR A 1 753 ? -18.052 13.221 -5.711 1.00 95.19 753 TYR A O 1
ATOM 6230 N N . THR A 1 754 ? -17.353 14.376 -3.939 1.00 94.12 754 THR A N 1
ATOM 6231 C CA . THR A 1 754 ? -15.990 14.574 -4.463 1.00 94.12 754 THR A CA 1
ATOM 6232 C C . THR A 1 754 ? -15.234 13.267 -4.722 1.00 94.12 754 THR A C 1
ATOM 6234 O O . THR A 1 754 ? -14.331 13.270 -5.551 1.00 94.12 754 THR A O 1
ATOM 6237 N N . ILE A 1 755 ? -15.627 12.142 -4.110 1.00 94.62 755 ILE A N 1
ATOM 6238 C CA . ILE A 1 755 ? -15.059 10.815 -4.408 1.00 94.62 755 ILE A CA 1
ATOM 6239 C C . ILE A 1 755 ? -15.327 10.354 -5.849 1.00 94.62 755 ILE A C 1
ATOM 6241 O O . ILE A 1 755 ? -14.595 9.529 -6.389 1.00 94.62 755 ILE A O 1
ATOM 6245 N N . LEU A 1 756 ? -16.352 10.903 -6.510 1.00 91.56 756 LEU A N 1
ATOM 6246 C CA . LEU A 1 756 ? -16.641 10.612 -7.915 1.00 91.56 756 LEU A CA 1
ATOM 6247 C C . LEU A 1 756 ? -15.502 11.073 -8.837 1.00 91.56 756 LEU A C 1
ATOM 6249 O O . LEU A 1 756 ? -15.264 10.452 -9.870 1.00 91.56 756 LEU A O 1
ATOM 6253 N N . LEU A 1 757 ? -14.757 12.106 -8.429 1.00 91.62 757 LEU A N 1
ATOM 6254 C CA . LEU A 1 757 ? -13.595 12.621 -9.156 1.00 91.62 757 LEU A CA 1
ATOM 6255 C C . LEU A 1 757 ? -12.374 11.688 -9.090 1.00 91.62 757 LEU A C 1
ATOM 6257 O O . LEU A 1 757 ? -11.386 11.972 -9.760 1.00 91.62 757 LEU A O 1
ATOM 6261 N N . ASP A 1 758 ? -12.426 10.609 -8.296 1.00 91.88 758 ASP A N 1
ATOM 6262 C CA . ASP A 1 758 ? -11.362 9.604 -8.151 1.00 91.88 758 ASP A CA 1
ATOM 6263 C C . ASP A 1 758 ? -11.576 8.336 -9.002 1.00 91.88 758 ASP A C 1
ATOM 6265 O O . ASP A 1 758 ? -10.740 7.426 -8.997 1.00 91.88 758 ASP A O 1
ATOM 6269 N N . ARG A 1 759 ? -12.689 8.246 -9.742 1.00 85.94 759 ARG A N 1
ATOM 6270 C CA . ARG A 1 759 ? -13.060 7.040 -10.506 1.00 85.94 759 ARG A CA 1
ATOM 6271 C C . ARG A 1 759 ? -12.216 6.801 -11.743 1.00 85.94 759 ARG A C 1
ATOM 6273 O O . ARG A 1 759 ? -11.923 5.651 -12.077 1.00 85.94 759 ARG A O 1
ATOM 6280 N N . GLU A 1 760 ? -11.857 7.877 -12.425 1.00 86.81 760 GLU A N 1
ATOM 6281 C CA . GLU A 1 760 ? -11.147 7.840 -13.695 1.00 86.81 760 GLU A CA 1
ATOM 6282 C C . GLU A 1 760 ? -9.818 8.567 -13.574 1.00 86.81 760 GLU A C 1
ATOM 6284 O O . GLU A 1 760 ? -9.674 9.530 -12.826 1.00 86.81 760 GLU A O 1
ATOM 6289 N N . ARG A 1 761 ? -8.819 8.072 -14.302 1.00 87.88 761 ARG A N 1
ATOM 6290 C CA . ARG A 1 761 ? -7.508 8.707 -14.412 1.00 87.88 761 ARG A CA 1
ATOM 6291 C C . ARG A 1 761 ? -7.362 9.240 -15.816 1.00 87.88 761 ARG A C 1
ATOM 6293 O O . ARG A 1 761 ? -7.523 8.479 -16.768 1.00 87.88 761 ARG A O 1
ATOM 6300 N N . HIS A 1 762 ? -6.965 10.496 -15.928 1.00 88.31 762 HIS A N 1
ATOM 6301 C CA . HIS A 1 762 ? -6.815 11.159 -17.211 1.00 88.31 762 HIS A CA 1
ATOM 6302 C C . HIS A 1 762 ? -5.347 11.414 -17.540 1.00 88.31 762 HIS A C 1
ATOM 6304 O O . HIS A 1 762 ? -4.480 11.484 -16.658 1.00 88.31 762 HIS A O 1
ATOM 6310 N N . THR A 1 763 ? -5.081 11.549 -18.840 1.00 92.12 763 THR A N 1
ATOM 6311 C CA . THR A 1 763 ? -3.818 12.083 -19.343 1.00 92.12 763 THR A CA 1
ATOM 6312 C C . THR A 1 763 ? -4.117 13.278 -20.239 1.00 92.12 763 THR A C 1
ATOM 6314 O O . THR A 1 763 ? -4.660 13.107 -21.327 1.00 92.12 763 THR A O 1
ATOM 6317 N N . ARG A 1 764 ? -3.806 14.485 -19.755 1.00 93.06 764 ARG A N 1
ATOM 6318 C CA . ARG A 1 764 ? -4.123 15.757 -20.423 1.00 93.06 764 ARG A CA 1
ATOM 6319 C C . ARG A 1 764 ? -2.968 16.732 -20.282 1.00 93.06 764 ARG A C 1
ATOM 6321 O O . ARG A 1 764 ? -2.324 16.772 -19.229 1.00 93.06 764 ARG A O 1
ATOM 6328 N N . VAL A 1 765 ? -2.738 17.545 -21.302 1.00 94.31 765 VAL A N 1
ATOM 6329 C CA . VAL A 1 765 ? -1.681 18.553 -21.318 1.00 94.31 765 VAL A CA 1
ATOM 6330 C C . VAL A 1 765 ? -2.259 19.960 -21.439 1.00 94.31 765 VAL A C 1
ATOM 6332 O O . VAL A 1 765 ? -3.182 20.214 -22.206 1.00 94.31 765 VAL A O 1
ATOM 6335 N N . TYR A 1 766 ? -1.697 20.880 -20.658 1.00 95.12 766 TYR A N 1
ATOM 6336 C CA . TYR A 1 766 ? -1.974 22.310 -20.713 1.00 95.12 766 TYR A CA 1
ATOM 6337 C C . TYR A 1 766 ? -0.665 23.020 -21.055 1.00 95.12 766 TYR A C 1
ATOM 6339 O O . TYR A 1 766 ? 0.246 23.100 -20.223 1.00 95.12 766 TYR A O 1
ATOM 6347 N N . GLN A 1 767 ? -0.551 23.486 -22.298 1.00 94.00 767 GLN A N 1
ATOM 6348 C CA . GLN A 1 767 ? 0.692 24.052 -22.842 1.00 94.00 767 GLN A CA 1
ATOM 6349 C C . GLN A 1 767 ? 0.564 25.489 -23.356 1.00 94.00 767 GLN A C 1
ATOM 6351 O O . GLN A 1 767 ? 1.567 26.124 -23.682 1.00 94.00 767 GLN A O 1
ATOM 6356 N N . ASN A 1 768 ? -0.657 26.019 -23.413 1.00 95.81 768 ASN A N 1
ATOM 6357 C CA . ASN A 1 768 ? -0.905 27.380 -23.860 1.00 95.81 768 ASN A CA 1
ATOM 6358 C C . ASN A 1 768 ? -0.555 28.382 -22.757 1.00 95.81 768 ASN A C 1
ATOM 6360 O O . ASN A 1 768 ? -1.194 28.417 -21.702 1.00 95.81 768 ASN A O 1
ATOM 6364 N N . GLN A 1 769 ? 0.451 29.217 -23.001 1.00 94.25 769 GLN A N 1
ATOM 6365 C CA . GLN A 1 769 ? 0.880 30.275 -22.092 1.00 94.25 769 GLN A CA 1
ATOM 6366 C C . GLN A 1 769 ? -0.279 31.204 -21.723 1.00 94.25 769 GLN A C 1
ATOM 6368 O O . GLN A 1 769 ? -1.061 31.627 -22.575 1.00 94.25 769 GLN A O 1
ATOM 6373 N N . GLY A 1 770 ? -0.379 31.527 -20.433 1.00 94.38 770 GLY A N 1
ATOM 6374 C CA . GLY A 1 770 ? -1.449 32.367 -19.904 1.00 94.38 770 GLY A CA 1
ATOM 6375 C C . GLY A 1 770 ? -2.737 31.618 -19.558 1.00 94.38 770 GLY A C 1
ATOM 6376 O O . GLY A 1 770 ? -3.667 32.263 -19.082 1.00 94.38 770 GLY A O 1
ATOM 6377 N N . THR A 1 771 ? -2.805 30.291 -19.748 1.00 95.44 771 THR A N 1
ATOM 6378 C CA . THR A 1 771 ? -3.969 29.499 -19.316 1.00 95.44 771 THR A CA 1
ATOM 6379 C C . THR A 1 771 ? -4.147 29.624 -17.804 1.00 95.44 771 THR A C 1
ATOM 6381 O O . THR A 1 771 ? -3.248 29.248 -17.044 1.00 95.44 771 THR A O 1
ATOM 6384 N N . SER A 1 772 ? -5.282 30.167 -17.363 1.00 95.50 772 SER A N 1
ATOM 6385 C CA . SER A 1 772 ? -5.568 30.429 -15.949 1.00 95.50 772 SER A CA 1
ATOM 6386 C C . SER A 1 772 ? -6.146 29.211 -15.226 1.00 95.50 772 SER A C 1
ATOM 6388 O O . SER A 1 772 ? -6.645 28.269 -15.848 1.00 95.50 772 SER A O 1
ATOM 6390 N N . TYR A 1 773 ? -6.108 29.226 -13.892 1.00 94.50 773 TYR A N 1
ATOM 6391 C CA . TYR A 1 773 ? -6.751 28.179 -13.091 1.00 94.50 773 TYR A CA 1
ATOM 6392 C C . TYR A 1 773 ? -8.258 28.109 -13.345 1.00 94.50 773 TYR A C 1
ATOM 6394 O O . TYR A 1 773 ? -8.790 27.007 -13.451 1.00 94.50 773 TYR A O 1
ATOM 6402 N N . ASN A 1 774 ? -8.932 29.253 -13.507 1.00 93.62 774 ASN A N 1
ATOM 6403 C CA . ASN A 1 774 ? -10.350 29.311 -13.864 1.00 93.62 774 ASN A CA 1
ATOM 6404 C C . ASN A 1 774 ? -10.630 28.603 -15.190 1.00 93.62 774 ASN A C 1
ATOM 6406 O O . ASN A 1 774 ? -11.576 27.827 -15.267 1.00 93.62 774 ASN A O 1
ATOM 6410 N N . GLN A 1 775 ? -9.797 28.817 -16.210 1.00 93.50 775 GLN A N 1
ATOM 6411 C CA . GLN A 1 775 ? -9.970 28.167 -17.512 1.00 93.50 775 GLN A CA 1
ATOM 6412 C C . GLN A 1 775 ? -9.818 26.646 -17.415 1.00 93.50 775 GLN A C 1
ATOM 6414 O O . GLN A 1 775 ? -10.637 25.912 -17.965 1.00 93.50 775 GLN A O 1
ATOM 6419 N N . VAL A 1 776 ? -8.819 26.163 -16.668 1.00 93.69 776 VAL A N 1
ATOM 6420 C CA . VAL A 1 776 ? -8.647 24.722 -16.425 1.00 93.69 776 VAL A CA 1
ATOM 6421 C C . VAL A 1 776 ? -9.823 24.149 -15.639 1.00 93.69 776 VAL A C 1
ATOM 6423 O O . VAL A 1 776 ? -10.398 23.146 -16.048 1.00 93.69 776 VAL A O 1
ATOM 6426 N N . CYS A 1 777 ? -10.234 24.803 -14.553 1.00 91.38 777 CYS A N 1
ATOM 6427 C CA . CYS A 1 777 ? -11.371 24.372 -13.742 1.00 91.38 777 CYS A CA 1
ATOM 6428 C C . CYS A 1 777 ? -12.672 24.348 -14.556 1.00 91.38 777 CYS A C 1
ATOM 6430 O O . CYS A 1 777 ? -13.423 23.384 -14.472 1.00 91.38 777 CYS A O 1
ATOM 6432 N N . GLN A 1 778 ? -12.907 25.354 -15.402 1.00 90.06 778 GLN A N 1
ATOM 6433 C CA . GLN A 1 778 ? -14.064 25.414 -16.293 1.00 90.06 778 GLN A CA 1
ATOM 6434 C C . GLN A 1 778 ? -14.049 24.286 -17.331 1.00 90.06 778 GLN A C 1
ATOM 6436 O O . GLN A 1 778 ? -15.101 23.716 -17.623 1.00 90.06 778 GLN A O 1
ATOM 6441 N N . LYS A 1 779 ? -12.875 23.930 -17.869 1.00 89.38 779 LYS A N 1
ATOM 6442 C CA . LYS A 1 779 ? -12.719 22.779 -18.769 1.00 89.38 779 LYS A CA 1
ATOM 6443 C C . LYS A 1 779 ? -13.117 21.478 -18.064 1.00 89.38 779 LYS A C 1
ATOM 6445 O O . LYS A 1 779 ? -13.889 20.707 -18.626 1.00 89.38 779 LYS A O 1
ATOM 6450 N N . LEU A 1 780 ? -12.672 21.283 -16.817 1.00 89.75 780 LEU A N 1
ATOM 6451 C CA . LEU A 1 780 ? -13.059 20.125 -15.998 1.00 89.75 780 LEU A CA 1
ATOM 6452 C C . LEU A 1 780 ? -14.567 20.119 -15.687 1.00 89.75 780 LEU A C 1
ATOM 6454 O O . LEU A 1 780 ? -15.219 19.090 -15.834 1.00 89.75 780 LEU A O 1
ATOM 6458 N N . SER A 1 781 ? -15.147 21.268 -15.330 1.00 85.31 781 SER A N 1
ATOM 6459 C CA . SER A 1 781 ? -16.593 21.415 -15.104 1.00 85.31 781 SER A CA 1
ATOM 6460 C C . SER A 1 781 ? -17.432 21.197 -16.368 1.00 85.31 781 SER A C 1
ATOM 6462 O O . SER A 1 781 ? -18.545 20.699 -16.288 1.00 85.31 781 SER A O 1
ATOM 6464 N N . THR A 1 782 ? -16.922 21.524 -17.557 1.00 84.81 782 THR A N 1
ATOM 6465 C CA . THR A 1 782 ? -17.656 21.292 -18.816 1.00 84.81 782 THR A CA 1
ATOM 6466 C C . THR A 1 782 ? -17.729 19.801 -19.151 1.00 84.81 782 THR A C 1
ATOM 6468 O O . THR A 1 782 ? -18.706 19.348 -19.738 1.00 84.81 782 THR A O 1
ATOM 6471 N N . ALA A 1 783 ? -16.724 19.021 -18.742 1.00 80.31 783 ALA A N 1
ATOM 6472 C CA . ALA A 1 783 ? -16.745 17.567 -18.876 1.00 80.31 783 ALA A CA 1
ATOM 6473 C C . ALA A 1 783 ? -17.700 16.885 -17.873 1.00 80.31 783 ALA A C 1
ATOM 6475 O O . ALA A 1 783 ? -18.092 15.740 -18.092 1.00 80.31 783 ALA A O 1
ATOM 6476 N N . ASN A 1 784 ? -18.093 17.572 -16.791 1.00 81.19 784 ASN A N 1
ATOM 6477 C CA . ASN A 1 784 ? -19.021 17.068 -15.781 1.00 81.19 784 ASN A CA 1
ATOM 6478 C C . ASN A 1 784 ? -19.909 18.197 -15.227 1.00 81.19 784 ASN A C 1
ATOM 6480 O O . ASN A 1 784 ? -19.514 18.913 -14.313 1.00 81.19 784 ASN A O 1
ATOM 6484 N N . GLU A 1 785 ? -21.143 18.319 -15.722 1.00 77.19 785 GLU A N 1
ATOM 6485 C CA . GLU A 1 785 ? -22.070 19.410 -15.360 1.00 77.19 785 GLU A CA 1
ATOM 6486 C C . GLU A 1 785 ? -22.425 19.480 -13.861 1.00 77.19 785 GLU A C 1
ATOM 6488 O O . GLU A 1 785 ? -22.823 20.533 -13.362 1.00 77.19 785 GLU A O 1
ATOM 6493 N N . LYS A 1 786 ? -22.269 18.376 -13.116 1.00 83.12 786 LYS A N 1
ATOM 6494 C CA . LYS A 1 786 ? -22.470 18.344 -11.656 1.00 83.12 786 LYS A CA 1
ATOM 6495 C C . LYS A 1 786 ? -21.253 18.871 -10.887 1.00 83.12 786 LYS A C 1
ATOM 6497 O O . LYS A 1 786 ? -21.314 18.977 -9.661 1.00 83.12 786 LYS A O 1
ATOM 6502 N N . PHE A 1 787 ? -20.151 19.178 -11.569 1.00 90.00 787 PHE A N 1
ATOM 6503 C CA . PHE A 1 787 ? -18.879 19.533 -10.964 1.00 90.00 787 PHE A CA 1
ATOM 6504 C C . PHE A 1 787 ? -18.614 21.043 -10.955 1.00 90.00 787 PHE A C 1
ATOM 6506 O O . PHE A 1 787 ? -18.438 21.670 -11.996 1.00 90.00 787 PHE A O 1
ATOM 6513 N N . ASN A 1 788 ? -18.502 21.621 -9.758 1.00 90.31 788 ASN A N 1
ATOM 6514 C CA . ASN A 1 788 ? -18.328 23.052 -9.540 1.00 90.31 788 ASN A CA 1
ATOM 6515 C C . ASN A 1 788 ? -17.090 23.341 -8.682 1.00 90.31 788 ASN A C 1
ATOM 6517 O O . ASN A 1 788 ? -17.005 22.918 -7.526 1.00 90.31 788 ASN A O 1
ATOM 6521 N N . ILE A 1 789 ? -16.167 24.145 -9.210 1.00 90.94 789 ILE A N 1
ATOM 6522 C CA . ILE A 1 789 ? -15.016 24.667 -8.466 1.00 90.94 789 ILE A CA 1
ATOM 6523 C C . ILE A 1 789 ? -15.172 26.179 -8.314 1.00 90.94 789 ILE A C 1
ATOM 6525 O O . ILE A 1 789 ? -15.324 26.892 -9.301 1.00 90.94 789 ILE A O 1
ATOM 6529 N N . ASN A 1 790 ? -15.098 26.677 -7.081 1.00 90.31 790 ASN A N 1
ATOM 6530 C CA . ASN A 1 790 ? -15.154 28.103 -6.779 1.00 90.31 790 ASN A CA 1
ATOM 6531 C C . ASN A 1 790 ? -13.856 28.577 -6.127 1.00 90.31 790 ASN A C 1
ATOM 6533 O O . ASN A 1 790 ? -13.279 27.894 -5.285 1.00 90.31 790 ASN A O 1
ATOM 6537 N N . PHE A 1 791 ? -13.429 29.790 -6.463 1.00 90.88 791 PHE A N 1
ATOM 6538 C CA . PHE A 1 791 ? -12.308 30.455 -5.802 1.00 90.88 791 PHE A CA 1
ATOM 6539 C C . PHE A 1 791 ? -12.847 31.492 -4.822 1.00 90.88 791 PHE A C 1
ATOM 6541 O O . PHE A 1 791 ? -13.629 32.359 -5.209 1.00 90.88 791 PHE A O 1
ATOM 6548 N N . ALA A 1 792 ? -12.392 31.452 -3.570 1.00 87.81 792 ALA A N 1
ATOM 6549 C CA . ALA A 1 792 ? -12.796 32.419 -2.549 1.00 87.81 792 ALA A CA 1
ATOM 6550 C C . ALA A 1 792 ? -12.439 33.868 -2.927 1.00 87.81 792 ALA A C 1
ATOM 6552 O O . ALA A 1 792 ? -13.134 34.813 -2.559 1.00 87.81 792 ALA A O 1
ATOM 6553 N N . ARG A 1 793 ? -11.351 34.048 -3.686 1.00 85.56 793 ARG A N 1
ATOM 6554 C CA . ARG A 1 793 ? -10.975 35.317 -4.315 1.00 85.56 793 ARG A CA 1
ATOM 6555 C C . ARG A 1 793 ? -10.908 35.111 -5.818 1.00 85.56 793 ARG A C 1
ATOM 6557 O O . ARG A 1 793 ? -10.071 34.341 -6.282 1.00 85.56 793 ARG A O 1
ATOM 6564 N N . SER A 1 794 ? -11.707 35.851 -6.584 1.00 84.69 794 SER A N 1
ATOM 6565 C CA . SER A 1 794 ? -11.714 35.752 -8.052 1.00 84.69 794 SER A CA 1
ATOM 6566 C C . SER A 1 794 ? -10.323 35.961 -8.663 1.00 84.69 794 SER A C 1
ATOM 6568 O O . SER A 1 794 ? -9.960 35.276 -9.610 1.00 84.69 794 SER A O 1
ATOM 6570 N N . SER A 1 795 ? -9.495 36.825 -8.062 1.00 87.25 795 SER A N 1
ATOM 6571 C CA . SER A 1 795 ? -8.113 37.063 -8.499 1.00 87.25 795 SER A CA 1
ATOM 6572 C C . SER A 1 795 ? -7.216 35.823 -8.441 1.00 87.25 795 SER A C 1
ATOM 6574 O O . SER A 1 795 ? -6.245 35.770 -9.182 1.00 87.25 795 SER A O 1
ATOM 6576 N N . ALA A 1 796 ? -7.506 34.847 -7.570 1.00 87.06 796 ALA A N 1
ATOM 6577 C CA . ALA A 1 796 ? -6.737 33.604 -7.480 1.00 87.06 796 ALA A CA 1
ATOM 6578 C C . ALA A 1 796 ? -7.015 32.672 -8.672 1.00 87.06 796 ALA A C 1
ATOM 6580 O O . ALA A 1 796 ? -6.100 32.010 -9.152 1.00 87.06 796 ALA A O 1
ATOM 6581 N N . GLY A 1 797 ? -8.252 32.663 -9.179 1.00 89.50 797 GLY A N 1
ATOM 6582 C CA . GLY A 1 797 ? -8.627 31.891 -10.366 1.00 89.50 797 GLY A CA 1
ATOM 6583 C C . GLY A 1 797 ? -8.057 32.465 -11.668 1.00 89.50 797 GLY A C 1
ATOM 6584 O O . GLY A 1 797 ? -7.758 31.712 -12.591 1.00 89.50 797 GLY A O 1
ATOM 6585 N N . GLU A 1 798 ? -7.835 33.782 -11.724 1.00 94.25 798 GLU A N 1
ATOM 6586 C CA . GLU A 1 798 ? -7.229 34.470 -12.877 1.00 94.25 798 GLU A CA 1
ATOM 6587 C C . GLU A 1 798 ? -5.698 34.349 -12.944 1.00 94.25 798 GLU A C 1
ATOM 6589 O O . GLU A 1 798 ? -5.087 34.755 -13.934 1.00 94.25 798 GLU A O 1
ATOM 6594 N N . VAL A 1 799 ? -5.052 33.789 -11.916 1.00 94.12 799 VAL A N 1
ATOM 6595 C CA . VAL A 1 799 ? -3.608 33.525 -11.960 1.00 94.12 799 VAL A CA 1
ATOM 6596 C C . VAL A 1 799 ? -3.314 32.549 -13.110 1.00 94.12 799 VAL A C 1
ATOM 6598 O O . VAL A 1 799 ? -4.010 31.540 -13.242 1.00 94.12 799 VAL A O 1
ATOM 6601 N N . PRO A 1 800 ? -2.292 32.792 -13.948 1.00 94.31 800 PRO A N 1
ATOM 6602 C CA . PRO A 1 800 ? -1.867 31.820 -14.949 1.00 94.31 800 PRO A CA 1
ATOM 6603 C C . PRO A 1 800 ? -1.320 30.544 -14.295 1.00 94.31 800 PRO A C 1
ATOM 6605 O O . PRO A 1 800 ? -0.321 30.589 -13.574 1.00 94.31 800 PRO A O 1
ATOM 6608 N N . LEU A 1 801 ? -1.950 29.400 -14.568 1.00 93.12 801 LEU A N 1
ATOM 6609 C CA . LEU A 1 801 ? -1.400 28.082 -14.250 1.00 93.12 801 LEU A CA 1
ATOM 6610 C C . LEU A 1 801 ? -0.226 27.781 -15.186 1.00 93.12 801 LEU A C 1
ATOM 6612 O O . LEU A 1 801 ? 0.861 27.431 -14.724 1.00 93.12 801 LEU A O 1
ATOM 6616 N N . VAL A 1 802 ? -0.434 27.977 -16.491 1.00 93.94 802 VAL A N 1
ATOM 6617 C CA . VAL A 1 802 ? 0.629 27.862 -17.493 1.00 93.94 802 VAL A CA 1
ATOM 6618 C C . VAL A 1 802 ? 1.358 29.201 -17.583 1.00 93.94 802 VAL A C 1
ATOM 6620 O O . VAL A 1 802 ? 0.805 30.206 -18.033 1.00 93.94 802 VAL A O 1
ATOM 6623 N N . SER A 1 803 ? 2.599 29.214 -17.106 1.00 88.69 803 SER A N 1
ATOM 6624 C CA . SER A 1 803 ? 3.415 30.414 -16.875 1.00 88.69 803 SER A CA 1
ATOM 6625 C C . SER A 1 803 ? 4.888 30.145 -17.189 1.00 88.69 803 SER A C 1
ATOM 6627 O O . SER A 1 803 ? 5.262 29.018 -17.488 1.00 88.69 803 SER A O 1
ATOM 6629 N N . GLU A 1 804 ? 5.778 31.131 -17.055 1.00 80.88 804 GLU A N 1
ATOM 6630 C CA . GLU A 1 804 ? 7.224 30.889 -17.217 1.00 80.88 804 GLU A CA 1
ATOM 6631 C C . GLU A 1 804 ? 7.775 29.841 -16.229 1.00 80.88 804 GLU A C 1
ATOM 6633 O O . GLU A 1 804 ? 8.697 29.092 -16.555 1.00 80.88 804 GLU A O 1
ATOM 6638 N N . GLN A 1 805 ? 7.207 29.767 -15.019 1.00 76.50 805 GLN A N 1
ATOM 6639 C CA . GLN A 1 805 ? 7.617 28.798 -13.999 1.00 76.50 805 GLN A CA 1
ATOM 6640 C C . GLN A 1 805 ? 7.117 27.382 -14.312 1.00 76.50 805 GLN A C 1
ATOM 6642 O O . GLN A 1 805 ? 7.844 26.409 -14.077 1.00 76.50 805 GLN A O 1
ATOM 6647 N N . TYR A 1 806 ? 5.897 27.285 -14.842 1.00 85.19 806 TYR A N 1
ATOM 6648 C CA . TYR A 1 806 ? 5.236 26.048 -15.253 1.00 85.19 806 TYR A CA 1
ATOM 6649 C C . TYR A 1 806 ? 4.791 26.187 -16.709 1.00 85.19 806 TYR A C 1
ATOM 6651 O O . TYR A 1 806 ? 3.610 26.401 -16.981 1.00 85.19 806 TYR A O 1
ATOM 6659 N N . PRO A 1 807 ? 5.731 26.127 -17.665 1.00 85.94 807 PRO A N 1
ATOM 6660 C CA . PRO A 1 807 ? 5.422 26.423 -19.059 1.00 85.94 807 PRO A CA 1
ATOM 6661 C C . PRO A 1 807 ? 4.643 25.304 -19.753 1.00 85.94 807 PRO A C 1
ATOM 6663 O O . PRO A 1 807 ? 4.169 25.482 -20.870 1.00 85.94 807 PRO A O 1
ATOM 6666 N N . LEU A 1 808 ? 4.515 24.177 -19.058 1.00 90.81 808 LEU A N 1
ATOM 6667 C CA . LEU A 1 808 ? 3.775 22.992 -19.423 1.00 90.81 808 LEU A CA 1
ATOM 6668 C C . LEU A 1 808 ? 3.229 22.385 -18.127 1.00 90.81 808 LEU A C 1
ATOM 6670 O O . LEU A 1 808 ? 3.980 22.238 -17.160 1.00 90.81 808 LEU A O 1
ATOM 6674 N N . VAL A 1 809 ? 1.948 22.030 -18.097 1.00 92.50 809 VAL A N 1
ATOM 6675 C CA . VAL A 1 809 ? 1.336 21.310 -16.973 1.00 92.50 809 VAL A CA 1
ATOM 6676 C C . VAL A 1 809 ? 0.685 20.045 -17.503 1.00 92.50 809 VAL A C 1
ATOM 6678 O O . VAL A 1 809 ? -0.182 20.103 -18.369 1.00 92.50 809 VAL A O 1
ATOM 6681 N N . LEU A 1 810 ? 1.102 18.897 -16.975 1.00 92.31 810 LEU A N 1
ATOM 6682 C CA . LEU A 1 810 ? 0.606 17.590 -17.393 1.00 92.31 810 LEU A CA 1
ATOM 6683 C C . LEU A 1 810 ? -0.196 16.951 -16.254 1.00 92.31 810 LEU A C 1
ATOM 6685 O O . LEU A 1 810 ? 0.337 16.761 -15.156 1.00 92.31 810 LEU A O 1
ATOM 6689 N N . GLN A 1 811 ? -1.459 16.605 -16.509 1.00 93.00 811 GLN A N 1
ATOM 6690 C CA . GLN A 1 811 ? -2.225 15.640 -15.715 1.00 93.00 811 GLN A CA 1
ATOM 6691 C C . GLN A 1 811 ? -1.820 14.256 -16.221 1.00 93.00 811 GLN A C 1
ATOM 6693 O O . GLN A 1 811 ? -2.114 13.929 -17.363 1.00 93.00 811 GLN A O 1
ATOM 6698 N N . HIS A 1 812 ? -1.072 13.476 -15.438 1.00 91.12 812 HIS A N 1
ATOM 6699 C CA . HIS A 1 812 ? -0.447 12.232 -15.916 1.00 91.12 812 HIS A CA 1
ATOM 6700 C C . HIS A 1 812 ? -0.929 11.016 -15.140 1.00 91.12 812 HIS A C 1
ATOM 6702 O O . HIS A 1 812 ? -0.416 10.739 -14.053 1.00 91.12 812 HIS A O 1
ATOM 6708 N N . LYS A 1 813 ? -1.884 10.268 -15.707 1.00 90.81 813 LYS A N 1
ATOM 6709 C CA . LYS A 1 813 ? -2.554 9.154 -15.014 1.00 90.81 813 LYS A CA 1
ATOM 6710 C C . LYS A 1 813 ? -3.061 9.565 -13.623 1.00 90.81 813 LYS A C 1
ATOM 6712 O O . LYS A 1 813 ? -3.057 8.753 -12.700 1.00 90.81 813 LYS A O 1
ATOM 6717 N N . GLU A 1 814 ? -3.464 10.821 -13.483 1.00 90.81 814 GLU A N 1
ATOM 6718 C CA . GLU A 1 814 ? -4.022 11.382 -12.255 1.00 90.81 814 GLU A CA 1
ATOM 6719 C C . GLU A 1 814 ? -5.533 11.452 -12.394 1.00 90.81 814 GLU A C 1
ATOM 6721 O O . GLU A 1 814 ? -6.050 11.756 -13.474 1.00 90.81 814 GLU A O 1
ATOM 6726 N N . THR A 1 815 ? -6.236 11.186 -11.301 1.00 94.31 815 THR A N 1
ATOM 6727 C CA . THR A 1 815 ? -7.664 11.491 -11.221 1.00 94.31 815 THR A CA 1
ATOM 6728 C C . THR A 1 815 ? -7.884 13.003 -11.242 1.00 94.31 815 THR A C 1
ATOM 6730 O O . THR A 1 815 ? -6.948 13.778 -11.009 1.00 94.31 815 THR A O 1
ATOM 6733 N N . ASP A 1 816 ? -9.102 13.459 -11.536 1.00 93.62 816 ASP A N 1
ATOM 6734 C CA . ASP A 1 816 ? -9.391 14.896 -11.487 1.00 93.62 816 ASP A CA 1
ATOM 6735 C C . ASP A 1 816 ? -9.199 15.433 -10.062 1.00 93.62 816 ASP A C 1
ATOM 6737 O O . ASP A 1 816 ? -8.610 16.499 -9.878 1.00 93.62 816 ASP A O 1
ATOM 6741 N N . TRP A 1 817 ? -9.556 14.654 -9.035 1.00 95.00 817 TRP A N 1
ATOM 6742 C CA . TRP A 1 817 ? -9.269 15.000 -7.643 1.00 95.00 817 TRP A CA 1
ATOM 6743 C C . TRP A 1 817 ? -7.765 15.124 -7.361 1.00 95.00 817 TRP A C 1
ATOM 6745 O O . TRP A 1 817 ? -7.335 16.138 -6.806 1.00 95.00 817 TRP A O 1
ATOM 6755 N N . GLU A 1 818 ? -6.946 14.140 -7.752 1.00 94.25 818 GLU A N 1
ATOM 6756 C CA . GLU A 1 818 ? -5.483 14.180 -7.591 1.00 94.25 818 GLU A CA 1
ATOM 6757 C C . GLU A 1 818 ? -4.876 15.406 -8.299 1.00 94.25 818 GLU A C 1
ATOM 6759 O O . GLU A 1 818 ? -4.026 16.104 -7.732 1.00 94.25 818 GLU A O 1
ATOM 6764 N N . PHE A 1 819 ? -5.357 15.711 -9.508 1.00 94.62 819 PHE A N 1
ATOM 6765 C CA . PHE A 1 819 ? -4.912 16.849 -10.305 1.00 94.62 819 PHE A CA 1
ATOM 6766 C C . PHE A 1 819 ? -5.254 18.189 -9.650 1.00 94.62 819 PHE A C 1
ATOM 6768 O O . PHE A 1 819 ? -4.365 19.024 -9.464 1.00 94.62 819 PHE A O 1
ATOM 6775 N N . ILE A 1 820 ? -6.509 18.381 -9.232 1.00 94.25 820 ILE A N 1
ATOM 6776 C CA . ILE A 1 820 ? -6.970 19.617 -8.586 1.00 94.25 820 ILE A CA 1
ATOM 6777 C C . ILE A 1 820 ? -6.224 19.838 -7.269 1.00 94.25 820 ILE A C 1
ATOM 6779 O O . ILE A 1 820 ? -5.736 20.938 -7.013 1.00 94.25 820 ILE A O 1
ATOM 6783 N N . ASN A 1 821 ? -6.061 18.787 -6.459 1.00 93.69 821 ASN A N 1
ATOM 6784 C CA . ASN A 1 821 ? -5.250 18.818 -5.241 1.00 93.69 821 ASN A CA 1
ATOM 6785 C C . ASN A 1 821 ? -3.833 19.336 -5.512 1.00 93.69 821 ASN A C 1
ATOM 6787 O O . ASN A 1 821 ? -3.288 20.132 -4.740 1.00 93.69 821 ASN A O 1
ATOM 6791 N N . ARG A 1 822 ? -3.217 18.862 -6.597 1.00 92.00 822 ARG A N 1
ATOM 6792 C CA . ARG A 1 822 ? -1.860 19.239 -6.973 1.00 92.00 822 ARG A CA 1
ATOM 6793 C C . ARG A 1 822 ? -1.777 20.681 -7.445 1.00 92.00 822 ARG A C 1
ATOM 6795 O O . ARG A 1 822 ? -0.944 21.420 -6.924 1.00 92.00 822 ARG A O 1
ATOM 6802 N N . ILE A 1 823 ? -2.627 21.103 -8.373 1.00 91.56 823 ILE A N 1
ATOM 6803 C CA . ILE A 1 823 ? -2.571 22.475 -8.891 1.00 91.56 823 ILE A CA 1
ATOM 6804 C C . ILE A 1 823 ? -3.000 23.495 -7.819 1.00 91.56 823 ILE A C 1
ATOM 6806 O O . ILE A 1 823 ? -2.383 24.549 -7.715 1.00 91.56 823 ILE A O 1
ATOM 6810 N N . ALA A 1 824 ? -3.943 23.164 -6.926 1.00 91.69 824 ALA A N 1
ATOM 6811 C CA . ALA A 1 824 ? -4.296 24.015 -5.782 1.00 91.69 824 ALA A CA 1
ATOM 6812 C C . ALA A 1 824 ? -3.090 24.276 -4.862 1.00 91.69 824 ALA A C 1
ATOM 6814 O O . ALA A 1 824 ? -2.894 25.398 -4.391 1.00 91.69 824 ALA A O 1
ATOM 6815 N N . SER A 1 825 ? -2.228 23.267 -4.673 1.00 89.19 825 SER A N 1
ATOM 6816 C CA . SER A 1 825 ? -1.000 23.426 -3.888 1.00 89.19 825 SER A CA 1
ATOM 6817 C C . SER A 1 825 ? 0.023 24.366 -4.535 1.00 89.19 825 SER A C 1
ATOM 6819 O O . SER A 1 825 ? 0.800 24.987 -3.820 1.00 89.19 825 SER A O 1
ATOM 6821 N N . TYR A 1 826 ? 0.007 24.530 -5.865 1.00 87.19 826 TYR A N 1
ATOM 6822 C CA . TYR A 1 826 ? 0.884 25.484 -6.559 1.00 87.19 826 TYR A CA 1
ATOM 6823 C C . TYR A 1 826 ? 0.464 26.940 -6.326 1.00 87.19 826 TYR A C 1
ATOM 6825 O O . TYR A 1 826 ? 1.312 27.828 -6.390 1.00 87.19 826 TYR A O 1
ATOM 6833 N N . LEU A 1 827 ? -0.822 27.175 -6.036 1.00 86.75 827 LEU A N 1
ATOM 6834 C CA . LEU A 1 827 ? -1.368 28.483 -5.659 1.00 86.75 827 LEU A CA 1
ATOM 6835 C C . LEU A 1 827 ? -1.230 28.808 -4.166 1.00 86.75 827 LEU A C 1
ATOM 6837 O O . LEU A 1 827 ? -1.648 29.892 -3.755 1.00 86.75 827 LEU A O 1
ATOM 6841 N N . ASP A 1 828 ? -0.708 27.880 -3.355 1.00 86.75 828 ASP A N 1
ATOM 6842 C CA . ASP A 1 828 ? -0.688 27.984 -1.887 1.00 86.75 828 ASP A CA 1
ATOM 6843 C C . ASP A 1 828 ? -2.089 28.285 -1.304 1.00 86.75 828 ASP A C 1
ATOM 6845 O O . ASP A 1 828 ? -2.254 29.065 -0.369 1.00 86.75 828 ASP A O 1
ATOM 6849 N N . GLN A 1 829 ? -3.137 27.703 -1.903 1.00 88.75 829 GLN A N 1
ATOM 6850 C CA . GLN A 1 829 ? -4.528 27.854 -1.459 1.00 88.75 829 GLN A CA 1
ATOM 6851 C C . GLN A 1 829 ? -5.004 26.591 -0.753 1.00 88.75 829 GLN A C 1
ATOM 6853 O O . GLN A 1 829 ? -4.644 25.489 -1.146 1.00 88.75 829 GLN A O 1
ATOM 6858 N N . VAL A 1 830 ? -5.852 26.708 0.269 1.00 91.88 830 VAL A N 1
ATOM 6859 C CA . VAL A 1 830 ? -6.515 25.531 0.857 1.00 91.88 830 VAL A CA 1
ATOM 6860 C C . VAL A 1 830 ? -7.570 24.973 -0.099 1.00 91.88 830 VAL A C 1
ATOM 6862 O O . VAL A 1 830 ? -8.261 25.743 -0.757 1.00 91.88 830 VAL A O 1
ATOM 6865 N N . LEU A 1 831 ? -7.704 23.649 -0.166 1.00 94.25 831 LEU A N 1
ATOM 6866 C CA . LEU A 1 831 ? -8.758 22.974 -0.923 1.00 94.25 831 LEU A CA 1
ATOM 6867 C C . LEU A 1 831 ? -9.816 22.444 0.049 1.00 94.25 831 LEU A C 1
ATOM 6869 O O . LEU A 1 831 ? -9.481 21.675 0.952 1.00 94.25 831 LEU A O 1
ATOM 6873 N N . ILE A 1 832 ? -11.068 22.853 -0.126 1.00 94.88 832 ILE A N 1
ATOM 6874 C CA . ILE A 1 832 ? -12.189 22.532 0.762 1.00 94.88 832 ILE A CA 1
ATOM 6875 C C . ILE A 1 832 ? -13.278 21.828 -0.041 1.00 94.88 832 ILE A C 1
ATOM 6877 O O . ILE A 1 832 ? -13.656 22.284 -1.120 1.00 94.88 832 ILE A O 1
ATOM 6881 N N . VAL A 1 833 ? -13.791 20.729 0.505 1.00 95.25 833 VAL A N 1
ATOM 6882 C CA . VAL A 1 833 ? -15.014 20.088 0.020 1.00 95.25 833 VAL A CA 1
ATOM 6883 C C . VAL A 1 833 ? -16.207 20.777 0.670 1.00 95.25 833 VAL A C 1
ATOM 6885 O O . VAL A 1 833 ? -16.285 20.822 1.894 1.00 95.25 833 VAL A O 1
ATOM 6888 N N . ASP A 1 834 ? -17.116 21.309 -0.145 1.00 91.62 834 ASP A N 1
ATOM 6889 C CA . ASP A 1 834 ? -18.331 21.984 0.317 1.00 91.62 834 ASP A CA 1
ATOM 6890 C C . ASP A 1 834 ? -19.549 21.064 0.126 1.00 91.62 834 ASP A C 1
ATOM 6892 O O . ASP A 1 834 ? -20.294 21.124 -0.855 1.00 91.62 834 ASP A O 1
ATOM 6896 N N . ASP A 1 835 ? -19.710 20.139 1.066 1.00 91.75 835 ASP A N 1
ATOM 6897 C CA . ASP A 1 835 ? -20.768 19.127 1.091 1.00 91.75 835 ASP A CA 1
ATOM 6898 C C . ASP A 1 835 ? -22.029 19.578 1.850 1.00 91.75 835 ASP A C 1
ATOM 6900 O O . ASP A 1 835 ? -22.879 18.747 2.172 1.00 91.75 835 ASP A O 1
ATOM 6904 N N . THR A 1 836 ? -22.172 20.877 2.129 1.00 88.06 836 THR A N 1
ATOM 6905 C CA . THR A 1 836 ? -23.332 21.431 2.855 1.00 88.06 836 THR A CA 1
ATOM 6906 C C . THR A 1 836 ? -24.038 22.572 2.135 1.00 88.06 836 THR A C 1
ATOM 6908 O O . THR A 1 836 ? -25.102 22.999 2.573 1.00 88.06 836 THR A O 1
ATOM 6911 N N . LYS A 1 837 ? -23.495 23.034 1.003 1.00 82.12 837 LYS A N 1
ATOM 6912 C CA . LYS A 1 837 ? -24.033 24.152 0.214 1.00 82.12 837 LYS A CA 1
ATOM 6913 C C . LYS A 1 837 ? -25.497 24.013 -0.220 1.00 82.12 837 LYS A C 1
ATOM 6915 O O . LYS A 1 837 ? -26.224 25.001 -0.241 1.00 82.12 837 LYS A O 1
ATOM 6920 N N . ASP A 1 838 ? -25.884 22.821 -0.656 1.00 82.88 838 ASP A N 1
ATOM 6921 C CA . ASP A 1 838 ? -27.198 22.506 -1.226 1.00 82.88 838 ASP A CA 1
ATOM 6922 C C . ASP A 1 838 ? -27.455 20.995 -1.120 1.00 82.88 838 ASP A C 1
ATOM 6924 O O . ASP A 1 838 ? -26.518 20.244 -0.857 1.00 82.88 838 ASP A O 1
ATOM 6928 N N . ASP A 1 839 ? -28.678 20.529 -1.355 1.00 80.31 839 ASP A N 1
ATOM 6929 C CA . ASP A 1 839 ? -29.074 19.114 -1.290 1.00 80.31 839 ASP A CA 1
ATOM 6930 C C . ASP A 1 839 ? -29.021 18.379 -2.648 1.00 80.31 839 ASP A C 1
ATOM 6932 O O . ASP A 1 839 ? -29.387 17.202 -2.744 1.00 80.31 839 ASP A O 1
ATOM 6936 N N . ASN A 1 840 ? -28.527 19.036 -3.703 1.00 85.81 840 ASN A N 1
ATOM 6937 C CA . ASN A 1 840 ? -28.330 18.409 -5.006 1.00 85.81 840 ASN A CA 1
ATOM 6938 C C . ASN A 1 840 ? -27.085 17.513 -4.994 1.00 85.81 840 ASN A C 1
ATOM 6940 O O . ASN A 1 840 ? -26.154 17.691 -4.204 1.00 85.81 840 ASN A O 1
ATOM 6944 N N . GLU A 1 841 ? -27.007 16.592 -5.950 1.00 86.62 841 GLU A N 1
ATOM 6945 C CA . GLU A 1 841 ? -25.856 15.698 -6.155 1.00 86.62 841 GLU A CA 1
ATOM 6946 C C . GLU A 1 841 ? -24.674 16.397 -6.850 1.00 86.62 841 GLU A C 1
ATOM 6948 O O . GLU A 1 841 ? -24.027 15.851 -7.743 1.00 86.62 841 GLU A O 1
ATOM 6953 N N . THR A 1 842 ? -24.429 17.654 -6.495 1.00 90.00 842 THR A N 1
ATOM 6954 C CA . THR A 1 842 ? -23.350 18.471 -7.039 1.00 90.00 842 THR A CA 1
ATOM 6955 C C . THR A 1 842 ? -22.062 18.249 -6.256 1.00 90.00 842 THR A C 1
ATOM 6957 O O . THR A 1 842 ? -22.046 18.120 -5.028 1.00 90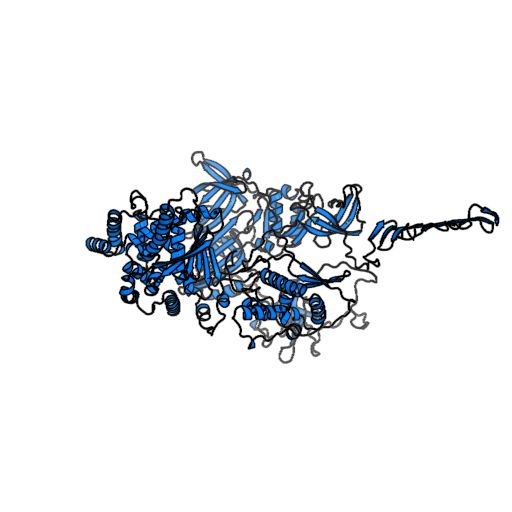.00 842 THR A O 1
ATOM 6960 N N . ILE A 1 843 ? -20.951 18.233 -6.983 1.00 92.75 843 ILE A N 1
ATOM 6961 C CA . ILE A 1 843 ? -19.604 18.207 -6.434 1.00 92.75 843 ILE A CA 1
ATOM 6962 C C . ILE A 1 843 ? -19.151 19.660 -6.307 1.00 92.75 843 ILE A C 1
ATOM 6964 O O . ILE A 1 843 ? -18.792 20.278 -7.306 1.00 92.75 843 ILE A O 1
ATOM 6968 N N . ASN A 1 844 ? -19.173 20.214 -5.096 1.00 92.94 844 ASN A N 1
ATOM 6969 C CA . ASN A 1 844 ? -18.708 21.576 -4.844 1.00 92.94 844 ASN A CA 1
ATOM 6970 C C . ASN A 1 844 ? -17.335 21.551 -4.160 1.00 92.94 844 ASN A C 1
ATOM 6972 O O . ASN A 1 844 ? -17.167 20.973 -3.085 1.00 92.94 844 ASN A O 1
ATOM 6976 N N . ILE A 1 845 ? -16.356 22.204 -4.782 1.00 94.00 845 ILE A N 1
ATOM 6977 C CA . ILE A 1 845 ? -15.018 22.412 -4.226 1.00 94.00 845 ILE A CA 1
ATOM 6978 C C . ILE A 1 845 ? -14.762 23.913 -4.123 1.00 94.00 845 ILE A C 1
ATOM 6980 O O . ILE A 1 845 ? -15.039 24.663 -5.061 1.00 94.00 845 ILE A O 1
ATOM 6984 N N . GLN A 1 846 ? -14.196 24.354 -3.003 1.00 92.62 846 GLN A N 1
ATOM 6985 C CA . GLN A 1 846 ? -13.726 25.722 -2.831 1.00 92.62 846 GLN A CA 1
ATOM 6986 C C . GLN A 1 846 ? -12.206 25.771 -2.661 1.00 92.62 846 GLN A C 1
ATOM 6988 O O . GLN A 1 846 ? -11.634 25.037 -1.856 1.00 92.62 846 GLN A O 1
ATOM 6993 N N . LEU A 1 847 ? -11.555 26.674 -3.395 1.00 93.00 847 LEU A N 1
ATOM 6994 C CA . LEU A 1 847 ? -10.154 27.035 -3.200 1.00 93.00 847 LEU A CA 1
ATOM 6995 C C . LEU A 1 847 ? -10.064 28.339 -2.396 1.00 93.00 847 LEU A C 1
ATOM 6997 O O . LEU A 1 847 ? -10.581 29.376 -2.816 1.00 93.00 847 LEU A O 1
ATOM 7001 N N . GLY A 1 848 ? -9.378 28.282 -1.256 1.00 91.31 848 GLY A N 1
ATOM 7002 C CA . GLY A 1 848 ? -9.252 29.373 -0.286 1.00 91.31 848 GLY A CA 1
ATOM 7003 C C . GLY A 1 848 ? -10.329 29.345 0.807 1.00 91.31 848 GLY A C 1
ATOM 7004 O O . GLY A 1 848 ? -11.387 28.737 0.648 1.00 91.31 848 GLY A O 1
ATOM 7005 N N . PHE A 1 849 ? -10.057 30.006 1.937 1.00 90.44 849 PHE A N 1
ATOM 7006 C CA . PHE A 1 849 ? -11.011 30.144 3.049 1.00 90.44 849 PHE A CA 1
ATOM 7007 C C . PHE A 1 849 ? -12.272 30.901 2.618 1.00 90.44 849 PHE A C 1
ATOM 7009 O O . PHE A 1 849 ? -12.193 31.806 1.790 1.00 90.44 849 PHE A O 1
ATOM 7016 N N . HIS A 1 850 ? -13.431 30.574 3.200 1.00 86.50 850 HIS A N 1
ATOM 7017 C CA . HIS A 1 850 ? -14.677 31.281 2.895 1.00 86.50 850 HIS A CA 1
ATOM 7018 C C . HIS A 1 850 ? -14.539 32.782 3.192 1.00 86.50 850 HIS A C 1
ATOM 7020 O O . HIS A 1 850 ? -13.929 33.187 4.182 1.00 86.50 850 HIS A O 1
ATOM 7026 N N . SER A 1 851 ? -15.141 33.614 2.341 1.00 81.44 851 SER A N 1
ATOM 7027 C CA . SER A 1 851 ? -15.040 35.077 2.411 1.00 81.44 851 SER A CA 1
ATOM 7028 C C . SER A 1 851 ? -15.952 35.729 3.458 1.00 81.44 851 SER A C 1
ATOM 7030 O O . SER A 1 851 ? -15.967 36.955 3.568 1.00 81.44 851 SER A O 1
ATOM 7032 N N . ALA A 1 852 ? -16.746 34.942 4.189 1.00 81.62 852 ALA A N 1
ATOM 7033 C CA . ALA A 1 852 ? -17.625 35.442 5.241 1.00 81.62 852 ALA A CA 1
ATOM 7034 C C . ALA A 1 852 ? -16.821 36.028 6.416 1.00 81.62 852 ALA A C 1
ATOM 7036 O O . ALA A 1 852 ? -15.683 35.625 6.665 1.00 81.62 852 ALA A O 1
ATOM 7037 N N . GLN A 1 853 ? -17.425 36.977 7.142 1.00 84.38 853 GLN A N 1
ATOM 7038 C CA . GLN A 1 853 ? -16.828 37.511 8.368 1.00 84.38 853 GLN A CA 1
ATOM 7039 C C . GLN A 1 853 ? -16.649 36.400 9.405 1.00 84.38 853 GLN A C 1
ATOM 7041 O O . GLN A 1 853 ? -17.440 35.454 9.453 1.00 84.38 853 GLN A O 1
ATOM 7046 N N . ALA A 1 854 ? -15.597 36.523 10.216 1.00 86.81 854 ALA A N 1
ATOM 7047 C CA . ALA A 1 854 ? -15.352 35.591 11.299 1.00 86.81 854 ALA A CA 1
ATOM 7048 C C . ALA A 1 854 ? -16.519 35.630 12.293 1.00 86.81 854 ALA A C 1
ATOM 7050 O O . ALA A 1 854 ? -16.978 36.703 12.681 1.00 86.81 854 ALA A O 1
ATOM 7051 N N . VAL A 1 855 ? -17.011 34.454 12.673 1.00 85.81 855 VAL A N 1
ATOM 7052 C CA . VAL A 1 855 ? -18.074 34.323 13.675 1.00 85.81 855 VAL A CA 1
ATOM 7053 C C . VAL A 1 855 ? -17.439 34.040 15.030 1.00 85.81 855 VAL A C 1
ATOM 7055 O O . VAL A 1 855 ? -16.461 33.293 15.111 1.00 85.81 855 VAL A O 1
ATOM 7058 N N . GLU A 1 856 ? -17.987 34.620 16.096 1.00 84.06 856 GLU A N 1
ATOM 7059 C CA . GLU A 1 856 ? -17.543 34.334 17.459 1.00 84.06 856 GLU A CA 1
ATOM 7060 C C . GLU A 1 856 ? -17.686 32.837 17.768 1.00 84.06 856 GLU A C 1
ATOM 7062 O O . GLU A 1 856 ? -18.764 32.253 17.625 1.00 84.06 856 GLU A O 1
ATOM 7067 N N . LEU A 1 857 ? -16.586 32.198 18.174 1.00 85.38 857 LEU A N 1
ATOM 7068 C CA . LEU A 1 857 ? -16.595 30.804 18.593 1.00 85.38 857 LEU A CA 1
ATOM 7069 C C . LEU A 1 857 ? -16.671 30.746 20.111 1.00 85.38 857 LEU A C 1
ATOM 7071 O O . LEU A 1 857 ? -15.727 31.114 20.800 1.00 85.38 857 LEU A O 1
ATOM 7075 N N . ASN A 1 858 ? -17.765 30.208 20.639 1.00 78.00 858 ASN A N 1
ATOM 7076 C CA . ASN A 1 858 ? -17.856 29.922 22.065 1.00 78.00 858 ASN A CA 1
ATOM 7077 C C . ASN A 1 858 ? -16.948 28.721 22.421 1.00 78.00 858 ASN A C 1
ATOM 7079 O O . ASN A 1 858 ? -17.328 27.561 22.217 1.00 78.00 858 ASN A O 1
ATOM 7083 N N . ASN A 1 859 ? -15.715 28.999 22.869 1.00 77.44 859 ASN A N 1
ATOM 7084 C CA . ASN A 1 859 ? -14.657 28.009 23.095 1.00 77.44 859 ASN A CA 1
ATOM 7085 C C . ASN A 1 859 ? -14.289 27.816 24.582 1.00 77.44 859 ASN A C 1
ATOM 7087 O O . ASN A 1 859 ? -13.220 28.229 25.026 1.00 77.44 859 ASN A O 1
ATOM 7091 N N . ASP A 1 860 ? -15.127 27.094 25.331 1.00 75.12 860 ASP A N 1
ATOM 7092 C CA . ASP A 1 860 ? -14.885 26.772 26.751 1.00 75.12 860 ASP A CA 1
ATOM 7093 C C . ASP A 1 860 ? -13.665 25.853 26.982 1.00 75.12 860 ASP A C 1
ATOM 7095 O O . ASP A 1 860 ? -12.970 25.963 27.993 1.00 75.12 860 ASP A O 1
ATOM 7099 N N . ASN A 1 861 ? -13.389 24.933 26.050 1.00 84.69 861 ASN A N 1
ATOM 7100 C CA . ASN A 1 861 ? -12.309 23.952 26.161 1.00 84.69 861 ASN A CA 1
ATOM 7101 C C . ASN A 1 861 ? -11.450 23.937 24.894 1.00 84.69 861 ASN A C 1
ATOM 7103 O O . ASN A 1 861 ? -11.855 23.421 23.848 1.00 84.69 861 ASN A O 1
ATOM 7107 N N . TRP A 1 862 ? -10.243 24.492 24.984 1.00 89.62 862 TRP A N 1
ATOM 7108 C CA . TRP A 1 862 ? -9.319 24.547 23.860 1.00 89.62 862 TRP A CA 1
ATOM 7109 C C . TRP A 1 862 ? -7.863 24.375 24.293 1.00 89.62 862 TRP A C 1
ATOM 7111 O O . TRP A 1 862 ? -7.487 24.637 25.434 1.00 89.62 862 TRP A O 1
ATOM 7121 N N . ALA A 1 863 ? -7.022 23.939 23.358 1.00 89.38 863 ALA A N 1
ATOM 7122 C CA . ALA A 1 863 ? -5.591 23.777 23.563 1.00 89.38 863 ALA A CA 1
ATOM 7123 C C . ALA A 1 863 ? -4.792 24.386 22.410 1.00 89.38 863 ALA A C 1
ATOM 7125 O O . ALA A 1 863 ? -5.146 24.242 21.237 1.00 89.38 863 ALA A O 1
ATOM 7126 N N . LYS A 1 864 ? -3.665 25.019 22.748 1.00 91.56 864 LYS A N 1
ATOM 7127 C CA . LYS A 1 864 ? -2.622 25.349 21.776 1.00 91.56 864 LYS A CA 1
ATOM 7128 C C . LYS A 1 864 ? -1.745 24.120 21.563 1.00 91.56 864 LYS A C 1
ATOM 7130 O O . LYS A 1 864 ? -1.139 23.614 22.506 1.00 91.56 864 LYS A O 1
ATOM 7135 N N . CYS A 1 865 ? -1.638 23.673 20.324 1.00 89.38 865 CYS A N 1
ATOM 7136 C CA . CYS A 1 865 ? -0.881 22.493 19.944 1.00 89.38 865 CYS A CA 1
ATOM 7137 C C . CYS A 1 865 ? 0.276 22.864 19.009 1.00 89.38 865 CYS A C 1
ATOM 7139 O O . CYS A 1 865 ? 0.285 23.903 18.344 1.00 89.38 865 CYS A O 1
ATOM 7141 N N . LYS A 1 866 ? 1.275 21.986 18.971 1.00 86.31 866 LYS A N 1
ATOM 7142 C CA . LYS A 1 866 ? 2.381 22.035 18.017 1.00 86.31 866 LYS A CA 1
ATOM 7143 C C . LYS A 1 866 ? 2.578 20.641 17.450 1.00 86.31 866 LYS A C 1
ATOM 7145 O O . LYS A 1 866 ? 2.447 19.669 18.192 1.00 86.31 866 LYS A O 1
ATOM 7150 N N . ASP A 1 867 ? 2.914 20.565 16.177 1.00 79.56 867 ASP A N 1
ATOM 7151 C CA . ASP A 1 867 ? 3.309 19.320 15.535 1.00 79.56 867 ASP A CA 1
ATOM 7152 C C . ASP A 1 867 ? 4.455 19.580 14.552 1.00 79.56 867 ASP A C 1
ATOM 7154 O O . ASP A 1 867 ? 4.709 20.724 14.157 1.00 79.56 867 ASP A O 1
ATOM 7158 N N . THR A 1 868 ? 5.196 18.527 14.226 1.00 73.69 868 THR A N 1
ATOM 7159 C CA . THR A 1 868 ? 6.392 18.588 13.389 1.00 73.69 868 THR A CA 1
ATOM 7160 C C . THR A 1 868 ? 6.118 17.849 12.089 1.00 73.69 868 THR A C 1
ATOM 7162 O O . THR A 1 868 ? 6.073 16.623 12.048 1.00 73.69 868 THR A O 1
ATOM 7165 N N . GLY A 1 869 ? 5.942 18.612 11.014 1.00 63.84 869 GLY A N 1
ATOM 7166 C CA . GLY A 1 869 ? 5.735 18.082 9.674 1.00 63.84 869 GLY A CA 1
ATOM 7167 C C . GLY A 1 869 ? 7.036 17.642 8.987 1.00 63.84 869 GLY A C 1
ATOM 7168 O O . GLY A 1 869 ? 8.128 17.712 9.568 1.00 63.84 869 GLY A O 1
ATOM 7169 N N . PRO A 1 870 ? 6.948 17.224 7.709 1.00 58.56 870 PRO A N 1
ATOM 7170 C CA . PRO A 1 870 ? 8.106 16.865 6.895 1.00 58.56 870 PRO A CA 1
ATOM 7171 C C . PRO A 1 870 ? 9.195 17.946 6.921 1.00 58.56 870 PRO A C 1
ATOM 7173 O O . PRO A 1 870 ? 8.898 19.140 6.962 1.00 58.56 870 PRO A O 1
ATOM 7176 N N . LYS A 1 871 ? 10.469 17.533 6.860 1.00 59.44 871 LYS A N 1
ATOM 7177 C CA . LYS A 1 871 ? 11.646 18.426 6.938 1.00 59.44 871 LYS A CA 1
ATOM 7178 C C . LYS A 1 871 ? 11.751 19.224 8.253 1.00 59.44 871 LYS A C 1
ATOM 7180 O O . LYS A 1 871 ? 12.329 20.307 8.258 1.00 59.44 871 LYS A O 1
ATOM 7185 N N . ASN A 1 872 ? 11.222 18.693 9.360 1.00 68.19 872 ASN A N 1
ATOM 7186 C CA . ASN A 1 872 ? 11.228 19.329 10.686 1.00 68.19 872 ASN A CA 1
ATOM 7187 C C . ASN A 1 872 ? 10.526 20.699 10.730 1.00 68.19 872 ASN A C 1
ATOM 7189 O O . ASN A 1 872 ? 10.879 21.562 11.536 1.00 68.19 872 ASN A O 1
ATOM 7193 N N . ILE A 1 873 ? 9.530 20.916 9.867 1.00 63.94 873 ILE A N 1
ATOM 7194 C CA . ILE A 1 873 ? 8.736 22.146 9.884 1.00 63.94 873 ILE A CA 1
ATOM 7195 C C . ILE A 1 873 ? 7.764 22.068 11.060 1.00 63.94 873 ILE A C 1
ATOM 7197 O O . ILE A 1 873 ? 6.816 21.286 11.043 1.00 63.94 873 ILE A O 1
ATOM 7201 N N . ILE A 1 874 ? 7.999 22.883 12.084 1.00 69.44 874 ILE A N 1
ATOM 7202 C CA . ILE A 1 874 ? 7.091 23.003 13.225 1.00 69.44 874 ILE A CA 1
ATOM 7203 C C . ILE A 1 874 ? 5.925 23.898 12.814 1.00 69.44 874 ILE A C 1
ATOM 7205 O O . ILE A 1 874 ? 6.138 25.058 12.457 1.00 69.44 874 ILE A O 1
ATOM 7209 N N . TYR A 1 875 ? 4.701 23.390 12.914 1.00 76.50 875 TYR A N 1
ATOM 7210 C CA . TYR A 1 875 ? 3.491 24.172 12.689 1.00 76.50 875 TYR A CA 1
ATOM 7211 C C . TYR A 1 875 ? 2.632 24.208 13.956 1.00 76.50 875 TYR A C 1
ATOM 7213 O O . TYR A 1 875 ? 2.551 23.248 14.726 1.00 76.50 875 TYR A O 1
ATOM 7221 N N . GLN A 1 876 ? 2.049 25.379 14.215 1.00 83.94 876 GLN A N 1
ATOM 7222 C CA . GLN A 1 876 ? 1.207 25.635 15.381 1.00 83.94 876 GLN A CA 1
ATOM 7223 C C . GLN A 1 876 ? -0.252 25.635 14.951 1.00 83.94 876 GLN A C 1
ATOM 7225 O O . GLN A 1 876 ? -0.610 26.289 13.973 1.00 83.94 876 GLN A O 1
ATOM 7230 N N . TYR A 1 877 ? -1.087 24.949 15.717 1.00 90.56 877 TYR A N 1
ATOM 7231 C CA . TYR A 1 877 ? -2.528 24.922 15.514 1.00 90.56 877 TYR A CA 1
ATOM 7232 C C . TYR A 1 877 ? -3.235 24.922 16.867 1.00 90.56 877 TYR A C 1
ATOM 7234 O O . TYR A 1 877 ? -2.617 24.757 17.921 1.00 90.56 877 TYR A O 1
ATOM 7242 N N . TYR A 1 878 ? -4.540 25.128 16.839 1.00 92.38 878 TYR A N 1
ATOM 7243 C CA . TYR A 1 878 ? -5.387 25.162 18.017 1.00 92.38 878 TYR A CA 1
ATOM 7244 C C . TYR A 1 878 ? -6.443 24.072 17.889 1.00 92.38 878 TYR A C 1
ATOM 7246 O O . TYR A 1 878 ? -6.927 23.804 16.792 1.00 92.38 878 TYR A O 1
ATOM 7254 N N . LYS A 1 879 ? -6.777 23.418 18.997 1.00 92.69 879 LYS A N 1
ATOM 7255 C CA . LYS A 1 879 ? -7.868 22.445 19.060 1.00 92.69 879 LYS A CA 1
ATOM 7256 C C . LYS A 1 879 ? -8.941 22.945 19.999 1.00 92.69 879 LYS A C 1
ATOM 7258 O O . LYS A 1 879 ? -8.611 23.336 21.112 1.00 92.69 879 LYS A O 1
ATOM 7263 N N . VAL A 1 880 ? -10.189 22.900 19.558 1.00 91.00 880 VAL A N 1
ATOM 7264 C CA . VAL A 1 880 ? -11.370 23.116 20.397 1.00 91.00 880 VAL A CA 1
ATOM 7265 C C . VAL A 1 880 ? -12.056 21.771 20.558 1.00 91.00 880 VAL A C 1
ATOM 7267 O O . VAL A 1 880 ? -12.321 21.089 19.567 1.00 91.00 880 VAL A O 1
ATOM 7270 N N . TYR A 1 881 ? -12.292 21.376 21.804 1.00 90.19 881 TYR A N 1
ATOM 7271 C CA . TYR A 1 881 ? -12.877 20.087 22.149 1.00 90.19 881 TYR A CA 1
ATOM 7272 C C . TYR A 1 881 ? -14.335 20.265 22.551 1.00 90.19 881 TYR A C 1
ATOM 7274 O O . TYR A 1 881 ? -14.659 21.210 23.266 1.00 90.19 881 TYR A O 1
ATOM 7282 N N . GLN A 1 882 ? -15.184 19.318 22.143 1.00 84.81 882 GLN A N 1
ATOM 7283 C CA . GLN A 1 882 ? -16.576 19.226 22.592 1.00 84.81 882 GLN A CA 1
ATOM 7284 C C . GLN A 1 882 ? -17.361 20.541 22.430 1.00 84.81 882 GLN A C 1
ATOM 7286 O O . GLN A 1 882 ? -18.095 20.949 23.327 1.00 84.81 882 GLN A O 1
ATOM 7291 N N . HIS A 1 883 ? -17.240 21.205 21.277 1.00 85.81 883 HIS A N 1
ATOM 7292 C CA . HIS A 1 883 ? -18.077 22.364 20.977 1.00 85.81 883 HIS A CA 1
ATOM 7293 C C . HIS A 1 883 ? -19.529 21.921 20.726 1.00 85.81 883 HIS A C 1
ATOM 7295 O O . HIS A 1 883 ? -19.784 21.155 19.799 1.00 85.81 883 HIS A O 1
ATOM 7301 N N . GLU A 1 884 ? -20.467 22.384 21.554 1.00 81.94 884 GLU A N 1
ATOM 7302 C CA . GLU A 1 884 ? -21.887 22.000 21.526 1.00 81.94 884 GLU A CA 1
ATOM 7303 C C . GLU A 1 884 ? -22.690 22.815 20.505 1.00 81.94 884 GLU A C 1
ATOM 7305 O O . GLU A 1 884 ? -22.870 24.021 20.673 1.00 81.94 884 GLU A O 1
ATOM 7310 N N . HIS A 1 885 ? -23.264 22.155 19.493 1.00 73.12 885 HIS A N 1
ATOM 7311 C CA . HIS A 1 885 ? -24.014 22.847 18.431 1.00 73.12 885 HIS A CA 1
ATOM 7312 C C . HIS A 1 885 ? -25.354 23.437 18.891 1.00 73.12 885 HIS A C 1
ATOM 7314 O O . HIS A 1 885 ? -25.807 24.410 18.307 1.00 73.12 885 HIS A O 1
ATOM 7320 N N . PHE A 1 886 ? -25.979 22.944 19.970 1.00 64.88 886 PHE A N 1
ATOM 7321 C CA . PHE A 1 886 ? -27.246 23.523 20.459 1.00 64.88 886 PHE A CA 1
ATOM 7322 C C . PHE A 1 886 ? -27.097 24.941 21.044 1.00 64.88 886 PHE A C 1
ATOM 7324 O O . PHE A 1 886 ? -28.098 25.605 21.304 1.00 64.88 886 PHE A O 1
ATOM 7331 N N . ARG A 1 887 ? -25.859 25.389 21.295 1.00 52.47 887 ARG A N 1
ATOM 7332 C CA . ARG A 1 887 ? -25.532 26.730 21.806 1.00 52.47 887 ARG A CA 1
ATOM 7333 C C . ARG A 1 887 ? -25.170 27.720 20.692 1.00 52.47 887 ARG A C 1
ATOM 7335 O O . ARG A 1 887 ? -24.773 28.840 20.996 1.00 52.47 887 ARG A O 1
ATOM 7342 N N . SER A 1 888 ? -25.255 27.296 19.432 1.00 57.28 888 SER A N 1
ATOM 7343 C CA . SER A 1 888 ? -24.778 28.013 18.254 1.00 57.28 888 SER A CA 1
ATOM 7344 C C . SER A 1 888 ? -25.860 28.017 17.174 1.00 57.28 888 SER A C 1
ATOM 7346 O O . SER A 1 888 ? -26.384 26.967 16.818 1.00 57.28 888 SER A O 1
ATOM 7348 N N . ASP A 1 889 ? -26.141 29.177 16.579 1.00 60.41 889 ASP A N 1
ATOM 7349 C CA . ASP A 1 889 ? -27.000 29.254 15.385 1.00 60.41 889 ASP A CA 1
ATOM 7350 C C . ASP A 1 889 ? -26.304 28.699 14.121 1.00 60.41 889 ASP A C 1
ATOM 7352 O O . ASP A 1 889 ? -26.909 28.618 13.053 1.00 60.41 889 ASP A O 1
ATOM 7356 N N . HIS A 1 890 ? -25.025 28.314 14.225 1.00 64.62 890 HIS A N 1
ATOM 7357 C CA . HIS A 1 890 ? -24.159 27.974 13.100 1.00 64.62 890 HIS A CA 1
ATOM 7358 C C . HIS A 1 890 ? -23.596 26.554 13.211 1.00 64.62 890 HIS A C 1
ATOM 7360 O O . HIS A 1 890 ? -22.981 26.191 14.215 1.00 64.62 890 HIS A O 1
ATOM 7366 N N . VAL A 1 891 ? -23.690 25.797 12.115 1.00 71.00 891 VAL A N 1
ATOM 7367 C CA . VAL A 1 891 ? -22.855 24.611 11.888 1.00 71.00 891 VAL A CA 1
ATOM 7368 C C . VAL A 1 891 ? -21.509 25.081 11.324 1.00 71.00 891 VAL A C 1
ATOM 7370 O O . VAL A 1 891 ? -21.425 25.720 10.262 1.00 71.00 891 VAL A O 1
ATOM 7373 N N . PHE A 1 892 ? -20.443 24.833 12.083 1.00 82.06 892 PHE A N 1
ATOM 7374 C CA . PHE A 1 892 ? -19.082 25.208 11.711 1.00 82.06 892 PHE A CA 1
ATOM 7375 C C . PHE A 1 892 ? -18.537 24.276 10.621 1.00 82.06 892 PHE A C 1
ATOM 7377 O O . PHE A 1 892 ? -18.480 23.065 10.804 1.00 82.06 892 PHE A O 1
ATOM 7384 N N . GLU A 1 893 ? -18.091 24.845 9.502 1.00 86.62 893 GLU A N 1
ATOM 7385 C CA . GLU A 1 893 ? -17.564 24.102 8.351 1.00 86.62 893 GLU A CA 1
ATOM 7386 C C . GLU A 1 893 ? -16.068 24.337 8.173 1.00 86.62 893 GLU A C 1
ATOM 7388 O O . GLU A 1 893 ? -15.528 25.373 8.577 1.00 86.62 893 GLU A O 1
ATOM 7393 N N . VAL A 1 894 ? -15.392 23.374 7.546 1.00 92.75 894 VAL A N 1
ATOM 7394 C CA . VAL A 1 894 ? -13.987 23.540 7.161 1.00 92.75 894 VAL A CA 1
ATOM 7395 C C . VAL A 1 894 ? -13.872 24.731 6.211 1.00 92.75 894 VAL A C 1
ATOM 7397 O O . VAL A 1 894 ? -14.692 24.915 5.325 1.00 92.75 894 VAL A O 1
ATOM 7400 N N . GLY A 1 895 ? -12.865 25.574 6.420 1.00 89.69 895 GLY A N 1
ATOM 7401 C CA . GLY A 1 895 ? -12.661 26.795 5.652 1.00 89.69 895 GLY A CA 1
ATOM 7402 C C . GLY A 1 895 ? -13.409 28.020 6.171 1.00 89.69 895 GLY A C 1
ATOM 7403 O O . GLY A 1 895 ? -13.152 29.116 5.670 1.00 89.69 895 GLY A O 1
ATOM 7404 N N . LYS A 1 896 ? -14.317 27.897 7.154 1.00 90.88 896 LYS A N 1
ATOM 7405 C CA . LYS A 1 896 ? -14.938 29.078 7.780 1.00 90.88 896 LYS A CA 1
ATOM 7406 C C . LYS A 1 896 ? -13.945 29.754 8.723 1.00 90.88 896 LYS A C 1
ATOM 7408 O O . LYS A 1 896 ? -13.074 29.103 9.308 1.00 90.88 896 LYS A O 1
ATOM 7413 N N . LYS A 1 897 ? -14.094 31.071 8.857 1.00 92.31 897 LYS A N 1
ATOM 7414 C CA . LYS A 1 897 ? -13.327 31.898 9.787 1.00 92.31 897 LYS A CA 1
ATOM 7415 C C . LYS A 1 897 ? -14.086 32.037 11.097 1.00 92.31 897 LYS A C 1
ATOM 7417 O O . LYS A 1 897 ? -15.302 32.221 11.095 1.00 92.31 897 LYS A O 1
ATOM 7422 N N . VAL A 1 898 ? -13.363 31.945 12.201 1.00 92.06 898 VAL A N 1
ATOM 7423 C CA . VAL A 1 898 ? -13.914 32.044 13.550 1.00 92.06 898 VAL A CA 1
ATOM 7424 C C . VAL A 1 898 ? -13.028 32.898 14.439 1.00 92.06 898 VAL A C 1
ATOM 7426 O O . VAL A 1 898 ? -11.807 32.904 14.283 1.00 92.06 898 VAL A O 1
ATOM 7429 N N . GLU A 1 899 ? -13.632 33.595 15.392 1.00 92.25 899 GLU A N 1
ATOM 7430 C CA . GLU A 1 899 ? -12.905 34.306 16.437 1.00 92.25 899 GLU A CA 1
ATOM 7431 C C . GLU A 1 899 ? -12.720 33.386 17.647 1.00 92.25 899 GLU A C 1
ATOM 7433 O O . GLU A 1 899 ? -13.675 33.072 18.352 1.00 92.25 899 GLU A O 1
ATOM 7438 N N . LEU A 1 900 ? -11.485 32.933 17.880 1.00 91.19 900 LEU A N 1
ATOM 7439 C CA . LEU A 1 900 ? -11.126 32.109 19.034 1.00 91.19 900 LEU A CA 1
ATOM 7440 C C . LEU A 1 900 ? -10.748 33.004 20.219 1.00 91.19 900 LEU A C 1
ATOM 7442 O O . LEU A 1 900 ? -9.767 33.749 20.131 1.00 91.19 900 LEU A O 1
ATOM 7446 N N . LEU A 1 901 ? -11.452 32.892 21.346 1.00 88.75 901 LEU A N 1
ATOM 7447 C CA . LEU A 1 901 ? -11.104 33.590 22.584 1.00 88.75 901 LEU A CA 1
ATOM 7448 C C . LEU A 1 901 ? -9.879 32.935 23.239 1.00 88.75 901 LEU A C 1
ATOM 7450 O O . LEU A 1 901 ? -9.954 31.820 23.754 1.00 88.75 901 LEU A O 1
ATOM 7454 N N . ILE A 1 902 ? -8.735 33.623 23.227 1.00 87.56 902 ILE A N 1
ATOM 7455 C CA . ILE A 1 902 ? -7.473 33.096 23.777 1.00 87.56 902 ILE A CA 1
ATOM 7456 C C . ILE A 1 902 ? -7.158 33.613 25.187 1.00 87.56 902 ILE A C 1
ATOM 7458 O O . ILE A 1 902 ? -6.334 33.021 25.884 1.00 87.56 902 ILE A O 1
ATOM 7462 N N . ASP A 1 903 ? -7.797 34.706 25.608 1.00 83.06 903 ASP A N 1
ATOM 7463 C CA . ASP A 1 903 ? -7.658 35.282 26.947 1.00 83.06 903 ASP A CA 1
ATOM 7464 C C . ASP A 1 903 ? -9.005 35.815 27.451 1.00 83.06 903 ASP A C 1
ATOM 7466 O O . ASP A 1 903 ? -9.471 36.875 27.028 1.00 83.06 903 ASP A O 1
ATOM 7470 N N . HIS A 1 904 ? -9.600 35.094 28.406 1.00 79.25 904 HIS A N 1
ATOM 7471 C CA . HIS A 1 904 ? -10.864 35.471 29.041 1.00 79.25 904 HIS A CA 1
ATOM 7472 C C . HIS A 1 904 ? -10.765 36.736 29.907 1.00 79.25 904 HIS A C 1
ATOM 7474 O O . HIS A 1 904 ? -11.771 37.408 30.105 1.00 79.25 904 HIS A O 1
ATOM 7480 N N . LYS A 1 905 ? -9.587 37.085 30.451 1.00 80.56 905 LYS A N 1
ATOM 7481 C CA . LYS A 1 905 ? -9.457 38.242 31.359 1.00 80.56 905 LYS A CA 1
ATOM 7482 C C . LYS A 1 905 ? -9.506 39.565 30.609 1.00 80.56 905 LYS A C 1
ATOM 7484 O O . LYS A 1 905 ? -10.071 40.531 31.111 1.00 80.56 905 LYS A O 1
ATOM 7489 N N . ASN A 1 906 ? -8.903 39.589 29.424 1.00 83.62 906 ASN A N 1
ATOM 7490 C CA . ASN A 1 906 ? -8.811 40.770 28.569 1.00 83.62 906 ASN A CA 1
ATOM 7491 C C . ASN A 1 906 ? -9.769 40.708 27.368 1.00 83.62 906 ASN A C 1
ATOM 7493 O O . ASN A 1 906 ? -9.692 41.564 26.491 1.00 83.62 906 ASN A O 1
ATOM 7497 N N . ASN A 1 907 ? -10.631 39.686 27.309 1.00 82.44 907 ASN A N 1
ATOM 7498 C CA . ASN A 1 907 ? -11.536 39.397 26.197 1.00 82.44 907 ASN A CA 1
ATOM 7499 C C . ASN A 1 907 ? -10.840 39.430 24.822 1.00 82.44 907 ASN A C 1
ATOM 7501 O O . ASN A 1 907 ? -11.322 40.046 23.875 1.00 82.44 907 ASN A O 1
ATOM 7505 N N . THR A 1 908 ? -9.642 38.845 24.736 1.00 87.50 908 THR A N 1
ATOM 7506 C CA . THR A 1 908 ? -8.818 38.901 23.520 1.00 87.50 908 THR A CA 1
ATOM 7507 C C . THR A 1 908 ? -9.127 37.720 22.610 1.00 87.50 908 THR A C 1
ATOM 7509 O O . THR A 1 908 ? -8.827 36.573 22.958 1.00 87.50 908 THR A O 1
ATOM 7512 N N . THR A 1 909 ? -9.675 38.006 21.430 1.00 89.88 909 THR A N 1
ATOM 7513 C CA . THR A 1 909 ? -9.947 37.019 20.382 1.00 89.88 909 THR A CA 1
ATOM 7514 C C . THR A 1 909 ? -8.887 37.043 19.281 1.00 89.88 909 THR A C 1
ATOM 7516 O O . THR A 1 909 ? -8.126 38.001 19.117 1.00 89.88 909 THR A O 1
ATOM 7519 N N . VAL A 1 910 ? -8.795 35.942 18.540 1.00 90.44 910 VAL A N 1
ATOM 7520 C CA . VAL A 1 910 ? -7.931 35.794 17.370 1.00 90.44 910 VAL A CA 1
ATOM 7521 C C . VAL A 1 910 ? -8.722 35.153 16.239 1.00 90.44 910 VAL A C 1
ATOM 7523 O O . VAL A 1 910 ? -9.291 34.080 16.432 1.00 90.44 910 VAL A O 1
ATOM 7526 N N . GLU A 1 911 ? -8.687 35.761 15.052 1.00 93.56 911 GLU A N 1
ATOM 7527 C CA . GLU A 1 911 ? -9.231 35.154 13.835 1.00 93.56 911 GLU A CA 1
ATOM 7528 C C . GLU A 1 911 ? -8.441 33.888 13.466 1.00 93.56 911 GLU A C 1
ATOM 7530 O O . GLU A 1 911 ? -7.214 33.904 13.331 1.00 93.56 911 GLU A O 1
ATOM 7535 N N . MET A 1 912 ? -9.162 32.783 13.303 1.00 92.50 912 MET A N 1
ATOM 7536 C CA . MET A 1 912 ? -8.637 31.485 12.902 1.00 92.50 912 MET A CA 1
ATOM 7537 C C . MET A 1 912 ? -9.479 30.908 11.764 1.00 92.50 912 MET A C 1
ATOM 7539 O O . MET A 1 912 ? -10.693 31.086 11.724 1.00 92.50 912 MET A O 1
ATOM 7543 N N . GLY A 1 913 ? -8.849 30.151 10.873 1.00 93.44 913 GLY A N 1
ATOM 7544 C CA . GLY A 1 913 ? -9.533 29.307 9.901 1.00 93.44 913 GLY A CA 1
ATOM 7545 C C . GLY A 1 913 ? -9.709 27.880 10.422 1.00 93.44 913 GLY A C 1
ATOM 7546 O O . GLY A 1 913 ? -8.784 27.306 11.004 1.00 93.44 913 GLY A O 1
ATOM 7547 N N . ILE A 1 914 ? -10.880 27.285 10.196 1.00 94.25 914 ILE A N 1
ATOM 7548 C CA . ILE A 1 914 ? -11.139 25.871 10.503 1.00 94.25 914 ILE A CA 1
ATOM 7549 C C . ILE A 1 914 ? -10.477 24.999 9.431 1.00 94.25 914 ILE A C 1
ATOM 7551 O O . ILE A 1 914 ? -10.820 25.104 8.258 1.00 94.25 914 ILE A O 1
ATOM 7555 N N . ILE A 1 915 ? -9.551 24.117 9.815 1.00 94.31 915 ILE A N 1
ATOM 7556 C CA . ILE A 1 915 ? -8.843 23.217 8.881 1.00 94.31 915 ILE A CA 1
ATOM 7557 C C . ILE A 1 915 ? -9.272 21.750 8.998 1.00 94.31 915 ILE A C 1
ATOM 7559 O O . ILE A 1 915 ? -9.097 20.983 8.053 1.00 94.31 915 ILE A O 1
ATOM 7563 N N . LYS A 1 916 ? -9.855 21.361 10.139 1.00 95.88 916 LYS A N 1
ATOM 7564 C CA . LYS A 1 916 ? -10.480 20.050 10.356 1.00 95.88 916 LYS A CA 1
ATOM 7565 C C . LYS A 1 916 ? -11.677 20.204 11.288 1.00 95.88 916 LYS A C 1
ATOM 7567 O O . LYS A 1 916 ? -11.581 20.930 12.278 1.00 95.88 916 LYS A O 1
ATOM 7572 N N . ASN A 1 917 ? -12.763 19.497 11.003 1.00 95.19 917 ASN A N 1
ATOM 7573 C CA . ASN A 1 917 ? -13.915 19.370 11.886 1.00 95.19 917 ASN A CA 1
ATOM 7574 C C . ASN A 1 917 ? -14.301 17.891 12.000 1.00 95.19 917 ASN A C 1
ATOM 7576 O O . ASN A 1 917 ? -14.525 17.228 10.988 1.00 95.19 917 ASN A O 1
ATOM 7580 N N . LYS A 1 918 ? -14.365 17.376 13.227 1.00 96.44 918 LYS A N 1
ATOM 7581 C CA . LYS A 1 918 ? -14.963 16.076 13.529 1.00 96.44 918 LYS A CA 1
ATOM 7582 C C . LYS A 1 918 ? -16.272 16.309 14.274 1.00 96.44 918 LYS A C 1
ATOM 7584 O O . LYS A 1 918 ? -16.247 16.730 15.428 1.00 96.44 918 LYS A O 1
ATOM 7589 N N . ILE A 1 919 ? -17.391 16.030 13.617 1.00 92.75 919 ILE A N 1
ATOM 7590 C CA . ILE A 1 919 ? -18.738 16.160 14.176 1.00 92.75 919 ILE A CA 1
ATOM 7591 C C . ILE A 1 919 ? -19.175 14.788 14.687 1.00 92.75 919 ILE A C 1
ATOM 7593 O O . ILE A 1 919 ? -19.046 13.803 13.963 1.00 92.75 919 ILE A O 1
ATOM 7597 N N . TYR A 1 920 ? -19.680 14.696 15.915 1.00 92.44 920 TYR A N 1
ATOM 7598 C CA . TYR A 1 920 ? -20.137 13.427 16.481 1.00 92.44 920 TYR A CA 1
ATOM 7599 C C . TYR A 1 920 ? -21.260 13.588 17.500 1.00 92.44 920 TYR A C 1
ATOM 7601 O O . TYR A 1 920 ? -21.469 14.665 18.055 1.00 92.44 920 TYR A O 1
ATOM 7609 N N . LEU A 1 921 ? -21.973 12.495 17.767 1.00 86.19 921 LEU A N 1
ATOM 7610 C CA . LEU A 1 921 ? -22.983 12.432 18.823 1.00 86.19 921 LEU A CA 1
ATOM 7611 C C . LEU A 1 921 ? -22.405 11.846 20.112 1.00 86.19 921 LEU A C 1
ATOM 7613 O O . LEU A 1 921 ? -21.766 10.796 20.103 1.00 86.19 921 LEU A O 1
ATOM 7617 N N . GLN A 1 922 ? -22.687 12.493 21.241 1.00 82.94 922 GLN A N 1
ATOM 7618 C CA . GLN A 1 922 ? -22.401 11.956 22.569 1.00 82.94 922 GLN A CA 1
ATOM 7619 C C . GLN A 1 922 ? -23.569 12.276 23.506 1.00 82.94 922 GLN A C 1
ATOM 7621 O O . GLN A 1 922 ? -23.938 13.432 23.677 1.00 82.94 922 GLN A O 1
ATOM 7626 N N . LYS A 1 923 ? -24.173 11.245 24.118 1.00 75.94 923 LYS A N 1
ATOM 7627 C CA . LYS A 1 923 ? -25.342 11.382 25.018 1.00 75.94 923 LYS A CA 1
ATOM 7628 C C . LYS A 1 923 ? -26.502 12.202 24.410 1.00 75.94 923 LYS A C 1
ATOM 7630 O O . LYS A 1 923 ? -27.148 12.971 25.113 1.00 75.94 923 LYS A O 1
ATOM 7635 N N . GLY A 1 924 ? -26.741 12.058 23.105 1.00 71.31 924 GLY A N 1
ATOM 7636 C CA . GLY A 1 924 ? -27.803 12.772 22.382 1.00 71.31 924 GLY A CA 1
ATOM 7637 C C . GLY A 1 924 ? -27.466 14.209 21.964 1.00 71.31 924 GLY A C 1
ATOM 7638 O O . GLY A 1 924 ? -28.267 14.842 21.282 1.00 71.31 924 GLY A O 1
ATOM 7639 N N . ILE A 1 925 ? -26.288 14.728 22.323 1.00 78.31 925 ILE A N 1
ATOM 7640 C CA . ILE A 1 925 ? -25.837 16.075 21.956 1.00 78.31 925 ILE A CA 1
ATOM 7641 C C . ILE A 1 925 ? -24.847 15.984 20.789 1.00 78.31 925 ILE A C 1
ATOM 7643 O O . ILE A 1 925 ? -23.971 15.115 20.773 1.00 78.31 925 ILE A O 1
ATOM 7647 N N . LEU A 1 926 ? -25.004 16.879 19.807 1.00 84.88 926 LEU A N 1
ATOM 7648 C CA . LEU A 1 926 ? -24.098 17.018 18.668 1.00 84.88 926 LEU A CA 1
ATOM 7649 C C . LEU A 1 926 ? -22.908 17.902 19.057 1.00 84.88 926 LEU A C 1
ATOM 7651 O O . LEU A 1 926 ? -23.080 19.066 19.431 1.00 84.88 926 LEU A O 1
ATOM 7655 N N . TYR A 1 927 ? -21.710 17.344 18.936 1.00 87.81 927 TYR A N 1
ATOM 7656 C CA . TYR A 1 927 ? -20.446 17.986 19.266 1.00 87.81 927 TYR A CA 1
ATOM 7657 C C . TYR A 1 927 ? -19.565 18.154 18.031 1.00 87.81 927 TYR A C 1
ATOM 7659 O O . TYR A 1 927 ? -19.610 17.337 17.113 1.00 87.81 927 TYR A O 1
ATOM 7667 N N . SER A 1 928 ? -18.708 19.174 18.054 1.00 91.06 928 SER A N 1
ATOM 7668 C CA . SER A 1 928 ? -17.592 19.341 17.124 1.00 91.06 928 SER A CA 1
ATOM 7669 C C . SER A 1 928 ? -16.249 19.370 17.847 1.00 91.06 928 SER A C 1
ATOM 7671 O O . SER A 1 928 ? -16.062 20.077 18.838 1.00 91.06 928 SER A O 1
ATOM 7673 N N . GLU A 1 929 ? -15.283 18.651 17.288 1.00 93.81 929 GLU A N 1
ATOM 7674 C CA . GLU A 1 929 ? -13.858 18.828 17.549 1.00 93.81 929 GLU A CA 1
ATOM 7675 C C . GLU A 1 929 ? -13.233 19.599 16.387 1.00 93.81 929 GLU A C 1
ATOM 7677 O O . GLU A 1 929 ? -13.094 19.080 15.275 1.00 93.81 929 GLU A O 1
ATOM 7682 N N . LEU A 1 930 ? -12.858 20.851 16.645 1.00 94.50 930 LEU A N 1
ATOM 7683 C CA . LEU A 1 930 ? -12.320 21.748 15.628 1.00 94.50 930 LEU A CA 1
ATOM 7684 C C . LEU A 1 930 ? -10.801 21.807 15.731 1.00 94.50 930 LEU A C 1
ATOM 7686 O O . LEU A 1 930 ? -10.248 22.004 16.811 1.00 94.50 930 LEU A O 1
ATOM 7690 N N . THR A 1 931 ? -10.122 21.691 14.593 1.00 95.12 931 THR A N 1
ATOM 7691 C CA . THR A 1 931 ? -8.712 22.070 14.460 1.00 95.12 931 THR A CA 1
ATOM 7692 C C . THR A 1 931 ? -8.635 23.371 13.683 1.00 95.12 931 THR A C 1
ATOM 7694 O O . THR A 1 931 ? -9.163 23.474 12.576 1.00 95.12 931 THR A O 1
ATOM 7697 N N . LEU A 1 932 ? -7.973 24.356 14.274 1.00 94.62 932 LEU A N 1
ATOM 7698 C CA . LEU A 1 932 ? -7.923 25.732 13.814 1.00 94.62 932 LEU A CA 1
ATOM 7699 C C . LEU A 1 932 ? -6.478 26.152 13.552 1.00 94.62 932 LEU A C 1
ATOM 7701 O O . LEU A 1 932 ? -5.568 25.786 14.301 1.00 94.62 932 LEU A O 1
ATOM 7705 N N . ALA A 1 933 ? -6.266 26.974 12.536 1.00 92.31 933 ALA A N 1
ATOM 7706 C CA . ALA A 1 933 ? -4.975 27.591 12.266 1.00 92.31 933 ALA A CA 1
ATOM 7707 C C . ALA A 1 933 ? -5.164 29.021 11.760 1.00 92.31 933 ALA A C 1
ATOM 7709 O O . ALA A 1 933 ? -6.167 29.345 11.129 1.00 92.31 933 ALA A O 1
ATOM 7710 N N . ARG A 1 934 ? -4.182 29.882 12.027 1.00 89.38 934 ARG A N 1
ATOM 7711 C CA . ARG A 1 934 ? -4.121 31.205 11.397 1.00 89.38 934 ARG A CA 1
ATOM 7712 C C . ARG A 1 934 ? -3.822 31.029 9.915 1.00 89.38 934 ARG A C 1
ATOM 7714 O O . ARG A 1 934 ? -2.905 30.276 9.588 1.00 89.38 934 ARG A O 1
ATOM 7721 N N . GLU A 1 935 ? -4.556 31.728 9.056 1.00 87.50 935 GLU A N 1
ATOM 7722 C CA . GLU A 1 935 ? -4.397 31.644 7.599 1.00 87.50 935 GLU A CA 1
ATOM 7723 C C . GLU A 1 935 ? -2.943 31.936 7.190 1.00 87.50 935 GLU A C 1
ATOM 7725 O O . GLU A 1 935 ? -2.348 31.156 6.454 1.00 87.50 935 GLU A O 1
ATOM 7730 N N . GLU A 1 936 ? -2.308 32.957 7.783 1.00 84.00 936 GLU A N 1
ATOM 7731 C CA . GLU A 1 936 ? -0.908 33.321 7.516 1.00 84.00 936 GLU A CA 1
ATOM 7732 C C . GLU A 1 936 ? 0.135 32.269 7.947 1.00 84.00 936 GLU A C 1
ATOM 7734 O O . GLU A 1 936 ? 1.291 32.322 7.523 1.00 84.00 936 GLU A O 1
ATOM 7739 N N . ASN A 1 937 ? -0.252 31.316 8.800 1.00 83.06 937 ASN A N 1
ATOM 7740 C CA . ASN A 1 937 ? 0.629 30.253 9.286 1.00 83.06 937 ASN A CA 1
ATOM 7741 C C . ASN A 1 937 ? 0.499 28.958 8.476 1.00 83.06 937 ASN A C 1
ATOM 7743 O O . ASN A 1 937 ? 1.276 28.025 8.698 1.00 83.06 937 ASN A O 1
ATOM 7747 N N . ILE A 1 938 ? -0.471 28.880 7.565 1.00 83.25 938 ILE A N 1
ATOM 7748 C CA . ILE A 1 938 ? -0.671 27.717 6.709 1.00 83.25 938 ILE A CA 1
ATOM 7749 C C . ILE A 1 938 ? 0.259 27.860 5.509 1.00 83.25 938 ILE A C 1
ATOM 7751 O O . ILE A 1 938 ? 0.143 28.796 4.731 1.00 83.25 938 ILE A O 1
ATOM 7755 N N . LYS A 1 939 ? 1.199 26.921 5.378 1.00 81.19 939 LYS A N 1
ATOM 7756 C CA . LYS A 1 939 ? 2.063 26.796 4.201 1.00 81.19 939 LYS A CA 1
ATOM 7757 C C . LYS A 1 939 ? 1.766 25.475 3.526 1.00 81.19 939 LYS A C 1
ATOM 7759 O O . LYS A 1 939 ? 2.064 24.421 4.097 1.00 81.19 939 LYS A O 1
ATOM 7764 N N . ILE A 1 940 ? 1.190 25.522 2.333 1.00 82.50 940 ILE A N 1
ATOM 7765 C CA . ILE A 1 940 ? 0.900 24.318 1.573 1.00 82.50 940 ILE A CA 1
ATOM 7766 C C . ILE A 1 940 ? 2.173 23.873 0.855 1.00 82.50 940 ILE A C 1
ATOM 7768 O O . ILE A 1 940 ? 2.820 24.621 0.127 1.00 82.50 940 ILE A O 1
ATOM 7772 N N . LEU A 1 941 ? 2.559 22.617 1.070 1.00 80.50 941 LEU A N 1
ATOM 7773 C CA . LEU A 1 941 ? 3.645 22.009 0.313 1.00 80.50 941 LEU A CA 1
ATOM 7774 C C . LEU A 1 941 ? 3.126 21.570 -1.055 1.00 80.50 941 LEU A C 1
ATOM 7776 O O . LEU A 1 941 ? 2.112 20.876 -1.127 1.00 80.50 941 LEU A O 1
ATOM 7780 N N . ASN A 1 942 ? 3.866 21.899 -2.118 1.00 80.38 942 ASN A N 1
ATOM 7781 C CA . ASN A 1 942 ? 3.547 21.451 -3.473 1.00 80.38 942 ASN A CA 1
ATOM 7782 C C . ASN A 1 942 ? 3.406 19.924 -3.509 1.00 80.38 942 ASN A C 1
ATOM 7784 O O . ASN A 1 942 ? 4.401 19.191 -3.393 1.00 80.38 942 ASN A O 1
ATOM 7788 N N . LYS A 1 943 ? 2.172 19.449 -3.699 1.00 81.38 943 LYS A N 1
ATOM 7789 C CA . LYS A 1 943 ? 1.875 18.026 -3.839 1.00 81.38 943 LYS A CA 1
ATOM 7790 C C . LYS A 1 943 ? 2.560 17.496 -5.102 1.00 81.38 943 LYS A C 1
ATOM 7792 O O . LYS A 1 943 ? 2.689 18.188 -6.114 1.00 81.38 943 LYS A O 1
ATOM 7797 N N . GLN A 1 944 ? 3.052 16.266 -5.019 1.00 74.94 944 GLN A N 1
ATOM 7798 C CA . GLN A 1 944 ? 3.687 15.566 -6.134 1.00 74.94 944 GLN A CA 1
ATOM 7799 C C . GLN A 1 944 ? 2.697 14.567 -6.730 1.00 74.94 944 GLN A C 1
ATOM 7801 O O . GLN A 1 944 ? 1.867 14.022 -6.003 1.00 74.94 944 GLN A O 1
ATOM 7806 N N . ARG A 1 945 ? 2.809 14.303 -8.036 1.00 82.31 945 ARG A N 1
ATOM 7807 C CA . ARG A 1 945 ? 2.015 13.253 -8.692 1.00 82.31 945 ARG A CA 1
ATOM 7808 C C . ARG A 1 945 ? 2.384 11.893 -8.119 1.00 82.31 945 ARG A C 1
ATOM 7810 O O . ARG A 1 945 ? 3.550 11.646 -7.805 1.00 82.31 945 ARG A O 1
ATOM 7817 N N . LYS A 1 946 ? 1.411 10.987 -8.067 1.00 76.12 946 LYS A N 1
ATOM 7818 C CA . LYS A 1 946 ? 1.631 9.599 -7.647 1.00 76.12 946 LYS A CA 1
ATOM 7819 C C . LYS A 1 946 ? 2.366 8.778 -8.709 1.00 76.12 946 LYS A C 1
ATOM 7821 O O . LYS A 1 946 ? 3.251 7.992 -8.378 1.00 76.12 946 LYS A O 1
ATOM 7826 N N . PHE A 1 947 ? 2.020 8.968 -9.983 1.00 73.31 947 PHE A N 1
ATOM 7827 C CA . PHE A 1 947 ? 2.670 8.295 -11.107 1.00 73.31 947 PHE A CA 1
ATOM 7828 C C . PHE A 1 947 ? 3.800 9.154 -11.669 1.00 73.31 947 PHE A C 1
ATOM 7830 O O . PHE A 1 947 ? 3.603 10.310 -12.040 1.00 73.31 947 PHE A O 1
ATOM 7837 N N . LEU A 1 948 ? 4.997 8.576 -11.762 1.00 74.19 948 LEU A N 1
ATOM 7838 C CA . LEU A 1 948 ? 6.147 9.259 -12.344 1.00 74.19 948 LEU A CA 1
ATOM 7839 C C . LEU A 1 948 ? 5.990 9.369 -13.870 1.00 74.19 948 LEU A C 1
ATOM 7841 O O . LEU A 1 948 ? 5.603 8.405 -14.537 1.00 74.19 948 LEU A O 1
ATOM 7845 N N . MET A 1 949 ? 6.292 10.551 -14.409 1.00 81.31 949 MET A N 1
ATOM 7846 C CA . MET A 1 949 ? 6.368 10.822 -15.855 1.00 81.31 949 MET A CA 1
ATOM 7847 C C . MET A 1 949 ? 7.812 10.873 -16.373 1.00 81.31 949 MET A C 1
ATOM 7849 O O . MET A 1 949 ? 8.030 10.866 -17.577 1.00 81.31 949 MET A O 1
ATOM 7853 N N . GLU A 1 950 ? 8.792 10.922 -15.467 1.00 81.25 950 GLU A N 1
ATOM 7854 C CA . GLU A 1 950 ? 10.212 10.900 -15.808 1.00 81.25 950 GLU A CA 1
ATOM 7855 C C . GLU A 1 950 ? 10.545 9.637 -16.610 1.00 81.25 950 GLU A C 1
ATOM 7857 O O . GLU A 1 950 ? 10.123 8.537 -16.248 1.00 81.25 950 GLU A O 1
ATOM 7862 N N . GLY A 1 951 ? 11.257 9.813 -17.720 1.00 82.69 951 GLY A N 1
ATOM 7863 C CA . GLY A 1 951 ? 11.600 8.722 -18.628 1.00 82.69 951 GLY A CA 1
ATOM 7864 C C . GLY A 1 951 ? 10.504 8.359 -19.633 1.00 82.69 951 GLY A C 1
ATOM 7865 O O . GLY A 1 951 ? 10.707 7.444 -20.427 1.00 82.69 951 GLY A O 1
ATOM 7866 N N . ARG A 1 952 ? 9.358 9.052 -19.633 1.00 86.75 952 ARG A N 1
ATOM 7867 C CA . ARG A 1 952 ? 8.261 8.801 -20.582 1.00 86.75 952 ARG A CA 1
ATOM 7868 C C . ARG A 1 952 ? 8.281 9.783 -21.744 1.00 86.75 952 ARG A C 1
ATOM 7870 O O . ARG A 1 952 ? 8.749 10.912 -21.597 1.00 86.75 952 ARG A O 1
ATOM 7877 N N . SER A 1 953 ? 7.711 9.349 -22.861 1.00 90.12 953 SER A N 1
ATOM 7878 C CA . SER A 1 953 ? 7.451 10.185 -24.027 1.00 90.12 953 SER A CA 1
ATOM 7879 C C . SER A 1 953 ? 5.973 10.166 -24.389 1.00 90.12 953 SER A C 1
ATOM 7881 O O . SER A 1 953 ? 5.294 9.169 -24.141 1.00 90.12 953 SER A O 1
ATOM 7883 N N . TYR A 1 954 ? 5.507 11.254 -24.994 1.00 91.44 954 TYR A N 1
ATOM 7884 C CA . TYR A 1 954 ? 4.224 11.315 -25.688 1.00 91.44 954 TYR A CA 1
ATOM 7885 C C . TYR A 1 954 ? 4.451 11.772 -27.118 1.00 91.44 954 TYR A C 1
ATOM 7887 O O . TYR A 1 954 ? 5.248 12.692 -27.335 1.00 91.44 954 TYR A O 1
ATOM 7895 N N . ARG A 1 955 ? 3.749 11.153 -28.071 1.00 92.06 955 ARG A N 1
ATOM 7896 C CA . ARG A 1 955 ? 3.847 11.568 -29.464 1.00 92.06 955 ARG A CA 1
ATOM 7897 C C . ARG A 1 955 ? 3.131 12.892 -29.668 1.00 92.06 955 ARG A C 1
ATOM 7899 O O . ARG A 1 955 ? 2.072 13.157 -29.084 1.00 92.06 955 ARG A O 1
ATOM 7906 N N . ALA A 1 956 ? 3.719 13.713 -30.518 1.00 93.25 956 ALA A N 1
ATOM 7907 C CA . ALA A 1 956 ? 3.175 14.991 -30.915 1.00 93.25 956 ALA A CA 1
ATOM 7908 C C . ALA A 1 956 ? 3.556 15.295 -32.364 1.00 93.25 956 ALA A C 1
ATOM 7910 O O . ALA A 1 956 ? 4.603 14.874 -32.844 1.00 93.25 956 ALA A O 1
ATOM 7911 N N . GLU A 1 957 ? 2.704 16.036 -33.056 1.00 93.00 957 GLU A N 1
ATOM 7912 C CA . GLU A 1 957 ? 2.959 16.519 -34.408 1.00 93.00 957 GLU A CA 1
ATOM 7913 C C . GLU A 1 957 ? 3.650 17.885 -34.342 1.00 93.00 957 GLU A C 1
ATOM 7915 O O . GLU A 1 957 ? 3.193 18.788 -33.630 1.00 93.00 957 GLU A O 1
ATOM 7920 N N . VAL A 1 958 ? 4.739 18.059 -35.091 1.00 93.75 958 VAL A N 1
ATOM 7921 C CA . VAL A 1 958 ? 5.451 19.338 -35.194 1.00 93.75 958 VAL A CA 1
ATOM 7922 C C . VAL A 1 958 ? 4.605 20.346 -35.966 1.00 93.75 958 VAL A C 1
ATOM 7924 O O . VAL A 1 958 ? 4.303 20.156 -37.141 1.00 93.75 958 VAL A O 1
ATOM 7927 N N . ARG A 1 959 ? 4.252 21.459 -35.318 1.00 95.44 959 ARG A N 1
ATOM 7928 C CA . ARG A 1 959 ? 3.438 22.533 -35.910 1.00 95.44 959 ARG A CA 1
ATOM 7929 C C . ARG A 1 959 ? 4.281 23.695 -36.412 1.00 95.44 959 ARG A C 1
ATOM 7931 O O . ARG A 1 959 ? 4.039 24.197 -37.503 1.00 95.44 959 ARG A O 1
ATOM 7938 N N . GLU A 1 960 ? 5.288 24.096 -35.643 1.00 94.94 960 GLU A N 1
ATOM 7939 C CA . GLU A 1 960 ? 6.214 25.163 -36.022 1.00 94.94 960 GLU A CA 1
ATOM 7940 C C . GLU A 1 960 ? 7.625 24.880 -35.512 1.00 94.94 960 GLU A C 1
ATOM 7942 O O . GLU A 1 960 ? 7.811 24.255 -34.469 1.00 94.94 960 GLU A O 1
ATOM 7947 N N . VAL A 1 961 ? 8.623 25.410 -36.220 1.00 92.81 961 VAL A N 1
ATOM 7948 C CA . VAL A 1 961 ? 10.040 25.370 -35.844 1.00 92.81 961 VAL A CA 1
ATOM 7949 C C . VAL A 1 961 ? 10.612 26.780 -35.940 1.00 92.81 961 VAL A C 1
ATOM 7951 O O . VAL A 1 961 ? 10.353 27.497 -36.905 1.00 92.81 961 VAL A O 1
ATOM 7954 N N . ASN A 1 962 ? 11.428 27.184 -34.963 1.00 92.19 962 ASN A N 1
ATOM 7955 C CA . ASN A 1 962 ? 12.046 28.510 -34.945 1.00 92.19 962 ASN A CA 1
ATOM 7956 C C . ASN A 1 962 ? 13.583 28.486 -35.074 1.00 92.19 962 ASN A C 1
ATOM 7958 O O . ASN A 1 962 ? 14.252 27.462 -34.924 1.00 92.19 962 ASN A O 1
ATOM 7962 N N . GLN A 1 963 ? 14.171 29.669 -35.287 1.00 87.75 963 GLN A N 1
ATOM 7963 C CA . GLN A 1 963 ? 15.623 29.858 -35.437 1.00 87.75 963 GLN A CA 1
ATOM 7964 C C . GLN A 1 963 ? 16.441 29.548 -34.167 1.00 87.75 963 GLN A C 1
ATOM 7966 O O . GLN A 1 963 ? 17.667 29.493 -34.229 1.00 87.75 963 GLN A O 1
ATOM 7971 N N . LYS A 1 964 ? 15.794 29.358 -33.008 1.00 88.50 964 LYS A N 1
ATOM 7972 C CA . LYS A 1 964 ? 16.447 28.984 -31.742 1.00 88.50 964 LYS A CA 1
ATOM 7973 C C . LYS A 1 964 ? 16.542 27.464 -31.551 1.00 88.50 964 LYS A C 1
ATOM 7975 O O . LYS A 1 964 ? 16.931 27.031 -30.469 1.00 88.50 964 LYS A O 1
ATOM 7980 N N . HIS A 1 965 ? 16.224 26.667 -32.577 1.00 86.88 965 HIS A N 1
ATOM 7981 C CA . HIS A 1 965 ? 16.168 25.201 -32.512 1.00 86.88 965 HIS A CA 1
ATOM 7982 C C . HIS A 1 965 ? 15.161 24.694 -31.475 1.00 86.88 965 HIS A C 1
ATOM 7984 O O . HIS A 1 965 ? 15.460 23.839 -30.638 1.00 86.88 965 HIS A O 1
ATOM 7990 N N . GLN A 1 966 ? 13.957 25.253 -31.537 1.00 93.31 966 GLN A N 1
ATOM 7991 C CA . GLN A 1 966 ? 12.808 24.809 -30.762 1.00 93.31 966 GLN A CA 1
ATOM 7992 C C . GLN A 1 966 ? 11.645 24.518 -31.704 1.00 93.31 966 GLN A C 1
ATOM 7994 O O . GLN A 1 966 ? 11.564 25.112 -32.783 1.00 93.31 966 GLN A O 1
ATOM 7999 N N . ALA A 1 967 ? 10.740 23.657 -31.257 1.00 94.25 967 ALA A N 1
ATOM 8000 C CA . ALA A 1 967 ? 9.522 23.318 -31.968 1.00 94.25 967 ALA A CA 1
ATOM 8001 C C . ALA A 1 967 ? 8.291 23.529 -31.081 1.00 94.25 967 ALA A C 1
ATOM 8003 O O . ALA A 1 967 ? 8.330 23.256 -29.882 1.00 94.25 967 ALA A O 1
ATOM 8004 N N . GLN A 1 968 ? 7.200 24.003 -31.670 1.00 96.38 968 GLN A N 1
ATOM 8005 C CA . GLN A 1 968 ? 5.869 23.870 -31.088 1.00 96.38 968 GLN A CA 1
ATOM 8006 C C . GLN A 1 968 ? 5.231 22.594 -31.614 1.00 96.38 968 GLN A C 1
ATOM 8008 O O . GLN A 1 968 ? 5.365 22.275 -32.799 1.00 96.38 968 GLN A O 1
ATOM 8013 N N . VAL A 1 969 ? 4.513 21.888 -30.746 1.00 95.44 969 VAL A N 1
ATOM 8014 C CA . VAL A 1 969 ? 3.906 20.607 -31.096 1.00 95.44 969 VAL A CA 1
ATOM 8015 C C . VAL A 1 969 ? 2.473 20.509 -30.589 1.00 95.44 969 VAL A C 1
ATOM 8017 O O . VAL A 1 969 ? 2.123 21.100 -29.568 1.00 95.44 969 VAL A O 1
ATOM 8020 N N . SER A 1 970 ? 1.660 19.731 -31.296 1.00 96.44 970 SER A N 1
ATOM 8021 C CA . SER A 1 970 ? 0.318 19.342 -30.865 1.00 96.44 970 SER A CA 1
ATOM 8022 C C . SER A 1 970 ? 0.341 17.864 -30.497 1.00 96.44 970 SER A C 1
ATOM 8024 O O . SER A 1 970 ? 0.723 17.034 -31.320 1.00 96.44 970 SER A O 1
ATOM 8026 N N . PHE A 1 971 ? -0.002 17.532 -29.256 1.00 94.75 971 PHE A N 1
ATOM 8027 C CA . PHE A 1 971 ? 0.011 16.147 -28.794 1.00 94.75 971 PHE A CA 1
ATOM 8028 C C . PHE A 1 971 ? -1.142 15.361 -29.423 1.00 94.75 971 PHE A C 1
ATOM 8030 O O . PHE A 1 971 ? -2.256 15.869 -29.525 1.00 94.75 971 PHE A O 1
ATOM 8037 N N . ILE A 1 972 ? -0.864 14.122 -29.836 1.00 91.31 972 ILE A N 1
ATOM 8038 C CA . ILE A 1 972 ? -1.832 13.280 -30.565 1.00 91.31 972 ILE A CA 1
ATOM 8039 C C . ILE A 1 972 ? -2.427 12.158 -29.707 1.00 91.31 972 ILE A C 1
ATOM 8041 O O . ILE A 1 972 ? -3.563 11.756 -29.928 1.00 91.31 972 ILE A O 1
ATOM 8045 N N . ASP A 1 973 ? -1.684 11.676 -28.706 1.00 85.38 973 ASP A N 1
ATOM 8046 C CA . ASP A 1 973 ? -2.091 10.534 -27.868 1.00 85.38 973 ASP A CA 1
ATOM 8047 C C . ASP A 1 973 ? -2.810 10.949 -26.575 1.00 85.38 973 ASP A C 1
ATOM 8049 O O . ASP A 1 973 ? -3.245 10.103 -25.791 1.00 85.38 973 ASP A O 1
ATOM 8053 N N . ILE A 1 974 ? -2.860 12.251 -26.293 1.00 91.94 974 ILE A N 1
ATOM 8054 C CA . ILE A 1 974 ? -3.375 12.813 -25.042 1.00 91.94 974 ILE A CA 1
ATOM 8055 C C . ILE A 1 974 ? -4.193 14.064 -25.338 1.00 91.94 974 ILE A C 1
ATOM 8057 O O . ILE A 1 974 ? -3.967 14.734 -26.342 1.00 91.94 974 ILE A O 1
ATOM 8061 N N . GLU A 1 975 ? -5.133 14.395 -24.452 1.00 90.88 975 GLU A N 1
ATOM 8062 C CA . GLU A 1 975 ? -5.958 15.588 -24.635 1.00 90.88 975 GLU A CA 1
ATOM 8063 C C . GLU A 1 975 ? -5.095 16.854 -24.581 1.00 90.88 975 GLU A C 1
ATOM 8065 O O . GLU A 1 975 ? -4.397 17.095 -23.592 1.00 90.88 975 GLU A O 1
ATOM 8070 N N . ASP A 1 976 ? -5.196 17.678 -25.619 1.00 93.31 976 ASP A N 1
ATOM 8071 C CA . ASP A 1 976 ? -4.413 18.893 -25.825 1.00 93.31 976 ASP A CA 1
ATOM 8072 C C . ASP A 1 976 ? -5.323 20.003 -26.363 1.00 93.31 976 ASP A C 1
ATOM 8074 O O . ASP A 1 976 ? -6.218 19.754 -27.170 1.00 93.31 976 ASP A O 1
ATOM 8078 N N . ASP A 1 977 ? -5.123 21.234 -25.896 1.00 88.06 977 ASP A N 1
ATOM 8079 C CA . ASP A 1 977 ? -5.863 22.417 -26.350 1.00 88.06 977 ASP A CA 1
ATOM 8080 C C . ASP A 1 977 ? -5.009 23.394 -27.164 1.00 88.06 977 ASP A C 1
ATOM 8082 O O . ASP A 1 977 ? -5.352 24.572 -27.252 1.00 88.06 977 ASP A O 1
ATOM 8086 N N . TYR A 1 978 ? -3.910 22.910 -27.749 1.00 94.12 978 TYR A N 1
ATOM 8087 C CA . TYR A 1 978 ? -2.952 23.637 -28.586 1.00 94.12 978 TYR A CA 1
ATOM 8088 C C . TYR A 1 978 ? -3.520 24.870 -29.322 1.00 94.12 978 TYR A C 1
ATOM 8090 O O . TYR A 1 978 ? -4.424 24.781 -30.154 1.00 94.12 978 TYR A O 1
ATOM 8098 N N . GLN A 1 979 ? -2.923 26.033 -29.047 1.00 92.88 979 GLN A N 1
ATOM 8099 C CA . GLN A 1 979 ? -3.129 27.293 -29.764 1.00 92.88 979 GLN A CA 1
ATOM 8100 C C . GLN A 1 979 ? -1.773 27.807 -30.247 1.00 92.88 979 GLN A C 1
ATOM 8102 O O . GLN A 1 979 ? -0.896 28.092 -29.434 1.00 92.88 979 GLN A O 1
ATOM 8107 N N . THR A 1 980 ? -1.594 27.952 -31.561 1.00 90.00 980 THR A N 1
ATOM 8108 C CA . THR A 1 980 ? -0.303 28.300 -32.185 1.00 90.00 980 THR A CA 1
ATOM 8109 C C . THR A 1 980 ? 0.366 29.533 -31.571 1.00 90.00 980 THR A C 1
ATOM 8111 O O . THR A 1 980 ? 1.561 29.527 -31.287 1.00 90.00 980 THR A O 1
ATOM 8114 N N . ASP A 1 981 ? -0.399 30.581 -31.275 1.00 91.94 981 ASP A N 1
ATOM 8115 C CA . ASP A 1 981 ? 0.113 31.835 -30.717 1.00 91.94 981 ASP A CA 1
ATOM 8116 C C . ASP A 1 981 ? 0.562 31.734 -29.247 1.00 91.94 981 ASP A C 1
ATOM 8118 O O . ASP A 1 981 ? 1.291 32.606 -28.769 1.00 91.94 981 ASP A O 1
ATOM 8122 N N . LYS A 1 982 ? 0.157 30.680 -28.526 1.00 93.19 982 LYS A N 1
ATOM 8123 C CA . LYS A 1 982 ? 0.404 30.516 -27.081 1.00 93.19 982 LYS A CA 1
ATOM 8124 C C . LYS A 1 982 ? 1.133 29.232 -26.707 1.00 93.19 982 LYS A C 1
ATOM 8126 O O . LYS A 1 982 ? 1.588 29.125 -25.569 1.00 93.19 982 LYS A O 1
ATOM 8131 N N . ALA A 1 983 ? 1.232 28.265 -27.610 1.00 94.38 983 ALA A N 1
ATOM 8132 C CA . ALA A 1 983 ? 1.786 26.953 -27.319 1.00 94.38 983 ALA A CA 1
ATOM 8133 C C . ALA A 1 983 ? 3.263 27.011 -26.899 1.00 94.38 983 ALA A C 1
ATOM 8135 O O . ALA A 1 983 ? 4.040 27.881 -27.315 1.00 94.38 983 ALA A O 1
ATOM 8136 N N . HIS A 1 984 ? 3.659 26.051 -26.067 1.00 94.50 984 HIS A N 1
ATOM 8137 C CA . HIS A 1 984 ? 5.007 25.971 -25.531 1.00 94.50 984 HIS A CA 1
ATOM 8138 C C . HIS A 1 984 ? 6.044 25.604 -26.608 1.00 94.50 984 HIS A C 1
ATOM 8140 O O . HIS A 1 984 ? 5.827 24.724 -27.438 1.00 94.50 984 HIS A O 1
ATOM 8146 N N . TRP A 1 985 ? 7.207 26.263 -26.563 1.00 94.69 985 TRP A N 1
ATOM 8147 C CA . TRP A 1 985 ? 8.354 25.967 -27.424 1.00 94.69 985 TRP A CA 1
ATOM 8148 C C . TRP A 1 985 ? 9.259 24.914 -26.782 1.00 94.69 985 TRP A C 1
ATOM 8150 O O . TRP A 1 985 ? 10.081 25.232 -25.916 1.00 94.69 985 TRP A O 1
ATOM 8160 N N . PHE A 1 986 ? 9.159 23.677 -27.255 1.00 94.81 986 PHE A N 1
ATOM 8161 C CA . PHE A 1 986 ? 9.989 22.565 -26.812 1.00 94.81 986 PHE A CA 1
ATOM 8162 C C . PHE A 1 986 ? 11.399 22.673 -27.402 1.00 94.81 986 PHE A C 1
ATOM 8164 O O . PHE A 1 986 ? 11.551 22.850 -28.614 1.00 94.81 986 PHE A O 1
ATOM 8171 N N . PRO A 1 987 ? 12.462 22.567 -26.590 1.00 92.62 987 PRO A N 1
ATOM 8172 C CA . PRO A 1 987 ? 13.819 22.478 -27.112 1.00 92.62 987 PRO A CA 1
ATOM 8173 C C . PRO A 1 987 ? 14.024 21.148 -27.852 1.00 92.62 987 PRO A C 1
ATOM 8175 O O . PRO A 1 987 ? 13.577 20.095 -27.391 1.00 92.62 987 PRO A O 1
ATOM 8178 N N . ILE A 1 988 ? 14.726 21.208 -28.984 1.00 91.06 988 ILE A N 1
ATOM 8179 C CA . ILE A 1 988 ? 15.085 20.031 -29.781 1.00 91.06 988 ILE A CA 1
ATOM 8180 C C . ILE A 1 988 ? 16.382 19.426 -29.240 1.00 91.06 988 ILE A C 1
ATOM 8182 O O . ILE A 1 988 ? 17.391 20.125 -29.081 1.00 91.06 988 ILE A O 1
ATOM 8186 N N . ASP A 1 989 ? 16.363 18.123 -28.967 1.00 87.06 989 ASP A N 1
ATOM 8187 C CA . ASP A 1 989 ? 17.539 17.395 -28.515 1.00 87.06 989 ASP A CA 1
ATOM 8188 C C . ASP A 1 989 ? 18.585 17.273 -29.609 1.00 87.06 989 ASP A C 1
ATOM 8190 O O . ASP A 1 989 ? 18.301 17.037 -30.781 1.00 87.06 989 ASP A O 1
ATOM 8194 N N . LYS A 1 990 ? 19.841 17.439 -29.197 1.00 81.25 990 LYS A N 1
ATOM 8195 C CA . LYS A 1 990 ? 20.983 17.411 -30.101 1.00 81.25 990 LYS A CA 1
ATOM 8196 C C . LYS A 1 990 ? 21.706 16.077 -29.952 1.00 81.25 990 LYS A C 1
ATOM 8198 O O . LYS A 1 990 ? 22.076 15.737 -28.826 1.00 81.25 990 LYS A O 1
ATOM 8203 N N . PRO A 1 991 ? 22.007 15.364 -31.051 1.00 76.75 991 PRO A N 1
ATOM 8204 C CA . PRO A 1 991 ? 22.833 14.160 -30.986 1.00 76.75 991 PRO A CA 1
ATOM 8205 C C . PRO A 1 991 ? 24.288 14.477 -30.592 1.00 76.75 991 PRO A C 1
ATOM 8207 O O . PRO A 1 991 ? 24.992 13.617 -30.069 1.00 76.75 991 PRO A O 1
ATOM 8210 N N . TYR A 1 992 ? 24.750 15.714 -30.817 1.00 77.31 992 TYR A N 1
ATOM 8211 C CA . TYR A 1 992 ? 26.068 16.211 -30.411 1.00 77.31 992 TYR A CA 1
ATOM 8212 C C . TYR A 1 992 ? 26.053 17.744 -30.278 1.00 77.31 992 TYR A C 1
ATOM 8214 O O . TYR A 1 992 ? 25.227 18.407 -30.900 1.00 77.31 992 TYR A O 1
ATOM 8222 N N . THR A 1 993 ? 26.988 18.341 -29.528 1.00 75.06 993 THR A N 1
ATOM 8223 C CA . THR A 1 993 ? 27.002 19.787 -29.199 1.00 75.06 993 THR A CA 1
ATOM 8224 C C . THR A 1 993 ? 26.874 20.723 -30.411 1.00 75.06 993 THR A C 1
ATOM 8226 O O . THR A 1 993 ? 26.263 21.786 -30.301 1.00 75.06 993 THR A O 1
ATOM 8229 N N . ALA A 1 994 ? 27.429 20.333 -31.562 1.00 76.81 994 ALA A N 1
ATOM 8230 C CA . ALA A 1 994 ? 27.420 21.112 -32.804 1.00 76.81 994 ALA A CA 1
ATOM 8231 C C . ALA A 1 994 ? 26.625 20.453 -33.950 1.00 76.81 994 ALA A C 1
ATOM 8233 O O . ALA A 1 994 ? 26.746 20.879 -35.096 1.00 76.81 994 ALA A O 1
ATOM 8234 N N . ALA A 1 995 ? 25.831 19.420 -33.659 1.00 76.31 995 ALA A N 1
ATOM 8235 C CA . ALA A 1 995 ? 24.983 18.755 -34.642 1.00 76.31 995 ALA A CA 1
ATOM 8236 C C . ALA A 1 995 ? 23.529 19.192 -34.437 1.00 76.31 995 ALA A C 1
ATOM 8238 O O . ALA A 1 995 ? 22.929 18.905 -33.401 1.00 76.31 995 ALA A O 1
ATOM 8239 N N . TYR A 1 996 ? 22.986 19.903 -35.423 1.00 76.06 996 TYR A N 1
ATOM 8240 C CA . TYR A 1 996 ? 21.614 20.398 -35.416 1.00 76.06 996 TYR A CA 1
ATOM 8241 C C . TYR A 1 996 ? 20.835 19.722 -36.535 1.00 76.06 996 TYR A C 1
ATOM 8243 O O . TYR A 1 996 ? 21.123 19.933 -37.712 1.00 76.06 996 TYR A O 1
ATOM 8251 N N . SER A 1 997 ? 19.843 18.931 -36.151 1.00 80.69 997 SER A N 1
ATOM 8252 C CA . SER A 1 997 ? 18.902 18.296 -37.066 1.00 80.69 997 SER A CA 1
ATOM 8253 C C . SER A 1 997 ? 17.513 18.661 -36.572 1.00 80.69 997 SER A C 1
ATOM 8255 O O . SER A 1 997 ? 17.082 18.175 -35.532 1.00 80.69 997 SER A O 1
ATOM 8257 N N . SER A 1 998 ? 16.877 19.614 -37.253 1.00 84.12 998 SER A N 1
ATOM 8258 C CA . SER A 1 998 ? 15.496 19.976 -36.945 1.00 84.12 998 SER A CA 1
ATOM 8259 C C . SER A 1 998 ? 14.557 18.964 -37.590 1.00 84.12 998 SER A C 1
ATOM 8261 O O . SER A 1 998 ? 14.834 18.587 -38.729 1.00 84.12 998 SER A O 1
ATOM 8263 N N . PRO A 1 999 ? 13.468 18.564 -36.916 1.00 87.69 999 PRO A N 1
ATOM 8264 C CA . PRO A 1 999 ? 12.358 17.931 -37.608 1.00 87.69 999 PRO A CA 1
ATOM 8265 C C . PRO A 1 999 ? 11.714 18.924 -38.579 1.00 87.69 999 PRO A C 1
ATOM 8267 O O . PRO A 1 999 ? 11.855 20.148 -38.418 1.00 87.69 999 PRO A O 1
ATOM 8270 N N . ASP A 1 1000 ? 11.010 18.380 -39.561 1.00 85.19 1000 ASP A N 1
ATOM 8271 C CA . ASP A 1 1000 ? 10.182 19.135 -40.487 1.00 85.19 1000 ASP A CA 1
ATOM 8272 C C . ASP A 1 1000 ? 8.782 19.367 -39.889 1.00 85.19 1000 ASP A C 1
ATOM 8274 O O . ASP A 1 1000 ? 8.336 18.683 -38.966 1.00 85.19 1000 ASP A O 1
ATOM 8278 N N . ILE A 1 1001 ? 8.078 20.384 -40.391 1.00 89.62 1001 ILE A N 1
ATOM 8279 C CA . ILE A 1 1001 ? 6.683 20.637 -40.002 1.00 89.62 1001 ILE A CA 1
ATOM 8280 C C . ILE A 1 1001 ? 5.822 19.470 -40.500 1.00 89.62 1001 ILE A C 1
ATOM 8282 O O . ILE A 1 1001 ? 5.890 19.116 -41.675 1.00 89.62 1001 ILE A O 1
ATOM 8286 N N . GLY A 1 1002 ? 4.995 18.915 -39.613 1.00 87.06 1002 GLY A N 1
ATOM 8287 C CA . GLY A 1 1002 ? 4.185 17.721 -39.856 1.00 87.06 1002 GLY A CA 1
ATOM 8288 C C . GLY A 1 1002 ? 4.827 16.415 -39.380 1.00 87.06 1002 GLY A C 1
ATOM 8289 O O . GLY A 1 1002 ? 4.135 15.404 -39.325 1.00 87.06 1002 GLY A O 1
ATOM 8290 N N . ASP A 1 1003 ? 6.106 16.417 -38.987 1.00 86.50 1003 ASP A N 1
ATOM 8291 C CA . ASP A 1 1003 ? 6.740 15.218 -38.435 1.00 86.50 1003 ASP A CA 1
ATOM 8292 C C . ASP A 1 1003 ? 6.078 14.798 -37.114 1.00 86.50 1003 ASP A C 1
ATOM 8294 O O . ASP A 1 1003 ? 5.791 15.633 -36.248 1.00 86.50 1003 ASP A O 1
ATOM 8298 N N . ILE A 1 1004 ? 5.911 13.486 -36.926 1.00 90.25 1004 ILE A N 1
ATOM 8299 C CA . ILE A 1 1004 ? 5.554 12.906 -35.630 1.00 90.25 1004 ILE A CA 1
ATOM 8300 C C . ILE A 1 1004 ? 6.828 12.710 -34.814 1.00 90.25 1004 ILE A C 1
ATOM 8302 O O . ILE A 1 1004 ? 7.794 12.078 -35.252 1.00 90.25 1004 ILE A O 1
ATOM 8306 N N . VAL A 1 1005 ? 6.836 13.284 -33.617 1.00 90.81 1005 VAL A N 1
ATOM 8307 C CA . VAL A 1 1005 ? 7.983 13.305 -32.714 1.00 90.81 1005 VAL A CA 1
ATOM 8308 C C . VAL A 1 1005 ? 7.598 12.883 -31.306 1.00 90.81 1005 VAL A C 1
ATOM 8310 O O . VAL A 1 1005 ? 6.464 13.056 -30.869 1.00 90.81 1005 VAL A O 1
ATOM 8313 N N . ASP A 1 1006 ? 8.582 12.398 -30.558 1.00 92.31 1006 ASP A N 1
ATOM 8314 C CA . ASP A 1 1006 ? 8.453 12.089 -29.141 1.00 92.31 1006 ASP A CA 1
ATOM 8315 C C . ASP A 1 1006 ? 8.854 13.284 -28.273 1.00 92.31 1006 ASP A C 1
ATOM 8317 O O . ASP A 1 1006 ? 10.023 13.695 -28.247 1.00 92.31 1006 ASP A O 1
ATOM 8321 N N . ILE A 1 1007 ? 7.907 13.790 -27.482 1.00 93.50 1007 ILE A N 1
ATOM 8322 C CA . ILE A 1 1007 ? 8.193 14.721 -26.390 1.00 93.50 1007 ILE A CA 1
ATOM 8323 C C . ILE A 1 1007 ? 8.559 13.931 -25.143 1.00 93.50 1007 ILE A C 1
ATOM 8325 O O . ILE A 1 1007 ? 7.703 13.343 -24.485 1.00 93.50 1007 ILE A O 1
ATOM 8329 N N . TYR A 1 1008 ? 9.845 13.943 -24.813 1.00 92.31 1008 TYR A N 1
ATOM 8330 C CA . TYR A 1 1008 ? 10.448 13.199 -23.720 1.00 92.31 1008 TYR A CA 1
ATOM 8331 C C . TYR A 1 1008 ? 10.516 14.023 -22.431 1.00 92.31 1008 TYR A C 1
ATOM 8333 O O . TYR A 1 1008 ? 11.109 15.103 -22.381 1.00 92.31 1008 TYR A O 1
ATOM 8341 N N . PHE A 1 1009 ? 9.972 13.481 -21.344 1.00 89.56 1009 PHE A N 1
ATOM 8342 C CA . PHE A 1 1009 ? 9.962 14.104 -20.023 1.00 89.56 1009 PHE A CA 1
ATOM 8343 C C . PHE A 1 1009 ? 11.179 13.646 -19.215 1.00 89.56 1009 PHE A C 1
ATOM 8345 O O . PHE A 1 1009 ? 11.196 12.581 -18.599 1.00 89.56 1009 PHE A O 1
ATOM 8352 N N . ARG A 1 1010 ? 12.221 14.482 -19.194 1.00 82.88 1010 ARG A N 1
ATOM 8353 C CA . ARG A 1 1010 ? 13.518 14.173 -18.559 1.00 82.88 1010 ARG A CA 1
ATOM 8354 C C . ARG A 1 1010 ? 13.505 14.141 -17.034 1.00 82.88 1010 ARG A C 1
ATOM 8356 O O . ARG A 1 1010 ? 14.465 13.681 -16.433 1.00 82.88 1010 ARG A O 1
ATOM 8363 N N . ASN A 1 1011 ? 12.497 14.744 -16.412 1.00 80.75 1011 ASN A N 1
ATOM 8364 C CA . ASN A 1 1011 ? 12.436 14.969 -14.971 1.00 80.75 1011 ASN A CA 1
ATOM 8365 C C . ASN A 1 1011 ? 10.965 15.028 -14.525 1.00 80.75 1011 ASN A C 1
ATOM 8367 O O . ASN A 1 1011 ? 10.047 15.156 -15.333 1.00 80.75 1011 ASN A O 1
ATOM 8371 N N . LYS A 1 1012 ? 10.744 15.012 -13.212 1.00 76.69 1012 LYS A N 1
ATOM 8372 C CA . LYS A 1 1012 ? 9.466 15.234 -12.526 1.00 76.69 1012 LYS A CA 1
ATOM 8373 C C . LYS A 1 1012 ? 8.846 16.616 -12.774 1.00 76.69 1012 LYS A C 1
ATOM 8375 O O . LYS A 1 1012 ? 7.650 16.772 -12.523 1.00 76.69 1012 LYS A O 1
ATOM 8380 N N . ASN A 1 1013 ? 9.631 17.590 -13.243 1.00 80.12 1013 ASN A N 1
ATOM 8381 C CA . ASN A 1 1013 ? 9.157 18.910 -13.665 1.00 80.12 1013 ASN A CA 1
ATOM 8382 C C . ASN A 1 1013 ? 9.062 18.984 -15.199 1.00 80.12 1013 ASN A C 1
ATOM 8384 O O . ASN A 1 1013 ? 10.071 18.844 -15.892 1.00 80.12 1013 ASN A O 1
ATOM 8388 N N . GLU A 1 1014 ? 7.855 19.246 -15.699 1.00 85.25 1014 GLU A N 1
ATOM 8389 C CA . GLU A 1 1014 ? 7.484 19.306 -17.115 1.00 85.25 1014 GLU A CA 1
ATOM 8390 C C . GLU A 1 1014 ? 8.290 20.323 -17.923 1.00 85.25 1014 GLU A C 1
ATOM 8392 O O . GLU A 1 1014 ? 8.477 20.132 -19.119 1.00 85.25 1014 GLU A O 1
ATOM 8397 N N . LYS A 1 1015 ? 8.829 21.373 -17.292 1.00 84.06 1015 LYS A N 1
ATOM 8398 C CA . LYS A 1 1015 ? 9.616 22.403 -17.992 1.00 84.06 1015 LYS A CA 1
ATOM 8399 C C . LYS A 1 1015 ? 10.890 21.873 -18.661 1.00 84.06 1015 LYS A C 1
ATOM 8401 O O . LYS A 1 1015 ? 11.517 22.585 -19.436 1.00 84.06 1015 LYS A O 1
ATOM 8406 N N . TYR A 1 1016 ? 11.322 20.667 -18.289 1.00 86.50 1016 TYR A N 1
ATOM 8407 C CA . TYR A 1 1016 ? 12.475 19.984 -18.873 1.00 86.50 1016 TYR A CA 1
ATOM 8408 C C . TYR A 1 1016 ? 12.077 18.974 -19.957 1.00 86.50 1016 TYR A C 1
ATOM 8410 O O . TYR A 1 1016 ? 12.901 18.134 -20.321 1.00 86.50 1016 TYR A O 1
ATOM 8418 N N . ALA A 1 1017 ? 10.830 19.011 -20.432 1.00 90.50 1017 ALA A N 1
ATOM 8419 C CA . ALA A 1 1017 ? 10.401 18.227 -21.578 1.00 90.50 1017 ALA A CA 1
ATOM 8420 C C . ALA A 1 1017 ? 11.143 18.681 -22.842 1.00 90.50 1017 ALA A C 1
ATOM 8422 O O . ALA A 1 1017 ? 11.324 19.879 -23.071 1.00 90.50 1017 ALA A O 1
ATOM 8423 N N . THR A 1 1018 ? 11.599 17.724 -23.644 1.00 91.69 1018 THR A N 1
ATOM 8424 C CA . THR A 1 1018 ? 12.381 17.981 -24.858 1.00 91.69 1018 THR A CA 1
ATOM 8425 C C . THR A 1 1018 ? 11.886 17.123 -26.008 1.00 91.69 1018 THR A C 1
ATOM 8427 O O . THR A 1 1018 ? 11.384 16.023 -25.799 1.00 91.69 1018 THR A O 1
ATOM 8430 N N . LEU A 1 1019 ? 12.044 17.611 -27.232 1.00 92.00 1019 LEU A N 1
ATOM 8431 C CA . LEU A 1 1019 ? 11.785 16.823 -28.433 1.00 92.00 1019 LEU A CA 1
ATOM 8432 C C . LEU A 1 1019 ? 12.992 15.911 -28.678 1.00 92.00 1019 LEU A C 1
ATOM 8434 O O . LEU A 1 1019 ? 14.102 16.420 -28.829 1.00 92.00 1019 LEU A O 1
ATOM 8438 N N . LYS A 1 1020 ? 12.798 14.584 -28.678 1.00 80.50 1020 LYS A N 1
ATOM 8439 C CA . LYS A 1 1020 ? 13.899 13.599 -28.677 1.00 80.50 1020 LYS A CA 1
ATOM 8440 C C . LYS A 1 1020 ? 14.114 12.883 -30.013 1.00 80.50 1020 LYS A C 1
ATOM 8442 O O . LYS A 1 1020 ? 15.240 12.843 -30.503 1.00 80.50 1020 LYS A O 1
ATOM 8447 N N . SER A 1 1021 ? 13.070 12.280 -30.566 1.00 72.94 1021 SER A N 1
ATOM 8448 C CA . SER A 1 1021 ? 13.123 11.425 -31.762 1.00 72.94 1021 SER A CA 1
ATOM 8449 C C . SER A 1 1021 ? 11.953 11.734 -32.680 1.00 72.94 1021 SER A C 1
ATOM 8451 O O . SER A 1 1021 ? 10.873 12.039 -32.187 1.00 72.94 1021 SER A O 1
ATOM 8453 N N . SER A 1 1022 ? 12.162 11.641 -33.992 1.00 68.19 1022 SER A N 1
ATOM 8454 C CA . SER A 1 1022 ? 11.068 11.485 -34.950 1.00 68.19 1022 SER A CA 1
ATOM 8455 C C . SER A 1 1022 ? 10.739 10.000 -35.095 1.00 68.19 1022 SER A C 1
ATOM 8457 O O . SER A 1 1022 ? 11.646 9.161 -35.131 1.00 68.19 1022 SER A O 1
ATOM 8459 N N . THR A 1 1023 ? 9.452 9.666 -35.142 1.00 64.19 1023 THR A N 1
ATOM 8460 C CA . THR A 1 1023 ? 8.977 8.302 -35.393 1.00 64.19 1023 THR A CA 1
ATOM 8461 C C . THR A 1 1023 ? 8.424 8.208 -36.810 1.00 64.19 1023 THR A C 1
ATOM 8463 O O . THR A 1 1023 ? 7.772 9.116 -37.318 1.00 64.19 1023 THR A O 1
ATOM 8466 N N . THR A 1 1024 ? 8.706 7.093 -37.484 1.00 58.03 1024 THR A N 1
ATOM 8467 C CA . THR A 1 1024 ? 8.092 6.749 -38.776 1.00 58.03 1024 THR A CA 1
ATOM 8468 C C . THR A 1 1024 ? 6.825 5.939 -38.504 1.00 58.03 1024 THR A C 1
ATOM 8470 O O . THR A 1 1024 ? 6.748 4.760 -38.819 1.00 58.03 1024 THR A O 1
ATOM 8473 N N . ASP A 1 1025 ? 5.854 6.564 -37.831 1.00 54.09 1025 ASP A N 1
ATOM 8474 C CA . ASP A 1 1025 ? 4.561 5.932 -37.515 1.00 54.09 1025 ASP A CA 1
ATOM 8475 C C . ASP A 1 1025 ? 3.561 6.021 -38.671 1.00 54.09 1025 ASP A C 1
ATOM 8477 O O . ASP A 1 1025 ? 2.529 5.347 -38.667 1.00 54.09 1025 ASP A O 1
ATOM 8481 N N . GLU A 1 1026 ? 3.859 6.825 -39.690 1.00 50.53 1026 GLU A N 1
ATOM 8482 C CA . GLU A 1 1026 ? 3.163 6.679 -40.956 1.00 50.53 1026 GLU A CA 1
ATOM 8483 C C . GLU A 1 1026 ? 3.547 5.325 -41.552 1.00 50.53 1026 GLU A C 1
ATOM 8485 O O . GLU A 1 1026 ? 4.728 4.988 -41.626 1.00 50.53 1026 GLU A O 1
ATOM 8490 N N . ALA A 1 1027 ? 2.562 4.570 -42.037 1.00 48.78 1027 ALA A N 1
ATOM 8491 C CA . ALA A 1 1027 ? 2.745 3.345 -42.815 1.00 48.78 1027 ALA A CA 1
ATOM 8492 C C . ALA A 1 1027 ? 3.445 3.592 -44.176 1.00 48.78 1027 ALA A C 1
ATOM 8494 O O . ALA A 1 1027 ? 3.147 2.928 -45.167 1.00 48.78 1027 ALA A O 1
ATOM 8495 N N . ARG A 1 1028 ? 4.363 4.563 -44.248 1.00 52.72 1028 ARG A N 1
ATOM 8496 C CA . ARG A 1 1028 ? 5.298 4.755 -45.346 1.00 52.72 1028 ARG A CA 1
ATOM 8497 C C . ARG A 1 1028 ? 6.210 3.539 -45.367 1.00 52.72 1028 ARG A C 1
ATOM 8499 O O . ARG A 1 1028 ? 7.075 3.382 -44.506 1.00 52.72 1028 ARG A O 1
ATOM 8506 N N . GLU A 1 1029 ? 6.009 2.673 -46.354 1.00 55.56 1029 GLU A N 1
ATOM 8507 C CA . GLU A 1 1029 ? 6.973 1.627 -46.661 1.00 55.56 1029 GLU A CA 1
ATOM 8508 C C . GLU A 1 1029 ? 8.326 2.295 -46.922 1.00 55.56 1029 GLU A C 1
ATOM 8510 O O . GLU A 1 1029 ? 8.518 3.031 -47.891 1.00 55.56 1029 GLU A O 1
ATOM 8515 N N . ILE A 1 1030 ? 9.274 2.081 -46.011 1.00 65.19 1030 ILE A N 1
ATOM 8516 C CA . ILE A 1 1030 ? 10.652 2.497 -46.224 1.00 65.19 1030 ILE A CA 1
ATOM 8517 C C . ILE A 1 1030 ? 11.218 1.520 -47.257 1.00 65.19 1030 ILE A C 1
ATOM 8519 O O . ILE A 1 1030 ? 11.704 0.447 -46.910 1.00 65.19 1030 ILE A O 1
ATOM 8523 N N . GLU A 1 1031 ? 11.149 1.888 -48.538 1.00 64.69 1031 GLU A N 1
ATOM 8524 C CA . GLU A 1 1031 ? 11.681 1.096 -49.664 1.00 64.69 1031 GLU A CA 1
ATOM 8525 C C . GLU A 1 1031 ? 13.215 0.915 -49.607 1.00 64.69 1031 GLU A C 1
ATOM 8527 O O . GLU A 1 1031 ? 13.815 0.211 -50.423 1.00 64.69 1031 GLU A O 1
ATOM 8532 N N . GLN A 1 1032 ? 13.879 1.555 -48.643 1.00 69.56 1032 GLN A N 1
ATOM 8533 C CA . GLN A 1 1032 ? 15.319 1.515 -48.474 1.00 69.56 1032 GLN A CA 1
ATOM 8534 C C . GLN A 1 1032 ? 15.784 0.291 -47.672 1.00 69.56 1032 GLN A C 1
ATOM 8536 O O . GLN A 1 1032 ? 15.248 -0.033 -46.614 1.00 69.56 1032 GLN A O 1
ATOM 8541 N N . ASN A 1 1033 ? 16.853 -0.358 -48.145 1.00 76.38 1033 ASN A N 1
ATOM 8542 C CA . ASN A 1 1033 ? 17.495 -1.459 -47.432 1.00 76.38 1033 ASN A CA 1
ATOM 8543 C C . ASN A 1 1033 ? 18.019 -0.980 -46.057 1.00 76.38 1033 ASN A C 1
ATOM 8545 O O . ASN A 1 1033 ? 18.829 -0.055 -46.034 1.00 76.38 1033 ASN A O 1
ATOM 8549 N N . PRO A 1 1034 ? 17.651 -1.620 -44.929 1.00 79.31 1034 PRO A N 1
ATOM 8550 C CA . PRO A 1 1034 ? 18.128 -1.240 -43.594 1.00 79.31 1034 PRO A CA 1
ATOM 8551 C C . PRO A 1 1034 ? 19.654 -1.264 -43.415 1.00 79.31 1034 PRO A C 1
ATOM 8553 O O . PRO A 1 1034 ? 20.182 -0.616 -42.513 1.00 79.31 1034 PRO A O 1
ATOM 8556 N N . ALA A 1 1035 ? 20.379 -2.008 -44.259 1.00 84.75 1035 ALA A N 1
ATOM 8557 C CA . ALA A 1 1035 ? 21.842 -2.001 -44.275 1.00 84.75 1035 ALA A CA 1
ATOM 8558 C C . ALA A 1 1035 ? 22.433 -0.682 -44.814 1.00 84.75 1035 ALA A C 1
ATOM 8560 O O . ALA A 1 1035 ? 23.600 -0.379 -44.554 1.00 84.75 1035 ALA A O 1
ATOM 8561 N N . ASP A 1 1036 ? 21.642 0.103 -45.550 1.00 86.25 1036 ASP A N 1
ATOM 8562 C CA . ASP A 1 1036 ? 22.042 1.387 -46.105 1.00 86.25 1036 ASP A CA 1
ATOM 8563 C C . ASP A 1 1036 ? 21.800 2.503 -45.082 1.00 86.25 1036 ASP A C 1
ATOM 8565 O O . ASP A 1 1036 ? 20.666 2.832 -44.738 1.00 86.25 1036 ASP A O 1
ATOM 8569 N N . LYS A 1 1037 ? 22.870 3.149 -44.621 1.00 89.94 1037 LYS A N 1
ATOM 8570 C CA . LYS A 1 1037 ? 22.780 4.313 -43.733 1.00 89.94 1037 LYS A CA 1
ATOM 8571 C C . LYS A 1 1037 ? 22.651 5.573 -44.576 1.00 89.94 1037 LYS A C 1
ATOM 8573 O O . LYS A 1 1037 ? 23.615 5.943 -45.250 1.00 89.94 1037 LYS A O 1
ATOM 8578 N N . THR A 1 1038 ? 21.502 6.244 -44.522 1.00 86.44 1038 THR A N 1
ATOM 8579 C CA . THR A 1 1038 ? 21.237 7.439 -45.334 1.00 86.44 1038 THR A CA 1
ATOM 8580 C C . THR A 1 1038 ? 20.897 8.675 -44.515 1.00 86.44 1038 THR A C 1
ATOM 8582 O O . THR A 1 1038 ? 20.155 8.615 -43.544 1.00 86.44 1038 THR A O 1
ATOM 8585 N N . ILE A 1 1039 ? 21.442 9.813 -44.948 1.00 87.31 1039 ILE A N 1
ATOM 8586 C CA . ILE A 1 1039 ? 21.072 11.157 -44.509 1.00 87.31 1039 ILE A CA 1
ATOM 8587 C C . ILE A 1 1039 ? 20.537 11.886 -45.738 1.00 87.31 1039 ILE A C 1
ATOM 8589 O O . ILE A 1 1039 ? 21.255 12.019 -46.733 1.00 87.31 1039 ILE A O 1
ATOM 8593 N N . ARG A 1 1040 ? 19.287 12.350 -45.671 1.00 83.81 1040 ARG A N 1
ATOM 8594 C CA . ARG A 1 1040 ? 18.626 13.101 -46.741 1.00 83.81 1040 ARG A CA 1
ATOM 8595 C C . ARG A 1 1040 ? 18.196 14.467 -46.227 1.00 83.81 1040 ARG A C 1
ATOM 8597 O O . ARG A 1 1040 ? 17.691 14.567 -45.115 1.00 83.81 1040 ARG A O 1
ATOM 8604 N N . THR A 1 1041 ? 18.398 15.510 -47.023 1.00 83.88 1041 THR A N 1
ATOM 8605 C CA . THR A 1 1041 ? 17.853 16.840 -46.718 1.00 83.88 1041 THR A CA 1
ATOM 8606 C C . THR A 1 1041 ? 16.471 17.015 -47.353 1.00 83.88 1041 THR A C 1
ATOM 8608 O O . THR A 1 1041 ? 16.209 16.391 -48.386 1.00 83.88 1041 THR A O 1
ATOM 8611 N N . PRO A 1 1042 ? 15.615 17.917 -46.835 1.00 76.75 1042 PRO A N 1
ATOM 8612 C CA . PRO A 1 1042 ? 14.328 18.235 -47.467 1.00 76.75 1042 PRO A CA 1
ATOM 8613 C C . PRO A 1 1042 ? 14.473 18.706 -48.924 1.00 76.75 1042 PRO A C 1
ATOM 8615 O O . PRO A 1 1042 ? 13.599 18.483 -49.754 1.00 76.75 1042 PRO A O 1
ATOM 8618 N N . GLY A 1 1043 ? 15.621 19.305 -49.264 1.00 81.19 1043 GLY A N 1
ATOM 8619 C CA . GLY A 1 1043 ? 15.965 19.715 -50.628 1.00 81.19 1043 GLY A CA 1
ATOM 8620 C C . GLY A 1 1043 ? 16.403 18.579 -51.560 1.00 81.19 1043 GLY A C 1
ATOM 8621 O O . GLY A 1 1043 ? 16.736 18.864 -52.701 1.00 81.19 1043 GLY A O 1
ATOM 8622 N N . GLY A 1 1044 ? 16.443 17.323 -51.100 1.00 83.62 1044 GLY A N 1
ATOM 8623 C CA . GLY A 1 1044 ? 16.705 16.144 -51.933 1.00 83.62 1044 GLY A CA 1
ATOM 8624 C C . GLY A 1 1044 ? 18.163 15.679 -52.020 1.00 83.62 1044 GLY A C 1
ATOM 8625 O O . GLY A 1 1044 ? 18.424 14.714 -52.732 1.00 83.62 1044 GLY A O 1
ATOM 8626 N N . TYR A 1 1045 ? 19.101 16.300 -51.298 1.00 90.50 1045 TYR A N 1
ATOM 8627 C CA . TYR A 1 1045 ? 20.505 15.858 -51.260 1.00 90.50 1045 TYR A CA 1
ATOM 8628 C C . TYR A 1 1045 ? 20.665 14.621 -50.381 1.00 90.50 1045 TYR A C 1
ATOM 8630 O O . TYR A 1 1045 ? 20.049 14.549 -49.317 1.00 90.50 1045 TYR A O 1
ATOM 8638 N N . ILE A 1 1046 ? 21.512 13.677 -50.798 1.00 91.62 1046 ILE A N 1
ATOM 8639 C CA . ILE A 1 1046 ? 21.644 12.363 -50.160 1.00 91.62 1046 ILE A CA 1
ATOM 8640 C C . ILE A 1 1046 ? 23.112 12.048 -49.864 1.00 91.62 1046 ILE A C 1
ATOM 8642 O O . ILE A 1 1046 ? 23.979 12.172 -50.727 1.00 91.62 1046 ILE A O 1
ATOM 8646 N N . ILE A 1 1047 ? 23.373 11.563 -48.651 1.00 93.31 1047 ILE A N 1
ATOM 8647 C CA . ILE A 1 1047 ? 24.580 10.812 -48.291 1.00 93.31 1047 ILE A CA 1
ATOM 8648 C C . ILE A 1 1047 ? 24.127 9.403 -47.917 1.00 93.31 1047 ILE A C 1
ATOM 8650 O O . ILE A 1 1047 ? 23.262 9.249 -47.060 1.00 93.31 1047 ILE A O 1
ATOM 8654 N N . LYS A 1 1048 ? 24.692 8.376 -48.547 1.00 92.88 1048 LYS A N 1
ATOM 8655 C CA . LYS A 1 1048 ? 24.351 6.964 -48.359 1.00 92.88 1048 LYS A CA 1
ATOM 8656 C C . LYS A 1 1048 ? 25.624 6.147 -48.153 1.00 92.88 1048 LYS A C 1
ATOM 8658 O O . LYS A 1 1048 ? 26.556 6.232 -48.944 1.00 92.88 1048 LYS A O 1
ATOM 8663 N N . LEU A 1 1049 ? 25.671 5.350 -47.091 1.00 92.44 1049 LEU A N 1
ATOM 8664 C CA . LEU A 1 1049 ? 26.765 4.431 -46.789 1.00 92.44 1049 LEU A CA 1
ATOM 8665 C C . LEU A 1 1049 ? 26.208 3.010 -46.767 1.00 92.44 1049 LEU A C 1
ATOM 8667 O O . LEU A 1 1049 ? 25.292 2.729 -45.999 1.00 92.44 1049 LEU A O 1
ATOM 8671 N N . ASN A 1 1050 ? 26.770 2.123 -47.578 1.00 87.62 1050 ASN A N 1
ATOM 8672 C CA . ASN A 1 1050 ? 26.406 0.707 -47.621 1.00 87.62 1050 ASN A CA 1
ATOM 8673 C C . ASN A 1 1050 ? 27.662 -0.185 -47.518 1.00 87.62 1050 ASN A C 1
ATOM 8675 O O . ASN A 1 1050 ? 28.784 0.313 -47.415 1.00 87.62 1050 ASN A O 1
ATOM 8679 N N . ASN A 1 1051 ? 27.493 -1.512 -47.534 1.00 87.38 1051 ASN A N 1
ATOM 8680 C CA . ASN A 1 1051 ? 28.600 -2.464 -47.346 1.00 87.38 1051 ASN A CA 1
ATOM 8681 C C . ASN A 1 1051 ? 29.626 -2.491 -48.499 1.00 87.38 1051 ASN A C 1
ATOM 8683 O O . ASN A 1 1051 ? 30.693 -3.083 -48.346 1.00 87.38 1051 ASN A O 1
ATOM 8687 N N . GLY A 1 1052 ? 29.307 -1.895 -49.649 1.00 89.06 1052 GLY A N 1
ATOM 8688 C CA . GLY A 1 1052 ? 30.152 -1.868 -50.844 1.00 89.06 1052 GLY A CA 1
ATOM 8689 C C . GLY A 1 1052 ? 30.597 -0.471 -51.284 1.00 89.06 1052 GLY A C 1
ATOM 8690 O O . GLY A 1 1052 ? 31.606 -0.365 -51.984 1.00 89.06 1052 GLY A O 1
ATOM 8691 N N . SER A 1 1053 ? 29.883 0.590 -50.889 1.00 91.62 1053 SER A N 1
ATOM 8692 C CA . SER A 1 1053 ? 30.160 1.954 -51.327 1.00 91.62 1053 SER A CA 1
ATOM 8693 C C . SER A 1 1053 ? 29.727 3.065 -50.360 1.00 91.62 1053 SER A C 1
ATOM 8695 O O . SER A 1 1053 ? 28.794 2.929 -49.564 1.00 91.62 1053 SER A O 1
ATOM 8697 N N . ILE A 1 1054 ? 30.420 4.203 -50.463 1.00 95.56 1054 ILE A N 1
ATOM 8698 C CA . ILE A 1 1054 ? 29.963 5.510 -49.975 1.00 95.56 1054 ILE A CA 1
ATOM 8699 C C . ILE A 1 1054 ? 29.451 6.285 -51.185 1.00 95.56 1054 ILE A C 1
ATOM 8701 O O . ILE A 1 1054 ? 30.173 6.438 -52.168 1.00 95.56 1054 ILE A O 1
ATOM 8705 N N . TYR A 1 1055 ? 28.225 6.783 -51.098 1.00 93.69 1055 TYR A N 1
ATOM 8706 C CA . TYR A 1 1055 ? 27.500 7.431 -52.181 1.00 93.69 1055 TYR A CA 1
ATOM 8707 C C . TYR A 1 1055 ? 27.007 8.810 -51.727 1.00 93.69 1055 TYR A C 1
ATOM 8709 O O . TYR A 1 1055 ? 26.360 8.934 -50.687 1.00 93.69 1055 TYR A O 1
ATOM 8717 N N . ILE A 1 1056 ? 27.322 9.859 -52.483 1.00 96.06 1056 ILE A N 1
ATOM 8718 C CA . ILE A 1 1056 ? 26.869 11.235 -52.238 1.00 96.06 1056 ILE A CA 1
ATOM 8719 C C . ILE A 1 1056 ? 26.237 11.757 -53.522 1.00 96.06 1056 ILE A C 1
ATOM 8721 O O . ILE A 1 1056 ? 26.900 11.743 -54.559 1.00 96.06 1056 ILE A O 1
ATOM 8725 N N . ALA A 1 1057 ? 24.997 12.240 -53.453 1.00 93.00 1057 ALA A N 1
ATOM 8726 C CA . ALA A 1 1057 ? 24.268 12.717 -54.623 1.00 93.00 1057 ALA A CA 1
ATOM 8727 C C . ALA A 1 1057 ? 23.495 14.016 -54.388 1.00 93.00 1057 ALA A C 1
ATOM 8729 O O . ALA A 1 1057 ? 22.998 14.298 -53.291 1.00 93.00 1057 ALA A O 1
ATOM 8730 N N . SER A 1 1058 ? 23.387 14.798 -55.462 1.00 92.88 1058 SER A N 1
ATOM 8731 C CA . SER A 1 1058 ? 22.421 15.886 -55.589 1.00 92.88 1058 SER A CA 1
ATOM 8732 C C . SER A 1 1058 ? 20.997 15.340 -55.779 1.00 92.88 1058 SER A C 1
ATOM 8734 O O . SER A 1 1058 ? 20.825 14.138 -56.012 1.00 92.88 1058 SER A O 1
ATOM 8736 N N . PRO A 1 1059 ? 19.967 16.204 -55.727 1.00 90.94 1059 PRO A N 1
ATOM 8737 C CA . PRO A 1 1059 ? 18.621 15.825 -56.144 1.00 90.94 1059 PRO A CA 1
ATOM 8738 C C . PRO A 1 1059 ? 18.642 15.203 -57.547 1.00 90.94 1059 PRO A C 1
ATOM 8740 O O . PRO A 1 1059 ? 19.447 15.612 -58.385 1.00 90.94 1059 PRO A O 1
ATOM 8743 N N . GLU A 1 1060 ? 17.804 14.186 -57.763 1.00 85.69 1060 GLU A N 1
ATOM 8744 C CA . GLU A 1 1060 ? 17.662 13.462 -59.042 1.00 85.69 1060 GLU A CA 1
ATOM 8745 C C . GLU A 1 1060 ? 18.956 12.821 -59.593 1.00 85.69 1060 GLU A C 1
ATOM 8747 O O . GLU A 1 1060 ? 19.014 12.441 -60.757 1.00 85.69 1060 GLU A O 1
ATOM 8752 N N . GLU A 1 1061 ? 19.993 12.665 -58.758 1.00 87.44 1061 GLU A N 1
ATOM 8753 C CA . GLU A 1 1061 ? 21.295 12.087 -59.132 1.00 87.44 1061 GLU A CA 1
ATOM 8754 C C . GLU A 1 1061 ? 22.030 12.836 -60.268 1.00 87.44 1061 GLU A C 1
ATOM 8756 O O . GLU A 1 1061 ? 22.886 12.272 -60.951 1.00 87.44 1061 GLU A O 1
ATOM 8761 N N . GLU A 1 1062 ? 21.758 14.135 -60.454 1.00 88.75 1062 GLU A N 1
ATOM 8762 C CA . GLU A 1 1062 ? 22.426 14.963 -61.478 1.00 88.75 1062 GLU A CA 1
ATOM 8763 C C . GLU A 1 1062 ? 23.956 15.055 -61.298 1.00 88.75 1062 GLU A C 1
ATOM 8765 O O . GLU A 1 1062 ? 24.714 15.185 -62.269 1.00 88.75 1062 GLU A O 1
ATOM 8770 N N . ALA A 1 1063 ? 24.419 14.990 -60.048 1.00 92.44 1063 ALA A N 1
ATOM 8771 C CA . ALA A 1 1063 ? 25.817 14.883 -59.667 1.00 92.44 1063 ALA A CA 1
ATOM 8772 C C . ALA A 1 1063 ? 25.988 13.821 -58.576 1.00 92.44 1063 ALA A C 1
ATOM 8774 O O . ALA A 1 1063 ? 25.303 13.857 -57.554 1.00 92.44 1063 ALA A O 1
ATOM 8775 N N . VAL A 1 1064 ? 26.938 12.906 -58.783 1.00 94.62 1064 VAL A N 1
ATOM 8776 C CA . VAL A 1 1064 ? 27.170 11.732 -57.934 1.00 94.62 1064 VAL A CA 1
ATOM 8777 C C . VAL A 1 1064 ? 28.661 11.537 -57.672 1.00 94.62 1064 VAL A C 1
ATOM 8779 O O . VAL A 1 1064 ? 29.487 11.613 -58.584 1.00 94.62 1064 VAL A O 1
ATOM 8782 N N . LEU A 1 1065 ? 28.998 11.228 -56.422 1.00 95.56 1065 LEU A N 1
ATOM 8783 C CA . LEU A 1 1065 ? 30.286 10.689 -55.996 1.00 95.56 1065 LEU A CA 1
ATOM 8784 C C . LEU A 1 1065 ? 30.055 9.310 -55.373 1.00 95.56 1065 LEU A C 1
ATOM 8786 O O . LEU A 1 1065 ? 29.385 9.197 -54.350 1.00 95.56 1065 LEU A O 1
ATOM 8790 N N . GLU A 1 1066 ? 30.653 8.283 -55.966 1.00 95.44 1066 GLU A N 1
ATOM 8791 C CA . GLU A 1 1066 ? 30.626 6.905 -55.489 1.00 95.44 1066 GLU A CA 1
ATOM 8792 C C . GLU A 1 1066 ? 32.051 6.419 -55.197 1.00 95.44 1066 GLU A C 1
ATOM 8794 O O . GLU A 1 1066 ? 32.952 6.519 -56.028 1.00 95.44 1066 GLU A O 1
ATOM 8799 N N . ILE A 1 1067 ? 32.270 5.895 -53.996 1.00 95.56 1067 ILE A N 1
ATOM 8800 C CA . ILE A 1 1067 ? 33.561 5.380 -53.533 1.00 95.56 1067 ILE A CA 1
ATOM 8801 C C . ILE A 1 1067 ? 33.373 3.912 -53.165 1.00 95.56 1067 ILE A C 1
ATOM 8803 O O . ILE A 1 1067 ? 32.615 3.616 -52.249 1.00 95.56 1067 ILE A O 1
ATOM 8807 N N . THR A 1 1068 ? 34.089 3.013 -53.834 1.00 94.38 1068 THR A N 1
ATOM 8808 C CA . THR A 1 1068 ? 34.123 1.563 -53.572 1.00 94.38 1068 THR A CA 1
ATOM 8809 C C . THR A 1 1068 ? 35.538 1.118 -53.173 1.00 94.38 1068 THR A C 1
ATOM 8811 O O . THR A 1 1068 ? 36.479 1.914 -53.190 1.00 94.38 1068 THR A O 1
ATOM 8814 N N . ALA A 1 1069 ? 35.722 -0.166 -52.843 1.00 91.38 1069 ALA A N 1
ATOM 8815 C CA . ALA A 1 1069 ? 37.048 -0.729 -52.557 1.00 91.38 1069 ALA A CA 1
ATOM 8816 C C . ALA A 1 1069 ? 38.001 -0.710 -53.772 1.00 91.38 1069 ALA A C 1
ATOM 8818 O O . ALA A 1 1069 ? 39.216 -0.608 -53.604 1.00 91.38 1069 ALA A O 1
ATOM 8819 N N . GLU A 1 1070 ? 37.454 -0.804 -54.986 1.00 92.31 1070 GLU A N 1
ATOM 8820 C CA . GLU A 1 1070 ? 38.232 -0.949 -56.223 1.00 92.31 1070 GLU A CA 1
ATOM 8821 C C . GLU A 1 1070 ? 38.279 0.341 -57.057 1.00 92.31 1070 GLU A C 1
ATOM 8823 O O . GLU A 1 1070 ? 39.219 0.543 -57.834 1.00 92.31 1070 GLU A O 1
ATOM 8828 N N . GLU A 1 1071 ? 37.280 1.219 -56.906 1.00 93.94 1071 GLU A N 1
ATOM 8829 C CA . GLU A 1 1071 ? 37.135 2.444 -57.696 1.00 93.94 1071 GLU A CA 1
ATOM 8830 C C . GLU A 1 1071 ? 36.538 3.638 -56.934 1.00 93.94 1071 GLU A C 1
ATOM 8832 O O . GLU A 1 1071 ? 35.655 3.476 -56.096 1.00 93.94 1071 GLU A O 1
ATOM 8837 N N . ILE A 1 1072 ? 36.975 4.851 -57.290 1.00 96.38 1072 ILE A N 1
ATOM 8838 C CA . ILE A 1 1072 ? 36.295 6.119 -56.981 1.00 96.38 1072 ILE A CA 1
ATOM 8839 C C . ILE A 1 1072 ? 35.731 6.671 -58.287 1.00 96.38 1072 ILE A C 1
ATOM 8841 O O . ILE A 1 1072 ? 36.487 6.895 -59.234 1.00 96.38 1072 ILE A O 1
ATOM 8845 N N . LYS A 1 1073 ? 34.428 6.929 -58.335 1.00 95.31 1073 LYS A N 1
ATOM 8846 C CA . LYS A 1 1073 ? 33.707 7.413 -59.508 1.00 95.31 1073 LYS A CA 1
ATOM 8847 C C . LYS A 1 1073 ? 32.982 8.716 -59.186 1.00 95.31 1073 LYS A C 1
ATOM 8849 O O . LYS A 1 1073 ? 32.224 8.801 -58.230 1.00 95.31 1073 LYS A O 1
ATOM 8854 N N . MET A 1 1074 ? 33.205 9.733 -60.008 1.00 95.94 1074 MET A N 1
ATOM 8855 C CA . MET A 1 1074 ? 32.500 11.013 -59.953 1.00 95.94 1074 MET A CA 1
ATOM 8856 C C . MET A 1 1074 ? 31.806 11.243 -61.288 1.00 95.94 1074 MET A C 1
ATOM 8858 O O . MET A 1 1074 ? 32.457 11.162 -62.332 1.00 95.94 1074 MET A O 1
ATOM 8862 N N . THR A 1 1075 ? 30.512 11.539 -61.265 1.00 92.56 1075 THR A N 1
ATOM 8863 C CA . THR A 1 1075 ? 29.722 11.842 -62.463 1.00 92.56 1075 THR A CA 1
ATOM 8864 C C . THR A 1 1075 ? 28.918 13.113 -62.263 1.00 92.56 1075 THR A C 1
ATOM 8866 O O . THR A 1 1075 ? 28.336 13.323 -61.206 1.00 92.56 1075 THR A O 1
ATOM 8869 N N . SER A 1 1076 ? 28.889 13.967 -63.281 1.00 91.38 1076 SER A N 1
ATOM 8870 C CA . SER A 1 1076 ? 28.018 15.139 -63.329 1.00 91.38 1076 SER A CA 1
ATOM 8871 C C . SER A 1 1076 ? 27.704 15.455 -64.786 1.00 91.38 1076 SER A C 1
ATOM 8873 O O . SER A 1 1076 ? 28.606 15.803 -65.558 1.00 91.38 1076 SER A O 1
ATOM 8875 N N . SER A 1 1077 ? 26.434 15.298 -65.165 1.00 84.81 1077 SER A N 1
ATOM 8876 C CA . SER A 1 1077 ? 25.987 15.411 -66.561 1.00 84.81 1077 SER A CA 1
ATOM 8877 C C . SER A 1 1077 ? 26.843 14.527 -67.499 1.00 84.81 1077 SER A C 1
ATOM 8879 O O . SER A 1 1077 ? 26.994 13.335 -67.244 1.00 84.81 1077 SER A O 1
ATOM 8881 N N . ASP A 1 1078 ? 27.457 15.092 -68.547 1.00 83.06 1078 ASP A N 1
ATOM 8882 C CA . ASP A 1 1078 ? 28.329 14.365 -69.486 1.00 83.06 1078 ASP A CA 1
ATOM 8883 C C . ASP A 1 1078 ? 29.763 14.132 -68.977 1.00 83.06 1078 ASP A C 1
ATOM 8885 O O . ASP A 1 1078 ? 30.577 13.527 -69.680 1.00 83.06 1078 ASP A O 1
ATOM 8889 N N . ASN A 1 1079 ? 30.112 14.637 -67.790 1.00 89.50 1079 ASN A N 1
ATOM 8890 C CA . ASN A 1 1079 ? 31.457 14.533 -67.234 1.00 89.50 1079 ASN A CA 1
ATOM 8891 C C . ASN A 1 1079 ? 31.582 13.333 -66.296 1.00 89.50 1079 ASN A C 1
ATOM 8893 O O . ASN A 1 1079 ? 30.746 13.117 -65.417 1.00 89.50 1079 ASN A O 1
ATOM 8897 N N . GLN A 1 1080 ? 32.682 12.598 -66.432 1.00 93.19 1080 GLN A N 1
ATOM 8898 C CA . GLN A 1 1080 ? 32.993 11.432 -65.622 1.00 93.19 1080 GLN A CA 1
ATOM 8899 C C . GLN A 1 1080 ? 34.482 11.392 -65.270 1.00 93.19 1080 GLN A C 1
ATOM 8901 O O . GLN A 1 1080 ? 35.351 11.602 -66.118 1.00 93.19 1080 GLN A O 1
ATOM 8906 N N . VAL A 1 1081 ? 34.772 11.051 -64.018 1.00 94.62 1081 VAL A N 1
ATOM 8907 C CA . VAL A 1 1081 ? 36.115 10.728 -63.530 1.00 94.62 1081 VAL A CA 1
ATOM 8908 C C . VAL A 1 1081 ? 36.058 9.382 -62.818 1.00 94.62 1081 VAL A C 1
ATOM 8910 O O . VAL A 1 1081 ? 35.205 9.187 -61.957 1.00 94.62 1081 VAL A O 1
ATOM 8913 N N . VAL A 1 1082 ? 36.955 8.459 -63.162 1.00 94.56 1082 VAL A N 1
ATOM 8914 C CA . VAL A 1 1082 ? 37.062 7.135 -62.531 1.00 94.56 1082 VAL A CA 1
ATOM 8915 C C . VAL A 1 1082 ? 38.508 6.882 -62.126 1.00 94.56 1082 VAL A C 1
ATOM 8917 O O . VAL A 1 1082 ? 39.411 6.963 -62.949 1.00 94.56 1082 VAL A O 1
ATOM 8920 N N . ILE A 1 1083 ? 38.746 6.562 -60.861 1.00 94.06 1083 ILE A N 1
ATOM 8921 C CA . ILE A 1 1083 ? 40.072 6.256 -60.317 1.00 94.06 1083 ILE A CA 1
ATOM 8922 C C . ILE A 1 1083 ? 40.061 4.807 -59.842 1.00 94.06 1083 ILE A C 1
ATOM 8924 O O . ILE A 1 1083 ? 39.252 4.458 -58.991 1.00 94.06 1083 ILE A O 1
ATOM 8928 N N . LYS A 1 1084 ? 40.966 3.980 -60.369 1.00 92.38 1084 LYS A N 1
ATOM 8929 C CA . LYS A 1 1084 ? 41.126 2.546 -60.076 1.00 92.38 1084 LYS A CA 1
ATOM 8930 C C . LYS A 1 1084 ? 42.579 2.219 -59.755 1.00 92.38 1084 LYS A C 1
ATOM 8932 O O . LYS A 1 1084 ? 43.494 3.012 -59.990 1.00 92.38 1084 LYS A O 1
ATOM 8937 N N . LYS A 1 1085 ? 42.839 1.011 -59.250 1.00 88.31 1085 LYS A N 1
ATOM 8938 C CA . LYS A 1 1085 ? 44.208 0.550 -58.978 1.00 88.31 1085 LYS A CA 1
ATOM 8939 C C . LYS A 1 1085 ? 45.085 0.594 -60.239 1.00 88.31 1085 LYS A C 1
ATOM 8941 O O . LYS A 1 1085 ? 45.028 -0.282 -61.094 1.00 88.31 1085 LYS A O 1
ATOM 8946 N N . GLY A 1 1086 ? 45.979 1.583 -60.291 1.00 86.12 1086 GLY A N 1
ATOM 8947 C CA . GLY A 1 1086 ? 46.934 1.761 -61.387 1.00 86.12 1086 GLY A CA 1
ATOM 8948 C C . GLY A 1 1086 ? 46.351 2.395 -62.651 1.00 86.12 1086 GLY A C 1
ATOM 8949 O O . GLY A 1 1086 ? 47.034 2.347 -63.676 1.00 86.12 1086 GLY A O 1
ATOM 8950 N N . GLU A 1 1087 ? 45.146 2.974 -62.573 1.00 90.06 1087 GLU A N 1
ATOM 8951 C CA . GLU A 1 1087 ? 44.450 3.598 -63.699 1.00 90.06 1087 GLU A CA 1
ATOM 8952 C C . GLU A 1 1087 ? 43.591 4.806 -63.270 1.00 90.06 1087 GLU A C 1
ATOM 8954 O O . GLU A 1 1087 ? 42.894 4.745 -62.262 1.00 90.06 1087 GLU A O 1
ATOM 8959 N N . ILE A 1 1088 ? 43.617 5.900 -64.034 1.00 93.31 1088 ILE A N 1
ATOM 8960 C CA . ILE A 1 1088 ? 42.707 7.047 -63.882 1.00 93.31 1088 ILE A CA 1
ATOM 8961 C C . ILE A 1 1088 ? 42.089 7.351 -65.242 1.00 93.31 1088 ILE A C 1
ATOM 8963 O O . ILE A 1 1088 ? 42.825 7.587 -66.196 1.00 93.31 1088 ILE A O 1
ATOM 8967 N N . GLU A 1 1089 ? 40.766 7.402 -65.320 1.00 92.12 1089 GLU A N 1
ATOM 8968 C CA . GLU A 1 1089 ? 40.005 7.768 -66.510 1.00 92.12 1089 GLU A CA 1
ATOM 8969 C C . GLU A 1 1089 ? 39.256 9.091 -66.294 1.00 92.12 1089 GLU A C 1
ATOM 8971 O O . GLU A 1 1089 ? 38.670 9.347 -65.243 1.00 92.12 1089 GLU A O 1
ATOM 8976 N N . LEU A 1 1090 ? 39.279 9.941 -67.313 1.00 92.19 1090 LEU A N 1
ATOM 8977 C CA . LEU A 1 1090 ? 38.607 11.231 -67.400 1.00 92.19 1090 LEU A CA 1
ATOM 8978 C C . LEU A 1 1090 ? 37.821 11.235 -68.706 1.00 92.19 1090 LEU A C 1
ATOM 8980 O O . LEU A 1 1090 ? 38.381 10.927 -69.757 1.00 92.19 1090 LEU A O 1
ATOM 8984 N N . LYS A 1 1091 ? 36.545 11.601 -68.673 1.00 89.06 1091 LYS A N 1
ATOM 8985 C CA . LYS A 1 1091 ? 35.700 11.651 -69.864 1.00 89.06 1091 LYS A CA 1
ATOM 8986 C C . LYS A 1 1091 ? 34.747 12.835 -69.790 1.00 89.06 1091 LYS A C 1
ATOM 8988 O O . LYS A 1 1091 ? 34.193 13.122 -68.736 1.00 89.06 1091 LYS A O 1
ATOM 8993 N N . ASN A 1 1092 ? 34.556 13.505 -70.917 1.00 87.31 1092 ASN A N 1
ATOM 8994 C CA . ASN A 1 1092 ? 33.440 14.411 -71.153 1.00 87.31 1092 ASN A CA 1
ATOM 8995 C C . ASN A 1 1092 ? 32.870 14.182 -72.565 1.00 87.31 1092 ASN A C 1
ATOM 8997 O O . ASN A 1 1092 ? 33.308 13.267 -73.266 1.00 87.31 1092 ASN A O 1
ATOM 9001 N N . GLU A 1 1093 ? 31.928 15.019 -73.008 1.00 82.62 1093 GLU A N 1
ATOM 9002 C CA . GLU A 1 1093 ? 31.250 14.905 -74.312 1.00 82.62 1093 GLU A CA 1
ATOM 9003 C C . GLU A 1 1093 ? 32.215 14.722 -75.509 1.00 82.62 1093 GLU A C 1
ATOM 9005 O O . GLU A 1 1093 ? 31.911 14.004 -76.462 1.00 82.62 1093 GLU A O 1
ATOM 9010 N N . LYS A 1 1094 ? 33.398 15.360 -75.486 1.00 83.12 1094 LYS A N 1
ATOM 9011 C CA . LYS A 1 1094 ? 34.330 15.406 -76.635 1.00 83.12 1094 LYS A CA 1
ATOM 9012 C C . LYS A 1 1094 ? 35.750 14.957 -76.318 1.00 83.12 1094 LYS A C 1
ATOM 9014 O O . LYS A 1 1094 ? 36.535 14.783 -77.248 1.00 83.12 1094 LYS A O 1
ATOM 9019 N N . GLY A 1 1095 ? 36.096 14.806 -75.050 1.00 84.62 1095 GLY A N 1
ATOM 9020 C CA . GLY A 1 1095 ? 37.439 14.560 -74.554 1.00 84.62 1095 GLY A CA 1
ATOM 9021 C C . GLY A 1 1095 ? 37.493 13.316 -73.681 1.00 84.62 1095 GLY A C 1
ATOM 9022 O O . GLY A 1 1095 ? 36.579 13.047 -72.904 1.00 84.62 1095 GLY A O 1
ATOM 9023 N N . TYR A 1 1096 ? 38.580 12.565 -73.798 1.00 88.38 1096 TYR A N 1
ATOM 9024 C CA . TYR A 1 1096 ? 38.879 11.444 -72.920 1.00 88.38 1096 TYR A CA 1
ATOM 9025 C C . TYR A 1 1096 ? 40.357 11.456 -72.541 1.00 88.38 1096 TYR A C 1
ATOM 9027 O O . TYR A 1 1096 ? 41.211 11.882 -73.317 1.00 88.38 1096 TYR A O 1
ATOM 9035 N N . GLY A 1 1097 ? 40.661 10.989 -71.341 1.00 89.06 1097 GLY A N 1
ATOM 9036 C CA . GLY A 1 1097 ? 42.012 10.803 -70.847 1.00 89.06 1097 GLY A CA 1
ATOM 9037 C C . GLY A 1 1097 ? 42.073 9.544 -70.004 1.00 89.06 1097 GLY A C 1
ATOM 9038 O O . GLY A 1 1097 ? 41.198 9.322 -69.179 1.00 89.06 1097 GLY A O 1
ATOM 9039 N N . LYS A 1 1098 ? 43.094 8.719 -70.204 1.00 89.88 1098 LYS A N 1
ATOM 9040 C CA . LYS A 1 1098 ? 43.341 7.507 -69.429 1.00 89.88 1098 LYS A CA 1
ATOM 9041 C C . LYS A 1 1098 ? 44.808 7.471 -69.044 1.00 89.88 1098 LYS A C 1
ATOM 9043 O O . LYS A 1 1098 ? 45.669 7.486 -69.911 1.00 89.88 1098 LYS A O 1
ATOM 9048 N N . LEU A 1 1099 ? 45.114 7.436 -67.757 1.00 87.88 1099 LEU A N 1
ATOM 9049 C CA . LEU A 1 1099 ? 46.469 7.306 -67.227 1.00 87.88 1099 LEU A CA 1
ATOM 9050 C C . LEU A 1 1099 ? 46.606 5.912 -66.625 1.00 87.88 1099 LEU A C 1
ATOM 9052 O O . LEU A 1 1099 ? 45.951 5.638 -65.630 1.00 87.88 1099 LEU A O 1
ATOM 9056 N N . SER A 1 1100 ? 47.444 5.036 -67.184 1.00 85.31 1100 SER A N 1
ATOM 9057 C CA . SER A 1 1100 ? 47.687 3.693 -66.634 1.00 85.31 1100 SER A CA 1
ATOM 9058 C C . SER A 1 1100 ? 49.173 3.330 -66.601 1.00 85.31 1100 SER A C 1
ATOM 9060 O O . SER A 1 1100 ? 49.993 3.938 -67.294 1.00 85.31 1100 SER A O 1
ATOM 9062 N N . LYS A 1 1101 ? 49.534 2.285 -65.840 1.00 78.00 1101 LYS A N 1
ATOM 9063 C CA . LYS A 1 1101 ? 50.911 1.744 -65.817 1.00 78.00 1101 LYS A CA 1
ATOM 9064 C C . LYS A 1 1101 ? 51.399 1.253 -67.183 1.00 78.00 1101 LYS A C 1
ATOM 9066 O O . LYS A 1 1101 ? 52.596 1.298 -67.448 1.00 78.00 1101 LYS A O 1
ATOM 9071 N N . THR A 1 1102 ? 50.497 0.753 -68.023 1.00 77.75 1102 THR A N 1
ATOM 9072 C CA . THR A 1 1102 ? 50.823 0.207 -69.349 1.00 77.75 1102 THR A CA 1
ATOM 9073 C C . THR A 1 1102 ? 50.867 1.272 -70.439 1.00 77.75 1102 THR A C 1
ATOM 9075 O O . THR A 1 1102 ? 51.405 1.014 -71.514 1.00 77.75 1102 THR A O 1
ATOM 9078 N N . GLY A 1 1103 ? 50.321 2.460 -70.167 1.00 79.50 1103 GLY A N 1
ATOM 9079 C CA . GLY A 1 1103 ? 50.162 3.514 -71.156 1.00 79.50 1103 GLY A CA 1
ATOM 9080 C C . GLY A 1 1103 ? 49.234 4.629 -70.700 1.00 79.50 1103 GLY A C 1
ATOM 9081 O O . GLY A 1 1103 ? 48.279 4.388 -69.964 1.00 79.50 1103 GLY A O 1
ATOM 9082 N N . SER A 1 1104 ? 49.508 5.854 -71.130 1.00 88.38 1104 SER A N 1
ATOM 9083 C CA . SER A 1 1104 ? 48.626 7.002 -70.922 1.00 88.38 1104 SER A CA 1
ATOM 9084 C C . SER A 1 1104 ? 48.110 7.519 -72.259 1.00 88.38 1104 SER A C 1
ATOM 9086 O O . SER A 1 1104 ? 48.896 7.658 -73.186 1.00 88.38 1104 SER A O 1
ATOM 9088 N N . GLU A 1 1105 ? 46.829 7.837 -72.379 1.00 88.06 1105 GLU A N 1
ATOM 9089 C CA . GLU A 1 1105 ? 46.262 8.470 -73.566 1.00 88.06 1105 GLU A CA 1
ATOM 9090 C C . GLU A 1 1105 ? 45.416 9.691 -73.213 1.00 88.06 1105 GLU A C 1
ATOM 9092 O O . GLU A 1 1105 ? 44.794 9.752 -72.157 1.00 88.06 1105 GLU A O 1
ATOM 9097 N N . ILE A 1 1106 ? 45.411 10.683 -74.098 1.00 89.50 1106 ILE A N 1
ATOM 9098 C CA . ILE A 1 1106 ? 44.499 11.824 -74.042 1.00 89.50 1106 ILE A CA 1
ATOM 9099 C C . ILE A 1 1106 ? 44.022 12.139 -75.454 1.00 89.50 1106 ILE A C 1
ATOM 9101 O O . ILE A 1 1106 ? 44.823 12.208 -76.387 1.00 89.50 1106 ILE A O 1
ATOM 9105 N N . GLY A 1 1107 ? 42.723 12.327 -75.639 1.00 84.75 1107 GLY A N 1
ATOM 9106 C CA . GLY A 1 1107 ? 42.149 12.582 -76.949 1.00 84.75 1107 GLY A CA 1
ATOM 9107 C C . GLY A 1 1107 ? 40.957 13.516 -76.910 1.00 84.75 1107 GLY A C 1
ATOM 9108 O O . GLY A 1 1107 ? 40.253 13.626 -75.912 1.00 84.75 1107 GLY A O 1
ATOM 9109 N N . PHE A 1 1108 ? 40.748 14.190 -78.038 1.00 86.56 1108 PHE A N 1
ATOM 9110 C CA . PHE A 1 1108 ? 39.610 15.061 -78.297 1.00 86.56 1108 PHE A CA 1
ATOM 9111 C C . PHE A 1 1108 ? 39.005 14.673 -79.654 1.00 86.56 1108 PHE A C 1
ATOM 9113 O O . PHE A 1 1108 ? 39.618 14.862 -80.712 1.00 86.56 1108 PHE A O 1
ATOM 9120 N N . GLY A 1 1109 ? 37.807 14.090 -79.643 1.00 77.81 1109 GLY A N 1
ATOM 9121 C CA . GLY A 1 1109 ? 37.160 13.524 -80.826 1.00 77.81 1109 GLY A CA 1
ATOM 9122 C C . GLY A 1 1109 ? 37.991 12.404 -81.466 1.00 77.81 1109 GLY A C 1
ATOM 9123 O O . GLY A 1 1109 ? 38.314 11.413 -80.821 1.00 77.81 1109 GLY A O 1
ATOM 9124 N N . LYS A 1 1110 ? 38.343 12.552 -82.753 1.00 76.38 1110 LYS A N 1
ATOM 9125 C CA . LYS A 1 1110 ? 39.153 11.564 -83.499 1.00 76.38 1110 LYS A CA 1
ATOM 9126 C C . LYS A 1 1110 ? 40.665 11.672 -83.256 1.00 76.38 1110 LYS A C 1
ATOM 9128 O O . LYS A 1 1110 ? 41.382 10.775 -83.681 1.00 76.38 1110 LYS A O 1
ATOM 9133 N N . LYS A 1 1111 ? 41.144 12.760 -82.641 1.00 83.44 1111 LYS A N 1
ATOM 9134 C CA . LYS A 1 1111 ? 42.577 13.007 -82.420 1.00 83.44 1111 LYS A CA 1
ATOM 9135 C C . LYS A 1 1111 ? 42.983 12.523 -81.037 1.00 83.44 1111 LYS A C 1
ATOM 9137 O O . LYS A 1 1111 ? 42.317 12.884 -80.066 1.00 83.44 1111 LYS A O 1
ATOM 9142 N N . LYS A 1 1112 ? 44.077 11.770 -80.931 1.00 86.12 1112 LYS A N 1
ATOM 9143 C CA . LYS A 1 1112 ? 44.590 11.278 -79.648 1.00 86.12 1112 LYS A CA 1
ATOM 9144 C C . LYS A 1 1112 ? 46.109 11.270 -79.560 1.00 86.12 1112 LYS A C 1
ATOM 9146 O O . LYS A 1 1112 ? 46.817 11.174 -80.557 1.00 86.12 1112 LYS A O 1
ATOM 9151 N N . VAL A 1 1113 ? 46.605 11.373 -78.339 1.00 86.56 1113 VAL A N 1
ATOM 9152 C CA . VAL A 1 1113 ? 48.017 11.267 -77.986 1.00 86.56 1113 VAL A CA 1
ATOM 9153 C C . VAL A 1 1113 ? 48.161 10.078 -77.055 1.00 86.56 1113 VAL A C 1
ATOM 9155 O O . VAL A 1 1113 ? 47.552 10.071 -75.993 1.00 86.56 1113 VAL A O 1
ATOM 9158 N N . GLU A 1 1114 ? 48.960 9.091 -77.446 1.00 86.88 1114 GLU A N 1
ATOM 9159 C CA . GLU A 1 1114 ? 49.304 7.918 -76.638 1.00 86.88 1114 GLU A CA 1
ATOM 9160 C C . GLU A 1 1114 ? 50.752 8.035 -76.141 1.00 86.88 1114 GLU A C 1
ATOM 9162 O O . GLU A 1 1114 ? 51.656 8.396 -76.896 1.00 86.88 1114 GLU A O 1
ATOM 9167 N N . ILE A 1 1115 ? 50.989 7.698 -74.877 1.00 83.94 1115 ILE A N 1
ATOM 9168 C CA . ILE A 1 1115 ? 52.284 7.715 -74.199 1.00 83.94 1115 ILE A CA 1
ATOM 9169 C C . ILE A 1 1115 ? 52.521 6.327 -73.600 1.00 83.94 1115 ILE A C 1
ATOM 9171 O O . ILE A 1 1115 ? 51.983 5.999 -72.545 1.00 83.94 1115 ILE A O 1
ATOM 9175 N N . ASN A 1 1116 ? 53.357 5.519 -74.254 1.00 80.25 1116 ASN A N 1
ATOM 9176 C CA . ASN A 1 1116 ? 53.656 4.139 -73.851 1.00 80.25 1116 ASN A CA 1
ATOM 9177 C C . ASN A 1 1116 ? 55.166 3.971 -73.639 1.00 80.25 1116 ASN A C 1
ATOM 9179 O O . ASN A 1 1116 ? 55.946 4.218 -74.561 1.00 80.25 1116 ASN A O 1
ATOM 9183 N N . ASN A 1 1117 ? 55.598 3.552 -72.442 1.00 72.94 1117 ASN A N 1
ATOM 9184 C CA . ASN A 1 1117 ? 57.018 3.353 -72.092 1.00 72.94 1117 ASN A CA 1
ATOM 9185 C C . ASN A 1 1117 ? 57.930 4.540 -72.490 1.00 72.94 1117 ASN A C 1
ATOM 9187 O O . ASN A 1 1117 ? 59.008 4.349 -73.051 1.00 72.94 1117 ASN A O 1
ATOM 9191 N N . GLY A 1 1118 ? 57.468 5.775 -72.259 1.00 71.94 1118 GLY A N 1
ATOM 9192 C CA . GLY A 1 1118 ? 58.205 7.007 -72.581 1.00 71.94 1118 GLY A CA 1
ATOM 9193 C C . GLY A 1 1118 ? 58.175 7.436 -74.057 1.00 71.94 1118 GLY A C 1
ATOM 9194 O O . GLY A 1 1118 ? 58.772 8.454 -74.397 1.00 71.94 1118 GLY A O 1
ATOM 9195 N N . LYS A 1 1119 ? 57.483 6.704 -74.943 1.00 76.69 1119 LYS A N 1
ATOM 9196 C CA . LYS A 1 1119 ? 57.287 7.086 -76.352 1.00 76.69 1119 LYS A CA 1
ATOM 9197 C C . LYS A 1 1119 ? 55.936 7.764 -76.540 1.00 76.69 1119 LYS A C 1
ATOM 9199 O O . LYS A 1 1119 ? 54.919 7.201 -76.146 1.00 76.69 1119 LYS A O 1
ATOM 9204 N N . VAL A 1 1120 ? 55.940 8.927 -77.188 1.00 84.00 1120 VAL A N 1
ATOM 9205 C CA . VAL A 1 1120 ? 54.734 9.702 -77.519 1.00 84.00 1120 VAL A CA 1
ATOM 9206 C C . VAL A 1 1120 ? 54.336 9.442 -78.974 1.00 84.00 1120 VAL A C 1
ATOM 9208 O O . VAL A 1 1120 ? 55.171 9.565 -79.872 1.00 84.00 1120 VAL A O 1
ATOM 9211 N N . LYS A 1 1121 ? 53.069 9.094 -79.217 1.00 83.44 1121 LYS A N 1
ATOM 9212 C CA . LYS A 1 1121 ? 52.488 8.859 -80.544 1.00 83.44 1121 LYS A CA 1
ATOM 9213 C C . LYS A 1 1121 ? 51.228 9.709 -80.721 1.00 83.44 1121 LYS A C 1
ATOM 9215 O O . LYS A 1 1121 ? 50.310 9.625 -79.914 1.00 83.44 1121 LYS A O 1
ATOM 9220 N N . PHE A 1 1122 ? 51.183 10.498 -81.791 1.00 82.88 1122 PHE A N 1
ATOM 9221 C CA . PHE A 1 1122 ? 50.019 11.296 -82.187 1.00 82.88 1122 PHE A CA 1
ATOM 9222 C C . PHE A 1 1122 ? 49.215 10.523 -83.243 1.00 82.88 1122 PHE A C 1
ATOM 9224 O O . PHE A 1 1122 ? 49.808 10.032 -84.207 1.00 82.88 1122 PHE A O 1
ATOM 9231 N N . ILE A 1 1123 ? 47.903 10.382 -83.043 1.00 74.81 1123 ILE A N 1
ATOM 9232 C CA . ILE A 1 1123 ? 46.963 9.643 -83.905 1.00 74.81 1123 ILE A CA 1
ATOM 9233 C C . ILE A 1 1123 ? 45.800 10.552 -84.296 1.00 74.81 1123 ILE A C 1
ATOM 9235 O O . ILE A 1 1123 ? 45.280 11.275 -83.412 1.00 74.81 1123 ILE A O 1
#

pLDDT: mean 75.07, std 19.56, range [21.61, 98.0]

Radius of gyration: 42.64 Å; chains: 1; bounding box: 113×89×140 Å

Organism: NCBI:txid2682810